Protein AF-0000000080067701 (afdb_homodimer)

Nearest PDB structures (foldseek):
  4epz-assembly1_A  TM=5.416E-01  e=2.377E-01  Bacteroides uniformis ATCC 8492
  5z2c-assembly6_F  TM=3.218E-01  e=1.099E+00  Homo sapiens
  5z2c-assembly5_E  TM=1.892E-01  e=2.682E-01  Homo sapiens
  4c0p-assembly3_C  TM=1.991E-01  e=1.712E+00  Homo sapiens
  4epz-assembly1_A  TM=5.376E-01  e=3.005E-01  Bacteroides uniformis ATCC 8492

pLDDT: mean 87.09, std 18.71, range [19.88, 98.88]

Foldseek 3Di:
DPPPPDDPPPDPPPPPPPDDPPPPPDPDDPPVVVQVVQLVVLVVLCPDPLLVVLLVQCLQFQQQLQFAPQRNHCPRCSRPVQPVLCSRGVLSSLLSSLLSQLLVCVVVVPCCSNPPVSVVSLVSSVVSLVVLLVVVVVDPDDLSSLLSSLSSLVSSQLSVQLPALWFPLLVSLQSNLSSVVVCCVPPNVPLPNQSVLLSLLVSQVLLLLLCLLPLLSRDDDLVSLVSSLVSHDQRSCRRQLERSVLVSLLRVLSPLLNCVVVVNDDPVRNLVSLVVSLVCLVPDDLVPDDHPDPPPLSSLSHQLSSLLSNLSSVCSNPVFPFLPDPSNVVSLCSNLVSLVVADLPHSSLLNNQSSLLSSLLSDDDPVSVVSSVVSLVSNCVRSVRDRCPSVVLSVVSNVVVVPDDPVRRTGDDSSVVQDDPPDPRGMGRRRD/DPPDPPPPPPDPPPPPPPDDPPDPPDPDDPVVVVQVVQLVVLVVLCPDPLLVVLLVQCLQFQQQLQFAPQRNHCPRCSRPVQPVLCSRGVLSSLLSSLLSQLLVCVVVVPCCSNPPVSVVSLVSSVVSLVVLLVVVVVDPDDLSSLLSSLNSLVSSQLSVQLPALWFPLLVSLQSNLSSVVVVCVPPNVPLPNQSVLLSLLVSQVLLLLLCLLPLLSRDDDLVSLVSSLVSHDQRSCRRQLERSVLVSLLRVLSPLLNCVVVVNDDPVRNLVSLVVSLVCLVPDDLVPDDHPDPPPLSSLSHQLSSLLSNLSSVCSNPVFPFLPDPSNVVSLCSNLVSLVVADLPHSSLLNRQSSLLSSLLSDDDPVSVVSSVVSLVSNCVRSVRDRCQSVVLSVVSNVVCVPDDPVRRTGDDSSVVQDDPPDPRGMGRRRD

InterPro domains:
  IPR021858 Fungal transcription factor [PF11951] (54-420)

Sequence (864 aa):
MEQDIHQQETPGTMNAAPTPPEAYPPRSDKPNADTQEMSNEVAEILRLPETETLLTHYDEFICPHQISEIGNNSDNPYRSYILPLARKQIGLLYAVLGFSASHLGQLTGDQTMHEATAVEYRMKAIRALSEEIRRSQASTLLEDEQDAVLAIIQILLLHDIAESGISTHGIHITGAMSVCKRLLISEGLSGHRQRAVFFLGNLAWLDIIRAFAGPERLCFSQDIRELVACASENTFEMVNGCPREVFLIIGGILEKSKEHTLGWLTSDEYQIAMLVAKHKLYSWDSKEKMYPSTDPRWLAVAETFRFACILRILRLLDDLRPAKSPEIQECVARILDASATIPSDCPLIELLILPLFMAGADSLAPHSQYYILSRFKEIERRSEIRNPVPRDLLEKVWAARAAQLPDDDKNISWTSFTHCPGIARQHDYLIIMEQDIHQQETPGTMNAAPTPPEAYPPRSDKPNADTQEMSNEVAEILRLPETETLLTHYDEFICPHQISEIGNNSDNPYRSYILPLARKQIGLLYAVLGFSASHLGQLTGDQTMHEATAVEYRMKAIRALSEEIRRSQASTLLEDEQDAVLAIIQILLLHDIAESGISTHGIHITGAMSVCKRLLISEGLSGHRQRAVFFLGNLAWLDIIRAFAGPERLCFSQDIRELVACASENTFEMVNGCPREVFLIIGGILEKSKEHTLGWLTSDEYQIAMLVAKHKLYSWDSKEKMYPSTDPRWLAVAETFRFACILRILRLLDDLRPAKSPEIQECVARILDASATIPSDCPLIELLILPLFMAGADSLAPHSQYYILSRFKEIERRSEIRNPVPRDLLEKVWAARAAQLPDDDKNISWTSFTHCPGIARQHDYLII

Solvent-accessible surface area (backbone atoms only — not comparable to full-atom values): 46259 Å² total; per-residue (Å²): 135,78,77,74,78,73,72,82,71,76,76,77,76,75,76,74,71,77,73,75,78,72,79,72,74,80,76,78,80,69,64,67,58,55,54,51,49,42,49,48,51,35,53,56,53,62,66,35,68,67,43,50,54,25,51,47,42,33,56,72,58,48,34,26,67,60,29,39,97,51,30,84,44,78,81,24,56,67,43,63,54,43,51,66,45,26,69,67,33,50,35,30,32,25,23,52,41,9,40,25,25,31,48,50,12,60,76,70,66,36,58,58,38,32,58,48,51,11,46,51,25,37,51,50,14,52,52,38,45,52,50,49,53,54,44,50,74,76,40,88,67,53,68,68,54,50,43,39,53,46,48,30,43,51,42,49,47,52,38,25,26,42,72,54,12,45,38,74,51,39,51,55,66,55,53,47,48,60,52,46,52,50,46,46,69,70,62,45,84,48,92,80,45,58,66,48,41,52,44,50,42,53,51,50,49,50,36,48,42,29,16,72,61,37,32,78,63,50,72,77,51,66,68,56,52,50,49,31,55,69,66,40,67,56,58,54,35,34,49,56,37,46,46,60,68,58,48,50,52,53,50,48,50,36,49,49,47,26,34,34,75,72,64,74,38,53,71,65,59,46,51,50,53,50,52,51,49,47,49,52,56,74,65,53,61,69,86,79,55,89,61,80,58,87,57,71,59,54,50,29,47,35,46,15,40,50,31,31,50,46,49,50,49,49,39,71,75,41,57,51,53,37,44,82,37,65,72,54,41,49,31,31,49,49,24,45,31,30,51,46,75,50,52,80,86,41,65,67,51,65,44,40,46,38,31,48,42,52,27,47,62,48,52,80,52,49,35,58,48,45,42,47,54,50,50,53,49,43,36,25,64,74,63,68,49,46,48,57,42,52,60,53,48,37,51,50,34,55,51,53,54,70,66,43,56,94,85,55,57,60,35,61,56,61,44,69,75,61,60,57,85,93,49,90,60,51,56,25,50,44,56,97,134,82,77,76,78,76,72,77,72,72,77,77,77,74,75,71,69,75,74,75,77,75,79,70,73,79,74,78,80,68,64,66,58,57,52,50,50,41,48,50,50,35,54,57,51,62,66,36,68,67,42,50,54,25,52,47,44,34,57,73,58,49,35,28,66,60,29,39,97,50,30,84,44,78,80,26,56,67,45,61,54,43,51,66,45,26,68,68,33,50,35,32,31,24,23,52,41,9,39,25,25,31,49,50,13,59,74,70,66,36,59,59,38,32,57,47,51,11,47,52,25,38,50,50,14,51,52,40,44,52,52,51,53,55,44,50,74,73,41,87,66,51,69,70,55,50,42,39,52,46,46,29,43,52,43,48,49,51,38,25,26,44,72,52,10,45,37,75,52,39,51,56,68,58,52,48,48,59,53,46,54,50,45,45,69,69,64,45,84,46,91,80,43,58,67,48,39,53,43,50,42,52,50,50,49,50,36,48,41,29,18,73,60,38,34,78,64,52,73,77,51,65,67,56,51,52,50,32,56,68,65,41,66,57,58,54,38,35,50,55,37,47,45,61,68,55,50,50,51,52,47,48,49,36,50,48,48,25,34,34,75,72,64,76,38,54,70,66,59,45,51,50,52,50,51,52,50,47,50,51,55,73,64,54,61,71,86,80,55,88,62,80,57,86,56,70,62,54,51,29,48,35,45,15,40,49,31,32,50,45,49,51,50,50,40,70,75,40,56,51,54,37,44,82,37,66,72,52,41,49,32,30,48,50,22,45,32,29,52,46,74,51,52,80,88,40,66,68,51,65,44,40,48,40,30,48,42,52,26,48,63,48,52,79,52,48,35,58,48,45,42,47,55,50,50,51,50,44,36,25,64,73,62,68,50,47,48,56,41,53,60,52,48,37,53,50,35,54,52,52,54,70,68,42,54,93,85,54,59,61,37,62,57,62,45,70,76,60,60,55,85,92,48,90,60,51,56,26,51,46,56,98

Secondary structure (DSSP, 8-state):
------------------------------HHHHHHHHHHHHHHHHHSHHHHHHHHHIIIIIGGGTSTTTTTSTT-HHHHTHHHHHTT-HHHHHHHHHHHHHHHHHHHT-HIIIIIIHHHHHHHHHHHHHHHHHHHHHSPPPHHHHHHHHHHHHHHHHHHHHHTSEEGGGHHHHHHHHHHHHHHHHT---TT-HHHHHHHHHHHHHHHHHHHH-GGG--S-HHHHHHHHHH--THHHHHH-S-HHHHHHHHHHHHHHHHHHTTSS-HHHHHHHHHHHHHHHHH--GGGS--SSS-THHHHHHHHHHHHHHHHHHHHH-TTS-TT-HHHHHHHHHHHHHHHTS-TT-GGGGG-HHHHHHHHHT--SHHHHHHHHHHHHHHHHHH----HHHHHHHHHHHHHHHTS-TT------GGGGS--TT-SS--EE---/------------------------------HHHHHHHHHHHHHHHHTSHHHHHHHHHIIIIIGGGTSTTTTTSTT-HHHHTHHHHHTT-HHHHHHHHHHHHHHHHHHHT-HIIIIIIHHHHHHHHHHHHHHHHHHHHHSPPPHHHHHHHHHHHHHHHHHHHHHTSEEGGGHHHHHHHHHHHHHHHHT---TT-HHHHHHHHHHHHHHHHHHHH-GGG--S-HHHHHHHHHH--THHHHHH-S-HHHHHHHHHHHHHHHHHHTTSS-HHHHHHHHHHHHHHHHH--GGGS--SSS-THHHHHHHHHHHHHHHHHHHHH-TTS-TT-HHHHHHHHHHHHHHHTS-TTSGGGGG-HHHHHHHHHT--SHHHHHHHHHHHHHHHHHH----HHHHHHHHHHHHHHHTS-TT------GGGGS--TT-SS--EE---

Structure (mmCIF, N/CA/C/O backbone):
data_AF-0000000080067701-model_v1
#
loop_
_entity.id
_entity.type
_entity.pdbx_description
1 polymer 'C6 zinc finger domain protein'
#
loop_
_atom_site.group_PDB
_atom_site.id
_atom_site.type_symbol
_atom_site.label_atom_id
_atom_site.label_alt_id
_atom_site.label_comp_id
_atom_site.label_asym_id
_atom_site.label_entity_id
_atom_site.label_seq_id
_atom_site.pdbx_PDB_ins_code
_atom_site.Cartn_x
_atom_site.Cartn_y
_atom_site.Cartn_z
_atom_site.occupancy
_atom_site.B_iso_or_equiv
_atom_site.auth_seq_id
_atom_site.auth_comp_id
_atom_site.auth_asym_id
_atom_site.auth_atom_id
_atom_site.pdbx_PDB_model_num
ATOM 1 N N . MET A 1 1 ? -5.16 -64.062 46.281 1 21.19 1 MET A N 1
ATOM 2 C CA . MET A 1 1 ? -6.207 -64.625 45.438 1 21.19 1 MET A CA 1
ATOM 3 C C . MET A 1 1 ? -5.91 -64.438 43.969 1 21.19 1 MET A C 1
ATOM 5 O O . MET A 1 1 ? -5.707 -63.312 43.531 1 21.19 1 MET A O 1
ATOM 9 N N . GLU A 1 2 ? -5.504 -65.438 43.25 1 21.88 2 GLU A N 1
ATOM 10 C CA . GLU A 1 2 ? -4.91 -66 42.031 1 21.88 2 GLU A CA 1
ATOM 11 C C . GLU A 1 2 ? -5.836 -65.812 40.844 1 21.88 2 GLU A C 1
ATOM 13 O O . GLU A 1 2 ? -6.469 -66.75 40.375 1 21.88 2 GLU A O 1
ATOM 18 N N . GLN A 1 3 ? -6.719 -64.688 41.031 1 22.36 3 GLN A N 1
ATOM 19 C CA . GLN A 1 3 ? -7.863 -64.938 40.156 1 22.36 3 GLN A CA 1
ATOM 20 C C . GLN A 1 3 ? -7.418 -65.188 38.719 1 22.36 3 GLN A C 1
ATOM 22 O O . GLN A 1 3 ? -6.477 -64.562 38.25 1 22.36 3 GLN A O 1
ATOM 27 N N . ASP A 1 4 ? -7.777 -66.312 38.188 1 20.3 4 ASP A N 1
ATOM 28 C CA . ASP A 1 4 ? -7.691 -67.188 37.031 1 20.3 4 ASP A CA 1
ATOM 29 C C . ASP A 1 4 ? -8.062 -66.438 35.75 1 20.3 4 ASP A C 1
ATOM 31 O O . ASP A 1 4 ? -9.219 -66.062 35.562 1 20.3 4 ASP A O 1
ATOM 35 N N . ILE A 1 5 ? -7.234 -65.438 35.406 1 24.92 5 ILE A N 1
ATOM 36 C CA . ILE A 1 5 ? -7.48 -64.562 34.281 1 24.92 5 ILE A CA 1
ATOM 37 C C . ILE A 1 5 ? -7.77 -65.375 33.031 1 24.92 5 ILE A C 1
ATOM 39 O O . ILE A 1 5 ? -6.91 -66.125 32.562 1 24.92 5 ILE A O 1
ATOM 43 N N . HIS A 1 6 ? -9.039 -65.875 33.031 1 21.75 6 HIS A N 1
ATOM 44 C CA . HIS A 1 6 ? -9.531 -66.75 32 1 21.75 6 HIS A CA 1
ATOM 45 C C . HIS A 1 6 ? -9.094 -66.312 30.609 1 21.75 6 HIS A C 1
ATOM 47 O O . HIS A 1 6 ? -8.938 -65.125 30.359 1 21.75 6 HIS A O 1
ATOM 53 N N . GLN A 1 7 ? -8.719 -67.25 29.719 1 21.45 7 GLN A N 1
ATOM 54 C CA . GLN A 1 7 ? -8.016 -67.562 28.484 1 21.45 7 GLN A CA 1
ATOM 55 C C . GLN A 1 7 ? -8.805 -67.125 27.266 1 21.45 7 GLN A C 1
ATOM 57 O O . GLN A 1 7 ? -8.359 -67.25 26.125 1 21.45 7 GLN A O 1
ATOM 62 N N . GLN A 1 8 ? -10.031 -66.312 27.453 1 22.77 8 GLN A N 1
ATOM 63 C CA . GLN A 1 8 ? -10.898 -66.75 26.359 1 22.77 8 GLN A CA 1
ATOM 64 C C . GLN A 1 8 ? -10.25 -66.438 25.016 1 22.77 8 GLN A C 1
ATOM 66 O O . GLN A 1 8 ? -9.688 -65.375 24.797 1 22.77 8 GLN A O 1
ATOM 71 N N . GLU A 1 9 ? -9.984 -67.438 24.203 1 22.25 9 GLU A N 1
ATOM 72 C CA . GLU A 1 9 ? -9.383 -67.688 22.891 1 22.25 9 GLU A CA 1
ATOM 73 C C . GLU A 1 9 ? -10.148 -66.938 21.797 1 22.25 9 GLU A C 1
ATOM 75 O O . GLU A 1 9 ? -11.312 -67.312 21.531 1 22.25 9 GLU A O 1
ATOM 80 N N . THR A 1 10 ? -10.359 -65.688 21.938 1 25.09 10 THR A N 1
ATOM 81 C CA . THR A 1 10 ? -11.352 -65.188 20.984 1 25.09 10 THR A CA 1
ATOM 82 C C . THR A 1 10 ? -11.031 -65.625 19.578 1 25.09 10 THR A C 1
ATOM 84 O O . THR A 1 10 ? -9.898 -65.5 19.125 1 25.09 10 THR A O 1
ATOM 87 N N . PRO A 1 11 ? -11.875 -66.5 19.031 1 24.53 11 PRO A N 1
ATOM 88 C CA . PRO A 1 11 ? -11.766 -67.188 17.75 1 24.53 11 PRO A CA 1
ATOM 89 C C . PRO A 1 11 ? -11.383 -66.25 16.609 1 24.53 11 PRO A C 1
ATOM 91 O O . PRO A 1 11 ? -11.617 -65.062 16.688 1 24.53 11 PRO A O 1
ATOM 94 N N . GLY A 1 12 ? -10.328 -66.625 15.82 1 22.75 12 GLY A N 1
ATOM 95 C CA . GLY A 1 12 ? -9.602 -66.125 14.664 1 22.75 12 GLY A CA 1
ATOM 96 C C . GLY A 1 12 ? -10.5 -65.812 13.477 1 22.75 12 GLY A C 1
ATOM 97 O O . GLY A 1 12 ? -10.992 -66.75 12.828 1 22.75 12 GLY A O 1
ATOM 98 N N . THR A 1 13 ? -11.664 -65.062 13.727 1 24.59 13 THR A N 1
ATOM 99 C CA . THR A 1 13 ? -12.625 -65.062 12.633 1 24.59 13 THR A CA 1
ATOM 100 C C . THR A 1 13 ? -11.914 -64.812 11.305 1 24.59 13 THR A C 1
ATOM 102 O O . THR A 1 13 ? -11.117 -63.844 11.18 1 24.59 13 THR A O 1
ATOM 105 N N . MET A 1 14 ? -11.711 -65.812 10.5 1 22.77 14 MET A N 1
ATOM 106 C CA . MET A 1 14 ? -11.164 -66 9.156 1 22.77 14 MET A CA 1
ATOM 107 C C . MET A 1 14 ? -11.75 -65 8.195 1 22.77 14 MET A C 1
ATOM 109 O O . MET A 1 14 ? -12.969 -64.875 8.023 1 22.77 14 MET A O 1
ATOM 113 N N . ASN A 1 15 ? -11.219 -63.75 8.242 1 22.22 15 ASN A N 1
ATOM 114 C CA . ASN A 1 15 ? -11.648 -62.656 7.371 1 22.22 15 ASN A CA 1
ATOM 115 C C . ASN A 1 15 ? -11.789 -63.125 5.926 1 22.22 15 ASN A C 1
ATOM 117 O O . ASN A 1 15 ? -10.828 -63.594 5.324 1 22.22 15 ASN A O 1
ATOM 121 N N . ALA A 1 16 ? -12.992 -63.719 5.617 1 27.73 16 ALA A N 1
ATOM 122 C CA . ALA A 1 16 ? -13.344 -64.188 4.289 1 27.73 16 ALA A CA 1
ATOM 123 C C . ALA A 1 16 ? -12.891 -63.219 3.201 1 27.73 16 ALA A C 1
ATOM 125 O O . ALA A 1 16 ? -13.07 -62.031 3.324 1 27.73 16 ALA A O 1
ATOM 126 N N . ALA A 1 17 ? -11.898 -63.625 2.41 1 29.47 17 ALA A N 1
ATOM 127 C CA . ALA A 1 17 ? -11.258 -63.031 1.242 1 29.47 17 ALA A CA 1
ATOM 128 C C . ALA A 1 17 ? -12.297 -62.531 0.242 1 29.47 17 ALA A C 1
ATOM 130 O O . ALA A 1 17 ? -13.195 -63.281 -0.153 1 29.47 17 ALA A O 1
ATOM 131 N N . PRO A 1 18 ? -12.734 -61.281 0.363 1 27.08 18 PRO A N 1
ATOM 132 C CA . PRO A 1 18 ? -13.828 -60.875 -0.535 1 27.08 18 PRO A CA 1
ATOM 133 C C . PRO A 1 18 ? -13.672 -61.469 -1.935 1 27.08 18 PRO A C 1
ATOM 135 O O . PRO A 1 18 ? -12.555 -61.781 -2.361 1 27.08 18 PRO A O 1
ATOM 138 N N . THR A 1 19 ? -14.625 -62.281 -2.414 1 27.88 19 THR A N 1
ATOM 139 C CA . THR A 1 19 ? -14.695 -62.906 -3.73 1 27.88 19 THR A CA 1
ATOM 140 C C . THR A 1 19 ? -14.328 -61.906 -4.824 1 27.88 19 THR A C 1
ATOM 142 O O . THR A 1 19 ? -14.648 -60.719 -4.715 1 27.88 19 THR A O 1
ATOM 145 N N . PRO A 1 20 ? -13.328 -62.312 -5.648 1 27.72 20 PRO A N 1
ATOM 146 C CA . PRO A 1 20 ? -12.812 -61.438 -6.719 1 27.72 20 PRO A CA 1
ATOM 147 C C . PRO A 1 20 ? -13.922 -60.844 -7.578 1 27.72 20 PRO A C 1
ATOM 149 O O . PRO A 1 20 ? -14.977 -61.469 -7.754 1 27.72 20 PRO A O 1
ATOM 152 N N . PRO A 1 21 ? -14.164 -59.531 -7.508 1 27.53 21 PRO A N 1
ATOM 153 C CA . PRO A 1 21 ? -15.289 -59 -8.266 1 27.53 21 PRO A CA 1
ATOM 154 C C . PRO A 1 21 ? -15.43 -59.625 -9.648 1 27.53 21 PRO A C 1
ATOM 156 O O . PRO A 1 21 ? -14.445 -60.094 -10.219 1 27.53 21 PRO A O 1
ATOM 159 N N . GLU A 1 22 ? -16.484 -60.375 -9.922 1 27.44 22 GLU A N 1
ATOM 160 C CA . GLU A 1 22 ? -16.812 -60.938 -11.211 1 27.44 22 GLU A CA 1
ATOM 161 C C . GLU A 1 22 ? -16.422 -60.031 -12.359 1 27.44 22 GLU A C 1
ATOM 163 O O . GLU A 1 22 ? -16.453 -58.812 -12.219 1 27.44 22 GLU A O 1
ATOM 168 N N . ALA A 1 23 ? -15.758 -60.594 -13.297 1 33.44 23 ALA A N 1
ATOM 169 C CA . ALA A 1 23 ? -15.297 -60.031 -14.57 1 33.44 23 ALA A CA 1
ATOM 170 C C . ALA A 1 23 ? -16.422 -59.281 -15.273 1 33.44 23 ALA A C 1
ATOM 172 O O . ALA A 1 23 ? -17.453 -59.844 -15.617 1 33.44 23 ALA A O 1
ATOM 173 N N . TYR A 1 24 ? -16.734 -58.031 -14.82 1 28.67 24 TYR A N 1
ATOM 174 C CA . TYR A 1 24 ? -17.781 -57.344 -15.57 1 28.67 24 TYR A CA 1
ATOM 175 C C . TYR A 1 24 ? -17.656 -57.625 -17.062 1 28.67 24 TYR A C 1
ATOM 177 O O . TYR A 1 24 ? -16.547 -57.719 -17.594 1 28.67 24 TYR A O 1
ATOM 185 N N . PRO A 1 25 ? -18.547 -58.219 -17.734 1 34.09 25 PRO A N 1
ATOM 186 C CA . PRO A 1 25 ? -18.453 -58.531 -19.172 1 34.09 25 PRO A CA 1
ATOM 187 C C . PRO A 1 25 ? -17.906 -57.344 -19.984 1 34.09 25 PRO A C 1
ATOM 189 O O . PRO A 1 25 ? -18.031 -56.188 -19.562 1 34.09 25 PRO A O 1
ATOM 192 N N . PRO A 1 26 ? -16.922 -57.625 -20.906 1 31.64 26 PRO A N 1
ATOM 193 C CA . PRO A 1 26 ? -16.344 -56.625 -21.781 1 31.64 26 PRO A CA 1
ATOM 194 C C . PRO A 1 26 ? -17.406 -55.75 -22.453 1 31.64 26 PRO A C 1
ATOM 196 O O . PRO A 1 26 ? -18.344 -56.25 -23.062 1 31.64 26 PRO A O 1
ATOM 199 N N . ARG A 1 27 ? -17.766 -54.656 -21.844 1 37.12 27 ARG A N 1
ATOM 200 C CA . ARG A 1 27 ? -18.703 -53.781 -22.531 1 37.12 27 ARG A CA 1
ATOM 201 C C . ARG A 1 27 ? -18.375 -53.719 -24.031 1 37.12 27 ARG A C 1
ATOM 203 O O . ARG A 1 27 ? -17.203 -53.656 -24.406 1 37.12 27 ARG A O 1
ATOM 210 N N . SER A 1 28 ? -19.156 -54.156 -24.891 1 33.69 28 SER A N 1
ATOM 211 C CA . SER A 1 28 ? -19.141 -54.031 -26.344 1 33.69 28 SER A CA 1
ATOM 212 C C . SER A 1 28 ? -18.625 -52.688 -26.797 1 33.69 28 SER A C 1
ATOM 214 O O . SER A 1 28 ? -18.766 -51.688 -26.062 1 33.69 28 SER A O 1
ATOM 216 N N . ASP A 1 29 ? -17.797 -52.531 -27.844 1 36.41 29 ASP A N 1
ATOM 217 C CA . ASP A 1 29 ? -16.938 -51.656 -28.625 1 36.41 29 ASP A CA 1
ATOM 218 C C . ASP A 1 29 ? -17.719 -50.406 -29.078 1 36.41 29 ASP A C 1
ATOM 220 O O . ASP A 1 29 ? -17.359 -49.781 -30.078 1 36.41 29 ASP A O 1
ATOM 224 N N . LYS A 1 30 ? -19.031 -50.094 -28.859 1 43.78 30 LYS A N 1
ATOM 225 C CA . LYS A 1 30 ? -19.578 -49.094 -29.797 1 43.78 30 LYS A CA 1
ATOM 226 C C . LYS A 1 30 ? -18.969 -47.719 -29.578 1 43.78 30 LYS A C 1
ATOM 228 O O . LYS A 1 30 ? -19.422 -46.969 -28.734 1 43.78 30 LYS A O 1
ATOM 233 N N . PRO A 1 31 ? -17.797 -47.406 -29.844 1 44.78 31 PRO A N 1
ATOM 234 C CA . PRO A 1 31 ? -17.094 -46.125 -29.797 1 44.78 31 PRO A CA 1
ATOM 235 C C . PRO A 1 31 ? -17.922 -44.969 -30.344 1 44.78 31 PRO A C 1
ATOM 237 O O . PRO A 1 31 ? -17.828 -43.844 -29.844 1 44.78 31 PRO A O 1
ATOM 240 N N . ASN A 1 32 ? -18.609 -45.156 -31.516 1 46.59 32 ASN A N 1
ATOM 241 C CA . ASN A 1 32 ? -19.281 -44.094 -32.281 1 46.59 32 ASN A CA 1
ATOM 242 C C . ASN A 1 32 ? -20.469 -43.531 -31.5 1 46.59 32 ASN A C 1
ATOM 244 O O . ASN A 1 32 ? -20.875 -42.375 -31.75 1 46.59 32 ASN A O 1
ATOM 248 N N . ALA A 1 33 ? -21.109 -44.312 -30.781 1 46.56 33 ALA A N 1
ATOM 249 C CA . ALA A 1 33 ? -22.297 -43.875 -30.078 1 46.56 33 ALA A CA 1
ATOM 250 C C . ALA A 1 33 ? -21.953 -42.906 -28.938 1 46.56 33 ALA A C 1
ATOM 252 O O . ALA A 1 33 ? -22.656 -41.938 -28.688 1 46.56 33 ALA A O 1
ATOM 253 N N . ASP A 1 34 ? -20.828 -43.156 -28.359 1 53.97 34 ASP A N 1
ATOM 254 C CA . ASP A 1 34 ? -20.422 -42.344 -27.219 1 53.97 34 ASP A CA 1
ATOM 255 C C . ASP A 1 34 ? -20.016 -40.938 -27.672 1 53.97 34 ASP A C 1
ATOM 257 O O . ASP A 1 34 ? -20.344 -39.969 -27 1 53.97 34 ASP A O 1
ATOM 261 N N . THR A 1 35 ? -19.406 -40.906 -28.859 1 59.06 35 THR A N 1
ATOM 262 C CA . THR A 1 35 ? -19 -39.625 -29.406 1 59.06 35 THR A CA 1
ATOM 263 C C . THR A 1 35 ? -20.203 -38.812 -29.828 1 59.06 35 THR A C 1
ATOM 265 O O . THR A 1 35 ? -20.266 -37.594 -29.609 1 59.06 35 THR A O 1
ATOM 268 N N . GLN A 1 36 ? -21.125 -39.562 -30.438 1 60.31 36 GLN A N 1
ATOM 269 C CA . GLN A 1 36 ? -22.328 -38.875 -30.875 1 60.31 36 GLN A CA 1
ATOM 270 C C . GLN A 1 36 ? -23.141 -38.375 -29.688 1 60.31 36 GLN A C 1
ATOM 272 O O . GLN A 1 36 ? -23.688 -37.281 -29.719 1 60.31 36 GLN A O 1
ATOM 277 N N . GLU A 1 37 ? -23.219 -39.125 -28.688 1 64.69 37 GLU A N 1
ATOM 278 C CA . GLU A 1 37 ? -23.953 -38.75 -27.5 1 64.69 37 GLU A CA 1
ATOM 279 C C . GLU A 1 37 ? -23.297 -37.531 -26.812 1 64.69 37 GLU A C 1
ATOM 281 O O . GLU A 1 37 ? -24 -36.625 -26.359 1 64.69 37 GLU A O 1
ATOM 286 N N . MET A 1 38 ? -22.031 -37.594 -26.859 1 70.94 38 MET A N 1
ATOM 287 C CA . MET A 1 38 ? -21.297 -36.5 -26.266 1 70.94 38 MET A CA 1
ATOM 288 C C . MET A 1 38 ? -21.531 -35.219 -27.062 1 70.94 38 MET A C 1
ATOM 290 O O . MET A 1 38 ? -21.703 -34.125 -26.469 1 70.94 38 MET A O 1
ATOM 294 N N . SER A 1 39 ? -21.594 -35.406 -28.344 1 75 39 SER A N 1
ATOM 295 C CA . SER A 1 39 ? -21.828 -34.25 -29.203 1 75 39 SER A CA 1
ATOM 296 C C . SER A 1 39 ? -23.234 -33.688 -29 1 75 39 SER A C 1
ATOM 298 O O . SER A 1 39 ? -23.422 -32.469 -28.984 1 75 39 SER A O 1
ATOM 300 N N . ASN A 1 40 ? -24.078 -34.625 -28.703 1 81.38 40 ASN A N 1
ATOM 301 C CA . ASN A 1 40 ? -25.453 -34.188 -28.484 1 81.38 40 ASN A CA 1
ATOM 302 C C . ASN A 1 40 ? -25.594 -33.469 -27.141 1 81.38 40 ASN A C 1
ATOM 304 O O . ASN A 1 40 ? -26.312 -32.469 -27.047 1 81.38 40 ASN A O 1
ATOM 308 N N . GLU A 1 41 ? -24.922 -34 -26.219 1 87.31 41 GLU A N 1
ATOM 309 C CA . GLU A 1 41 ? -24.969 -33.375 -24.906 1 87.31 41 GLU A CA 1
ATOM 310 C C . GLU A 1 41 ? -24.344 -31.984 -24.922 1 87.31 41 GLU A C 1
ATOM 312 O O . GLU A 1 41 ? -24.891 -31.047 -24.328 1 87.31 41 GLU A O 1
ATOM 317 N N . VAL A 1 42 ? -23.312 -31.812 -25.609 1 91.25 42 VAL A N 1
ATOM 318 C CA . VAL A 1 42 ? -22.641 -30.516 -25.766 1 91.25 42 VAL A CA 1
ATOM 319 C C . VAL A 1 42 ? -23.609 -29.531 -26.406 1 91.25 42 VAL A C 1
ATOM 321 O O . VAL A 1 42 ? -23.75 -28.391 -25.938 1 91.25 42 VAL A O 1
ATOM 324 N N . ALA A 1 43 ? -24.219 -30.016 -27.422 1 90.81 43 ALA A N 1
ATOM 325 C CA . ALA A 1 43 ? -25.156 -29.156 -28.141 1 90.81 43 ALA A CA 1
ATOM 326 C C . ALA A 1 43 ? -26.312 -28.719 -27.234 1 90.81 43 ALA A C 1
ATOM 328 O O . ALA A 1 43 ? -26.75 -27.562 -27.297 1 90.81 43 ALA A O 1
ATOM 329 N N . GLU A 1 44 ? -26.797 -29.547 -26.453 1 92.06 44 GLU A N 1
ATOM 330 C CA . GLU A 1 44 ? -27.906 -29.25 -25.547 1 92.06 44 GLU A CA 1
ATOM 331 C C . GLU A 1 44 ? -27.5 -28.203 -24.516 1 92.06 44 GLU A C 1
ATOM 333 O O . GLU A 1 44 ? -28.25 -27.266 -24.25 1 92.06 44 GLU A O 1
ATOM 338 N N . ILE A 1 45 ? -26.344 -28.391 -23.969 1 93 45 ILE A N 1
ATOM 339 C CA . ILE A 1 45 ? -25.859 -27.469 -22.938 1 93 45 ILE A CA 1
ATOM 340 C C . ILE A 1 45 ? -25.578 -26.109 -23.562 1 93 45 ILE A C 1
ATOM 342 O O . ILE A 1 45 ? -25.844 -25.078 -22.953 1 93 45 ILE A O 1
ATOM 346 N N . LEU A 1 46 ? -25.141 -26.078 -24.797 1 93.44 46 LEU A N 1
ATOM 347 C CA . LEU A 1 46 ? -24.766 -24.844 -25.484 1 93.44 46 LEU A CA 1
ATOM 348 C C . LEU A 1 46 ? -26 -24.016 -25.828 1 93.44 46 LEU A C 1
ATOM 350 O O . LEU A 1 46 ? -25.906 -22.797 -26.016 1 93.44 46 LEU A O 1
ATOM 354 N N . ARG A 1 47 ? -27.094 -24.672 -25.812 1 91.31 47 ARG A N 1
ATOM 355 C CA . ARG A 1 47 ? -28.328 -23.984 -26.188 1 91.31 47 ARG A CA 1
ATOM 356 C C . ARG A 1 47 ? -28.938 -23.266 -24.984 1 91.31 47 ARG A C 1
ATOM 358 O O . ARG A 1 47 ? -29.797 -22.391 -25.141 1 91.31 47 ARG A O 1
ATOM 365 N N . LEU A 1 48 ? -28.469 -23.625 -23.875 1 92 48 LEU A N 1
ATOM 366 C CA . LEU A 1 48 ? -29 -22.984 -22.672 1 92 48 LEU A CA 1
ATOM 367 C C . LEU A 1 48 ? -28.516 -21.547 -22.562 1 92 48 LEU A C 1
ATOM 369 O O . LEU A 1 48 ? -27.344 -21.25 -22.812 1 92 48 LEU A O 1
ATOM 373 N N . PRO A 1 49 ? -29.359 -20.609 -22.234 1 91 49 PRO A N 1
ATOM 374 C CA . PRO A 1 49 ? -28.969 -19.203 -22.109 1 91 49 PRO A CA 1
ATOM 375 C C . PRO A 1 49 ? -27.906 -18.984 -21.047 1 91 49 PRO A C 1
ATOM 377 O O . PRO A 1 49 ? -27.016 -18.156 -21.234 1 91 49 PRO A O 1
ATOM 380 N N . GLU A 1 50 ? -27.984 -19.625 -20 1 93.12 50 GLU A N 1
ATOM 381 C CA . GLU A 1 50 ? -27 -19.516 -18.922 1 93.12 50 GLU A CA 1
ATOM 382 C C . GLU A 1 50 ? -25.609 -19.875 -19.422 1 93.12 50 GLU A C 1
ATOM 384 O O . GLU A 1 50 ? -24.609 -19.281 -19 1 93.12 50 GLU A O 1
ATOM 389 N N . THR A 1 51 ? -25.625 -20.797 -20.297 1 95.5 51 THR A N 1
ATOM 390 C CA . THR A 1 51 ? -24.344 -21.25 -20.844 1 95.5 51 THR A CA 1
ATOM 391 C C . THR A 1 51 ? -23.672 -20.156 -21.641 1 95.5 51 THR A C 1
ATOM 393 O O . THR A 1 51 ? -22.453 -19.938 -21.531 1 95.5 51 THR A O 1
ATOM 396 N N . GLU A 1 52 ? -24.438 -19.469 -22.438 1 95.5 52 GLU A N 1
ATOM 397 C CA . GLU A 1 52 ? -23.875 -18.375 -23.234 1 95.5 52 GLU A CA 1
ATOM 398 C C . GLU A 1 52 ? -23.312 -17.281 -22.328 1 95.5 52 GLU A C 1
ATOM 400 O O . GLU A 1 52 ? -22.25 -16.734 -22.609 1 95.5 52 GLU A O 1
ATOM 405 N N . THR A 1 53 ? -24.031 -16.984 -21.344 1 96.94 53 THR A N 1
ATOM 406 C CA . THR A 1 53 ? -23.594 -15.969 -20.375 1 96.94 53 THR A CA 1
ATOM 407 C C . THR A 1 53 ? -22.281 -16.375 -19.719 1 96.94 53 THR A C 1
ATOM 409 O O . THR A 1 53 ? -21.359 -15.57 -19.609 1 96.94 53 THR A O 1
ATOM 412 N N . LEU A 1 54 ? -22.203 -17.594 -19.312 1 98 54 LEU A N 1
ATOM 413 C CA . LEU A 1 54 ? -21.031 -18.094 -18.609 1 98 54 LEU A CA 1
ATOM 414 C C . LEU A 1 54 ? -19.828 -18.203 -19.531 1 98 54 LEU A C 1
ATOM 416 O O . LEU A 1 54 ? -18.703 -17.891 -19.156 1 98 54 LEU A O 1
ATOM 420 N N . LEU A 1 55 ? -20.109 -18.625 -20.734 1 97.75 55 LEU A N 1
ATOM 421 C CA . LEU A 1 55 ? -19.031 -18.703 -21.703 1 97.75 55 LEU A CA 1
ATOM 422 C C . LEU A 1 55 ? -18.516 -17.312 -22.078 1 97.75 55 LEU A C 1
ATOM 424 O O . LEU A 1 55 ? -17.312 -17.109 -22.25 1 97.75 55 LEU A O 1
ATOM 428 N N . THR A 1 56 ? -19.406 -16.391 -22.188 1 97.06 56 THR A N 1
ATOM 429 C CA . THR A 1 56 ? -19.016 -15.016 -22.469 1 97.06 56 THR A CA 1
ATOM 430 C C . THR A 1 56 ? -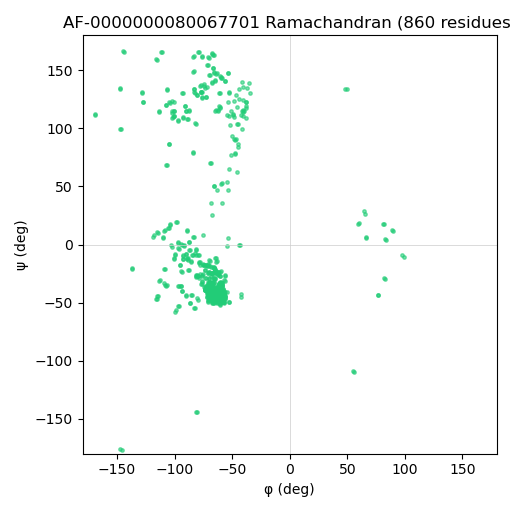18.203 -14.438 -21.312 1 97.06 56 THR A C 1
ATOM 432 O O . THR A 1 56 ? -17.219 -13.727 -21.531 1 97.06 56 THR A O 1
ATOM 435 N N . HIS A 1 57 ? -18.609 -14.734 -20.156 1 97.19 57 HIS A N 1
ATOM 436 C CA . HIS A 1 57 ? -17.875 -14.289 -18.969 1 97.19 57 HIS A CA 1
ATOM 437 C C . HIS A 1 57 ? -16.469 -14.867 -18.953 1 97.19 57 HIS A C 1
ATOM 439 O O . HIS A 1 57 ? -15.508 -14.164 -18.656 1 97.19 57 HIS A O 1
ATOM 445 N N . TYR A 1 58 ? -16.375 -16.125 -19.234 1 97.38 58 TYR A N 1
ATOM 446 C CA . TYR A 1 58 ? -15.055 -16.75 -19.312 1 97.38 58 TYR A CA 1
ATOM 447 C C . TYR A 1 58 ? -14.18 -16.047 -20.344 1 97.38 58 TYR A C 1
ATOM 449 O O . TYR A 1 58 ? -13.023 -15.711 -20.062 1 97.38 58 TYR A O 1
ATOM 457 N N . ASP A 1 59 ? -14.742 -15.805 -21.422 1 96.69 59 ASP A N 1
ATOM 458 C CA . ASP A 1 59 ? -14.016 -15.258 -22.562 1 96.69 59 ASP A CA 1
ATOM 459 C C . ASP A 1 59 ? -13.617 -13.805 -22.312 1 96.69 59 ASP A C 1
ATOM 461 O O . ASP A 1 59 ? -12.453 -13.438 -22.453 1 96.69 59 ASP A O 1
ATOM 465 N N . GLU A 1 60 ? -14.5 -13.031 -21.828 1 95.31 60 GLU A N 1
ATOM 466 C CA . GLU A 1 60 ? -14.32 -11.578 -21.812 1 95.31 60 GLU A CA 1
ATOM 467 C C . GLU A 1 60 ? -13.727 -11.117 -20.484 1 95.31 60 GLU A C 1
ATOM 469 O O . GLU A 1 60 ? -13.055 -10.086 -20.422 1 95.31 60 GLU A O 1
ATOM 474 N N . PHE A 1 61 ? -13.898 -11.891 -19.469 1 95.06 61 PHE A N 1
ATOM 475 C CA . PHE A 1 61 ? -13.461 -11.406 -18.172 1 95.06 61 PHE A CA 1
ATOM 476 C C . PHE A 1 61 ? -12.328 -12.273 -17.625 1 95.06 61 PHE A C 1
ATOM 478 O O . PHE A 1 61 ? -11.32 -11.766 -17.141 1 95.06 61 PHE A O 1
ATOM 485 N N . ILE A 1 62 ? -12.461 -13.531 -17.672 1 95.38 62 ILE A N 1
ATOM 486 C CA . ILE A 1 62 ? -11.516 -14.414 -17 1 95.38 62 ILE A CA 1
ATOM 487 C C . ILE A 1 62 ? -10.258 -14.562 -17.859 1 95.38 62 ILE A C 1
ATOM 489 O O . ILE A 1 62 ? -9.141 -14.398 -17.359 1 95.38 62 ILE A O 1
ATOM 493 N N . CYS A 1 63 ? -10.391 -14.812 -19.125 1 95.19 63 CYS A N 1
ATOM 494 C CA . CYS A 1 63 ? -9.281 -15.133 -20.031 1 95.19 63 CYS A CA 1
ATOM 495 C C . CYS A 1 63 ? -8.227 -14.031 -20 1 95.19 63 CYS A C 1
ATOM 497 O O . CYS A 1 63 ? -7.035 -14.312 -19.875 1 95.19 63 CYS A O 1
ATOM 499 N N . PRO A 1 64 ? -8.609 -12.805 -20.031 1 94.69 64 PRO A N 1
ATOM 500 C CA . PRO A 1 64 ? -7.598 -11.75 -20.109 1 94.69 64 PRO A CA 1
ATOM 501 C C . PRO A 1 64 ? -6.695 -11.703 -18.891 1 94.69 64 PRO A C 1
ATOM 503 O O . PRO A 1 64 ? -5.551 -11.242 -18.969 1 94.69 64 PRO A O 1
ATOM 506 N N . HIS A 1 65 ? -7.145 -12.211 -17.797 1 94 65 HIS A N 1
ATOM 507 C CA . HIS A 1 65 ? -6.387 -12.109 -16.547 1 94 65 HIS A CA 1
ATOM 508 C C . HIS A 1 65 ? -5.57 -13.375 -16.297 1 94 65 HIS A C 1
ATOM 510 O O . HIS A 1 65 ? -4.867 -13.477 -15.289 1 94 65 HIS A O 1
ATOM 516 N N . GLN A 1 66 ? -5.637 -14.32 -17.219 1 93.88 66 GLN A N 1
ATOM 517 C CA . GLN A 1 66 ? -4.938 -15.586 -17.031 1 93.88 66 GLN A CA 1
ATOM 518 C C . GLN A 1 66 ? -3.549 -15.547 -17.656 1 93.88 66 GLN A C 1
ATOM 520 O O . GLN A 1 66 ? -2.723 -16.438 -17.422 1 93.88 66 GLN A O 1
ATOM 525 N N . ILE A 1 67 ? -3.342 -14.539 -18.438 1 93.19 67 ILE A N 1
ATOM 526 C CA . ILE A 1 67 ? -2.062 -14.406 -19.125 1 93.19 67 ILE A CA 1
ATOM 527 C C . ILE A 1 67 ? -1.717 -12.93 -19.281 1 93.19 67 ILE A C 1
ATOM 529 O O . ILE A 1 67 ? -2.564 -12.125 -19.688 1 93.19 67 ILE A O 1
ATOM 533 N N . SER A 1 68 ? -0.512 -12.617 -18.984 1 90.44 68 SER A N 1
ATOM 534 C CA . SER A 1 68 ? -0.08 -11.227 -19.078 1 90.44 68 SER A CA 1
ATOM 535 C C . SER A 1 68 ? 0.334 -10.867 -20.5 1 90.44 68 SER A C 1
ATOM 537 O O . SER A 1 68 ? 0.605 -11.75 -21.312 1 90.44 68 SER A O 1
ATOM 539 N N . GLU A 1 69 ? 0.41 -9.578 -20.891 1 83.69 69 GLU A N 1
ATOM 540 C CA . GLU A 1 69 ? 0.86 -9.016 -22.172 1 83.69 69 GLU A CA 1
ATOM 541 C C . GLU A 1 69 ? -0.205 -9.172 -23.25 1 83.69 69 GLU A C 1
ATOM 543 O O . GLU A 1 69 ? -0.501 -8.219 -23.969 1 83.69 69 GLU A O 1
ATOM 548 N N . ILE A 1 70 ? -0.775 -10.352 -23.25 1 83.56 70 ILE A N 1
ATOM 549 C CA . ILE A 1 70 ? -1.731 -10.633 -24.312 1 83.56 70 ILE A CA 1
ATOM 550 C C . ILE A 1 70 ? -3.117 -10.141 -23.922 1 83.56 70 ILE A C 1
ATOM 552 O O . ILE A 1 70 ? -3.807 -9.492 -24.703 1 83.56 70 ILE A O 1
ATOM 556 N N . GLY A 1 71 ? -3.475 -10.367 -22.797 1 84.31 71 GLY A N 1
ATOM 557 C CA . GLY A 1 71 ? -4.738 -9.898 -22.25 1 84.31 71 GLY A CA 1
ATOM 558 C C . GLY A 1 71 ? -5.941 -10.328 -23.078 1 84.31 71 GLY A C 1
ATOM 559 O O . GLY A 1 71 ? -6.168 -11.523 -23.281 1 84.31 71 GLY A O 1
ATOM 560 N N . ASN A 1 72 ? -6.527 -9.344 -23.734 1 84.62 72 ASN A N 1
ATOM 561 C CA . ASN A 1 72 ? -7.797 -9.594 -24.422 1 84.62 72 ASN A CA 1
ATOM 562 C C . ASN A 1 72 ? -7.602 -9.859 -25.906 1 84.62 72 ASN A C 1
ATOM 564 O O . ASN A 1 72 ? -8.57 -9.922 -26.656 1 84.62 72 ASN A O 1
ATOM 568 N N . ASN A 1 73 ? -6.445 -10.195 -26.234 1 87.38 73 ASN A N 1
ATOM 569 C CA . ASN A 1 73 ? -6.16 -10.461 -27.641 1 87.38 73 ASN A CA 1
ATOM 570 C C . ASN A 1 73 ? -6.707 -11.82 -28.078 1 87.38 73 ASN A C 1
ATOM 572 O O . ASN A 1 73 ? -6.906 -12.711 -27.25 1 87.38 73 ASN A O 1
ATOM 576 N N . SER A 1 74 ? -6.832 -11.984 -29.328 1 85.62 74 SER A N 1
ATOM 577 C CA . SER A 1 74 ? -7.422 -13.203 -29.875 1 85.62 74 SER A CA 1
ATOM 578 C C . SER A 1 74 ? -6.469 -14.383 -29.75 1 85.62 74 SER A C 1
ATOM 580 O O . SER A 1 74 ? -6.902 -15.531 -29.703 1 85.62 74 SER A O 1
ATOM 582 N N . ASP A 1 75 ? -5.25 -14.133 -29.625 1 88.44 75 ASP A N 1
ATOM 583 C CA . ASP A 1 75 ? -4.266 -15.203 -29.562 1 88.44 75 ASP A CA 1
ATOM 584 C C . ASP A 1 75 ? -4.039 -15.656 -28.125 1 88.44 75 ASP A C 1
ATOM 586 O O . ASP A 1 75 ? -3.137 -16.453 -27.844 1 88.44 75 ASP A O 1
ATOM 590 N N . ASN A 1 76 ? -4.895 -15.203 -27.281 1 94.12 76 ASN A N 1
ATOM 591 C CA . ASN A 1 76 ? -4.875 -15.68 -25.906 1 94.12 76 ASN A CA 1
ATOM 592 C C . ASN A 1 76 ? -5.148 -17.188 -25.828 1 94.12 76 ASN A C 1
ATOM 594 O O . ASN A 1 76 ? -6.238 -17.641 -26.188 1 94.12 76 ASN A O 1
ATOM 598 N N . PRO A 1 77 ? -4.23 -17.906 -25.406 1 94.06 77 PRO A N 1
ATOM 599 C CA . PRO A 1 77 ? -4.387 -19.359 -25.422 1 94.06 77 PRO A CA 1
ATOM 600 C C . PRO A 1 77 ? -5.559 -19.844 -24.578 1 94.06 77 PRO A C 1
ATOM 602 O O . PRO A 1 77 ? -6.152 -20.875 -24.859 1 94.06 77 PRO A O 1
ATOM 605 N N . TYR A 1 78 ? -5.914 -19.109 -23.594 1 95.5 78 TYR A N 1
ATOM 606 C CA . TYR A 1 78 ? -7.059 -19.5 -22.766 1 95.5 78 TYR A CA 1
ATOM 607 C C . TYR A 1 78 ? -8.367 -19.328 -23.531 1 95.5 78 TYR A C 1
ATOM 609 O O . TYR A 1 78 ? -9.391 -19.906 -23.156 1 95.5 78 TYR A O 1
ATOM 617 N N . ARG A 1 79 ? -8.242 -18.594 -24.516 1 95.25 79 ARG A N 1
ATOM 618 C CA . ARG A 1 79 ? -9.352 -18.438 -25.438 1 95.25 79 ARG A CA 1
ATOM 619 C C . ARG A 1 79 ? -9.219 -19.375 -26.625 1 95.25 79 ARG A C 1
ATOM 621 O O . ARG A 1 79 ? -10.094 -20.219 -26.859 1 95.25 79 ARG A O 1
ATOM 628 N N . SER A 1 80 ? -8.156 -19.344 -27.25 1 95.25 80 SER A N 1
ATOM 629 C CA . SER A 1 80 ? -7.977 -19.984 -28.562 1 95.25 80 SER A CA 1
ATOM 630 C C . SER A 1 80 ? -7.832 -21.484 -28.406 1 95.25 80 SER A C 1
ATOM 632 O O . SER A 1 80 ? -8.172 -22.234 -29.328 1 95.25 80 SER A O 1
ATOM 634 N N . TYR A 1 81 ? -7.352 -21.906 -27.234 1 95.62 81 TYR A N 1
ATOM 635 C CA . TYR A 1 81 ? -7.184 -23.344 -27.031 1 95.62 81 TYR A CA 1
ATOM 636 C C . TYR A 1 81 ? -8.391 -23.938 -26.312 1 95.62 81 TYR A C 1
ATOM 638 O O . TYR A 1 81 ? -8.852 -25.031 -26.656 1 95.62 81 TYR A O 1
ATOM 646 N N . ILE A 1 82 ? -8.992 -23.234 -25.391 1 97.06 82 ILE A N 1
ATOM 647 C CA . ILE A 1 82 ? -9.953 -23.828 -24.453 1 97.06 82 ILE A CA 1
ATOM 648 C C . ILE A 1 82 ? -11.359 -23.734 -25.047 1 97.06 82 ILE A C 1
ATOM 650 O O . ILE A 1 82 ? -12.086 -24.734 -25.062 1 97.06 82 ILE A O 1
ATOM 654 N N . LEU A 1 83 ? -11.711 -22.688 -25.594 1 96.5 83 LEU A N 1
ATOM 655 C CA . LEU A 1 83 ? -13.102 -22.484 -25.969 1 96.5 83 LEU A CA 1
ATOM 656 C C . LEU A 1 83 ? -13.492 -23.391 -27.125 1 96.5 83 LEU A C 1
ATOM 658 O O . LEU A 1 83 ? -14.508 -24.078 -27.062 1 96.5 83 LEU A O 1
ATOM 662 N N . PRO A 1 84 ? -12.68 -23.469 -28.188 1 95.75 84 PRO A N 1
ATOM 663 C CA . PRO A 1 84 ? -13.047 -24.422 -29.234 1 95.75 84 PRO A CA 1
ATOM 664 C C . PRO A 1 84 ? -13.086 -25.859 -28.75 1 95.75 84 PRO A C 1
ATOM 666 O O . PRO A 1 84 ? -13.953 -26.641 -29.156 1 95.75 84 PRO A O 1
ATOM 669 N N . LEU A 1 85 ? -12.227 -26.203 -27.891 1 96 85 LEU A N 1
ATOM 670 C CA . LEU A 1 85 ? -12.172 -27.547 -27.344 1 96 85 LEU A CA 1
ATOM 671 C C . LEU A 1 85 ? -13.375 -27.828 -26.438 1 96 85 LEU A C 1
ATOM 673 O O . LEU A 1 85 ? -13.883 -28.938 -26.391 1 96 85 LEU A O 1
ATOM 677 N N . ALA A 1 86 ? -13.773 -26.812 -25.719 1 96.81 86 ALA A N 1
ATOM 678 C CA . ALA A 1 86 ? -14.914 -26.938 -24.812 1 96.81 86 ALA A CA 1
ATOM 679 C C . ALA A 1 86 ? -16.203 -27.188 -25.594 1 96.81 86 ALA A C 1
ATOM 681 O O . ALA A 1 86 ? -17.141 -27.797 -25.078 1 96.81 86 ALA A O 1
ATOM 682 N N . ARG A 1 87 ? -16.219 -26.812 -26.766 1 95.19 87 ARG A N 1
ATOM 683 C CA . ARG A 1 87 ? -17.406 -27.016 -27.594 1 95.19 87 ARG A CA 1
ATOM 684 C C . ARG A 1 87 ? -17.453 -28.438 -28.156 1 95.19 87 ARG A C 1
ATOM 686 O O . ARG A 1 87 ? -18.469 -28.859 -28.703 1 95.19 87 ARG A O 1
ATOM 693 N N . LYS A 1 88 ? -16.375 -29.141 -27.969 1 94.38 88 LYS A N 1
ATOM 694 C CA . LYS A 1 88 ? -16.281 -30.5 -28.484 1 94.38 88 LYS A CA 1
ATOM 695 C C . LYS A 1 88 ? -16.234 -31.516 -27.344 1 94.38 88 LYS A C 1
ATOM 697 O O . LYS A 1 88 ? -16.562 -32.688 -27.531 1 94.38 88 LYS A O 1
ATOM 702 N N . GLN A 1 89 ? -15.688 -31.109 -26.281 1 95.06 89 GLN A N 1
ATOM 703 C CA . GLN A 1 89 ? -15.469 -32 -25.141 1 95.06 89 GLN A CA 1
ATOM 704 C C . GLN A 1 89 ? -16.328 -31.578 -23.953 1 95.06 89 GLN A C 1
ATOM 706 O O . GLN A 1 89 ? -16.016 -30.594 -23.281 1 95.06 89 GLN A O 1
ATOM 711 N N . ILE A 1 90 ? -17.234 -32.375 -23.594 1 95.81 90 ILE A N 1
ATOM 712 C CA . ILE A 1 90 ? -18.266 -32 -22.625 1 95.81 90 ILE A CA 1
ATOM 713 C C . ILE A 1 90 ? -17.625 -31.797 -21.266 1 95.81 90 ILE A C 1
ATOM 715 O O . ILE A 1 90 ? -18.062 -30.922 -20.5 1 95.81 90 ILE A O 1
ATOM 719 N N . GLY A 1 91 ? -16.641 -32.625 -20.875 1 96.25 91 GLY A N 1
ATOM 720 C CA . GLY A 1 91 ? -15.969 -32.438 -19.609 1 96.25 91 GLY A CA 1
ATOM 721 C C . GLY A 1 91 ? -15.336 -31.062 -19.453 1 96.25 91 GLY A C 1
ATOM 722 O O . GLY A 1 91 ? -15.422 -30.438 -18.391 1 96.25 91 GLY A O 1
ATOM 723 N N . LEU A 1 92 ? -14.727 -30.625 -20.531 1 97.62 92 LEU A N 1
ATOM 724 C CA . LEU A 1 92 ? -14.102 -29.297 -20.516 1 97.62 92 LEU A CA 1
ATOM 725 C C . LEU A 1 92 ? -15.148 -28.203 -20.469 1 97.62 92 LEU A C 1
ATOM 727 O O . LEU A 1 92 ? -14.969 -27.188 -19.781 1 97.62 92 LEU A O 1
ATOM 731 N N . LEU A 1 93 ? -16.219 -28.422 -21.203 1 98.12 93 LEU A N 1
ATOM 732 C CA . LEU A 1 93 ? -17.312 -27.453 -21.156 1 98.12 93 LEU A CA 1
ATOM 733 C C . LEU A 1 93 ? -17.828 -27.297 -19.734 1 98.12 93 LEU A C 1
ATOM 735 O O . LEU A 1 93 ? -18 -26.172 -19.25 1 98.12 93 LEU A O 1
ATOM 739 N N . TYR A 1 94 ? -18 -28.344 -19.031 1 97.94 94 TYR A N 1
ATOM 740 C CA . TYR A 1 94 ? -18.453 -28.297 -17.641 1 97.94 94 TYR A CA 1
ATOM 741 C C . TYR A 1 94 ? -17.469 -27.547 -16.766 1 97.94 94 TYR A C 1
ATOM 743 O O . TYR A 1 94 ? -17.859 -26.75 -15.914 1 97.94 94 TYR A O 1
ATOM 751 N N . ALA A 1 95 ? -16.219 -27.828 -16.922 1 97.94 95 ALA A N 1
ATOM 752 C CA . ALA A 1 95 ? -15.188 -27.188 -16.109 1 97.94 95 ALA A CA 1
ATOM 753 C C . ALA A 1 95 ? -15.219 -25.672 -16.297 1 97.94 95 ALA A C 1
ATOM 755 O O . ALA A 1 95 ? -15.18 -24.906 -15.328 1 97.94 95 ALA A O 1
ATOM 756 N N . VAL A 1 96 ? -15.32 -25.266 -17.547 1 98.5 96 VAL A N 1
ATOM 757 C CA . VAL A 1 96 ? -15.336 -23.844 -17.875 1 98.5 96 VAL A CA 1
ATOM 758 C C . VAL A 1 96 ? -16.594 -23.188 -17.297 1 98.5 96 VAL A C 1
ATOM 760 O O . VAL A 1 96 ? -16.516 -22.125 -16.703 1 98.5 96 VAL A O 1
ATOM 763 N N . LEU A 1 97 ? -17.703 -23.859 -17.484 1 98.5 97 LEU A N 1
ATOM 764 C CA . LEU A 1 97 ? -18.953 -23.328 -16.969 1 98.5 97 LEU A CA 1
ATOM 765 C C . LEU A 1 97 ? -18.922 -23.25 -15.453 1 98.5 97 LEU A C 1
ATOM 767 O O . LEU A 1 97 ? -19.391 -22.266 -14.867 1 98.5 97 LEU A O 1
ATOM 771 N N . GLY A 1 98 ? -18.422 -24.25 -14.859 1 98.06 98 GLY A N 1
ATOM 772 C CA . GLY A 1 98 ? -18.312 -24.25 -13.406 1 98.06 98 GLY A CA 1
ATOM 773 C C . GLY A 1 98 ? -17.469 -23.109 -12.867 1 98.06 98 GLY A C 1
ATOM 774 O O . GLY A 1 98 ? -17.891 -22.406 -11.938 1 98.06 98 GLY A O 1
ATOM 775 N N . PHE A 1 99 ? -16.312 -22.922 -13.414 1 97.31 99 PHE A N 1
ATOM 776 C CA . PHE A 1 99 ? -15.414 -21.875 -12.961 1 97.31 99 PHE A CA 1
ATOM 777 C C . PHE A 1 99 ? -16.016 -20.5 -13.219 1 97.31 99 PHE A C 1
ATOM 779 O O . PHE A 1 99 ? -15.961 -19.609 -12.367 1 97.31 99 PHE A O 1
ATOM 786 N N . SER A 1 100 ? -16.609 -20.328 -14.367 1 98 100 SER A N 1
ATOM 787 C CA . SER A 1 100 ? -17.25 -19.062 -14.719 1 98 100 SER A CA 1
ATOM 788 C C . SER A 1 100 ? -18.406 -18.75 -13.773 1 98 100 SER A C 1
ATOM 790 O O . SER A 1 100 ? -18.578 -17.609 -13.359 1 98 100 SER A O 1
ATOM 792 N N . ALA A 1 101 ? -19.156 -19.766 -13.492 1 98 101 ALA A N 1
ATOM 793 C CA . ALA A 1 101 ? -20.281 -19.578 -12.578 1 98 101 ALA A CA 1
ATOM 794 C C . ALA A 1 101 ? -19.797 -19.172 -11.188 1 98 101 ALA A C 1
ATOM 796 O O . ALA A 1 101 ? -20.391 -18.312 -10.547 1 98 101 ALA A O 1
ATOM 797 N N . SER A 1 102 ? -18.812 -19.812 -10.797 1 96.81 102 SER A N 1
ATOM 798 C CA . SER A 1 102 ? -18.234 -19.484 -9.5 1 96.81 102 SER A CA 1
ATOM 799 C C . SER A 1 102 ? -17.75 -18.031 -9.453 1 96.81 102 SER A C 1
ATOM 801 O O . SER A 1 102 ? -18.078 -17.297 -8.523 1 96.81 102 SER A O 1
ATOM 803 N N . HIS A 1 103 ? -17.062 -17.625 -10.414 1 96 103 HIS A N 1
ATOM 804 C CA . HIS A 1 103 ? -16.484 -16.297 -10.484 1 96 103 HIS A CA 1
ATOM 805 C C . HIS A 1 103 ? -17.562 -15.227 -10.617 1 96 103 HIS A C 1
ATOM 807 O O . HIS A 1 103 ? -17.562 -14.234 -9.883 1 96 103 HIS A O 1
ATOM 813 N N . LEU A 1 104 ? -18.422 -15.453 -11.547 1 96.56 104 LEU A N 1
ATOM 814 C CA . LEU A 1 104 ? -19.484 -14.492 -11.797 1 96.56 104 LEU A CA 1
ATOM 815 C C . LEU A 1 104 ? -20.406 -14.375 -10.594 1 96.56 104 LEU A C 1
ATOM 817 O O . LEU A 1 104 ? -20.844 -13.273 -10.242 1 96.56 104 LEU A O 1
ATOM 821 N N . GLY A 1 105 ? -20.734 -15.5 -10.055 1 95.75 105 GLY A N 1
ATOM 822 C CA . GLY A 1 105 ? -21.562 -15.477 -8.859 1 95.75 105 GLY A CA 1
ATOM 823 C C . GLY A 1 105 ? -20.953 -14.672 -7.727 1 95.75 105 GLY A C 1
ATOM 824 O O . GLY A 1 105 ? -21.641 -13.914 -7.047 1 95.75 105 GLY A O 1
ATOM 825 N N . GLN A 1 106 ? -19.719 -14.859 -7.543 1 93.81 106 GLN A N 1
ATOM 826 C CA . GLN A 1 106 ? -19.016 -14.109 -6.516 1 93.81 106 GLN A CA 1
ATOM 827 C C . GLN A 1 106 ? -19.016 -12.617 -6.828 1 93.81 106 GLN A C 1
ATOM 829 O O . GLN A 1 106 ? -19.25 -11.789 -5.945 1 93.81 106 GLN A O 1
ATOM 834 N N . LEU A 1 107 ? -18.719 -12.281 -7.992 1 93.44 107 LEU A N 1
ATOM 835 C CA . LEU A 1 107 ? -18.625 -10.891 -8.438 1 93.44 107 LEU A CA 1
ATOM 836 C C . LEU A 1 107 ? -19.969 -10.18 -8.273 1 93.44 107 LEU A C 1
ATOM 838 O O . LEU A 1 107 ? -20.016 -9 -7.918 1 93.44 107 LEU A O 1
ATOM 842 N N . THR A 1 108 ? -21.016 -10.875 -8.5 1 94.75 108 THR A N 1
ATOM 843 C CA . THR A 1 108 ? -22.328 -10.242 -8.523 1 94.75 108 THR A CA 1
ATOM 844 C C . THR A 1 108 ? -23.062 -10.484 -7.203 1 94.75 108 THR A C 1
ATOM 846 O O . THR A 1 108 ? -24.172 -9.984 -7.004 1 94.75 108 THR A O 1
ATOM 849 N N . GLY A 1 109 ? -22.578 -11.328 -6.426 1 93.25 109 GLY A N 1
ATOM 850 C CA . GLY A 1 109 ? -23.234 -11.664 -5.172 1 93.25 109 GLY A CA 1
ATOM 851 C C . GLY A 1 109 ? -24.359 -12.664 -5.34 1 93.25 109 GLY A C 1
ATOM 852 O O . GLY A 1 109 ? -25.25 -12.75 -4.488 1 93.25 109 GLY A O 1
ATOM 853 N N . ASP A 1 110 ? -24.375 -13.344 -6.445 1 95.5 110 ASP A N 1
ATOM 854 C CA . ASP A 1 110 ? -25.359 -14.383 -6.703 1 95.5 110 ASP A CA 1
ATOM 855 C C . ASP A 1 110 ? -24.969 -15.703 -6.043 1 95.5 110 ASP A C 1
ATOM 857 O O . ASP A 1 110 ? -24.266 -16.516 -6.648 1 95.5 110 ASP A O 1
ATOM 861 N N . GLN A 1 111 ? -25.562 -16.031 -5.012 1 93.94 111 GLN A N 1
ATOM 862 C CA . GLN A 1 111 ? -25.188 -17.188 -4.203 1 93.94 111 GLN A CA 1
ATOM 863 C C . GLN A 1 111 ? -25.578 -18.5 -4.895 1 93.94 111 GLN A C 1
ATOM 865 O O . GLN A 1 111 ? -24.875 -19.5 -4.777 1 93.94 111 GLN A O 1
ATOM 870 N N . THR A 1 112 ? -26.672 -18.422 -5.508 1 95.19 112 THR A N 1
ATOM 871 C CA . THR A 1 112 ? -27.109 -19.625 -6.203 1 95.19 112 THR A CA 1
ATOM 872 C C . THR A 1 112 ? -26.125 -20 -7.305 1 95.19 112 THR A C 1
ATOM 874 O O . THR A 1 112 ? -25.766 -21.172 -7.445 1 95.19 112 THR A O 1
ATOM 877 N N . MET A 1 113 ? -25.75 -19.094 -8.062 1 94.5 113 MET A N 1
ATOM 878 C CA . MET A 1 113 ? -24.766 -19.328 -9.125 1 94.5 113 MET A CA 1
ATOM 879 C C . MET A 1 113 ? -23.438 -19.781 -8.539 1 94.5 113 MET A C 1
ATOM 881 O O . MET A 1 113 ? -22.828 -20.734 -9.031 1 94.5 113 MET A O 1
ATOM 885 N N . HIS A 1 114 ? -23.016 -19.203 -7.531 1 92.81 114 HIS A N 1
ATOM 886 C CA . HIS A 1 114 ? -21.719 -19.453 -6.91 1 92.81 114 HIS A CA 1
ATOM 887 C C . HIS A 1 114 ? -21.703 -20.812 -6.199 1 92.81 114 HIS A C 1
ATOM 889 O O . HIS A 1 114 ? -20.703 -21.531 -6.254 1 92.81 114 HIS A O 1
ATOM 895 N N . GLU A 1 115 ? -22.766 -21.156 -5.609 1 91.31 115 GLU A N 1
ATOM 896 C CA . GLU A 1 115 ? -22.734 -22.297 -4.707 1 91.31 115 GLU A CA 1
ATOM 897 C C . GLU A 1 115 ? -23.422 -23.516 -5.324 1 91.31 115 GLU A C 1
ATOM 899 O O . GLU A 1 115 ? -23 -24.641 -5.105 1 91.31 115 GLU A O 1
ATOM 904 N N . ALA A 1 116 ? -24.375 -23.297 -6.031 1 93.5 116 ALA A N 1
ATOM 905 C CA . ALA A 1 116 ? -25.109 -24.438 -6.57 1 93.5 116 ALA A CA 1
ATOM 906 C C . ALA A 1 116 ? -24.703 -24.734 -8.008 1 93.5 116 ALA A C 1
ATOM 908 O O . ALA A 1 116 ? -24.172 -25.797 -8.305 1 93.5 116 ALA A O 1
ATOM 909 N N . THR A 1 117 ? -24.859 -23.766 -8.828 1 95.75 117 THR A N 1
ATOM 910 C CA . THR A 1 117 ? -24.562 -23.969 -10.242 1 95.75 117 THR A CA 1
ATOM 911 C C . THR A 1 117 ? -23.094 -24.312 -10.453 1 95.75 117 THR A C 1
ATOM 913 O O . THR A 1 117 ? -22.781 -25.281 -11.164 1 95.75 117 THR A O 1
ATOM 916 N N . ALA A 1 118 ? -22.25 -23.562 -9.898 1 97.25 118 ALA A N 1
ATOM 917 C CA . ALA A 1 118 ? -20.812 -23.781 -10.023 1 97.25 118 ALA A CA 1
ATOM 918 C C . ALA A 1 118 ? -20.422 -25.172 -9.523 1 97.25 118 ALA A C 1
ATOM 920 O O . ALA A 1 118 ? -19.641 -25.875 -10.18 1 97.25 118 ALA A O 1
ATOM 921 N N . VAL A 1 119 ? -20.953 -25.578 -8.422 1 94.81 119 VAL A N 1
ATOM 922 C CA . VAL A 1 119 ? -20.625 -26.859 -7.816 1 94.81 119 VAL A CA 1
ATOM 923 C C . VAL A 1 119 ? -21.125 -28 -8.703 1 94.81 119 VAL A C 1
ATOM 925 O O . VAL A 1 119 ? -20.438 -29 -8.891 1 94.81 119 VAL A O 1
ATOM 928 N N . GLU A 1 120 ? -22.266 -27.797 -9.18 1 96.69 120 GLU A N 1
ATOM 929 C CA . GLU A 1 120 ? -22.828 -28.828 -10.055 1 96.69 120 GLU A CA 1
ATOM 930 C C . GLU A 1 120 ? -21.953 -29.047 -11.281 1 96.69 120 GLU A C 1
ATOM 932 O O . GLU A 1 120 ? -21.609 -30.172 -11.617 1 96.69 120 GLU A O 1
ATOM 937 N N . TYR A 1 121 ? -21.641 -27.984 -11.945 1 97.12 121 TYR A N 1
ATOM 938 C CA . TYR A 1 121 ? -20.797 -28.094 -13.133 1 97.12 121 TYR A CA 1
ATOM 939 C C . TYR A 1 121 ? -19.422 -28.641 -12.766 1 97.12 121 TYR A C 1
ATOM 941 O O . TYR A 1 121 ? -18.844 -29.422 -13.523 1 97.12 121 TYR A O 1
ATOM 949 N N . ARG A 1 122 ? -18.953 -28.234 -11.711 1 95.81 122 ARG A N 1
ATOM 950 C CA . ARG A 1 122 ? -17.656 -28.734 -11.258 1 95.81 122 ARG A CA 1
ATOM 951 C C . ARG A 1 122 ? -17.688 -30.234 -11.039 1 95.81 122 ARG A C 1
ATOM 953 O O . ARG A 1 122 ? -16.781 -30.953 -11.453 1 95.81 122 ARG A O 1
ATOM 960 N N . MET A 1 123 ? -18.719 -30.703 -10.422 1 95.31 123 MET A N 1
ATOM 961 C CA . MET A 1 123 ? -18.875 -32.125 -10.172 1 95.31 123 MET A CA 1
ATOM 962 C C . MET A 1 123 ? -18.969 -32.906 -11.477 1 95.31 123 MET A C 1
ATOM 964 O O . MET A 1 123 ? -18.375 -33.969 -11.625 1 95.31 123 MET A O 1
ATOM 968 N N . LYS A 1 124 ? -19.672 -32.375 -12.336 1 96.06 124 LYS A N 1
ATOM 969 C CA . LYS A 1 124 ? -19.797 -33 -13.648 1 96.06 124 LYS A CA 1
ATOM 970 C C . LYS A 1 124 ? -18.453 -33.062 -14.359 1 96.06 124 LYS A C 1
ATOM 972 O O . LYS A 1 124 ? -18.125 -34.062 -15.008 1 96.06 124 LYS A O 1
ATOM 977 N N . ALA A 1 125 ? -17.75 -31.984 -14.25 1 95.5 125 ALA A N 1
ATOM 978 C CA . ALA A 1 125 ? -16.422 -31.938 -14.859 1 95.5 125 ALA A CA 1
ATOM 979 C C . ALA A 1 125 ? -15.5 -32.969 -14.242 1 95.5 125 ALA A C 1
ATOM 981 O O . ALA A 1 125 ? -14.758 -33.656 -14.953 1 95.5 125 ALA A O 1
ATOM 982 N N . ILE A 1 126 ? -15.492 -33.094 -12.969 1 92.31 126 ILE A N 1
ATOM 983 C CA . ILE A 1 126 ? -14.648 -34.062 -12.258 1 92.31 126 ILE A CA 1
ATOM 984 C C . ILE A 1 126 ? -15.008 -35.469 -12.68 1 92.31 126 ILE A C 1
ATOM 986 O O . ILE A 1 126 ? -14.125 -36.312 -12.922 1 92.31 126 ILE A O 1
ATOM 990 N N . ARG A 1 127 ? -16.281 -35.75 -12.75 1 93.19 127 ARG A N 1
ATOM 991 C CA . ARG A 1 127 ? -16.734 -37.062 -13.188 1 93.19 127 ARG A CA 1
ATOM 992 C C . ARG A 1 127 ? -16.266 -37.375 -14.609 1 93.19 127 ARG A C 1
ATOM 994 O O . ARG A 1 127 ? -15.781 -38.469 -14.891 1 93.19 127 ARG A O 1
ATOM 1001 N N . ALA A 1 128 ? -16.469 -36.344 -15.43 1 91.94 128 ALA A N 1
ATOM 1002 C CA . ALA A 1 128 ? -16.031 -36.531 -16.812 1 91.94 128 ALA A CA 1
ATOM 1003 C C . ALA A 1 128 ? -14.531 -36.75 -16.875 1 91.94 128 ALA A C 1
ATOM 1005 O O . ALA A 1 128 ? -14.062 -37.594 -17.672 1 91.94 128 ALA A O 1
ATOM 1006 N N . LEU A 1 129 ? -13.812 -36.062 -16.125 1 91 129 LEU A N 1
ATOM 1007 C CA . LEU A 1 129 ? -12.359 -36.25 -16.078 1 91 129 LEU A CA 1
ATOM 1008 C C . LEU A 1 129 ? -11.992 -37.656 -15.609 1 91 129 LEU A C 1
ATOM 1010 O O . LEU A 1 129 ? -11.117 -38.281 -16.203 1 91 129 LEU A O 1
ATOM 1014 N N . SER A 1 130 ? -12.594 -38.094 -14.609 1 86.75 130 SER A N 1
ATOM 1015 C CA . SER A 1 130 ? -12.336 -39.438 -14.086 1 86.75 130 SER A CA 1
ATOM 1016 C C . SER A 1 130 ? -12.578 -40.5 -15.148 1 86.75 130 SER A C 1
ATOM 1018 O O . SER A 1 130 ? -11.812 -41.438 -15.258 1 86.75 130 SER A O 1
ATOM 1020 N N . GLU A 1 131 ? -13.633 -40.281 -15.82 1 87 131 GLU A N 1
ATOM 1021 C CA . GLU A 1 131 ? -13.961 -41.219 -16.891 1 87 131 GLU A CA 1
ATOM 1022 C C . GLU A 1 131 ? -12.898 -41.219 -17.984 1 87 131 GLU A C 1
ATOM 1024 O O . GLU A 1 131 ? -12.523 -42.25 -18.5 1 87 131 GLU A O 1
ATOM 1029 N N . GLU A 1 132 ? -12.5 -40.062 -18.312 1 84.06 132 GLU A N 1
ATOM 1030 C CA . GLU A 1 132 ? -11.484 -39.938 -19.359 1 84.06 132 GLU A CA 1
ATOM 1031 C C . GLU A 1 132 ? -10.156 -40.531 -18.906 1 84.06 132 GLU A C 1
ATOM 1033 O O . GLU A 1 132 ? -9.43 -41.125 -19.703 1 84.06 132 GLU A O 1
ATOM 1038 N N . ILE A 1 133 ? -9.805 -40.344 -17.734 1 82.38 133 ILE A N 1
ATOM 1039 C CA . ILE A 1 133 ? -8.57 -40.906 -17.188 1 82.38 133 ILE A CA 1
ATOM 1040 C C . ILE A 1 133 ? -8.648 -42.438 -17.203 1 82.38 133 ILE A C 1
ATOM 1042 O O . ILE A 1 133 ? -7.676 -43.094 -17.562 1 82.38 133 ILE A O 1
ATOM 1046 N N . ARG A 1 134 ? -9.766 -42.969 -16.844 1 81.81 134 ARG A N 1
ATOM 1047 C CA . ARG A 1 134 ? -9.961 -44.438 -16.875 1 81.81 134 ARG A CA 1
ATOM 1048 C C . ARG A 1 134 ? -9.828 -44.969 -18.312 1 81.81 134 ARG A C 1
ATOM 1050 O O . ARG A 1 134 ? -9.188 -45.969 -18.531 1 81.81 134 ARG A O 1
ATOM 1057 N N . ARG A 1 135 ? -10.414 -44.219 -19.172 1 81.5 135 ARG A N 1
ATOM 1058 C CA . ARG A 1 135 ? -10.328 -44.625 -20.578 1 81.5 135 ARG A CA 1
ATOM 1059 C C . ARG A 1 135 ? -8.891 -44.562 -21.078 1 81.5 135 ARG A C 1
ATOM 1061 O O . ARG A 1 135 ? -8.477 -45.406 -21.875 1 81.5 135 ARG A O 1
ATOM 1068 N N . SER A 1 136 ? -8.211 -43.562 -20.672 1 77.06 136 SER A N 1
ATOM 1069 C CA . SER A 1 136 ? -6.828 -43.375 -21.109 1 77.06 136 SER A CA 1
ATOM 1070 C C . SER A 1 136 ? -5.945 -44.531 -20.641 1 77.06 136 SER A C 1
ATOM 1072 O O . SER A 1 136 ? -4.891 -44.781 -21.234 1 77.06 136 SER A O 1
ATOM 1074 N N . GLN A 1 137 ? -6.336 -45.156 -19.578 1 75.31 137 GLN A N 1
ATOM 1075 C CA . GLN A 1 137 ? -5.598 -46.312 -19.078 1 75.31 137 GLN A CA 1
ATOM 1076 C C . GLN A 1 137 ? -5.867 -47.562 -19.922 1 75.31 137 GLN A C 1
ATOM 1078 O O . GLN A 1 137 ? -5.027 -48.469 -20 1 75.31 137 GLN A O 1
ATOM 1083 N N . ALA A 1 138 ? -7.023 -47.5 -20.484 1 75.31 138 ALA A N 1
ATOM 1084 C CA . ALA A 1 138 ? -7.449 -48.688 -21.234 1 75.31 138 ALA A CA 1
ATOM 1085 C C . ALA A 1 138 ? -7.102 -48.531 -22.719 1 75.31 138 ALA A C 1
ATOM 1087 O O . ALA A 1 138 ? -6.91 -49.531 -23.422 1 75.31 138 ALA A O 1
ATOM 1088 N N . SER A 1 139 ? -7.211 -47.281 -23.234 1 77.56 139 SER A N 1
ATOM 1089 C CA . SER A 1 139 ? -6.977 -47.031 -24.656 1 77.56 139 SER A CA 1
ATOM 1090 C C . SER A 1 139 ? -6.293 -45.688 -24.891 1 77.56 139 SER A C 1
ATOM 1092 O O . SER A 1 139 ? -6.238 -44.844 -23.984 1 77.56 139 SER A O 1
ATOM 1094 N N . THR A 1 140 ? -5.793 -45.562 -26.141 1 77.31 140 THR A N 1
ATOM 1095 C CA . THR A 1 140 ? -5.156 -44.312 -26.484 1 77.31 140 THR A CA 1
ATOM 1096 C C . THR A 1 140 ? -6.203 -43.25 -26.844 1 77.31 140 THR A C 1
ATOM 1098 O O . THR A 1 140 ? -7.07 -43.5 -27.688 1 77.31 140 THR A O 1
ATOM 1101 N N . LEU A 1 141 ? -6.051 -42.125 -26.188 1 81.56 141 LEU A N 1
ATOM 1102 C CA . LEU A 1 141 ? -6.969 -41.031 -26.453 1 81.56 141 LEU A CA 1
ATOM 1103 C C . LEU A 1 141 ? -6.527 -40.219 -27.688 1 81.56 141 LEU A C 1
ATOM 1105 O O . LEU A 1 141 ? -5.332 -40.156 -27.969 1 81.56 141 LEU A O 1
ATOM 1109 N N . LEU A 1 142 ? -7.508 -39.719 -28.344 1 83.81 142 LEU A N 1
ATOM 1110 C CA . LEU A 1 142 ? -7.207 -38.781 -29.438 1 83.81 142 LEU A CA 1
ATOM 1111 C C . LEU A 1 142 ? -6.57 -37.5 -28.922 1 83.81 142 LEU A C 1
ATOM 1113 O O . LEU A 1 142 ? -6.688 -37.188 -27.734 1 83.81 142 LEU A O 1
ATOM 1117 N N . GLU A 1 143 ? -5.98 -36.812 -29.812 1 84.06 143 GLU A N 1
ATOM 1118 C CA . GLU A 1 143 ? -5.238 -35.625 -29.453 1 84.06 143 GLU A CA 1
ATOM 1119 C C . GLU A 1 143 ? -6.133 -34.625 -28.719 1 84.06 143 GLU A C 1
ATOM 1121 O O . GLU A 1 143 ? -5.758 -34.094 -27.672 1 84.06 143 GLU A O 1
ATOM 1126 N N . ASP A 1 144 ? -7.246 -34.375 -29.281 1 88.69 144 ASP A N 1
ATOM 1127 C CA . ASP A 1 144 ? -8.172 -33.438 -28.672 1 88.69 144 ASP A CA 1
ATOM 1128 C C . ASP A 1 144 ? -8.609 -33.906 -27.281 1 88.69 144 ASP A C 1
ATOM 1130 O O . ASP A 1 144 ? -8.812 -33.094 -26.391 1 88.69 144 ASP A O 1
ATOM 1134 N N . GLU A 1 145 ? -8.758 -35.125 -27.172 1 88.44 145 GLU A N 1
ATOM 1135 C CA . GLU A 1 145 ? -9.156 -35.688 -25.875 1 88.44 145 GLU A CA 1
ATOM 1136 C C . GLU A 1 145 ? -8.039 -35.531 -24.844 1 88.44 145 GLU A C 1
ATOM 1138 O O . GLU A 1 145 ? -8.297 -35.219 -23.688 1 88.44 145 GLU A O 1
ATOM 1143 N N . GLN A 1 146 ? -6.871 -35.75 -25.297 1 86.62 146 GLN A N 1
ATOM 1144 C CA . GLN A 1 146 ? -5.719 -35.594 -24.422 1 86.62 146 GLN A CA 1
ATOM 1145 C C . GLN A 1 146 ? -5.586 -34.156 -23.953 1 86.62 146 GLN A C 1
ATOM 1147 O O . GLN A 1 146 ? -5.398 -33.875 -22.766 1 86.62 146 GLN A O 1
ATOM 1152 N N . ASP A 1 147 ? -5.691 -33.281 -24.906 1 90.75 147 ASP A N 1
ATOM 1153 C CA . ASP A 1 147 ? -5.609 -31.859 -24.609 1 90.75 147 ASP A CA 1
ATOM 1154 C C . ASP A 1 147 ? -6.73 -31.438 -23.656 1 90.75 147 ASP A C 1
ATOM 1156 O O . ASP A 1 147 ? -6.52 -30.609 -22.766 1 90.75 147 ASP A O 1
ATOM 1160 N N . ALA A 1 148 ? -7.844 -31.984 -23.875 1 92.19 148 ALA A N 1
ATOM 1161 C CA . ALA A 1 148 ? -8.992 -31.656 -23.031 1 92.19 148 ALA A CA 1
ATOM 1162 C C . ALA A 1 148 ? -8.758 -32.094 -21.578 1 92.19 148 ALA A C 1
ATOM 1164 O O . ALA A 1 148 ? -9.156 -31.375 -20.656 1 92.19 148 ALA A O 1
ATOM 1165 N N . VAL A 1 149 ? -8.195 -33.219 -21.438 1 90.81 149 VAL A N 1
ATOM 1166 C CA . VAL A 1 149 ? -7.91 -33.719 -20.078 1 90.81 149 VAL A CA 1
ATOM 1167 C C . VAL A 1 149 ? -6.996 -32.719 -19.359 1 90.81 149 VAL A C 1
ATOM 1169 O O . VAL A 1 149 ? -7.266 -32.344 -18.219 1 90.81 149 VAL A O 1
ATOM 1172 N N . LEU A 1 150 ? -5.938 -32.312 -19.984 1 92 150 LEU A N 1
ATOM 1173 C CA . LEU A 1 150 ? -5.008 -31.344 -19.406 1 92 150 LEU A CA 1
ATOM 1174 C C . LEU A 1 150 ? -5.707 -30.016 -19.109 1 92 150 LEU A C 1
ATOM 1176 O O . LEU A 1 150 ? -5.496 -29.422 -18.062 1 92 150 LEU A O 1
ATOM 1180 N N . ALA A 1 151 ? -6.516 -29.609 -20.031 1 95 151 ALA A N 1
ATOM 1181 C CA . ALA A 1 151 ? -7.246 -28.359 -19.875 1 95 151 ALA A CA 1
ATOM 1182 C C . ALA A 1 151 ? -8.234 -28.438 -18.703 1 95 151 ALA A C 1
ATOM 1184 O O . ALA A 1 151 ? -8.375 -27.484 -17.938 1 95 151 ALA A O 1
ATOM 1185 N N . ILE A 1 152 ? -8.945 -29.531 -18.609 1 95.19 152 ILE A N 1
ATOM 1186 C CA . ILE A 1 152 ? -9.891 -29.719 -17.516 1 95.19 152 ILE A CA 1
ATOM 1187 C C . ILE A 1 152 ? -9.164 -29.625 -16.172 1 95.19 152 ILE A C 1
ATOM 1189 O O . ILE A 1 152 ? -9.617 -28.906 -15.266 1 95.19 152 ILE A O 1
ATOM 1193 N N . ILE A 1 153 ? -8.078 -30.297 -16.062 1 93.38 153 ILE A N 1
ATOM 1194 C CA . ILE A 1 153 ? -7.309 -30.281 -14.82 1 93.38 153 ILE A CA 1
ATOM 1195 C C . ILE A 1 153 ? -6.891 -28.844 -14.492 1 93.38 153 ILE A C 1
ATOM 1197 O O . ILE A 1 153 ? -7.023 -28.391 -13.352 1 93.38 153 ILE A O 1
ATOM 1201 N N . GLN A 1 154 ? -6.422 -28.172 -15.453 1 93.88 154 GLN A N 1
ATOM 1202 C CA . GLN A 1 154 ? -5.984 -26.781 -15.258 1 93.88 154 GLN A CA 1
ATOM 1203 C C . GLN A 1 154 ? -7.137 -25.906 -14.766 1 93.88 154 GLN A C 1
ATOM 1205 O O . GLN A 1 154 ? -6.965 -25.109 -13.844 1 93.88 154 GLN A O 1
ATOM 1210 N N . ILE A 1 155 ? -8.266 -26 -15.367 1 95.94 155 ILE A N 1
ATOM 1211 C CA . ILE A 1 155 ? -9.406 -25.172 -15 1 95.94 155 ILE A CA 1
ATOM 1212 C C . ILE A 1 155 ? -9.898 -25.547 -13.602 1 95.94 155 ILE A C 1
ATOM 1214 O O . ILE A 1 155 ? -10.281 -24.688 -12.82 1 95.94 155 ILE A O 1
ATOM 1218 N N . LEU A 1 156 ? -9.906 -26.812 -13.328 1 94.69 156 LEU A N 1
ATOM 1219 C CA . LEU A 1 156 ? -10.312 -27.25 -12 1 94.69 156 LEU A CA 1
ATOM 1220 C C . LEU A 1 156 ? -9.367 -26.719 -10.93 1 94.69 156 LEU A C 1
ATOM 1222 O O . LEU A 1 156 ? -9.797 -26.344 -9.844 1 94.69 156 LEU A O 1
ATOM 1226 N N . LEU A 1 157 ? -8.148 -26.719 -11.25 1 93.69 157 LEU A N 1
ATOM 1227 C CA . LEU A 1 157 ? -7.168 -26.172 -10.32 1 93.69 157 LEU A CA 1
ATOM 1228 C C . LEU A 1 157 ? -7.375 -24.672 -10.133 1 93.69 157 LEU A C 1
ATOM 1230 O O . LEU A 1 157 ? -7.27 -24.156 -9.023 1 93.69 157 LEU A O 1
ATOM 1234 N N . LEU A 1 158 ? -7.629 -24 -11.227 1 93.56 158 LEU A N 1
ATOM 1235 C CA . LEU A 1 158 ? -7.926 -22.578 -11.125 1 93.56 158 LEU A CA 1
ATOM 1236 C C . LEU A 1 158 ? -9.148 -22.344 -10.242 1 93.56 158 LEU A C 1
ATOM 1238 O O . LEU A 1 158 ? -9.188 -21.375 -9.477 1 93.56 158 LEU A O 1
ATOM 1242 N N . HIS A 1 159 ? -10.07 -23.172 -10.422 1 93.94 159 HIS A N 1
ATOM 1243 C CA . HIS A 1 159 ? -11.266 -23.109 -9.586 1 93.94 159 HIS A CA 1
ATOM 1244 C C . HIS A 1 159 ? -10.914 -23.312 -8.117 1 93.94 159 HIS A C 1
ATOM 1246 O O . HIS A 1 159 ? -11.398 -22.562 -7.258 1 93.94 159 HIS A O 1
ATOM 1252 N N . ASP A 1 160 ? -10.102 -24.25 -7.816 1 92.88 160 ASP A N 1
ATOM 1253 C CA . ASP A 1 160 ? -9.648 -24.484 -6.449 1 92.88 160 ASP A CA 1
ATOM 1254 C C . ASP A 1 160 ? -8.93 -23.266 -5.891 1 92.88 160 ASP A C 1
ATOM 1256 O O . ASP A 1 160 ? -9.148 -22.875 -4.742 1 92.88 160 ASP A O 1
ATOM 1260 N N . ILE A 1 161 ? -8.086 -22.703 -6.684 1 93.31 161 ILE A N 1
ATOM 1261 C CA . ILE A 1 161 ? -7.301 -21.531 -6.293 1 93.31 161 ILE A CA 1
ATOM 1262 C C . ILE A 1 161 ? -8.234 -20.391 -5.922 1 93.31 161 ILE A C 1
ATOM 1264 O O . ILE A 1 161 ? -8.07 -19.75 -4.879 1 93.31 161 ILE A O 1
ATOM 1268 N N . ALA A 1 162 ? -9.203 -20.203 -6.719 1 92.38 162 ALA A N 1
ATOM 1269 C CA . ALA A 1 162 ? -10.125 -19.078 -6.535 1 92.38 162 ALA A CA 1
ATOM 1270 C C . ALA A 1 162 ? -11.039 -19.312 -5.34 1 92.38 162 ALA A C 1
ATOM 1272 O O . ALA A 1 162 ? -11.484 -18.344 -4.699 1 92.38 162 ALA A O 1
ATOM 1273 N N . GLU A 1 163 ? -11.297 -20.516 -5.062 1 89.94 163 GLU A N 1
ATOM 1274 C CA . GLU A 1 163 ? -12.258 -20.828 -4.008 1 89.94 163 GLU A CA 1
ATOM 1275 C C . GLU A 1 163 ? -11.586 -20.859 -2.637 1 89.94 163 GLU A C 1
ATOM 1277 O O . GLU A 1 163 ? -12.055 -20.203 -1.698 1 89.94 163 GLU A O 1
ATOM 1282 N N . SER A 1 164 ? -10.5 -21.609 -2.58 1 90.94 164 SER A N 1
ATOM 1283 C CA . SER A 1 164 ? -9.898 -21.797 -1.264 1 90.94 164 SER A CA 1
ATOM 1284 C C . SER A 1 164 ? -8.383 -21.672 -1.327 1 90.94 164 SER A C 1
ATOM 1286 O O . SER A 1 164 ? -7.723 -21.5 -0.297 1 90.94 164 SER A O 1
ATOM 1288 N N . GLY A 1 165 ? -7.875 -21.828 -2.494 1 92.06 165 GLY A N 1
ATOM 1289 C CA . GLY A 1 165 ? -6.426 -21.875 -2.635 1 92.06 165 GLY A CA 1
ATOM 1290 C C . GLY A 1 165 ? -5.832 -23.234 -2.34 1 92.06 165 GLY A C 1
ATOM 1291 O O . GLY A 1 165 ? -4.613 -23.406 -2.381 1 92.06 165 GLY A O 1
ATOM 1292 N N . ILE A 1 166 ? -6.668 -24.172 -2.096 1 90.38 166 ILE A N 1
ATOM 1293 C CA . ILE A 1 166 ? -6.234 -25.516 -1.692 1 90.38 166 ILE A CA 1
ATOM 1294 C C . ILE A 1 166 ? -6.875 -26.562 -2.6 1 90.38 166 ILE A C 1
ATOM 1296 O O . ILE A 1 166 ? -8.086 -26.516 -2.848 1 90.38 166 ILE A O 1
ATOM 1300 N N . SER A 1 167 ? -6.055 -27.328 -3.225 1 87.88 167 SER A N 1
ATOM 1301 C CA . SER A 1 167 ? -6.566 -28.516 -3.91 1 87.88 167 SER A CA 1
ATOM 1302 C C . SER A 1 167 ? -6.555 -29.734 -2.994 1 87.88 167 SER A C 1
ATOM 1304 O O . SER A 1 167 ? -5.488 -30.188 -2.586 1 87.88 167 SER A O 1
ATOM 1306 N N . THR A 1 168 ? -7.715 -30.203 -2.822 1 80.62 168 THR A N 1
ATOM 1307 C CA . THR A 1 168 ? -7.883 -31.25 -1.82 1 80.62 168 THR A CA 1
ATOM 1308 C C . THR A 1 168 ? -7.285 -32.562 -2.307 1 80.62 168 THR A C 1
ATOM 1310 O O . THR A 1 168 ? -7.543 -33 -3.434 1 80.62 168 THR A O 1
ATOM 1313 N N . HIS A 1 169 ? -6.48 -33.094 -1.553 1 71.44 169 HIS A N 1
ATOM 1314 C CA . HIS A 1 169 ? -5.84 -34.406 -1.707 1 71.44 169 HIS A CA 1
ATOM 1315 C C . HIS A 1 169 ? -4.902 -34.406 -2.91 1 71.44 169 HIS A C 1
ATOM 1317 O O . HIS A 1 169 ? -4.395 -35.469 -3.297 1 71.44 169 HIS A O 1
ATOM 1323 N N . GLY A 1 170 ? -4.66 -33.406 -3.537 1 71.38 170 GLY A N 1
ATOM 1324 C CA . GLY A 1 170 ? -3.68 -33.25 -4.602 1 71.38 170 GLY A CA 1
ATOM 1325 C C . GLY A 1 170 ? -4.004 -34.094 -5.828 1 71.38 170 GLY A C 1
ATOM 1326 O O . GLY A 1 170 ? -3.107 -34.438 -6.598 1 71.38 170 GLY A O 1
ATOM 1327 N N . ILE A 1 171 ? -5.152 -34.375 -6.098 1 73.12 171 ILE A N 1
ATOM 1328 C CA . ILE A 1 171 ? -5.516 -35.438 -7.039 1 73.12 171 ILE A CA 1
ATOM 1329 C C . ILE A 1 171 ? -5.406 -34.906 -8.469 1 73.12 171 ILE A C 1
ATOM 1331 O O . ILE A 1 171 ? -5.031 -35.656 -9.383 1 73.12 171 ILE A O 1
ATOM 1335 N N . HIS A 1 172 ? -5.57 -33.719 -8.633 1 77.31 172 HIS A N 1
ATOM 1336 C CA . HIS A 1 172 ? -5.617 -33.188 -9.984 1 77.31 172 HIS A CA 1
ATOM 1337 C C . HIS A 1 172 ? -4.238 -33.219 -10.641 1 77.31 172 HIS A C 1
ATOM 1339 O O . HIS A 1 172 ? -4.082 -33.719 -11.75 1 77.31 172 HIS A O 1
ATOM 1345 N N . ILE A 1 173 ? -3.291 -32.781 -9.961 1 78.88 173 ILE A N 1
ATOM 1346 C CA . ILE A 1 173 ? -1.947 -32.688 -10.523 1 78.88 173 ILE A CA 1
ATOM 1347 C C . ILE A 1 173 ? -1.385 -34.094 -10.703 1 78.88 173 ILE A C 1
ATOM 1349 O O . ILE A 1 173 ? -0.728 -34.375 -11.711 1 78.88 173 ILE A O 1
ATOM 1353 N N . THR A 1 174 ? -1.735 -34.969 -9.852 1 76.69 174 THR A N 1
ATOM 1354 C CA . THR A 1 174 ? -1.291 -36.344 -9.953 1 76.69 174 THR A CA 1
ATOM 1355 C C . THR A 1 174 ? -1.93 -37.031 -11.164 1 76.69 174 THR A C 1
ATOM 1357 O O . THR A 1 174 ? -1.271 -37.781 -11.867 1 76.69 174 THR A O 1
ATOM 1360 N N . GLY A 1 175 ? -3.152 -36.781 -11.359 1 73.19 175 GLY A N 1
ATOM 1361 C CA . GLY A 1 175 ? -3.83 -37.281 -12.539 1 73.19 175 GLY A CA 1
ATOM 1362 C C . GLY A 1 175 ? -3.217 -36.781 -13.836 1 73.19 175 GLY A C 1
ATOM 1363 O O . GLY A 1 175 ? -3.062 -37.562 -14.789 1 73.19 175 GLY A O 1
ATOM 1364 N N . ALA A 1 176 ? -2.867 -35.531 -13.867 1 76.56 176 ALA A N 1
ATOM 1365 C CA . ALA A 1 176 ? -2.238 -34.969 -15.047 1 76.56 176 ALA A CA 1
ATOM 1366 C C . ALA A 1 176 ? -0.945 -35.688 -15.398 1 76.56 176 ALA A C 1
ATOM 1368 O O . ALA A 1 176 ? -0.646 -35.906 -16.578 1 76.56 176 ALA A O 1
ATOM 1369 N N . MET A 1 177 ? -0.247 -36.094 -14.445 1 79.19 177 MET A N 1
ATOM 1370 C CA . MET A 1 177 ? 1.02 -36.781 -14.664 1 79.19 177 MET A CA 1
ATOM 1371 C C . MET A 1 177 ? 0.796 -38.125 -15.375 1 79.19 177 MET A C 1
ATOM 1373 O O . MET A 1 177 ? 1.584 -38.5 -16.234 1 79.19 177 MET A O 1
ATOM 1377 N N . SER A 1 178 ? -0.204 -38.781 -15.031 1 74 178 SER A N 1
ATOM 1378 C CA . SER A 1 178 ? -0.509 -40.031 -15.672 1 74 178 SER A CA 1
ATOM 1379 C C . SER A 1 178 ? -0.758 -39.875 -17.156 1 74 178 SER A C 1
ATOM 1381 O O . SER A 1 178 ? -0.286 -40.688 -17.969 1 74 178 SER A O 1
ATOM 1383 N N . VAL A 1 179 ? -1.396 -38.844 -17.484 1 74.38 179 VAL A N 1
ATOM 1384 C CA . VAL A 1 179 ? -1.689 -38.531 -18.875 1 74.38 179 VAL A CA 1
ATOM 1385 C C . VAL A 1 179 ? -0.413 -38.094 -19.594 1 74.38 179 VAL A C 1
ATOM 1387 O O . VAL A 1 179 ? -0.172 -38.5 -20.734 1 74.38 179 VAL A O 1
ATOM 1390 N N . CYS A 1 180 ? 0.327 -37.312 -18.953 1 77.75 180 CYS A N 1
ATOM 1391 C CA . CYS A 1 180 ? 1.57 -36.812 -19.516 1 77.75 180 CYS A CA 1
ATOM 1392 C C . CYS A 1 180 ? 2.516 -37.969 -19.875 1 77.75 180 CYS A C 1
ATOM 1394 O O . CYS A 1 180 ? 3.16 -37.938 -20.922 1 77.75 180 CYS A O 1
ATOM 1396 N N . LYS A 1 181 ? 2.615 -38.844 -19.031 1 74.88 181 LYS A N 1
ATOM 1397 C CA . LYS A 1 181 ? 3.482 -40 -19.281 1 74.88 181 LYS A CA 1
ATOM 1398 C C . LYS A 1 181 ? 3.088 -40.719 -20.562 1 74.88 181 LYS A C 1
ATOM 1400 O O . LYS A 1 181 ? 3.947 -41.094 -21.375 1 74.88 181 LYS A O 1
ATOM 1405 N N . ARG A 1 182 ? 1.964 -40.812 -20.719 1 71.62 182 ARG A N 1
ATOM 1406 C CA . ARG A 1 182 ? 1.48 -41.469 -21.922 1 71.62 182 ARG A CA 1
ATOM 1407 C C . ARG A 1 182 ? 1.742 -40.656 -23.172 1 71.62 182 ARG A C 1
ATOM 1409 O O . ARG A 1 182 ? 2.094 -41.188 -24.219 1 71.62 182 ARG A O 1
ATOM 1416 N N . LEU A 1 183 ? 1.446 -39.344 -23.031 1 72.88 183 LEU A N 1
ATOM 1417 C CA . LEU A 1 183 ? 1.691 -38.438 -24.141 1 72.88 183 LEU A CA 1
ATOM 1418 C C . LEU A 1 183 ? 3.16 -38.438 -24.547 1 72.88 183 LEU A C 1
ATOM 1420 O O . LEU A 1 183 ? 3.479 -38.406 -25.734 1 72.88 183 LEU A O 1
ATOM 1424 N N . LEU A 1 184 ? 3.945 -38.406 -23.609 1 68.81 184 LEU A N 1
ATOM 1425 C CA . LEU A 1 184 ? 5.383 -38.344 -23.859 1 68.81 184 LEU A CA 1
ATOM 1426 C C . LEU A 1 184 ? 5.867 -39.688 -24.453 1 68.81 184 LEU A C 1
ATOM 1428 O O . LEU A 1 184 ? 6.77 -39.688 -25.281 1 68.81 184 LEU A O 1
ATOM 1432 N N . ILE A 1 185 ? 5.359 -40.688 -23.969 1 61.75 185 ILE A N 1
ATOM 1433 C CA . ILE A 1 185 ? 5.766 -42.031 -24.422 1 61.75 185 ILE A CA 1
ATOM 1434 C C . ILE A 1 185 ? 5.324 -42.219 -25.875 1 61.75 185 ILE A C 1
ATOM 1436 O O . ILE A 1 185 ? 6.082 -42.75 -26.688 1 61.75 185 ILE A O 1
ATOM 1440 N N . SER A 1 186 ? 4.242 -41.844 -26.109 1 60.19 186 SER A N 1
ATOM 1441 C CA . SER A 1 186 ? 3.668 -42.188 -27.406 1 60.19 186 SER A CA 1
ATOM 1442 C C . SER A 1 186 ? 4.145 -41.219 -28.484 1 60.19 186 SER A C 1
ATOM 1444 O O . SER A 1 186 ? 4.504 -41.625 -29.594 1 60.19 186 SER A O 1
ATOM 1446 N N . GLU A 1 187 ? 3.973 -39.906 -28.297 1 60.5 187 GLU A N 1
ATOM 1447 C CA . GLU A 1 187 ? 4.086 -39 -29.422 1 60.5 187 GLU A CA 1
ATOM 1448 C C . GLU A 1 187 ? 5.234 -38 -29.219 1 60.5 187 GLU A C 1
ATOM 1450 O O . GLU A 1 187 ? 5.656 -37.344 -30.156 1 60.5 187 GLU A O 1
ATOM 1455 N N . GLY A 1 188 ? 5.984 -38.25 -28.172 1 61.06 188 GLY A N 1
ATOM 1456 C CA . GLY A 1 188 ? 6.902 -37.156 -27.906 1 61.06 188 GLY A CA 1
ATOM 1457 C C . GLY A 1 188 ? 6.223 -35.781 -27.922 1 61.06 188 GLY A C 1
ATOM 1458 O O . GLY A 1 188 ? 5.098 -35.656 -28.406 1 61.06 188 GLY A O 1
ATOM 1459 N N . LEU A 1 189 ? 6.426 -34.906 -27.016 1 62.78 189 LEU A N 1
ATOM 1460 C CA . LEU A 1 189 ? 5.914 -33.562 -27.078 1 62.78 189 LEU A CA 1
ATOM 1461 C C . LEU A 1 189 ? 6.555 -32.781 -28.234 1 62.78 189 LEU A C 1
ATOM 1463 O O . LEU A 1 189 ? 7.441 -31.969 -28.031 1 62.78 189 LEU A O 1
ATOM 1467 N N . SER A 1 190 ? 6.492 -33.5 -29.422 1 58.12 190 SER A N 1
ATOM 1468 C CA . SER A 1 190 ? 7.082 -32.875 -30.594 1 58.12 190 SER A CA 1
ATOM 1469 C C . SER A 1 190 ? 6.496 -31.469 -30.812 1 58.12 190 SER A C 1
ATOM 1471 O O . SER A 1 190 ? 5.43 -31.141 -30.281 1 58.12 190 SER A O 1
ATOM 1473 N N . GLY A 1 191 ? 7.254 -30.5 -31.344 1 60.59 191 GLY A N 1
ATOM 1474 C CA . GLY A 1 191 ? 7.004 -29.078 -31.594 1 60.59 191 GLY A CA 1
ATOM 1475 C C . GLY A 1 191 ? 5.637 -28.812 -32.188 1 60.59 191 GLY A C 1
ATOM 1476 O O . GLY A 1 191 ? 5.195 -27.672 -32.281 1 60.59 191 GLY A O 1
ATOM 1477 N N . HIS A 1 192 ? 4.867 -29.922 -32.406 1 65.56 192 HIS A N 1
ATOM 1478 C CA . HIS A 1 192 ? 3.607 -29.656 -33.094 1 65.56 192 HIS A CA 1
ATOM 1479 C C . HIS A 1 192 ? 2.439 -29.656 -32.125 1 65.56 192 HIS A C 1
ATOM 1481 O O . HIS A 1 192 ? 1.33 -29.25 -32.469 1 65.56 192 HIS A O 1
ATOM 1487 N N . ARG A 1 193 ? 2.691 -29.938 -30.844 1 84.69 193 ARG A N 1
ATOM 1488 C CA . ARG A 1 193 ? 1.598 -30 -29.891 1 84.69 193 ARG A CA 1
ATOM 1489 C C . ARG A 1 193 ? 1.604 -28.781 -28.969 1 84.69 193 ARG A C 1
ATOM 1491 O O . ARG A 1 193 ? 1.773 -28.906 -27.75 1 84.69 193 ARG A O 1
ATOM 1498 N N . GLN A 1 194 ? 1.313 -27.719 -29.547 1 87.12 194 GLN A N 1
ATOM 1499 C CA . GLN A 1 194 ? 1.424 -26.453 -28.859 1 87.12 194 GLN A CA 1
ATOM 1500 C C . GLN A 1 194 ? 0.435 -26.375 -27.703 1 87.12 194 GLN A C 1
ATOM 1502 O O . GLN A 1 194 ? 0.766 -25.859 -26.625 1 87.12 194 GLN A O 1
ATOM 1507 N N . ARG A 1 195 ? -0.706 -26.922 -27.922 1 90.38 195 ARG A N 1
ATOM 1508 C CA . ARG A 1 195 ? -1.711 -26.891 -26.875 1 90.38 195 ARG A CA 1
ATOM 1509 C C . ARG A 1 195 ? -1.264 -27.734 -25.672 1 90.38 195 ARG A C 1
ATOM 1511 O O . ARG A 1 195 ? -1.355 -27.281 -24.531 1 90.38 195 ARG A O 1
ATOM 1518 N N . ALA A 1 196 ? -0.839 -28.844 -25.984 1 89 196 ALA A N 1
ATOM 1519 C CA . ALA A 1 196 ? -0.387 -29.734 -24.922 1 89 196 ALA A CA 1
ATOM 1520 C C . ALA A 1 196 ? 0.786 -29.141 -24.156 1 89 196 ALA A C 1
ATOM 1522 O O . ALA A 1 196 ? 0.838 -29.219 -22.922 1 89 196 ALA A O 1
ATOM 1523 N N . VAL A 1 197 ? 1.681 -28.562 -24.875 1 89.5 197 VAL A N 1
ATOM 1524 C CA . VAL A 1 197 ? 2.855 -27.953 -24.266 1 89.5 197 VAL A CA 1
ATOM 1525 C C . VAL A 1 197 ? 2.422 -26.812 -23.344 1 89.5 197 VAL A C 1
ATOM 1527 O O . VAL A 1 197 ? 2.953 -26.656 -22.234 1 89.5 197 VAL A O 1
ATOM 1530 N N . PHE A 1 198 ? 1.488 -26.094 -23.797 1 93.5 198 PHE A N 1
ATOM 1531 C CA . PHE A 1 198 ? 0.974 -24.969 -23.031 1 93.5 198 PHE A CA 1
ATOM 1532 C C . PHE A 1 198 ? 0.386 -25.438 -21.703 1 93.5 198 PHE A C 1
ATOM 1534 O O . PHE A 1 198 ? 0.753 -24.953 -20.641 1 93.5 198 PHE A O 1
ATOM 1541 N N . PHE A 1 199 ? -0.44 -26.375 -21.734 1 93.06 199 PHE A N 1
ATOM 1542 C CA . PHE A 1 199 ? -1.109 -26.844 -20.531 1 93.06 199 PHE A CA 1
ATOM 1543 C C . PHE A 1 199 ? -0.132 -27.578 -19.625 1 93.06 199 PHE A C 1
ATOM 1545 O O . PHE A 1 199 ? -0.154 -27.406 -18.406 1 93.06 199 PHE A O 1
ATOM 1552 N N . LEU A 1 200 ? 0.686 -28.375 -20.203 1 90.31 200 LEU A N 1
ATOM 1553 C CA . LEU A 1 200 ? 1.653 -29.125 -19.422 1 90.31 200 LEU A CA 1
ATOM 1554 C C . LEU A 1 200 ? 2.621 -28.203 -18.703 1 90.31 200 LEU A C 1
ATOM 1556 O O . LEU A 1 200 ? 3.016 -28.453 -17.562 1 90.31 200 LEU A O 1
ATOM 1560 N N . GLY A 1 201 ? 3.023 -27.172 -19.406 1 92.38 201 GLY A N 1
ATOM 1561 C CA . GLY A 1 201 ? 3.896 -26.203 -18.797 1 92.38 201 GLY A CA 1
ATOM 1562 C C . GLY A 1 201 ? 3.289 -25.562 -17.562 1 92.38 201 GLY A C 1
ATOM 1563 O O . GLY A 1 201 ? 3.955 -25.422 -16.531 1 92.38 201 GLY A O 1
ATOM 1564 N N . ASN A 1 202 ? 2.078 -25.203 -17.625 1 94.25 202 ASN A N 1
ATOM 1565 C CA . ASN A 1 202 ? 1.389 -24.594 -16.5 1 94.25 202 ASN A CA 1
ATOM 1566 C C . ASN A 1 202 ? 1.203 -25.594 -15.359 1 94.25 202 ASN A C 1
ATOM 1568 O O . ASN A 1 202 ? 1.362 -25.234 -14.188 1 94.25 202 ASN A O 1
ATOM 1572 N N . LEU A 1 203 ? 0.896 -26.75 -15.727 1 93.31 203 LEU A N 1
ATOM 1573 C CA . LEU A 1 203 ? 0.705 -27.766 -14.711 1 93.31 203 LEU A CA 1
ATOM 1574 C C . LEU A 1 203 ? 2.023 -28.109 -14.016 1 93.31 203 LEU A C 1
ATOM 1576 O O . LEU A 1 203 ? 2.051 -28.344 -12.812 1 93.31 203 LEU A O 1
ATOM 1580 N N . ALA A 1 204 ? 3.045 -28.141 -14.789 1 94 204 ALA A N 1
ATOM 1581 C CA . ALA A 1 204 ? 4.363 -28.391 -14.211 1 94 204 ALA A CA 1
ATOM 1582 C C . ALA A 1 204 ? 4.75 -27.297 -13.227 1 94 204 ALA A C 1
ATOM 1584 O O . ALA A 1 204 ? 5.371 -27.578 -12.195 1 94 204 ALA A O 1
ATOM 1585 N N . TRP A 1 205 ? 4.426 -26.078 -13.547 1 96.12 205 TRP A N 1
ATOM 1586 C CA . TRP A 1 205 ? 4.703 -24.984 -12.617 1 96.12 205 TRP A CA 1
ATOM 1587 C C . TRP A 1 205 ? 3.857 -25.125 -11.359 1 96.12 205 TRP A C 1
ATOM 1589 O O . TRP A 1 205 ? 4.359 -24.938 -10.242 1 96.12 205 TRP A O 1
ATOM 1599 N N . LEU A 1 206 ? 2.633 -25.438 -11.516 1 95.12 206 LEU A N 1
ATOM 1600 C CA . LEU A 1 206 ? 1.769 -25.625 -10.359 1 95.12 206 LEU A CA 1
ATOM 1601 C C . LEU A 1 206 ? 2.275 -26.766 -9.477 1 95.12 206 LEU A C 1
ATOM 1603 O O . LEU A 1 206 ? 2.139 -26.719 -8.258 1 95.12 206 LEU A O 1
ATOM 1607 N N . ASP A 1 207 ? 2.816 -27.734 -10.125 1 94.44 207 ASP A N 1
ATOM 1608 C CA . ASP A 1 207 ? 3.443 -28.828 -9.391 1 94.44 207 ASP A CA 1
ATOM 1609 C C . ASP A 1 207 ? 4.582 -28.312 -8.508 1 94.44 207 ASP A C 1
ATOM 1611 O O . ASP A 1 207 ? 4.75 -28.766 -7.379 1 94.44 207 ASP A O 1
ATOM 1615 N N . ILE A 1 208 ? 5.309 -27.406 -9.055 1 96.62 208 ILE A N 1
ATOM 1616 C CA . ILE A 1 208 ? 6.391 -26.797 -8.289 1 96.62 208 ILE A CA 1
ATOM 1617 C C . ILE A 1 208 ? 5.812 -25.953 -7.152 1 96.62 208 ILE A C 1
ATOM 1619 O O . ILE A 1 208 ? 6.293 -26.031 -6.016 1 96.62 208 ILE A O 1
ATOM 1623 N N . ILE A 1 209 ? 4.82 -25.234 -7.426 1 96.25 209 ILE A N 1
ATOM 1624 C CA . ILE A 1 209 ? 4.176 -24.391 -6.418 1 96.25 209 ILE A CA 1
ATOM 1625 C C . ILE A 1 209 ? 3.707 -25.266 -5.25 1 96.25 209 ILE A C 1
ATOM 1627 O O . ILE A 1 209 ? 3.961 -24.938 -4.086 1 96.25 209 ILE A O 1
ATOM 1631 N N . ARG A 1 210 ? 3.039 -26.297 -5.555 1 93.5 210 ARG A N 1
ATOM 1632 C CA . ARG A 1 210 ? 2.578 -27.172 -4.488 1 93.5 210 ARG A CA 1
ATOM 1633 C C . ARG A 1 210 ? 3.754 -27.766 -3.713 1 93.5 210 ARG A C 1
ATOM 1635 O O . ARG A 1 210 ? 3.672 -27.938 -2.498 1 93.5 210 ARG A O 1
ATOM 1642 N N . ALA A 1 211 ? 4.844 -28 -4.43 1 94.88 211 ALA A N 1
ATOM 1643 C CA . ALA A 1 211 ? 6.016 -28.625 -3.818 1 94.88 211 ALA A CA 1
ATOM 1644 C C . ALA A 1 211 ? 6.746 -27.625 -2.914 1 94.88 211 ALA A C 1
ATOM 1646 O O . ALA A 1 211 ? 7.582 -28.031 -2.096 1 94.88 211 ALA A O 1
ATOM 1647 N N . PHE A 1 212 ? 6.504 -26.344 -3.047 1 96.31 212 PHE A N 1
ATOM 1648 C CA . PHE A 1 212 ? 7.078 -25.359 -2.139 1 96.31 212 PHE A CA 1
ATOM 1649 C C . PHE A 1 212 ? 6.656 -25.641 -0.701 1 96.31 212 PHE A C 1
ATOM 1651 O O . PHE A 1 212 ? 7.422 -25.391 0.233 1 96.31 212 PHE A O 1
ATOM 1658 N N . ALA A 1 213 ? 5.469 -26.156 -0.538 1 93.31 213 ALA A N 1
ATOM 1659 C CA . ALA A 1 213 ? 4.969 -26.453 0.802 1 93.31 213 ALA A CA 1
ATOM 1660 C C . ALA A 1 213 ? 5.551 -27.781 1.319 1 93.31 213 ALA A C 1
ATOM 1662 O O . ALA A 1 213 ? 5.688 -27.969 2.531 1 93.31 213 ALA A O 1
ATOM 1663 N N . GLY A 1 214 ? 5.875 -28.625 0.414 1 91.31 214 GLY A N 1
ATOM 1664 C CA . GLY A 1 214 ? 6.449 -29.922 0.715 1 91.31 214 GLY A CA 1
ATOM 1665 C C . GLY A 1 214 ? 6.992 -30.641 -0.511 1 91.31 214 GLY A C 1
ATOM 1666 O O . GLY A 1 214 ? 6.227 -31.125 -1.343 1 91.31 214 GLY A O 1
ATOM 1667 N N . PRO A 1 215 ? 8.297 -30.75 -0.517 1 92.56 215 PRO A N 1
ATOM 1668 C CA . PRO A 1 215 ? 8.914 -31.312 -1.723 1 92.56 215 PRO A CA 1
ATOM 1669 C C . PRO A 1 215 ? 8.438 -32.719 -2.035 1 92.56 215 PRO A C 1
ATOM 1671 O O . PRO A 1 215 ? 8.508 -33.156 -3.184 1 92.56 215 PRO A O 1
ATOM 1674 N N . GLU A 1 216 ? 7.945 -33.438 -1.059 1 88.38 216 GLU A N 1
ATOM 1675 C CA . GLU A 1 216 ? 7.469 -34.812 -1.259 1 88.38 216 GLU A CA 1
ATOM 1676 C C . GLU A 1 216 ? 6.258 -34.844 -2.188 1 88.38 216 GLU A C 1
ATOM 1678 O O . GLU A 1 216 ? 5.91 -35.875 -2.73 1 88.38 216 GLU A O 1
ATOM 1683 N N . ARG A 1 217 ? 5.691 -33.688 -2.463 1 88 217 ARG A N 1
ATOM 1684 C CA . ARG A 1 217 ? 4.48 -33.594 -3.271 1 88 217 ARG A CA 1
ATOM 1685 C C . ARG A 1 217 ? 4.816 -33.5 -4.754 1 88 217 ARG A C 1
ATOM 1687 O O . ARG A 1 217 ? 3.934 -33.594 -5.605 1 88 217 ARG A O 1
ATOM 1694 N N . LEU A 1 218 ? 6.035 -33.25 -5.07 1 92.5 218 LEU A N 1
ATOM 1695 C CA . LEU A 1 218 ? 6.461 -33.062 -6.449 1 92.5 218 LEU A CA 1
ATOM 1696 C C . LEU A 1 218 ? 6.203 -34.281 -7.293 1 92.5 218 LEU A C 1
ATOM 1698 O O . LEU A 1 218 ? 6.582 -35.406 -6.91 1 92.5 218 LEU A O 1
ATOM 1702 N N . CYS A 1 219 ? 5.57 -34.094 -8.461 1 89.75 219 CYS A N 1
ATOM 1703 C CA . CYS A 1 219 ? 5.164 -35.219 -9.273 1 89.75 219 CYS A CA 1
ATOM 1704 C C . CYS A 1 219 ? 5.918 -35.25 -10.602 1 89.75 219 CYS A C 1
ATOM 1706 O O . CYS A 1 219 ? 6.387 -36.312 -11.039 1 89.75 219 CYS A O 1
ATOM 1708 N N . PHE A 1 220 ? 6.055 -34.125 -11.258 1 91.25 220 PHE A N 1
ATOM 1709 C CA . PHE A 1 220 ? 6.684 -34.062 -12.57 1 91.25 220 PHE A CA 1
ATOM 1710 C C . PHE A 1 220 ? 8.195 -34.219 -12.453 1 91.25 220 PHE A C 1
ATOM 1712 O O . PHE A 1 220 ? 8.82 -33.656 -11.562 1 91.25 220 PHE A O 1
ATOM 1719 N N . SER A 1 221 ? 8.742 -34.969 -13.336 1 90.62 221 SER A N 1
ATOM 1720 C CA . SER A 1 221 ? 10.188 -35.156 -13.344 1 90.62 221 SER A CA 1
ATOM 1721 C C . SER A 1 221 ? 10.906 -33.969 -13.992 1 90.62 221 SER A C 1
ATOM 1723 O O . SER A 1 221 ? 10.281 -33.188 -14.688 1 90.62 221 SER A O 1
ATOM 1725 N N . GLN A 1 222 ? 12.203 -33.938 -13.758 1 92.81 222 GLN A N 1
ATOM 1726 C CA . GLN A 1 222 ? 13.016 -32.875 -14.344 1 92.81 222 GLN A CA 1
ATOM 1727 C C . GLN A 1 222 ? 13.031 -32.969 -15.859 1 92.81 222 GLN A C 1
ATOM 1729 O O . GLN A 1 222 ? 13.086 -31.969 -16.547 1 92.81 222 GLN A O 1
ATOM 1734 N N . ASP A 1 223 ? 12.906 -34.156 -16.359 1 89.25 223 ASP A N 1
ATOM 1735 C CA . ASP A 1 223 ? 12.898 -34.375 -17.812 1 89.25 223 ASP A CA 1
ATOM 1736 C C . ASP A 1 223 ? 11.672 -33.719 -18.438 1 89.25 223 ASP A C 1
ATOM 1738 O O . ASP A 1 223 ? 11.781 -33.094 -19.516 1 89.25 223 ASP A O 1
ATOM 1742 N N . ILE A 1 224 ? 10.625 -33.875 -17.797 1 87.94 224 ILE A N 1
ATOM 1743 C CA . ILE A 1 224 ? 9.391 -33.281 -18.297 1 87.94 224 ILE A CA 1
ATOM 1744 C C . ILE A 1 224 ? 9.5 -31.75 -18.25 1 87.94 224 ILE A C 1
ATOM 1746 O O . ILE A 1 224 ? 9.109 -31.078 -19.203 1 87.94 224 ILE A O 1
ATOM 1750 N N . ARG A 1 225 ? 10.031 -31.219 -17.219 1 93.44 225 ARG A N 1
ATOM 1751 C CA . ARG A 1 225 ? 10.203 -29.781 -17.094 1 93.44 225 ARG A CA 1
ATOM 1752 C C . ARG A 1 225 ? 11.141 -29.234 -18.156 1 93.44 225 ARG A C 1
ATOM 1754 O O . ARG A 1 225 ? 10.891 -28.188 -18.734 1 93.44 225 ARG A O 1
ATOM 1761 N N . GLU A 1 226 ? 12.172 -29.969 -18.422 1 92.5 226 GLU A N 1
ATOM 1762 C CA . GLU A 1 226 ? 13.102 -29.562 -19.469 1 92.5 226 GLU A CA 1
ATOM 1763 C C . GLU A 1 226 ? 12.438 -29.578 -20.844 1 92.5 226 GLU A C 1
ATOM 1765 O O . GLU A 1 226 ? 12.664 -28.688 -21.656 1 92.5 226 GLU A O 1
ATOM 1770 N N . LEU A 1 227 ? 11.656 -30.562 -21.031 1 87.62 227 LEU A N 1
ATOM 1771 C CA . LEU A 1 227 ? 10.953 -30.672 -22.297 1 87.62 227 LEU A CA 1
ATOM 1772 C C . LEU A 1 227 ? 10 -29.5 -22.516 1 87.62 227 LEU A C 1
ATOM 1774 O O . LEU A 1 227 ? 9.977 -28.906 -23.594 1 87.62 227 LEU A O 1
ATOM 1778 N N . VAL A 1 228 ? 9.273 -29.219 -21.469 1 87.88 228 VAL A N 1
ATOM 1779 C CA . VAL A 1 228 ? 8.297 -28.141 -21.594 1 87.88 228 VAL A CA 1
ATOM 1780 C C . VAL A 1 228 ? 9.023 -26.797 -21.719 1 87.88 228 VAL A C 1
ATOM 1782 O O . VAL A 1 228 ? 8.602 -25.938 -22.484 1 87.88 228 VAL A O 1
ATOM 1785 N N . ALA A 1 229 ? 10.109 -26.625 -20.969 1 91.19 229 ALA A N 1
ATOM 1786 C CA . ALA A 1 229 ? 10.883 -25.391 -21.047 1 91.19 229 ALA A CA 1
ATOM 1787 C C . ALA A 1 229 ? 11.43 -25.156 -22.453 1 91.19 229 ALA A C 1
ATOM 1789 O O . ALA A 1 229 ? 11.445 -24.031 -22.938 1 91.19 229 ALA A O 1
ATOM 1790 N N . CYS A 1 230 ? 11.797 -26.188 -23.078 1 88.38 230 CYS A N 1
ATOM 1791 C CA . CYS A 1 230 ? 12.375 -26.109 -24.422 1 88.38 230 CYS A CA 1
ATOM 1792 C C . CYS A 1 230 ? 11.289 -25.875 -25.469 1 88.38 230 CYS A C 1
ATOM 1794 O O . CYS A 1 230 ? 11.516 -25.156 -26.438 1 88.38 230 CYS A O 1
ATOM 1796 N N . ALA A 1 231 ? 10.188 -26.438 -25.188 1 86.25 231 ALA A N 1
ATOM 1797 C CA . ALA A 1 231 ? 9.133 -26.422 -26.203 1 86.25 231 ALA A CA 1
ATOM 1798 C C . ALA A 1 231 ? 8.273 -25.172 -26.062 1 86.25 231 ALA A C 1
ATOM 1800 O O . ALA A 1 231 ? 7.578 -24.781 -27.016 1 86.25 231 ALA A O 1
ATOM 1801 N N . SER A 1 232 ? 8.312 -24.625 -24.906 1 84.88 232 SER A N 1
ATOM 1802 C CA . SER A 1 232 ? 7.43 -23.5 -24.656 1 84.88 232 SER A CA 1
ATOM 1803 C C . SER A 1 232 ? 7.965 -22.219 -25.281 1 84.88 232 SER A C 1
ATOM 1805 O O . SER A 1 232 ? 9.18 -22 -25.328 1 84.88 232 SER A O 1
ATOM 1807 N N . GLU A 1 233 ? 7.172 -21.5 -25.875 1 80.44 233 GLU A N 1
ATOM 1808 C CA . GLU A 1 233 ? 7.559 -20.156 -26.297 1 80.44 233 GLU A CA 1
ATOM 1809 C C . GLU A 1 233 ? 7.465 -19.156 -25.141 1 80.44 233 GLU A C 1
ATOM 1811 O O . GLU A 1 233 ? 7.738 -19.5 -24 1 80.44 233 GLU A O 1
ATOM 1816 N N . ASN A 1 234 ? 7.074 -17.938 -25.406 1 86.38 234 ASN A N 1
ATOM 1817 C CA . ASN A 1 234 ? 7.059 -16.891 -24.391 1 86.38 234 ASN A CA 1
ATOM 1818 C C . ASN A 1 234 ? 5.789 -16.938 -23.547 1 86.38 234 ASN A C 1
ATOM 1820 O O . ASN A 1 234 ? 5.645 -16.172 -22.594 1 86.38 234 ASN A O 1
ATOM 1824 N N . THR A 1 235 ? 5.043 -17.938 -23.781 1 90.81 235 THR A N 1
ATOM 1825 C CA . THR A 1 235 ? 3.762 -17.984 -23.078 1 90.81 235 THR A CA 1
ATOM 1826 C C . THR A 1 235 ? 3.941 -18.5 -21.656 1 90.81 235 THR A C 1
ATOM 1828 O O . THR A 1 235 ? 3.164 -18.156 -20.766 1 90.81 235 THR A O 1
ATOM 1831 N N . PHE A 1 236 ? 4.961 -19.281 -21.469 1 94.5 236 PHE A N 1
ATOM 1832 C CA . PHE A 1 236 ? 5.203 -19.812 -20.141 1 94.5 236 PHE A CA 1
ATOM 1833 C C . PHE A 1 236 ? 5.398 -18.688 -19.125 1 94.5 236 PHE A C 1
ATOM 1835 O O . PHE A 1 236 ? 4.734 -18.656 -18.094 1 94.5 236 PHE A O 1
ATOM 1842 N N . GLU A 1 237 ? 6.242 -17.75 -19.484 1 95.94 237 GLU A N 1
ATOM 1843 C CA . GLU A 1 237 ? 6.516 -16.625 -18.594 1 95.94 237 GLU A CA 1
ATOM 1844 C C . GLU A 1 237 ? 5.293 -15.727 -18.469 1 95.94 237 GLU A C 1
ATOM 1846 O O . GLU A 1 237 ? 5.035 -15.18 -17.391 1 95.94 237 GLU A O 1
ATOM 1851 N N . MET A 1 238 ? 4.59 -15.625 -19.5 1 96 238 MET A N 1
ATOM 1852 C CA . MET A 1 238 ? 3.443 -14.719 -19.5 1 96 238 MET A CA 1
ATOM 1853 C C . MET A 1 238 ? 2.348 -15.219 -18.562 1 96 238 MET A C 1
ATOM 1855 O O . MET A 1 238 ? 1.559 -14.43 -18.047 1 96 238 MET A O 1
ATOM 1859 N N . VAL A 1 239 ? 2.32 -16.484 -18.328 1 96.31 239 VAL A N 1
ATOM 1860 C CA . VAL A 1 239 ? 1.306 -17.078 -17.453 1 96.31 239 VAL A CA 1
ATOM 1861 C C . VAL A 1 239 ? 1.848 -17.188 -16.031 1 96.31 239 VAL A C 1
ATOM 1863 O O . VAL A 1 239 ? 1.143 -16.875 -15.07 1 96.31 239 VAL A O 1
ATOM 1866 N N . ASN A 1 240 ? 3.104 -17.547 -15.969 1 96.56 240 ASN A N 1
ATOM 1867 C CA . ASN A 1 240 ? 3.609 -17.969 -14.664 1 96.56 240 ASN A CA 1
ATOM 1868 C C . ASN A 1 240 ? 4.562 -16.938 -14.078 1 96.56 240 ASN A C 1
ATOM 1870 O O . ASN A 1 240 ? 4.836 -16.938 -12.875 1 96.56 240 ASN A O 1
ATOM 1874 N N . GLY A 1 241 ? 5.125 -16.094 -14.883 1 96.62 241 GLY A N 1
ATOM 1875 C CA . GLY A 1 241 ? 6.047 -15.055 -14.453 1 96.62 241 GLY A CA 1
ATOM 1876 C C . GLY A 1 241 ? 7.465 -15.555 -14.266 1 96.62 241 GLY A C 1
ATOM 1877 O O . GLY A 1 241 ? 8.422 -14.82 -14.516 1 96.62 241 GLY A O 1
ATOM 1878 N N . CYS A 1 242 ? 7.629 -16.75 -13.938 1 97.12 242 CYS A N 1
ATOM 1879 C CA . CYS A 1 242 ? 8.93 -17.328 -13.625 1 97.12 242 CYS A CA 1
ATOM 1880 C C . CYS A 1 242 ? 9.734 -17.594 -14.891 1 97.12 242 CYS A C 1
ATOM 1882 O O . CYS A 1 242 ? 9.258 -18.281 -15.797 1 97.12 242 CYS A O 1
ATOM 1884 N N . PRO A 1 243 ? 10.969 -17.062 -14.945 1 96.44 243 PRO A N 1
ATOM 1885 C CA . PRO A 1 243 ? 11.82 -17.438 -16.078 1 96.44 243 PRO A CA 1
ATOM 1886 C C . PRO A 1 243 ? 12.078 -18.938 -16.141 1 96.44 243 PRO A C 1
ATOM 1888 O O . PRO A 1 243 ? 12.258 -19.578 -15.109 1 96.44 243 PRO A O 1
ATOM 1891 N N . ARG A 1 244 ? 12.156 -19.5 -17.312 1 95.06 244 ARG A N 1
ATOM 1892 C CA . ARG A 1 244 ? 12.281 -20.953 -17.516 1 95.06 244 ARG A CA 1
ATOM 1893 C C . ARG A 1 244 ? 13.555 -21.484 -16.875 1 95.06 244 ARG A C 1
ATOM 1895 O O . ARG A 1 244 ? 13.578 -22.609 -16.359 1 95.06 244 ARG A O 1
ATOM 1902 N N . GLU A 1 245 ? 14.602 -20.656 -16.875 1 95.38 245 GLU A N 1
ATOM 1903 C CA . GLU A 1 245 ? 15.836 -21.109 -16.25 1 95.38 245 GLU A CA 1
ATOM 1904 C C . GLU A 1 245 ? 15.672 -21.266 -14.734 1 95.38 245 GLU A C 1
ATOM 1906 O O . GLU A 1 245 ? 16.156 -22.234 -14.148 1 95.38 245 GLU A O 1
ATOM 1911 N N . VAL A 1 246 ? 15.031 -20.297 -14.188 1 97.44 246 VAL A N 1
ATOM 1912 C CA . VAL A 1 246 ? 14.758 -20.344 -12.758 1 97.44 246 VAL A CA 1
ATOM 1913 C C . VAL A 1 246 ? 13.82 -21.5 -12.445 1 97.44 246 VAL A C 1
ATOM 1915 O O . VAL A 1 246 ? 14.023 -22.219 -11.469 1 97.44 246 VAL A O 1
ATOM 1918 N N . PHE A 1 247 ? 12.914 -21.688 -13.367 1 97.62 247 PHE A N 1
ATOM 1919 C CA . PHE A 1 247 ? 11.969 -22.797 -13.297 1 97.62 247 PHE A CA 1
ATOM 1920 C C . PHE A 1 247 ? 12.703 -24.141 -13.258 1 97.62 247 PHE A C 1
ATOM 1922 O O . PHE A 1 247 ? 12.414 -24.984 -12.422 1 97.62 247 PHE A O 1
ATOM 1929 N N . LEU A 1 248 ? 13.633 -24.281 -14 1 97.44 248 LEU A N 1
ATOM 1930 C CA . LEU A 1 248 ? 14.398 -25.531 -14.078 1 97.44 248 LEU A CA 1
ATOM 1931 C C . LEU A 1 248 ? 15.281 -25.703 -12.844 1 97.44 248 LEU A C 1
ATOM 1933 O O . LEU A 1 248 ? 15.398 -26.797 -12.312 1 97.44 248 LEU A O 1
ATOM 1937 N N . ILE A 1 249 ? 15.805 -24.625 -12.391 1 98 249 ILE A N 1
ATOM 1938 C CA . ILE A 1 249 ? 16.688 -24.703 -11.234 1 98 249 ILE A CA 1
ATOM 1939 C C . ILE A 1 249 ? 15.898 -25.125 -9.992 1 98 249 ILE A C 1
ATOM 1941 O O . ILE A 1 249 ? 16.281 -26.062 -9.297 1 98 249 ILE A O 1
ATOM 1945 N N . ILE A 1 250 ? 14.812 -24.484 -9.758 1 98.38 250 ILE A N 1
ATOM 1946 C CA . ILE A 1 250 ? 14.047 -24.766 -8.547 1 98.38 250 ILE A CA 1
ATOM 1947 C C . ILE A 1 250 ? 13.398 -26.141 -8.648 1 98.38 250 ILE A C 1
ATOM 1949 O O . ILE A 1 250 ? 13.281 -26.859 -7.652 1 98.38 250 ILE A O 1
ATOM 1953 N N . GLY A 1 251 ? 12.984 -26.516 -9.883 1 97.88 251 GLY A N 1
ATOM 1954 C CA . GLY A 1 251 ? 12.484 -27.859 -10.078 1 97.88 251 GLY A CA 1
ATOM 1955 C C . GLY A 1 251 ? 13.492 -28.938 -9.719 1 97.88 251 GLY A C 1
ATOM 1956 O O . GLY A 1 251 ? 13.156 -29.906 -9.047 1 97.88 251 GLY A O 1
ATOM 1957 N N . GLY A 1 252 ? 14.68 -28.703 -10.133 1 97.38 252 GLY A N 1
ATOM 1958 C CA . GLY A 1 252 ? 15.742 -29.641 -9.828 1 97.38 252 GLY A CA 1
ATOM 1959 C C . GLY A 1 252 ? 16.016 -29.766 -8.344 1 97.38 252 GLY A C 1
ATOM 1960 O O . GLY A 1 252 ? 16.219 -30.875 -7.836 1 97.38 252 GLY A O 1
ATOM 1961 N N . ILE A 1 253 ? 15.969 -28.719 -7.672 1 97.44 253 ILE A N 1
ATOM 1962 C CA . ILE A 1 253 ? 16.297 -28.703 -6.25 1 97.44 253 ILE A CA 1
ATOM 1963 C C . ILE A 1 253 ? 15.164 -29.359 -5.457 1 97.44 253 ILE A C 1
ATOM 1965 O O . ILE A 1 253 ? 15.414 -30.047 -4.465 1 97.44 253 ILE A O 1
ATOM 1969 N N . LEU A 1 254 ? 14 -29.109 -5.875 1 97.81 254 LEU A N 1
ATOM 1970 C CA . LEU A 1 254 ? 12.875 -29.719 -5.18 1 97.81 254 LEU A CA 1
ATOM 1971 C C . LEU A 1 254 ? 12.867 -31.234 -5.398 1 97.81 254 LEU A C 1
ATOM 1973 O O . LEU A 1 254 ? 12.492 -32 -4.504 1 97.81 254 LEU A O 1
ATOM 1977 N N . GLU A 1 255 ? 13.297 -31.609 -6.531 1 96.88 255 GLU A N 1
ATOM 1978 C CA . GLU A 1 255 ? 13.453 -33.031 -6.777 1 96.88 255 GLU A CA 1
ATOM 1979 C C . GLU A 1 255 ? 14.516 -33.656 -5.875 1 96.88 255 GLU A C 1
ATOM 1981 O O . GLU A 1 255 ? 14.32 -34.719 -5.312 1 96.88 255 GLU A O 1
ATOM 1986 N N . LYS A 1 256 ? 15.625 -32.969 -5.742 1 97.25 256 LYS A N 1
ATOM 1987 C CA . LYS A 1 256 ? 16.688 -33.438 -4.844 1 97.25 256 LYS A CA 1
ATOM 1988 C C . LYS A 1 256 ? 16.203 -33.469 -3.396 1 97.25 256 LYS A C 1
ATOM 1990 O O . LYS A 1 256 ? 16.578 -34.375 -2.629 1 97.25 256 LYS A O 1
ATOM 1995 N N . SER A 1 257 ? 15.445 -32.531 -3.078 1 97.12 257 SER A N 1
ATOM 1996 C CA . SER A 1 257 ? 14.883 -32.469 -1.731 1 97.12 257 SER A CA 1
ATOM 1997 C C . SER A 1 257 ? 13.961 -33.656 -1.479 1 97.12 257 SER A C 1
ATOM 1999 O O . SER A 1 257 ? 13.984 -34.25 -0.396 1 97.12 257 SER A O 1
ATOM 2001 N N . LYS A 1 258 ? 13.164 -33.938 -2.432 1 95.62 258 LYS A N 1
ATOM 2002 C CA . LYS A 1 258 ? 12.297 -35.094 -2.342 1 95.62 258 LYS A CA 1
ATOM 2003 C C . LYS A 1 258 ? 13.125 -36.375 -2.195 1 95.62 258 LYS A C 1
ATOM 2005 O O . LYS A 1 258 ? 12.828 -37.219 -1.34 1 95.62 258 LYS A O 1
ATOM 2010 N N . GLU A 1 259 ? 14.125 -36.531 -2.955 1 96.38 259 GLU A N 1
ATOM 2011 C CA . GLU A 1 259 ? 15.008 -37.688 -2.895 1 96.38 259 GLU A CA 1
ATOM 2012 C C . GLU A 1 259 ? 15.664 -37.812 -1.521 1 96.38 259 GLU A C 1
ATOM 2014 O O . GLU A 1 259 ? 15.82 -38.906 -0.997 1 96.38 259 GLU A O 1
ATOM 2019 N N . HIS A 1 260 ? 16.031 -36.719 -1.031 1 96.31 260 HIS A N 1
ATOM 2020 C CA . HIS A 1 260 ? 16.656 -36.688 0.285 1 96.31 260 HIS A CA 1
ATOM 2021 C C . HIS A 1 260 ? 15.672 -37.156 1.364 1 96.31 260 HIS A C 1
ATOM 2023 O O . HIS A 1 260 ? 16.047 -37.938 2.246 1 96.31 260 HIS A O 1
ATOM 2029 N N . THR A 1 261 ? 14.523 -36.625 1.311 1 92.06 261 THR A N 1
ATOM 2030 C CA . THR A 1 261 ? 13.492 -37 2.271 1 92.06 261 THR A CA 1
ATOM 2031 C C . THR A 1 261 ? 13.18 -38.5 2.199 1 92.06 261 THR A C 1
ATOM 2033 O O . THR A 1 261 ? 12.891 -39.125 3.217 1 92.06 261 THR A O 1
ATOM 2036 N N . LEU A 1 262 ? 13.289 -39.062 1.009 1 91.88 262 LEU A N 1
ATOM 2037 C CA . LEU A 1 262 ? 13 -40.469 0.788 1 91.88 262 LEU A CA 1
ATOM 2038 C C . LEU A 1 262 ? 14.211 -41.344 1.122 1 91.88 262 LEU A C 1
ATOM 2040 O O . LEU A 1 262 ? 14.133 -42.562 1.074 1 91.88 262 LEU A O 1
ATOM 2044 N N . GLY A 1 263 ? 15.344 -40.719 1.369 1 92.94 263 GLY A N 1
ATOM 2045 C CA . GLY A 1 263 ? 16.547 -41.438 1.749 1 92.94 263 GLY A CA 1
ATOM 2046 C C . GLY A 1 263 ? 17.391 -41.875 0.56 1 92.94 263 GLY A C 1
ATOM 2047 O O . GLY A 1 263 ? 18.312 -42.656 0.705 1 92.94 263 GLY A O 1
ATOM 2048 N N . TRP A 1 264 ? 17.047 -41.312 -0.576 1 94.19 264 TRP A N 1
ATOM 2049 C CA . TRP A 1 264 ? 17.734 -41.719 -1.801 1 94.19 264 TRP A CA 1
ATOM 2050 C C . TRP A 1 264 ? 18.969 -40.875 -2.027 1 94.19 264 TRP A C 1
ATOM 2052 O O . TRP A 1 264 ? 19.812 -41.188 -2.869 1 94.19 264 TRP A O 1
ATOM 2062 N N . LEU A 1 265 ? 19.078 -39.812 -1.298 1 94.44 265 LEU A N 1
ATOM 2063 C CA . LEU A 1 265 ? 20.188 -38.844 -1.411 1 94.44 265 LEU A CA 1
ATOM 2064 C C . LEU A 1 265 ? 20.812 -38.594 -0.049 1 94.44 265 LEU A C 1
ATOM 2066 O O . LEU A 1 265 ? 20.109 -38.344 0.931 1 94.44 265 LEU A O 1
ATOM 2070 N N . THR A 1 266 ? 22.141 -38.688 -0.01 1 96.25 266 THR A N 1
ATOM 2071 C CA . THR A 1 266 ? 22.828 -38.438 1.252 1 96.25 266 THR A CA 1
ATOM 2072 C C . THR A 1 266 ? 22.766 -36.938 1.617 1 96.25 266 THR A C 1
ATOM 2074 O O . THR A 1 266 ? 22.547 -36.094 0.751 1 96.25 266 THR A O 1
ATOM 2077 N N . SER A 1 267 ? 23 -36.688 2.863 1 95.44 267 SER A N 1
ATOM 2078 C CA . SER A 1 267 ? 22.969 -35.312 3.346 1 95.44 267 SER A CA 1
ATOM 2079 C C . SER A 1 267 ? 24.047 -34.469 2.664 1 95.44 267 SER A C 1
ATOM 2081 O O . SER A 1 267 ? 23.812 -33.281 2.35 1 95.44 267 SER A O 1
ATOM 2083 N N . ASP A 1 268 ? 25.172 -35.031 2.416 1 96.38 268 ASP A N 1
ATOM 2084 C CA . ASP A 1 268 ? 26.25 -34.312 1.766 1 96.38 268 ASP A CA 1
ATOM 2085 C C . ASP A 1 268 ? 25.906 -33.969 0.318 1 96.38 268 ASP A C 1
ATOM 2087 O O . ASP A 1 268 ? 26.109 -32.844 -0.13 1 96.38 268 ASP A O 1
ATOM 2091 N N . GLU A 1 269 ? 25.391 -34.969 -0.297 1 96.38 269 GLU A N 1
ATOM 2092 C CA . GLU A 1 269 ? 24.984 -34.75 -1.682 1 96.38 269 GLU A CA 1
ATOM 2093 C C . GLU A 1 269 ? 23.891 -33.688 -1.772 1 96.38 269 GLU A C 1
ATOM 2095 O O . GLU A 1 269 ? 23.875 -32.875 -2.684 1 96.38 269 GLU A O 1
ATOM 2100 N N . TYR A 1 270 ? 23.031 -33.781 -0.848 1 97.19 270 TYR A N 1
ATOM 2101 C CA . TYR A 1 270 ? 21.922 -32.844 -0.766 1 97.19 270 TYR A CA 1
ATOM 2102 C C . TYR A 1 270 ? 22.422 -31.422 -0.551 1 97.19 270 TYR A C 1
ATOM 2104 O O . TYR A 1 270 ? 22.031 -30.5 -1.275 1 97.19 270 TYR A O 1
ATOM 2112 N N . GLN A 1 271 ? 23.344 -31.25 0.338 1 96.69 271 GLN A N 1
ATOM 2113 C CA . GLN A 1 271 ? 23.891 -29.938 0.661 1 96.69 271 GLN A CA 1
ATOM 2114 C C . GLN A 1 271 ? 24.641 -29.359 -0.527 1 96.69 271 GLN A C 1
ATOM 2116 O O . GLN A 1 271 ? 24.531 -28.172 -0.822 1 96.69 271 GLN A O 1
ATOM 2121 N N . ILE A 1 272 ? 25.344 -30.172 -1.195 1 96.81 272 ILE A N 1
ATOM 2122 C CA . ILE A 1 272 ? 26.109 -29.719 -2.354 1 96.81 272 ILE A CA 1
ATOM 2123 C C . ILE A 1 272 ? 25.156 -29.266 -3.457 1 96.81 272 ILE A C 1
ATOM 2125 O O . ILE A 1 272 ? 25.359 -28.203 -4.066 1 96.81 272 ILE A O 1
ATOM 2129 N N . ALA A 1 273 ? 24.109 -30.031 -3.678 1 97.12 273 ALA A N 1
ATOM 2130 C CA . ALA A 1 273 ? 23.141 -29.688 -4.707 1 97.12 273 ALA A CA 1
ATOM 2131 C C . ALA A 1 273 ? 22.484 -28.344 -4.406 1 97.12 273 ALA A C 1
ATOM 2133 O O . ALA A 1 273 ? 22.312 -27.516 -5.305 1 97.12 273 ALA A O 1
ATOM 2134 N N . MET A 1 274 ? 22.188 -28.125 -3.145 1 97.38 274 MET A N 1
ATOM 2135 C CA . MET A 1 274 ? 21.547 -26.891 -2.721 1 97.38 274 MET A CA 1
ATOM 2136 C C . MET A 1 274 ? 22.484 -25.703 -2.914 1 97.38 274 MET A C 1
ATOM 2138 O O . MET A 1 274 ? 22.078 -24.656 -3.416 1 97.38 274 MET A O 1
ATOM 2142 N N . LEU A 1 275 ? 23.688 -25.875 -2.566 1 97.56 275 LEU A N 1
ATOM 2143 C CA . LEU A 1 275 ? 24.656 -24.797 -2.662 1 97.56 275 LEU A CA 1
ATOM 2144 C C . LEU A 1 275 ? 24.938 -24.453 -4.117 1 97.56 275 LEU A C 1
ATOM 2146 O O . LEU A 1 275 ? 25.078 -23.281 -4.465 1 97.56 275 LEU A O 1
ATOM 2150 N N . VAL A 1 276 ? 25.031 -25.438 -4.93 1 97.38 276 VAL A N 1
ATOM 2151 C CA . VAL A 1 276 ? 25.25 -25.219 -6.352 1 97.38 276 VAL A CA 1
ATOM 2152 C C . VAL A 1 276 ? 24.078 -24.453 -6.953 1 97.38 276 VAL A C 1
ATOM 2154 O O . VAL A 1 276 ? 24.281 -23.5 -7.707 1 97.38 276 VAL A O 1
ATOM 2157 N N . ALA A 1 277 ? 22.875 -24.844 -6.633 1 97.94 277 ALA A N 1
ATOM 2158 C CA . ALA A 1 277 ? 21.672 -24.172 -7.141 1 97.94 277 ALA A CA 1
ATOM 2159 C C . ALA A 1 277 ? 21.625 -22.734 -6.66 1 97.94 277 ALA A C 1
ATOM 2161 O O . ALA A 1 277 ? 21.281 -21.828 -7.43 1 97.94 277 ALA A O 1
ATOM 2162 N N . LYS A 1 278 ? 21.906 -22.562 -5.402 1 97.88 278 LYS A N 1
ATOM 2163 C CA . LYS A 1 278 ? 21.953 -21.219 -4.844 1 97.88 278 LYS A CA 1
ATOM 2164 C C . LYS A 1 278 ? 22.938 -20.328 -5.617 1 97.88 278 LYS A C 1
ATOM 2166 O O . LYS A 1 278 ? 22.609 -19.203 -5.973 1 97.88 278 LYS A O 1
ATOM 2171 N N . HIS A 1 279 ? 24.062 -20.859 -5.906 1 97.69 279 HIS A N 1
ATOM 2172 C CA . HIS A 1 279 ? 25.094 -20.125 -6.645 1 97.69 279 HIS A CA 1
ATOM 2173 C C . HIS A 1 279 ? 24.625 -19.812 -8.062 1 97.69 279 HIS A C 1
ATOM 2175 O O . HIS A 1 279 ? 24.875 -18.719 -8.578 1 97.69 279 HIS A O 1
ATOM 2181 N N . LYS A 1 280 ? 24.016 -20.766 -8.68 1 97.38 280 LYS A N 1
ATOM 2182 C CA . LYS A 1 280 ? 23.484 -20.562 -10.023 1 97.38 280 LYS A CA 1
ATOM 2183 C C . LYS A 1 280 ? 22.5 -19.406 -10.047 1 97.38 280 LYS A C 1
ATOM 2185 O O . LYS A 1 280 ? 22.5 -18.594 -10.977 1 97.38 280 LYS A O 1
ATOM 2190 N N . LEU A 1 281 ? 21.688 -19.297 -9.047 1 98.06 281 LEU A N 1
ATOM 2191 C CA . LEU A 1 281 ? 20.672 -18.25 -8.992 1 98.06 281 LEU A CA 1
ATOM 2192 C C . LEU A 1 281 ? 21.312 -16.891 -8.695 1 98.06 281 LEU A C 1
ATOM 2194 O O . LEU A 1 281 ? 20.922 -15.883 -9.289 1 98.06 281 LEU A O 1
ATOM 2198 N N . TYR A 1 282 ? 22.281 -16.891 -7.844 1 96.81 282 TYR A N 1
ATOM 2199 C CA . TYR A 1 282 ? 22.969 -15.641 -7.551 1 96.81 282 TYR A CA 1
ATOM 2200 C C . TYR A 1 282 ? 23.734 -15.141 -8.766 1 96.81 282 TYR A C 1
ATOM 2202 O O . TYR A 1 282 ? 23.875 -13.938 -8.969 1 96.81 282 TYR A O 1
ATOM 2210 N N . SER A 1 283 ? 24.141 -16.062 -9.586 1 95 283 SER A N 1
ATOM 2211 C CA . SER A 1 283 ? 24.953 -15.719 -10.742 1 95 283 SER A CA 1
ATOM 2212 C C . SER A 1 283 ? 24.094 -15.484 -11.977 1 95 283 SER A C 1
ATOM 2214 O O . SER A 1 283 ? 24.594 -15.086 -13.031 1 95 283 SER A O 1
ATOM 2216 N N . TRP A 1 284 ? 22.844 -15.82 -11.836 1 93.81 284 TRP A N 1
ATOM 2217 C CA . TRP A 1 284 ? 21.922 -15.672 -12.953 1 93.81 284 TRP A CA 1
ATOM 2218 C C . TRP A 1 284 ? 21.766 -14.203 -13.336 1 93.81 284 TRP A C 1
ATOM 2220 O O . TRP A 1 284 ? 21.328 -13.383 -12.523 1 93.81 284 TRP A O 1
ATOM 2230 N N . ASP A 1 285 ? 22.172 -13.836 -14.492 1 89.38 285 ASP A N 1
ATOM 2231 C CA . ASP A 1 285 ? 22.094 -12.453 -14.945 1 89.38 285 ASP A CA 1
ATOM 2232 C C . ASP A 1 285 ? 20.75 -12.172 -15.633 1 89.38 285 ASP A C 1
ATOM 2234 O O . ASP A 1 285 ? 20.578 -12.492 -16.812 1 89.38 285 ASP A O 1
ATOM 2238 N N . SER A 1 286 ? 19.938 -11.492 -15.055 1 86.94 286 SER A N 1
ATOM 2239 C CA . SER A 1 286 ? 18.594 -11.211 -15.531 1 86.94 286 SER A CA 1
ATOM 2240 C C . SER A 1 286 ? 18.625 -10.281 -16.75 1 86.94 286 SER A C 1
ATOM 2242 O O . SER A 1 286 ? 17.719 -10.312 -17.578 1 86.94 286 SER A O 1
ATOM 2244 N N . LYS A 1 287 ? 19.609 -9.523 -16.953 1 86.12 287 LYS A N 1
ATOM 2245 C CA . LYS A 1 287 ? 19.656 -8.531 -18.031 1 86.12 287 LYS A CA 1
ATOM 2246 C C . LYS A 1 287 ? 19.969 -9.18 -19.375 1 86.12 287 LYS A C 1
ATOM 2248 O O . LYS A 1 287 ? 19.656 -8.617 -20.422 1 86.12 287 LYS A O 1
ATOM 2253 N N . GLU A 1 288 ? 20.438 -10.359 -19.328 1 83.88 288 GLU A N 1
ATOM 2254 C CA . GLU A 1 288 ? 20.875 -11.031 -20.547 1 83.88 288 GLU A CA 1
ATOM 2255 C C . GLU A 1 288 ? 19.859 -12.078 -21 1 83.88 288 GLU A C 1
ATOM 2257 O O . GLU A 1 288 ? 20.141 -12.859 -21.906 1 83.88 288 GLU A O 1
ATOM 2262 N N . LYS A 1 289 ? 18.734 -11.945 -20.484 1 86.06 289 LYS A N 1
ATOM 2263 C CA . LYS A 1 289 ? 17.766 -13.008 -20.797 1 86.06 289 LYS A CA 1
ATOM 2264 C C . LYS A 1 289 ? 16.641 -12.484 -21.688 1 86.06 289 LYS A C 1
ATOM 2266 O O . LYS A 1 289 ? 16.531 -11.281 -21.906 1 86.06 289 LYS A O 1
ATOM 2271 N N . MET A 1 290 ? 15.992 -13.508 -22.188 1 85.5 290 MET A N 1
ATOM 2272 C CA . MET A 1 290 ? 14.875 -13.18 -23.062 1 85.5 290 MET A CA 1
ATOM 2273 C C . MET A 1 290 ? 13.562 -13.125 -22.281 1 85.5 290 MET A C 1
ATOM 2275 O O . MET A 1 290 ? 13.281 -14.016 -21.484 1 85.5 290 MET A O 1
ATOM 2279 N N . TYR A 1 291 ? 12.914 -12 -22.562 1 92.31 291 TYR A N 1
ATOM 2280 C CA . TYR A 1 291 ? 11.617 -11.781 -21.922 1 92.31 291 TYR A CA 1
ATOM 2281 C C . TYR A 1 291 ? 10.5 -11.727 -22.953 1 92.31 291 TYR A C 1
ATOM 2283 O O . TYR A 1 291 ? 10.758 -11.602 -24.156 1 92.31 291 TYR A O 1
ATOM 2291 N N . PRO A 1 292 ? 9.297 -11.945 -22.531 1 92.25 292 PRO A N 1
ATOM 2292 C CA . PRO A 1 292 ? 8.172 -12 -23.469 1 92.25 292 PRO A CA 1
ATOM 2293 C C . PRO A 1 292 ? 8.031 -10.719 -24.297 1 92.25 292 PRO A C 1
ATOM 2295 O O . PRO A 1 292 ? 7.539 -10.766 -25.422 1 92.25 292 PRO A O 1
ATOM 2298 N N . SER A 1 293 ? 8.43 -9.609 -23.719 1 92.81 293 SER A N 1
ATOM 2299 C CA . SER A 1 293 ? 8.391 -8.344 -24.453 1 92.81 293 SER A CA 1
ATOM 2300 C C . SER A 1 293 ? 9.531 -7.422 -24.016 1 92.81 293 SER A C 1
ATOM 2302 O O . SER A 1 293 ? 10.336 -7.781 -23.156 1 92.81 293 SER A O 1
ATOM 2304 N N . THR A 1 294 ? 9.492 -6.215 -24.594 1 92.19 294 THR A N 1
ATOM 2305 C CA . THR A 1 294 ? 10.547 -5.246 -24.297 1 92.19 294 THR A CA 1
ATOM 2306 C C . THR A 1 294 ? 10.203 -4.434 -23.062 1 92.19 294 THR A C 1
ATOM 2308 O O . THR A 1 294 ? 10.953 -3.533 -22.672 1 92.19 294 THR A O 1
ATOM 2311 N N . ASP A 1 295 ? 9.109 -4.742 -22.469 1 94.12 295 ASP A N 1
ATOM 2312 C CA . ASP A 1 295 ? 8.742 -4.055 -21.234 1 94.12 295 ASP A CA 1
ATOM 2313 C C . ASP A 1 295 ? 9.797 -4.277 -20.156 1 94.12 295 ASP A C 1
ATOM 2315 O O . ASP A 1 295 ? 10.039 -5.414 -19.75 1 94.12 295 ASP A O 1
ATOM 2319 N N . PRO A 1 296 ? 10.422 -3.209 -19.719 1 93.31 296 PRO A N 1
ATOM 2320 C CA . PRO A 1 296 ? 11.5 -3.355 -18.734 1 93.31 296 PRO A CA 1
ATOM 2321 C C . PRO A 1 296 ? 11.016 -3.938 -17.406 1 93.31 296 PRO A C 1
ATOM 2323 O O . PRO A 1 296 ? 11.82 -4.434 -16.609 1 93.31 296 PRO A O 1
ATOM 2326 N N . ARG A 1 297 ? 9.773 -3.982 -17.172 1 96.62 297 ARG A N 1
ATOM 2327 C CA . ARG A 1 297 ? 9.227 -4.492 -15.914 1 96.62 297 ARG A CA 1
ATOM 2328 C C . ARG A 1 297 ? 9.328 -6.012 -15.852 1 96.62 297 ARG A C 1
ATOM 2330 O O . ARG A 1 297 ? 9.227 -6.602 -14.773 1 96.62 297 ARG A O 1
ATOM 2337 N N . TRP A 1 298 ? 9.516 -6.68 -16.891 1 97 298 TRP A N 1
ATOM 2338 C CA . TRP A 1 298 ? 9.75 -8.117 -16.891 1 97 298 TRP A CA 1
ATOM 2339 C C . TRP A 1 298 ? 11.016 -8.461 -16.109 1 97 298 TRP A C 1
ATOM 2341 O O . TRP A 1 298 ? 11.086 -9.508 -15.461 1 97 298 TRP A O 1
ATOM 2351 N N . LEU A 1 299 ? 11.938 -7.566 -16.219 1 97.44 299 LEU A N 1
ATOM 2352 C CA . LEU A 1 299 ? 13.148 -7.766 -15.438 1 97.44 299 LEU A CA 1
ATOM 2353 C C . LEU A 1 299 ? 12.836 -7.785 -13.945 1 97.44 299 LEU A C 1
ATOM 2355 O O . LEU A 1 299 ? 13.375 -8.609 -13.203 1 97.44 299 LEU A O 1
ATOM 2359 N N . ALA A 1 300 ? 12.008 -6.871 -13.539 1 97.88 300 ALA A N 1
ATOM 2360 C CA . ALA A 1 300 ? 11.594 -6.824 -12.141 1 97.88 300 ALA A CA 1
ATOM 2361 C C . ALA A 1 300 ? 10.859 -8.102 -11.742 1 97.88 300 ALA A C 1
ATOM 2363 O O . ALA A 1 300 ? 11.117 -8.664 -10.672 1 97.88 300 ALA A O 1
ATOM 2364 N N . VAL A 1 301 ? 9.992 -8.586 -12.602 1 98.31 301 VAL A N 1
ATOM 2365 C CA . VAL A 1 301 ? 9.281 -9.828 -12.344 1 98.31 301 VAL A CA 1
ATOM 2366 C C . VAL A 1 301 ? 10.281 -10.977 -12.172 1 98.31 301 VAL A C 1
ATOM 2368 O O . VAL A 1 301 ? 10.203 -11.734 -11.203 1 98.31 301 VAL A O 1
ATOM 2371 N N . ALA A 1 302 ? 11.188 -11.039 -13.039 1 98.19 302 ALA A N 1
ATOM 2372 C CA . ALA A 1 302 ? 12.195 -12.102 -13.008 1 98.19 302 ALA A CA 1
ATOM 2373 C C . ALA A 1 302 ? 13 -12.055 -11.711 1 98.19 302 ALA A C 1
ATOM 2375 O O . ALA A 1 302 ? 13.273 -13.094 -11.109 1 98.19 302 ALA A O 1
ATOM 2376 N N . GLU A 1 303 ? 13.312 -10.875 -11.297 1 98.19 303 GLU A N 1
ATOM 2377 C CA . GLU A 1 303 ? 14.094 -10.703 -10.07 1 98.19 303 GLU A CA 1
ATOM 2378 C C . GLU A 1 303 ? 13.312 -11.18 -8.852 1 98.19 303 GLU A C 1
ATOM 2380 O O . GLU A 1 303 ? 13.891 -11.773 -7.934 1 98.19 303 GLU A O 1
ATOM 2385 N N . THR A 1 304 ? 12.086 -10.906 -8.836 1 98.69 304 THR A N 1
ATOM 2386 C CA . THR A 1 304 ? 11.281 -11.359 -7.703 1 98.69 304 THR A CA 1
ATOM 2387 C C . THR A 1 304 ? 11.289 -12.883 -7.613 1 98.69 304 THR A C 1
ATOM 2389 O O . THR A 1 304 ? 11.453 -13.445 -6.527 1 98.69 304 THR A O 1
ATOM 2392 N N . PHE A 1 305 ? 11.164 -13.555 -8.734 1 98.62 305 PHE A N 1
ATOM 2393 C CA . PHE A 1 305 ? 11.172 -15.016 -8.734 1 98.62 305 PHE A CA 1
ATOM 2394 C C . PHE A 1 305 ? 12.547 -15.555 -8.383 1 98.62 305 PHE A C 1
ATOM 2396 O O . PHE A 1 305 ? 12.664 -16.531 -7.641 1 98.62 305 PHE A O 1
ATOM 2403 N N . ARG A 1 306 ? 13.531 -14.945 -8.938 1 98.5 306 ARG A N 1
ATOM 2404 C CA . ARG A 1 306 ? 14.898 -15.352 -8.633 1 98.5 306 ARG A CA 1
ATOM 2405 C C . ARG A 1 306 ? 15.141 -15.383 -7.129 1 98.5 306 ARG A C 1
ATOM 2407 O O . ARG A 1 306 ? 15.555 -16.406 -6.582 1 98.5 306 ARG A O 1
ATOM 2414 N N . PHE A 1 307 ? 14.781 -14.359 -6.484 1 98.75 307 PHE A N 1
ATOM 2415 C CA . PHE A 1 307 ? 15.094 -14.25 -5.062 1 98.75 307 PHE A CA 1
ATOM 2416 C C . PHE A 1 307 ? 14.086 -15.031 -4.227 1 98.75 307 PHE A C 1
ATOM 2418 O O . PHE A 1 307 ? 14.406 -15.5 -3.133 1 98.75 307 PHE A O 1
ATOM 2425 N N . ALA A 1 308 ? 12.883 -15.219 -4.711 1 98.75 308 ALA A N 1
ATOM 2426 C CA . ALA A 1 308 ? 11.953 -16.125 -4.035 1 98.75 308 ALA A CA 1
ATOM 2427 C C . ALA A 1 308 ? 12.5 -17.547 -4 1 98.75 308 ALA A C 1
ATOM 2429 O O . ALA A 1 308 ? 12.391 -18.234 -2.98 1 98.75 308 ALA A O 1
ATOM 2430 N N . CYS A 1 309 ? 13.07 -17.906 -5.109 1 98.69 309 CYS A N 1
ATOM 2431 C CA . CYS A 1 309 ? 13.633 -19.25 -5.191 1 98.69 309 CYS A CA 1
ATOM 2432 C C . CYS A 1 309 ? 14.883 -19.375 -4.328 1 98.69 309 CYS A C 1
ATOM 2434 O O . CYS A 1 309 ? 15.102 -20.391 -3.674 1 98.69 309 CYS A O 1
ATOM 2436 N N . ILE A 1 310 ? 15.672 -18.344 -4.285 1 98.69 310 ILE A N 1
ATOM 2437 C CA . ILE A 1 310 ? 16.828 -18.344 -3.395 1 98.69 310 ILE A CA 1
ATOM 2438 C C . ILE A 1 310 ? 16.359 -18.469 -1.947 1 98.69 310 ILE A C 1
ATOM 2440 O O . ILE A 1 310 ? 16.922 -19.266 -1.18 1 98.69 310 ILE A O 1
ATOM 2444 N N . LEU A 1 311 ? 15.359 -17.766 -1.634 1 98.5 311 LEU A N 1
ATOM 2445 C CA . LEU A 1 311 ? 14.805 -17.828 -0.283 1 98.5 311 LEU A CA 1
ATOM 2446 C C . LEU A 1 311 ? 14.352 -19.25 0.051 1 98.5 311 LEU A C 1
ATOM 2448 O O . LEU A 1 311 ? 14.594 -19.734 1.154 1 98.5 311 LEU A O 1
ATOM 2452 N N . ARG A 1 312 ? 13.711 -19.906 -0.881 1 98.25 312 ARG A N 1
ATOM 2453 C CA . ARG A 1 312 ? 13.258 -21.266 -0.646 1 98.25 312 ARG A CA 1
ATOM 2454 C C . ARG A 1 312 ? 14.438 -22.203 -0.431 1 98.25 312 ARG A C 1
ATOM 2456 O O . ARG A 1 312 ? 14.398 -23.062 0.453 1 98.25 312 ARG A O 1
ATOM 2463 N N . ILE A 1 313 ? 15.461 -22 -1.173 1 98.38 313 ILE A N 1
ATOM 2464 C CA . ILE A 1 313 ? 16.656 -22.812 -1.033 1 98.38 313 ILE A CA 1
ATOM 2465 C C . ILE A 1 313 ? 17.281 -22.578 0.342 1 98.38 313 ILE A C 1
ATOM 2467 O O . ILE A 1 313 ? 17.656 -23.531 1.026 1 98.38 313 ILE A O 1
ATOM 2471 N N . LEU A 1 314 ? 17.328 -21.375 0.748 1 98.38 314 LEU A N 1
ATOM 2472 C CA . LEU A 1 314 ? 17.891 -21.047 2.057 1 98.38 314 LEU A CA 1
ATOM 2473 C C . LEU A 1 314 ? 17.094 -21.719 3.168 1 98.38 314 LEU A C 1
ATOM 2475 O O . LEU A 1 314 ? 17.672 -22.234 4.129 1 98.38 314 LEU A O 1
ATOM 2479 N N . ARG A 1 315 ? 15.844 -21.797 2.998 1 97.81 315 ARG A N 1
ATOM 2480 C CA . ARG A 1 315 ? 14.984 -22.422 4.004 1 97.81 315 ARG A CA 1
ATOM 2481 C C . ARG A 1 315 ? 15.094 -23.938 3.965 1 97.81 315 ARG A C 1
ATOM 2483 O O . ARG A 1 315 ? 14.984 -24.609 4.996 1 97.81 315 ARG A O 1
ATOM 2490 N N . LEU A 1 316 ? 15.312 -24.438 2.789 1 96.88 316 LEU A N 1
ATOM 2491 C CA . LEU A 1 316 ? 15.531 -25.875 2.682 1 96.88 316 LEU A CA 1
ATOM 2492 C C . LEU A 1 316 ? 16.859 -26.266 3.309 1 96.88 316 LEU A C 1
ATOM 2494 O O . LEU A 1 316 ? 16.969 -27.328 3.922 1 96.88 316 LEU A O 1
ATOM 2498 N N . LEU A 1 317 ? 17.828 -25.391 3.215 1 96.25 317 LEU A N 1
ATOM 2499 C CA . LEU A 1 317 ? 19.141 -25.625 3.785 1 96.25 317 LEU A CA 1
ATOM 2500 C C . LEU A 1 317 ? 19.094 -25.547 5.309 1 96.25 317 LEU A C 1
ATOM 2502 O O . LEU A 1 317 ? 19.703 -26.375 5.992 1 96.25 317 LEU A O 1
ATOM 2506 N N . ASP A 1 318 ? 18.422 -24.531 5.777 1 96 318 ASP A N 1
ATOM 2507 C CA . ASP A 1 318 ? 18.297 -24.312 7.215 1 96 318 ASP A CA 1
ATOM 2508 C C . ASP A 1 318 ? 16.953 -23.672 7.551 1 96 318 ASP A C 1
ATOM 2510 O O . ASP A 1 318 ? 16.797 -22.453 7.527 1 96 318 ASP A O 1
ATOM 2514 N N . ASP A 1 319 ? 16.078 -24.531 7.977 1 94.75 319 ASP A N 1
ATOM 2515 C CA . ASP A 1 319 ? 14.703 -24.109 8.219 1 94.75 319 ASP A CA 1
ATOM 2516 C C . ASP A 1 319 ? 14.609 -23.297 9.516 1 94.75 319 ASP A C 1
ATOM 2518 O O . ASP A 1 319 ? 13.656 -22.531 9.703 1 94.75 319 ASP A O 1
ATOM 2522 N N . LEU A 1 320 ? 15.57 -23.375 10.344 1 96.06 320 LEU A N 1
ATOM 2523 C CA . LEU A 1 320 ? 15.5 -22.75 11.656 1 96.06 320 LEU A CA 1
ATOM 2524 C C . LEU A 1 320 ? 16.25 -21.422 11.648 1 96.06 320 LEU A C 1
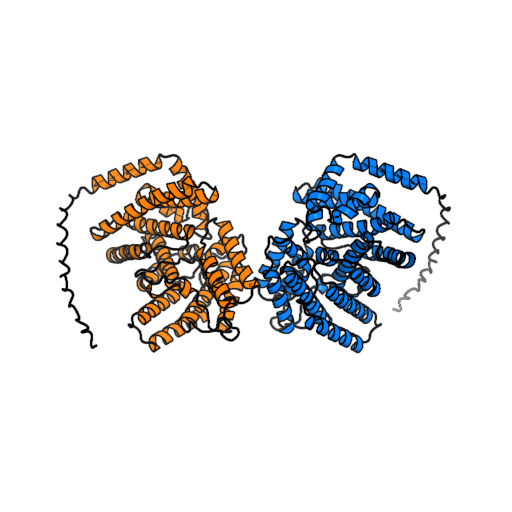ATOM 2526 O O . LEU A 1 320 ? 16.141 -20.625 12.594 1 96.06 320 LEU A O 1
ATOM 2530 N N . ARG A 1 321 ? 16.938 -21.188 10.586 1 96.88 321 ARG A N 1
ATOM 2531 C CA . ARG A 1 321 ? 17.672 -19.938 10.492 1 96.88 321 ARG A CA 1
ATOM 2532 C C . ARG A 1 321 ? 16.766 -18.75 10.758 1 96.88 321 ARG A C 1
ATOM 2534 O O . ARG A 1 321 ? 15.688 -18.641 10.172 1 96.88 321 ARG A O 1
ATOM 2541 N N . PRO A 1 322 ? 17.203 -17.859 11.617 1 97.62 322 PRO A N 1
ATOM 2542 C CA . PRO A 1 322 ? 16.344 -16.734 11.977 1 97.62 322 PRO A CA 1
ATOM 2543 C C . PRO A 1 322 ? 15.961 -15.875 10.766 1 97.62 322 PRO A C 1
ATOM 2545 O O . PRO A 1 322 ? 16.781 -15.656 9.875 1 97.62 322 PRO A O 1
ATOM 2548 N N . ALA A 1 323 ? 14.75 -15.383 10.75 1 97.69 323 ALA A N 1
ATOM 2549 C CA . ALA A 1 323 ? 14.266 -14.531 9.672 1 97.69 323 ALA A CA 1
ATOM 2550 C C . ALA A 1 323 ? 15.078 -13.242 9.578 1 97.69 323 ALA A C 1
ATOM 2552 O O . ALA A 1 323 ? 15.188 -12.648 8.508 1 97.69 323 ALA A O 1
ATOM 2553 N N . LYS A 1 324 ? 15.703 -12.867 10.68 1 96.69 324 LYS A N 1
ATOM 2554 C CA . LYS A 1 324 ? 16.438 -11.609 10.742 1 96.69 324 LYS A CA 1
ATOM 2555 C C . LYS A 1 324 ? 17.828 -11.758 10.133 1 96.69 324 LYS A C 1
ATOM 2557 O O . LYS A 1 324 ? 18.547 -10.766 9.977 1 96.69 324 LYS A O 1
ATOM 2562 N N . SER A 1 325 ? 18.172 -12.969 9.742 1 97.62 325 SER A N 1
ATOM 2563 C CA . SER A 1 325 ? 19.484 -13.172 9.125 1 97.62 325 SER A CA 1
ATOM 2564 C C . SER A 1 325 ? 19.672 -12.273 7.906 1 97.62 325 SER A C 1
ATOM 2566 O O . SER A 1 325 ? 18.75 -12.102 7.113 1 97.62 325 SER A O 1
ATOM 2568 N N . PRO A 1 326 ? 20.875 -11.727 7.723 1 97.44 326 PRO A N 1
ATOM 2569 C CA . PRO A 1 326 ? 21.109 -10.758 6.652 1 97.44 326 PRO A CA 1
ATOM 2570 C C . PRO A 1 326 ? 20.812 -11.32 5.266 1 97.44 326 PRO A C 1
ATOM 2572 O O . PRO A 1 326 ? 20.234 -10.633 4.422 1 97.44 326 PRO A O 1
ATOM 2575 N N . GLU A 1 327 ? 21.203 -12.523 5.043 1 97.88 327 GLU A N 1
ATOM 2576 C CA . GLU A 1 327 ? 20.984 -13.109 3.725 1 97.88 327 GLU A CA 1
ATOM 2577 C C . GLU A 1 327 ? 19.5 -13.258 3.426 1 97.88 327 GLU A C 1
ATOM 2579 O O . GLU A 1 327 ? 19.062 -13.016 2.301 1 97.88 327 GLU A O 1
ATOM 2584 N N . ILE A 1 328 ? 18.75 -13.672 4.445 1 98.5 328 ILE A N 1
ATOM 2585 C CA . ILE A 1 328 ? 17.297 -13.805 4.305 1 98.5 328 ILE A CA 1
ATOM 2586 C C . ILE A 1 328 ? 16.672 -12.445 4.031 1 98.5 328 ILE A C 1
ATOM 2588 O O . ILE A 1 328 ? 15.898 -12.289 3.09 1 98.5 328 ILE A O 1
ATOM 2592 N N . GLN A 1 329 ? 17.078 -11.469 4.797 1 98.44 329 GLN A N 1
ATOM 2593 C CA . GLN A 1 329 ? 16.5 -10.141 4.672 1 98.44 329 GLN A CA 1
ATOM 2594 C C . GLN A 1 329 ? 16.922 -9.477 3.357 1 98.44 329 GLN A C 1
ATOM 2596 O O . GLN A 1 329 ? 16.156 -8.703 2.779 1 98.44 329 GLN A O 1
ATOM 2601 N N . GLU A 1 330 ? 18.062 -9.82 2.863 1 98.19 330 GLU A N 1
ATOM 2602 C CA . GLU A 1 330 ? 18.453 -9.336 1.542 1 98.19 330 GLU A CA 1
ATOM 2603 C C . GLU A 1 330 ? 17.5 -9.836 0.465 1 98.19 330 GLU A C 1
ATOM 2605 O O . GLU A 1 330 ? 17.094 -9.07 -0.414 1 98.19 330 GLU A O 1
ATOM 2610 N N . CYS A 1 331 ? 17.141 -11.07 0.548 1 98.69 331 CYS A N 1
ATOM 2611 C CA . CYS A 1 331 ? 16.203 -11.633 -0.413 1 98.69 331 CYS A CA 1
ATOM 2612 C C . CYS A 1 331 ? 14.836 -10.969 -0.3 1 98.69 331 CYS A C 1
ATOM 2614 O O . CYS A 1 331 ? 14.227 -10.617 -1.312 1 98.69 331 CYS A O 1
ATOM 2616 N N . VAL A 1 332 ? 14.422 -10.766 0.943 1 98.81 332 VAL A N 1
ATOM 2617 C CA . VAL A 1 332 ? 13.141 -10.117 1.181 1 98.81 332 VAL A CA 1
ATOM 2618 C C . VAL A 1 332 ? 13.141 -8.719 0.556 1 98.81 332 VAL A C 1
ATOM 2620 O O . VAL A 1 332 ? 12.234 -8.367 -0.197 1 98.81 332 VAL A O 1
ATOM 2623 N N . ALA A 1 333 ? 14.195 -8.008 0.774 1 98.44 333 ALA A N 1
ATOM 2624 C CA . ALA A 1 333 ? 14.305 -6.637 0.275 1 98.44 333 ALA A CA 1
ATOM 2625 C C . ALA A 1 333 ? 14.312 -6.609 -1.251 1 98.44 333 ALA A C 1
ATOM 2627 O O . ALA A 1 333 ? 13.648 -5.773 -1.868 1 98.44 333 ALA A O 1
ATOM 2628 N N . ARG A 1 334 ? 15.039 -7.527 -1.841 1 98.44 334 ARG A N 1
ATOM 2629 C CA . ARG A 1 334 ? 15.156 -7.562 -3.295 1 98.44 334 ARG A CA 1
ATOM 2630 C C . ARG A 1 334 ? 13.812 -7.867 -3.941 1 98.44 334 ARG A C 1
ATOM 2632 O O . ARG A 1 334 ? 13.461 -7.281 -4.969 1 98.44 334 ARG A O 1
ATOM 2639 N N . ILE A 1 335 ? 13.062 -8.758 -3.352 1 98.81 335 ILE A N 1
ATOM 2640 C CA . ILE A 1 335 ? 11.75 -9.117 -3.883 1 98.81 335 ILE A CA 1
ATOM 2641 C C . ILE A 1 335 ? 10.805 -7.922 -3.779 1 98.81 335 ILE A C 1
ATOM 2643 O O . ILE A 1 335 ? 10.156 -7.547 -4.762 1 98.81 335 ILE A O 1
ATOM 2647 N N . LEU A 1 336 ? 10.789 -7.312 -2.584 1 98.88 336 LEU A N 1
ATOM 2648 C CA . LEU A 1 336 ? 9.859 -6.215 -2.354 1 98.88 336 LEU A CA 1
ATOM 2649 C C . LEU A 1 336 ? 10.219 -5.004 -3.209 1 98.88 336 LEU A C 1
ATOM 2651 O O . LEU A 1 336 ? 9.344 -4.379 -3.814 1 98.88 336 LEU A O 1
ATOM 2655 N N . ASP A 1 337 ? 11.43 -4.734 -3.326 1 98.56 337 ASP A N 1
ATOM 2656 C CA . ASP A 1 337 ? 11.867 -3.568 -4.09 1 98.56 337 ASP A CA 1
ATOM 2657 C C . ASP A 1 337 ? 11.617 -3.764 -5.582 1 98.56 337 ASP A C 1
ATOM 2659 O O . ASP A 1 337 ? 11.195 -2.836 -6.273 1 98.56 337 ASP A O 1
ATOM 2663 N N . ALA A 1 338 ? 11.875 -4.938 -6.062 1 98.44 338 ALA A N 1
ATOM 2664 C CA . ALA A 1 338 ? 11.578 -5.223 -7.465 1 98.44 338 ALA A CA 1
ATOM 2665 C C . ALA A 1 338 ? 10.086 -5.113 -7.742 1 98.44 338 ALA A C 1
ATOM 2667 O O . ALA A 1 338 ? 9.68 -4.543 -8.758 1 98.44 338 ALA A O 1
ATOM 2668 N N . SER A 1 339 ? 9.297 -5.625 -6.855 1 98.62 339 SER A N 1
ATOM 2669 C CA . SER A 1 339 ? 7.848 -5.586 -7.043 1 98.62 339 SER A CA 1
ATOM 2670 C C . SER A 1 339 ? 7.324 -4.156 -7.016 1 98.62 339 SER A C 1
ATOM 2672 O O . SER A 1 339 ? 6.312 -3.848 -7.648 1 98.62 339 SER A O 1
ATOM 2674 N N . ALA A 1 340 ? 8.016 -3.318 -6.289 1 98.31 340 ALA A N 1
ATOM 2675 C CA . ALA A 1 340 ? 7.582 -1.934 -6.121 1 98.31 340 ALA A CA 1
ATOM 2676 C C . ALA A 1 340 ? 7.707 -1.155 -7.426 1 98.31 340 ALA A C 1
ATOM 2678 O O . ALA A 1 340 ? 7.086 -0.103 -7.59 1 98.31 340 ALA A O 1
ATOM 2679 N N . THR A 1 341 ? 8.477 -1.629 -8.328 1 97.06 341 THR A N 1
ATOM 2680 C CA . THR A 1 341 ? 8.664 -0.956 -9.609 1 97.06 341 THR A CA 1
ATOM 2681 C C . THR A 1 341 ? 7.492 -1.237 -10.539 1 97.06 341 THR A C 1
ATOM 2683 O O . THR A 1 341 ? 7.352 -0.593 -11.586 1 97.06 341 THR A O 1
ATOM 2686 N N . ILE A 1 342 ? 6.641 -2.146 -10.148 1 97.69 342 ILE A N 1
ATOM 2687 C CA . ILE A 1 342 ? 5.488 -2.52 -10.961 1 97.69 342 ILE A CA 1
ATOM 2688 C C . ILE A 1 342 ? 4.238 -1.822 -10.43 1 97.69 342 ILE A C 1
ATOM 2690 O O . ILE A 1 342 ? 3.764 -2.135 -9.328 1 97.69 342 ILE A O 1
ATOM 2694 N N . PRO A 1 343 ? 3.719 -0.972 -11.234 1 96.25 343 PRO A N 1
ATOM 2695 C CA . PRO A 1 343 ? 2.541 -0.244 -10.758 1 96.25 343 PRO A CA 1
ATOM 2696 C C . PRO A 1 343 ? 1.32 -1.145 -10.586 1 96.25 343 PRO A C 1
ATOM 2698 O O . PRO A 1 343 ? 1.274 -2.242 -11.148 1 96.25 343 PRO A O 1
ATOM 2701 N N . SER A 1 344 ? 0.365 -0.638 -9.883 1 95.25 344 SER A N 1
ATOM 2702 C CA . SER A 1 344 ? -0.808 -1.426 -9.516 1 95.25 344 SER A CA 1
ATOM 2703 C C . SER A 1 344 ? -1.697 -1.687 -10.727 1 95.25 344 SER A C 1
ATOM 2705 O O . SER A 1 344 ? -2.459 -2.656 -10.75 1 95.25 344 SER A O 1
ATOM 2707 N N . ASP A 1 345 ? -1.62 -0.874 -11.703 1 93.31 345 ASP A N 1
ATOM 2708 C CA . ASP A 1 345 ? -2.492 -1.01 -12.867 1 93.31 345 ASP A CA 1
ATOM 2709 C C . ASP A 1 345 ? -1.839 -1.866 -13.945 1 93.31 345 ASP A C 1
ATOM 2711 O O . ASP A 1 345 ? -2.445 -2.135 -14.984 1 93.31 345 ASP A O 1
ATOM 2715 N N . CYS A 1 346 ? -0.643 -2.305 -13.664 1 95.75 346 CYS A N 1
ATOM 2716 C CA . CYS A 1 346 ? 0.075 -3.154 -14.609 1 95.75 346 CYS A CA 1
ATOM 2717 C C . CYS A 1 346 ? -0.344 -4.613 -14.461 1 95.75 346 CYS A C 1
ATOM 2719 O O . CYS A 1 346 ? -0.307 -5.16 -13.359 1 95.75 346 CYS A O 1
ATOM 2721 N N . PRO A 1 347 ? -0.601 -5.273 -15.562 1 94.56 347 PRO A N 1
ATOM 2722 C CA . PRO A 1 347 ? -1.035 -6.668 -15.484 1 94.56 347 PRO A CA 1
ATOM 2723 C C . PRO A 1 347 ? 0.044 -7.594 -14.93 1 94.56 347 PRO A C 1
ATOM 2725 O O . PRO A 1 347 ? -0.269 -8.664 -14.391 1 94.56 347 PRO A O 1
ATOM 2728 N N . LEU A 1 348 ? 1.25 -7.191 -14.977 1 97.25 348 LEU A N 1
ATOM 2729 C CA . LEU A 1 348 ? 2.357 -8.031 -14.531 1 97.25 348 LEU A CA 1
ATOM 2730 C C . LEU A 1 348 ? 2.287 -8.266 -13.023 1 97.25 348 LEU A C 1
ATOM 2732 O O . LEU A 1 348 ? 2.881 -9.219 -12.516 1 97.25 348 LEU A O 1
ATOM 2736 N N . ILE A 1 349 ? 1.556 -7.418 -12.312 1 97.25 349 ILE A N 1
ATOM 2737 C CA . ILE A 1 349 ? 1.491 -7.547 -10.867 1 97.25 349 ILE A CA 1
ATOM 2738 C C . ILE A 1 349 ? 0.783 -8.852 -10.492 1 97.25 349 ILE A C 1
ATOM 2740 O O . ILE A 1 349 ? 1.021 -9.406 -9.422 1 97.25 349 ILE A O 1
ATOM 2744 N N . GLU A 1 350 ? -0.043 -9.398 -11.375 1 96.44 350 GLU A N 1
ATOM 2745 C CA . GLU A 1 350 ? -0.822 -10.602 -11.117 1 96.44 350 GLU A CA 1
ATOM 2746 C C . GLU A 1 350 ? 0.077 -11.828 -11.031 1 96.44 350 GLU A C 1
ATOM 2748 O O . GLU A 1 350 ? -0.335 -12.875 -10.516 1 96.44 350 GLU A O 1
ATOM 2753 N N . LEU A 1 351 ? 1.285 -11.695 -11.461 1 97.38 351 LEU A N 1
ATOM 2754 C CA . LEU A 1 351 ? 2.238 -12.805 -11.484 1 97.38 351 LEU A CA 1
ATOM 2755 C C . LEU A 1 351 ? 2.965 -12.922 -10.148 1 97.38 351 LEU A C 1
ATOM 2757 O O . LEU A 1 351 ? 3.672 -13.906 -9.906 1 97.38 351 LEU A O 1
ATOM 2761 N N . LEU A 1 352 ? 2.742 -12.008 -9.219 1 98.25 352 LEU A N 1
ATOM 2762 C CA . LEU A 1 352 ? 3.732 -11.812 -8.164 1 98.25 352 LEU A CA 1
ATOM 2763 C C . LEU A 1 352 ? 3.25 -12.414 -6.848 1 98.25 352 LEU A C 1
ATOM 2765 O O . LEU A 1 352 ? 3.867 -12.203 -5.801 1 98.25 352 LEU A O 1
ATOM 2769 N N . ILE A 1 353 ? 2.254 -13.211 -6.875 1 98.06 353 ILE A N 1
ATOM 2770 C CA . ILE A 1 353 ? 1.7 -13.727 -5.625 1 98.06 353 ILE A CA 1
ATOM 2771 C C . ILE A 1 353 ? 2.74 -14.586 -4.914 1 98.06 353 ILE A C 1
ATOM 2773 O O . ILE A 1 353 ? 3.031 -14.375 -3.734 1 98.06 353 ILE A O 1
ATOM 2777 N N . LEU A 1 354 ? 3.373 -15.461 -5.574 1 98.56 354 LEU A N 1
ATOM 2778 C CA . LEU A 1 354 ? 4.316 -16.375 -4.941 1 98.56 354 LEU A CA 1
ATOM 2779 C C . LEU A 1 354 ? 5.535 -15.625 -4.414 1 98.56 354 LEU A C 1
ATOM 2781 O O . LEU A 1 354 ? 5.914 -15.789 -3.252 1 98.56 354 LEU A O 1
ATOM 2785 N N . PRO A 1 355 ? 6.141 -14.789 -5.262 1 98.81 355 PRO A N 1
ATOM 2786 C CA . PRO A 1 355 ? 7.297 -14.062 -4.727 1 98.81 355 PRO A CA 1
ATOM 2787 C C . PRO A 1 355 ? 6.945 -13.195 -3.523 1 98.81 355 PRO A C 1
ATOM 2789 O O . PRO A 1 355 ? 7.695 -13.156 -2.545 1 98.81 355 PRO A O 1
ATOM 2792 N N . LEU A 1 356 ? 5.824 -12.547 -3.604 1 98.81 356 LEU A N 1
ATOM 2793 C CA . LEU A 1 356 ? 5.402 -11.711 -2.48 1 98.81 356 LEU A CA 1
ATOM 2794 C C . LEU A 1 356 ? 5.148 -12.562 -1.24 1 98.81 356 LEU A C 1
ATOM 2796 O O . LEU A 1 356 ? 5.496 -12.164 -0.127 1 98.81 356 LEU A O 1
ATOM 2800 N N . PHE A 1 357 ? 4.598 -13.703 -1.426 1 98.81 357 PHE A N 1
ATOM 2801 C CA . PHE A 1 357 ? 4.34 -14.617 -0.317 1 98.81 357 PHE A CA 1
ATOM 2802 C C . PHE A 1 357 ? 5.648 -15.07 0.323 1 98.81 357 PHE A C 1
ATOM 2804 O O . PHE A 1 357 ? 5.777 -15.078 1.549 1 98.81 357 PHE A O 1
ATOM 2811 N N . MET A 1 358 ? 6.543 -15.406 -0.519 1 98.81 358 MET A N 1
ATOM 2812 C CA . MET A 1 358 ? 7.832 -15.867 -0.015 1 98.81 358 MET A CA 1
ATOM 2813 C C . MET A 1 358 ? 8.539 -14.773 0.777 1 98.81 358 MET A C 1
ATOM 2815 O O . MET A 1 358 ? 9.078 -15.023 1.854 1 98.81 358 MET A O 1
ATOM 2819 N N . ALA A 1 359 ? 8.516 -13.594 0.261 1 98.88 359 ALA A N 1
ATOM 2820 C CA . ALA A 1 359 ? 9.078 -12.469 1.003 1 98.88 359 ALA A CA 1
ATOM 2821 C C . ALA A 1 359 ? 8.305 -12.219 2.295 1 98.88 359 ALA A C 1
ATOM 2823 O O . ALA A 1 359 ? 8.898 -11.945 3.34 1 98.88 359 ALA A O 1
ATOM 2824 N N . GLY A 1 360 ? 7.008 -12.352 2.209 1 98.81 360 GLY A N 1
ATOM 2825 C CA . GLY A 1 360 ? 6.145 -12.102 3.35 1 98.81 360 GLY A CA 1
ATOM 2826 C C . GLY A 1 360 ? 6.41 -13.031 4.516 1 98.81 360 GLY A C 1
ATOM 2827 O O . GLY A 1 360 ? 6.375 -12.609 5.676 1 98.81 360 GLY A O 1
ATOM 2828 N N . ALA A 1 361 ? 6.684 -14.211 4.227 1 98.62 361 ALA A N 1
ATOM 2829 C CA . ALA A 1 361 ? 6.906 -15.203 5.273 1 98.62 361 ALA A CA 1
ATOM 2830 C C . ALA A 1 361 ? 8.102 -14.828 6.141 1 98.62 361 ALA A C 1
ATOM 2832 O O . ALA A 1 361 ? 8.156 -15.172 7.324 1 98.62 361 ALA A O 1
ATOM 2833 N N . ASP A 1 362 ? 9.016 -14.055 5.559 1 98.5 362 ASP A N 1
ATOM 2834 C CA . ASP A 1 362 ? 10.227 -13.68 6.285 1 98.5 362 ASP A CA 1
ATOM 2835 C C . ASP A 1 362 ? 10.273 -12.18 6.543 1 98.5 362 ASP A C 1
ATOM 2837 O O . ASP A 1 362 ? 11.32 -11.641 6.906 1 98.5 362 ASP A O 1
ATOM 2841 N N . SER A 1 363 ? 9.188 -11.516 6.281 1 98.12 363 SER A N 1
ATOM 2842 C CA . SER A 1 363 ? 9.125 -10.078 6.531 1 98.12 363 SER A CA 1
ATOM 2843 C C . SER A 1 363 ? 8.938 -9.781 8.016 1 98.12 363 SER A C 1
ATOM 2845 O O . SER A 1 363 ? 8.055 -10.352 8.664 1 98.12 363 SER A O 1
ATOM 2847 N N . LEU A 1 364 ? 9.773 -8.883 8.492 1 96.75 364 LEU A N 1
ATOM 2848 C CA . LEU A 1 364 ? 9.75 -8.578 9.922 1 96.75 364 LEU A CA 1
ATOM 2849 C C . LEU A 1 364 ? 9.148 -7.199 10.172 1 96.75 364 LEU A C 1
ATOM 2851 O O . LEU A 1 364 ? 8.461 -6.988 11.172 1 96.75 364 LEU A O 1
ATOM 2855 N N . ALA A 1 365 ? 9.375 -6.254 9.312 1 96.5 365 ALA A N 1
ATOM 2856 C CA . ALA A 1 365 ? 8.914 -4.879 9.492 1 96.5 365 ALA A CA 1
ATOM 2857 C C . ALA A 1 365 ? 7.422 -4.754 9.203 1 96.5 365 ALA A C 1
ATOM 2859 O O . ALA A 1 365 ? 6.953 -5.152 8.133 1 96.5 365 ALA A O 1
ATOM 2860 N N . PRO A 1 366 ? 6.672 -4.125 10.07 1 97.12 366 PRO A N 1
ATOM 2861 C CA . PRO A 1 366 ? 5.227 -3.971 9.883 1 97.12 366 PRO A CA 1
ATOM 2862 C C . PRO A 1 366 ? 4.875 -3.254 8.586 1 97.12 366 PRO A C 1
ATOM 2864 O O . PRO A 1 366 ? 3.902 -3.619 7.914 1 97.12 366 PRO A O 1
ATOM 2867 N N . HIS A 1 367 ? 5.598 -2.287 8.195 1 97.38 367 HIS A N 1
ATOM 2868 C CA . HIS A 1 367 ? 5.238 -1.564 6.977 1 97.38 367 HIS A CA 1
ATOM 2869 C C . HIS A 1 367 ? 5.465 -2.426 5.738 1 97.38 367 HIS A C 1
ATOM 2871 O O . HIS A 1 367 ? 4.75 -2.291 4.746 1 97.38 367 HIS A O 1
ATOM 2877 N N . SER A 1 368 ? 6.477 -3.303 5.812 1 98.44 368 SER A N 1
ATOM 2878 C CA . SER A 1 368 ? 6.672 -4.25 4.723 1 98.44 368 SER A CA 1
ATOM 2879 C C . SER A 1 368 ? 5.523 -5.25 4.645 1 98.44 368 SER A C 1
ATOM 2881 O O . SER A 1 368 ? 5.074 -5.605 3.555 1 98.44 368 SER A O 1
ATOM 2883 N N . GLN A 1 369 ? 5.117 -5.684 5.82 1 98.5 369 GLN A N 1
ATOM 2884 C CA . GLN A 1 369 ? 3.967 -6.578 5.875 1 98.5 369 GLN A CA 1
ATOM 2885 C C . GLN A 1 369 ? 2.721 -5.914 5.297 1 98.5 369 GLN A C 1
ATOM 2887 O O . GLN A 1 369 ? 1.988 -6.523 4.516 1 98.5 369 GLN A O 1
ATOM 2892 N N . TYR A 1 370 ? 2.545 -4.672 5.637 1 97.94 370 TYR A N 1
ATOM 2893 C CA . TYR A 1 370 ? 1.426 -3.9 5.102 1 97.94 370 TYR A CA 1
ATOM 2894 C C . TYR A 1 370 ? 1.527 -3.771 3.588 1 97.94 370 TYR A C 1
ATOM 2896 O O . TYR A 1 370 ? 0.528 -3.908 2.877 1 97.94 370 TYR A O 1
ATOM 2904 N N . TYR A 1 371 ? 2.73 -3.521 3.148 1 98.31 371 TYR A N 1
ATOM 2905 C CA . TYR A 1 371 ? 2.99 -3.416 1.718 1 98.31 371 TYR A CA 1
ATOM 2906 C C . TYR A 1 371 ? 2.561 -4.684 0.991 1 98.31 371 TYR A C 1
ATOM 2908 O O . TYR A 1 371 ? 1.858 -4.621 -0.021 1 98.31 371 TYR A O 1
ATOM 2916 N N . ILE A 1 372 ? 2.914 -5.777 1.505 1 98.62 372 ILE A N 1
ATOM 2917 C CA . ILE A 1 372 ? 2.633 -7.066 0.883 1 98.62 372 ILE A CA 1
ATOM 2918 C C . ILE A 1 372 ? 1.125 -7.293 0.826 1 98.62 372 ILE A C 1
ATOM 2920 O O . ILE A 1 372 ? 0.585 -7.664 -0.22 1 98.62 372 ILE A O 1
ATOM 2924 N N . LEU A 1 373 ? 0.492 -7.094 1.911 1 97.88 373 LEU A N 1
ATOM 2925 C CA . LEU A 1 373 ? -0.955 -7.277 1.952 1 97.88 373 LEU A CA 1
ATOM 2926 C C . LEU A 1 373 ? -1.652 -6.328 0.985 1 97.88 373 LEU A C 1
ATOM 2928 O O . LEU A 1 373 ? -2.643 -6.695 0.352 1 97.88 373 LEU A O 1
ATOM 2932 N N . SER A 1 374 ? -1.079 -5.133 0.904 1 97.06 374 SER A N 1
ATOM 2933 C CA . SER A 1 374 ? -1.644 -4.164 -0.03 1 97.06 374 SER A CA 1
ATOM 2934 C C . SER A 1 374 ? -1.473 -4.621 -1.474 1 97.06 374 SER A C 1
ATOM 2936 O O . SER A 1 374 ? -2.379 -4.461 -2.293 1 97.06 374 SER A O 1
ATOM 2938 N N . ARG A 1 375 ? -0.344 -5.207 -1.777 1 97.88 375 ARG A N 1
ATOM 2939 C CA . ARG A 1 375 ? -0.1 -5.707 -3.127 1 97.88 375 ARG A CA 1
ATOM 2940 C C . ARG A 1 375 ? -1.037 -6.863 -3.459 1 97.88 375 ARG A C 1
ATOM 2942 O O . ARG A 1 375 ? -1.555 -6.949 -4.574 1 97.88 375 ARG A O 1
ATOM 2949 N N . PHE A 1 376 ? -1.27 -7.738 -2.463 1 97.69 376 PHE A N 1
ATOM 2950 C CA . PHE A 1 376 ? -2.232 -8.82 -2.658 1 97.69 376 PHE A CA 1
ATOM 2951 C C . PHE A 1 376 ? -3.607 -8.258 -3.004 1 97.69 376 PHE A C 1
ATOM 2953 O O . PHE A 1 376 ? -4.281 -8.766 -3.904 1 97.69 376 PHE A O 1
ATOM 2960 N N . LYS A 1 377 ? -3.982 -7.246 -2.328 1 96.44 377 LYS A N 1
ATOM 2961 C CA . LYS A 1 377 ? -5.281 -6.629 -2.572 1 96.44 377 LYS A CA 1
ATOM 2962 C C . LYS A 1 377 ? -5.355 -6.035 -3.975 1 96.44 377 LYS A C 1
ATOM 2964 O O . LYS A 1 377 ? -6.387 -6.133 -4.645 1 96.44 377 LYS A O 1
ATOM 2969 N N . GLU A 1 378 ? -4.293 -5.406 -4.355 1 96.44 378 GLU A N 1
ATOM 2970 C CA . GLU A 1 378 ? -4.238 -4.84 -5.699 1 96.44 378 GLU A CA 1
ATOM 2971 C C . GLU A 1 378 ? -4.398 -5.922 -6.762 1 96.44 378 GLU A C 1
ATOM 2973 O O . GLU A 1 378 ? -5.117 -5.734 -7.746 1 96.44 378 GLU A O 1
ATOM 2978 N N . ILE A 1 379 ? -3.756 -7 -6.547 1 96.62 379 ILE A N 1
ATOM 2979 C CA . ILE A 1 379 ? -3.828 -8.125 -7.473 1 96.62 379 ILE A CA 1
ATOM 2980 C C . ILE A 1 379 ? -5.258 -8.656 -7.523 1 96.62 379 ILE A C 1
ATOM 2982 O O . ILE A 1 379 ? -5.805 -8.891 -8.602 1 96.62 379 ILE A O 1
ATOM 2986 N N . GLU A 1 380 ? -5.844 -8.859 -6.414 1 95.19 380 GLU A N 1
ATOM 2987 C CA . GLU A 1 380 ? -7.207 -9.367 -6.32 1 95.19 380 GLU A CA 1
ATOM 2988 C C . GLU A 1 380 ? -8.195 -8.438 -7.023 1 95.19 380 GLU A C 1
ATOM 2990 O O . GLU A 1 380 ? -9.102 -8.891 -7.715 1 95.19 380 GLU A O 1
ATOM 2995 N N . ARG A 1 381 ? -7.973 -7.203 -6.859 1 93.38 381 ARG A N 1
ATOM 2996 C CA . ARG A 1 381 ? -8.875 -6.223 -7.445 1 93.38 381 ARG A CA 1
ATOM 2997 C C . ARG A 1 381 ? -8.812 -6.266 -8.969 1 93.38 381 ARG A C 1
ATOM 2999 O O . ARG A 1 381 ? -9.828 -6.059 -9.641 1 93.38 381 ARG A O 1
ATOM 3006 N N . ARG A 1 382 ? -7.793 -6.527 -9.516 1 91.75 382 ARG A N 1
ATOM 3007 C CA . ARG A 1 382 ? -7.633 -6.547 -10.961 1 91.75 382 ARG A CA 1
ATOM 3008 C C . ARG A 1 382 ? -8.367 -7.73 -11.578 1 91.75 382 ARG A C 1
ATOM 3010 O O . ARG A 1 382 ? -9.117 -7.57 -12.547 1 91.75 382 ARG A O 1
ATOM 3017 N N . SER A 1 383 ? -8.141 -8.914 -11.008 1 87.31 383 SER A N 1
ATOM 3018 C CA . SER A 1 383 ? -8.68 -10.125 -11.609 1 87.31 383 SER A CA 1
ATOM 3019 C C . SER A 1 383 ? -10.008 -10.516 -10.969 1 87.31 383 SER A C 1
ATOM 3021 O O . SER A 1 383 ? -10.742 -11.352 -11.5 1 87.31 383 SER A O 1
ATOM 3023 N N . GLU A 1 384 ? -10.258 -9.977 -9.812 1 89.62 384 GLU A N 1
ATOM 3024 C CA . GLU A 1 384 ? -11.414 -10.344 -9 1 89.62 384 GLU A CA 1
ATOM 3025 C C . GLU A 1 384 ? -11.391 -11.828 -8.641 1 89.62 384 GLU A C 1
ATOM 3027 O O . GLU A 1 384 ? -12.438 -12.453 -8.484 1 89.62 384 GLU A O 1
ATOM 3032 N N . ILE A 1 385 ? -10.242 -12.406 -8.766 1 88.31 385 ILE A N 1
ATOM 3033 C CA . ILE A 1 385 ? -10 -13.758 -8.273 1 88.31 385 ILE A CA 1
ATOM 3034 C C . ILE A 1 385 ? -9.234 -13.703 -6.953 1 88.31 385 ILE A C 1
ATOM 3036 O O . ILE A 1 385 ? -8.164 -13.102 -6.875 1 88.31 385 ILE A O 1
ATOM 3040 N N . ARG A 1 386 ? -9.844 -14.297 -6.023 1 86.31 386 ARG A N 1
ATOM 3041 C CA . ARG A 1 386 ? -9.25 -14.25 -4.695 1 86.31 386 ARG A CA 1
ATOM 3042 C C . ARG A 1 386 ? -8.664 -15.602 -4.305 1 86.31 386 ARG A C 1
ATOM 3044 O O . ARG A 1 386 ? -9.344 -16.625 -4.402 1 86.31 386 ARG A O 1
ATOM 3051 N N . ASN A 1 387 ? -7.441 -15.656 -4.047 1 93.38 387 ASN A N 1
ATOM 3052 C CA . ASN A 1 387 ? -6.805 -16.766 -3.34 1 93.38 387 ASN A CA 1
ATOM 3053 C C . ASN A 1 387 ? -6.539 -16.406 -1.879 1 93.38 387 ASN A C 1
ATOM 3055 O O . ASN A 1 387 ? -5.648 -15.609 -1.579 1 93.38 387 ASN A O 1
ATOM 3059 N N . PRO A 1 388 ? -7.23 -16.969 -0.98 1 93.75 388 PRO A N 1
ATOM 3060 C CA . PRO A 1 388 ? -7.109 -16.531 0.416 1 93.75 388 PRO A CA 1
ATOM 3061 C C . PRO A 1 388 ? -5.867 -17.094 1.101 1 93.75 388 PRO A C 1
ATOM 3063 O O . PRO A 1 388 ? -5.461 -16.609 2.152 1 93.75 388 PRO A O 1
ATOM 3066 N N . VAL A 1 389 ? -5.254 -18.047 0.561 1 95.81 389 VAL A N 1
ATOM 3067 C CA . VAL A 1 389 ? -4.238 -18.844 1.232 1 95.81 389 VAL A CA 1
ATOM 3068 C C . VAL A 1 389 ? -3.02 -17.984 1.545 1 95.81 389 VAL A C 1
ATOM 3070 O O . VAL A 1 389 ? -2.521 -17.984 2.674 1 95.81 389 VAL A O 1
ATOM 3073 N N . PRO A 1 390 ? -2.531 -17.234 0.585 1 97.38 390 PRO A N 1
ATOM 3074 C CA . PRO A 1 390 ? -1.301 -16.484 0.863 1 97.38 390 PRO A CA 1
ATOM 3075 C C . PRO A 1 390 ? -1.438 -15.539 2.057 1 97.38 390 PRO A C 1
ATOM 3077 O O . PRO A 1 390 ? -0.6 -15.562 2.963 1 97.38 390 PRO A O 1
ATOM 3080 N N . ARG A 1 391 ? -2.482 -14.836 2.082 1 97.38 391 ARG A N 1
ATOM 3081 C CA . ARG A 1 391 ? -2.695 -13.898 3.18 1 97.38 391 ARG A CA 1
ATOM 3082 C C . ARG A 1 391 ? -2.902 -14.633 4.5 1 97.38 391 ARG A C 1
ATOM 3084 O O . ARG A 1 391 ? -2.291 -14.289 5.512 1 97.38 391 ARG A O 1
ATOM 3091 N N . ASP A 1 392 ? -3.705 -15.633 4.449 1 97.25 392 ASP A N 1
ATOM 3092 C CA . ASP A 1 392 ? -4.027 -16.391 5.656 1 97.25 392 ASP A CA 1
ATOM 3093 C C . ASP A 1 392 ? -2.771 -17.016 6.27 1 97.25 392 ASP A C 1
ATOM 3095 O O . ASP A 1 392 ? -2.568 -16.938 7.484 1 97.25 392 ASP A O 1
ATOM 3099 N N . LEU A 1 393 ? -1.99 -17.562 5.445 1 97.88 393 LEU A N 1
ATOM 3100 C CA . LEU A 1 393 ? -0.77 -18.203 5.922 1 97.88 393 LEU A CA 1
ATOM 3101 C C . LEU A 1 393 ? 0.198 -17.188 6.496 1 97.88 393 LEU A C 1
ATOM 3103 O O . LEU A 1 393 ? 0.818 -17.422 7.535 1 97.88 393 LEU A O 1
ATOM 3107 N N . LEU A 1 394 ? 0.307 -16.062 5.824 1 98.62 394 LEU A N 1
ATOM 3108 C CA . LEU A 1 394 ? 1.22 -15.039 6.309 1 98.62 394 LEU A CA 1
ATOM 3109 C C . LEU A 1 394 ? 0.778 -14.516 7.668 1 98.62 394 LEU A C 1
ATOM 3111 O O . LEU A 1 394 ? 1.603 -14.344 8.57 1 98.62 394 LEU A O 1
ATOM 3115 N N . GLU A 1 395 ? -0.463 -14.305 7.797 1 97.94 395 GLU A N 1
ATOM 3116 C CA . GLU A 1 395 ? -0.982 -13.805 9.062 1 97.94 395 GLU A CA 1
ATOM 3117 C C . GLU A 1 395 ? -0.728 -14.797 10.195 1 97.94 395 GLU A C 1
ATOM 3119 O O . GLU A 1 395 ? -0.405 -14.398 11.312 1 97.94 395 GLU A O 1
ATOM 3124 N N . LYS A 1 396 ? -0.803 -16.031 9.891 1 97.75 396 LYS A N 1
ATOM 3125 C CA . LYS A 1 396 ? -0.497 -17.062 10.875 1 97.75 396 LYS A CA 1
ATOM 3126 C C . LYS A 1 396 ? 0.982 -17.047 11.25 1 97.75 396 LYS A C 1
ATOM 3128 O O . LYS A 1 396 ? 1.328 -17.125 12.43 1 97.75 396 LYS A O 1
ATOM 3133 N N . VAL A 1 397 ? 1.794 -16.922 10.281 1 98.38 397 VAL A N 1
ATOM 3134 C CA . VAL A 1 397 ? 3.234 -16.891 10.508 1 98.38 397 VAL A CA 1
ATOM 3135 C C . VAL A 1 397 ? 3.6 -15.68 11.359 1 98.38 397 VAL A C 1
ATOM 3137 O O . VAL A 1 397 ? 4.348 -15.797 12.336 1 98.38 397 VAL A O 1
ATOM 3140 N N . TRP A 1 398 ? 3.062 -14.539 10.953 1 98.12 398 TRP A N 1
ATOM 3141 C CA . TRP A 1 398 ? 3.373 -13.305 11.664 1 98.12 398 TRP A CA 1
ATOM 3142 C C . TRP A 1 398 ? 2.861 -13.352 13.102 1 98.12 398 TRP A C 1
ATOM 3144 O O . TRP A 1 398 ? 3.543 -12.906 14.023 1 98.12 398 TRP A O 1
ATOM 3154 N N . ALA A 1 399 ? 1.674 -13.914 13.289 1 97.81 399 ALA A N 1
ATOM 3155 C CA . ALA A 1 399 ? 1.113 -14.062 14.625 1 97.81 399 ALA A CA 1
ATOM 3156 C C . ALA A 1 399 ? 1.963 -15 15.477 1 97.81 399 ALA A C 1
ATOM 3158 O O . ALA A 1 399 ? 2.238 -14.711 16.641 1 97.81 399 ALA A O 1
ATOM 3159 N N . ALA A 1 400 ? 2.361 -16.094 14.914 1 97.75 400 ALA A N 1
ATOM 3160 C CA . ALA A 1 400 ? 3.195 -17.047 15.625 1 97.75 400 ALA A CA 1
ATOM 3161 C C . ALA A 1 400 ? 4.543 -16.438 16 1 97.75 400 ALA A C 1
ATOM 3163 O O . ALA A 1 400 ? 5.059 -16.688 17.094 1 97.75 400 ALA A O 1
ATOM 3164 N N . ARG A 1 401 ? 5.086 -15.727 15.102 1 97 401 ARG A N 1
ATOM 3165 C CA . ARG A 1 401 ? 6.367 -15.078 15.359 1 97 401 ARG A CA 1
ATOM 3166 C C . ARG A 1 401 ? 6.242 -14.039 16.469 1 97 401 ARG A C 1
ATOM 3168 O O . ARG A 1 401 ? 7.125 -13.93 17.328 1 97 401 ARG A O 1
ATOM 3175 N N . ALA A 1 402 ? 5.184 -13.281 16.453 1 94.88 402 ALA A N 1
ATOM 3176 C CA . ALA A 1 402 ? 4.934 -12.281 17.484 1 94.88 402 ALA A CA 1
ATOM 3177 C C . ALA A 1 402 ? 4.777 -12.93 18.859 1 94.88 402 ALA A C 1
ATOM 3179 O O . ALA A 1 402 ? 5.066 -12.305 19.875 1 94.88 402 ALA A O 1
ATOM 3180 N N . ALA A 1 403 ? 4.398 -14.18 18.844 1 96.25 403 ALA A N 1
ATOM 3181 C CA . ALA A 1 403 ? 4.133 -14.891 20.094 1 96.25 403 ALA A CA 1
ATOM 3182 C C . ALA A 1 403 ? 5.398 -15.57 20.625 1 96.25 403 ALA A C 1
ATOM 3184 O O . ALA A 1 403 ? 5.41 -16.109 21.734 1 96.25 403 ALA A O 1
ATOM 3185 N N . GLN A 1 404 ? 6.402 -15.531 19.797 1 95.25 404 GLN A N 1
ATOM 3186 C CA . GLN A 1 404 ? 7.652 -16.156 20.234 1 95.25 404 GLN A CA 1
ATOM 3187 C C . GLN A 1 404 ? 8.266 -15.398 21.406 1 95.25 404 GLN A C 1
ATOM 3189 O O . GLN A 1 404 ? 8.094 -14.188 21.531 1 95.25 404 GLN A O 1
ATOM 3194 N N . LEU A 1 405 ? 8.984 -16.125 22.188 1 93.75 405 LEU A N 1
ATOM 3195 C CA . LEU A 1 405 ? 9.727 -15.5 23.281 1 93.75 405 LEU A CA 1
ATOM 3196 C C . LEU A 1 405 ? 10.82 -14.578 22.75 1 93.75 405 LEU A C 1
ATOM 3198 O O . LEU A 1 405 ? 11.375 -14.828 21.672 1 93.75 405 LEU A O 1
ATOM 3202 N N . PRO A 1 406 ? 11.141 -13.516 23.453 1 88.5 406 PRO A N 1
ATOM 3203 C CA . PRO A 1 406 ? 12.117 -12.531 22.969 1 88.5 406 PRO A CA 1
ATOM 3204 C C . PRO A 1 406 ? 13.469 -13.156 22.641 1 88.5 406 PRO A C 1
ATOM 3206 O O . PRO A 1 406 ? 14.172 -12.688 21.75 1 88.5 406 PRO A O 1
ATOM 3209 N N . ASP A 1 407 ? 13.781 -14.227 23.281 1 91.31 407 ASP A N 1
ATOM 3210 C CA . ASP A 1 407 ? 15.102 -14.828 23.109 1 91.31 407 ASP A CA 1
ATOM 3211 C C . ASP A 1 407 ? 15.055 -15.953 22.062 1 91.31 407 ASP A C 1
ATOM 3213 O O . ASP A 1 407 ? 16.094 -16.516 21.703 1 91.31 407 ASP A O 1
ATOM 3217 N N . ASP A 1 408 ? 13.906 -16.234 21.578 1 93.69 408 ASP A N 1
ATOM 3218 C CA . ASP A 1 408 ? 13.75 -17.266 20.562 1 93.69 408 ASP A CA 1
ATOM 3219 C C . ASP A 1 408 ? 13.703 -16.656 19.156 1 93.69 408 ASP A C 1
ATOM 3221 O O . ASP A 1 408 ? 12.68 -16.109 18.75 1 93.69 408 ASP A O 1
ATOM 3225 N N . ASP A 1 409 ? 14.742 -16.828 18.438 1 93.56 409 ASP A N 1
ATOM 3226 C CA . ASP A 1 409 ? 14.828 -16.203 17.125 1 93.56 409 ASP A CA 1
ATOM 3227 C C . ASP A 1 409 ? 14.711 -17.25 16.016 1 93.56 409 ASP A C 1
ATOM 3229 O O . ASP A 1 409 ? 14.977 -16.953 14.852 1 93.56 409 ASP A O 1
ATOM 3233 N N . LYS A 1 410 ? 14.312 -18.453 16.453 1 96.56 410 LYS A N 1
ATOM 3234 C CA . LYS A 1 410 ? 14.148 -19.5 15.445 1 96.56 410 LYS A CA 1
ATOM 3235 C C . LYS A 1 410 ? 13.047 -19.141 14.453 1 96.56 410 LYS A C 1
ATOM 3237 O O . LYS A 1 410 ? 12.023 -18.562 14.828 1 96.56 410 LYS A O 1
ATOM 3242 N N . ASN A 1 411 ? 13.242 -19.562 13.297 1 97.81 411 ASN A N 1
ATOM 3243 C CA . ASN A 1 411 ? 12.281 -19.266 12.234 1 97.81 411 ASN A CA 1
ATOM 3244 C C . ASN A 1 411 ? 10.953 -19.984 12.469 1 97.81 411 ASN A C 1
ATOM 3246 O O . ASN A 1 411 ? 10.93 -21.125 12.945 1 97.81 411 ASN A O 1
ATOM 3250 N N . ILE A 1 412 ? 9.859 -19.297 12.203 1 97.5 412 ILE A N 1
ATOM 3251 C CA . ILE A 1 412 ? 8.539 -19.891 12.062 1 97.5 412 ILE A CA 1
ATOM 3252 C C . ILE A 1 412 ? 8.266 -20.219 10.594 1 97.5 412 ILE A C 1
ATOM 3254 O O . ILE A 1 412 ? 8.031 -19.312 9.797 1 97.5 412 ILE A O 1
ATOM 3258 N N . SER A 1 413 ? 8.258 -21.438 10.297 1 96.69 413 SER A N 1
ATOM 3259 C CA . SER A 1 413 ? 8.086 -21.844 8.914 1 96.69 413 SER A CA 1
ATOM 3260 C C . SER A 1 413 ? 6.613 -21.859 8.516 1 96.69 413 SER A C 1
ATOM 3262 O O . SER A 1 413 ? 5.789 -22.469 9.195 1 96.69 413 SER A O 1
ATOM 3264 N N . TRP A 1 414 ? 6.34 -21.234 7.395 1 97.31 414 TRP A N 1
ATOM 3265 C CA . TRP A 1 414 ? 4.965 -21.25 6.906 1 97.31 414 TRP A CA 1
ATOM 3266 C C . TRP A 1 414 ? 4.531 -22.656 6.535 1 97.31 414 TRP A C 1
ATOM 3268 O O . TRP A 1 414 ? 3.338 -22.969 6.562 1 97.31 414 TRP A O 1
ATOM 3278 N N . THR A 1 415 ? 5.434 -23.531 6.223 1 95.56 415 THR A N 1
ATOM 3279 C CA . THR A 1 415 ? 5.113 -24.891 5.805 1 95.56 415 THR A CA 1
ATOM 3280 C C . THR A 1 415 ? 4.5 -25.688 6.957 1 95.56 415 THR A C 1
ATOM 3282 O O . THR A 1 415 ? 3.785 -26.672 6.73 1 95.56 415 THR A O 1
ATOM 3285 N N . SER A 1 416 ? 4.789 -25.297 8.148 1 93.88 416 SER A N 1
ATOM 3286 C CA . SER A 1 416 ? 4.219 -25.984 9.312 1 93.88 416 SER A CA 1
ATOM 3287 C C . SER A 1 416 ? 2.707 -25.797 9.367 1 93.88 416 SER A C 1
ATOM 3289 O O . SER A 1 416 ? 2.008 -26.594 9.992 1 93.88 416 SER A O 1
ATOM 3291 N N . PHE A 1 417 ? 2.242 -24.812 8.688 1 95.12 417 PHE A N 1
ATOM 3292 C CA . PHE A 1 417 ? 0.814 -24.531 8.695 1 95.12 417 PHE A CA 1
ATOM 3293 C C . PHE A 1 417 ? 0.121 -25.188 7.508 1 95.12 417 PHE A C 1
ATOM 3295 O O . PHE A 1 417 ? -1.091 -25.047 7.332 1 95.12 417 PHE A O 1
ATOM 3302 N N . THR A 1 418 ? 0.832 -25.875 6.699 1 93.44 418 THR A N 1
ATOM 3303 C CA . THR A 1 418 ? 0.258 -26.484 5.504 1 93.44 418 THR A CA 1
ATOM 3304 C C . THR A 1 418 ? 0.217 -28 5.641 1 93.44 418 THR A C 1
ATOM 3306 O O . THR A 1 418 ? -0.117 -28.703 4.688 1 93.44 418 THR A O 1
ATOM 3309 N N . HIS A 1 419 ? 0.548 -28.438 6.766 1 87.31 419 HIS A N 1
ATOM 3310 C CA . HIS A 1 419 ? 0.541 -29.875 7.02 1 87.31 419 HIS A CA 1
ATOM 3311 C C . HIS A 1 419 ? -0.657 -30.281 7.875 1 87.31 419 HIS A C 1
ATOM 3313 O O . HIS A 1 419 ? -0.902 -29.688 8.93 1 87.31 419 HIS A O 1
ATOM 3319 N N . CYS A 1 420 ? -1.389 -31.141 7.332 1 78.81 420 CYS A N 1
ATOM 3320 C CA . CYS A 1 420 ? -2.508 -31.719 8.07 1 78.81 420 CYS A CA 1
ATOM 3321 C C . CYS A 1 420 ? -2.15 -33.094 8.625 1 78.81 420 CYS A C 1
ATOM 3323 O O . CYS A 1 420 ? -2.059 -34.062 7.871 1 78.81 420 CYS A O 1
ATOM 3325 N N . PRO A 1 421 ? -2.033 -33.094 9.938 1 80.06 421 PRO A N 1
ATOM 3326 C CA . PRO A 1 421 ? -1.667 -34.375 10.516 1 80.06 421 PRO A CA 1
ATOM 3327 C C . PRO A 1 421 ? -2.748 -35.438 10.312 1 80.06 421 PRO A C 1
ATOM 3329 O O . PRO A 1 421 ? -3.939 -35.125 10.344 1 80.06 421 PRO A O 1
ATOM 3332 N N . GLY A 1 422 ? -2.439 -36.562 10.062 1 78.25 422 GLY A N 1
ATOM 3333 C CA . GLY A 1 422 ? -3.381 -37.656 10.055 1 78.25 422 GLY A CA 1
ATOM 3334 C C . GLY A 1 422 ? -3.863 -38.031 8.664 1 78.25 422 GLY A C 1
ATOM 3335 O O . GLY A 1 422 ? -4.629 -38.969 8.492 1 78.25 422 GLY A O 1
ATOM 3336 N N . ILE A 1 423 ? -3.484 -37.094 7.734 1 78.62 423 ILE A N 1
ATOM 3337 C CA . ILE A 1 423 ? -3.938 -37.469 6.395 1 78.62 423 ILE A CA 1
ATOM 3338 C C . ILE A 1 423 ? -2.752 -37.938 5.559 1 78.62 423 ILE A C 1
ATOM 3340 O O . ILE A 1 423 ? -1.651 -37.406 5.66 1 78.62 423 ILE A O 1
ATOM 3344 N N . ALA A 1 424 ? -3.004 -39.031 4.91 1 74 424 ALA A N 1
ATOM 3345 C CA . ALA A 1 424 ? -1.948 -39.625 4.105 1 74 424 ALA A CA 1
ATOM 3346 C C . ALA A 1 424 ? -1.565 -38.75 2.934 1 74 424 ALA A C 1
ATOM 3348 O O . ALA A 1 424 ? -0.382 -38.469 2.705 1 74 424 ALA A O 1
ATOM 3349 N N . ARG A 1 425 ? -2.637 -38.25 2.209 1 79.06 425 ARG A N 1
ATOM 3350 C CA . ARG A 1 425 ? -2.381 -37.344 1.091 1 79.06 425 ARG A CA 1
ATOM 3351 C C . ARG A 1 425 ? -2.654 -35.906 1.48 1 79.06 425 ARG A C 1
ATOM 3353 O O . ARG A 1 425 ? -3.807 -35.5 1.668 1 79.06 425 ARG A O 1
ATOM 3360 N N . GLN A 1 426 ? -1.614 -35.156 1.51 1 82.25 426 GLN A N 1
ATOM 3361 C CA . GLN A 1 426 ? -1.693 -33.781 1.98 1 82.25 426 GLN A CA 1
ATOM 3362 C C . GLN A 1 426 ? -2.428 -32.906 0.977 1 82.25 426 GLN A C 1
ATOM 3364 O O . GLN A 1 426 ? -2.459 -33.219 -0.218 1 82.25 426 GLN A O 1
ATOM 3369 N N . HIS A 1 427 ? -2.986 -31.906 1.404 1 85.81 427 HIS A N 1
ATOM 3370 C CA . HIS A 1 427 ? -3.592 -30.891 0.547 1 85.81 427 HIS A CA 1
ATOM 3371 C C . HIS A 1 427 ? -2.529 -30.109 -0.211 1 85.81 427 HIS A C 1
ATOM 3373 O O . HIS A 1 427 ? -1.396 -29.969 0.259 1 85.81 427 HIS A O 1
ATOM 3379 N N . ASP A 1 428 ? -2.943 -29.75 -1.424 1 88.94 428 ASP A N 1
ATOM 3380 C CA . ASP A 1 428 ? -2.059 -28.875 -2.193 1 88.94 428 ASP A CA 1
ATOM 3381 C C . ASP A 1 428 ? -2.371 -27.406 -1.933 1 88.94 428 ASP A C 1
ATOM 3383 O O . ASP A 1 428 ? -3.465 -26.938 -2.248 1 88.94 428 ASP A O 1
ATOM 3387 N N . TYR A 1 429 ? -1.439 -26.734 -1.357 1 88.31 429 TYR A N 1
ATOM 3388 C CA . TYR A 1 429 ? -1.549 -25.297 -1.209 1 88.31 429 TYR A CA 1
ATOM 3389 C C . TYR A 1 429 ? -1 -24.578 -2.436 1 88.31 429 TYR A C 1
ATOM 3391 O O . TYR A 1 429 ? 0.207 -24.609 -2.691 1 88.31 429 TYR A O 1
ATOM 3399 N N . LEU A 1 430 ? -1.831 -23.906 -3.125 1 91.69 430 LEU A N 1
ATOM 3400 C CA . LEU A 1 430 ? -1.478 -23.297 -4.402 1 91.69 430 LEU A CA 1
ATOM 3401 C C . LEU A 1 430 ? -1.303 -21.781 -4.258 1 91.69 430 LEU A C 1
ATOM 3403 O O . LEU A 1 430 ? -2.213 -21.016 -4.582 1 91.69 430 LEU A O 1
ATOM 3407 N N . ILE A 1 431 ? -0.103 -21.484 -3.889 1 92.25 431 ILE A N 1
ATOM 3408 C CA . ILE A 1 431 ? 0.223 -20.078 -3.615 1 92.25 431 ILE A CA 1
ATOM 3409 C C . ILE A 1 431 ? 0.578 -19.375 -4.918 1 92.25 431 ILE A C 1
ATOM 3411 O O . ILE A 1 431 ? 1.753 -19.281 -5.281 1 92.25 431 ILE A O 1
ATOM 3415 N N . ILE A 1 432 ? -0.531 -19 -5.664 1 92.75 432 ILE A N 1
ATOM 3416 C CA . ILE A 1 432 ? -0.334 -18.391 -6.977 1 92.75 432 ILE A CA 1
ATOM 3417 C C . ILE A 1 432 ? -1.465 -17.406 -7.262 1 92.75 432 ILE A C 1
ATOM 3419 O O . ILE A 1 432 ? -2.559 -17.531 -6.703 1 92.75 432 ILE A O 1
ATOM 3423 N N . MET B 1 1 ? 45.5 52.25 -28.906 1 21.16 1 MET B N 1
ATOM 3424 C CA . MET B 1 1 ? 44.625 53.375 -28.75 1 21.16 1 MET B CA 1
ATOM 3425 C C . MET B 1 1 ? 43.656 53.188 -27.578 1 21.16 1 MET B C 1
ATOM 3427 O O . MET B 1 1 ? 42.969 52.156 -27.5 1 21.16 1 MET B O 1
ATOM 3431 N N . GLU B 1 2 ? 43.938 53.906 -26.469 1 22 2 GLU B N 1
ATOM 3432 C CA . GLU B 1 2 ? 43.719 54.094 -25.047 1 22 2 GLU B CA 1
ATOM 3433 C C . GLU B 1 2 ? 42.281 54.562 -24.766 1 22 2 GLU B C 1
ATOM 3435 O O . GLU B 1 2 ? 42 55.75 -24.797 1 22 2 GLU B O 1
ATOM 3440 N N . GLN B 1 3 ? 41.375 53.969 -25.656 1 23.19 3 GLN B N 1
ATOM 3441 C CA . GLN B 1 3 ? 40.094 54.625 -25.672 1 23.19 3 GLN B CA 1
ATOM 3442 C C . GLN B 1 3 ? 39.531 54.75 -24.266 1 23.19 3 GLN B C 1
ATOM 3444 O O . GLN B 1 3 ? 39.531 53.812 -23.484 1 23.19 3 GLN B O 1
ATOM 3449 N N . ASP B 1 4 ? 39.5 56 -23.828 1 19.88 4 ASP B N 1
ATOM 3450 C CA . ASP B 1 4 ? 39.156 56.719 -22.609 1 19.88 4 ASP B CA 1
ATOM 3451 C C . ASP B 1 4 ? 37.75 56.312 -22.125 1 19.88 4 ASP B C 1
ATOM 3453 O O . ASP B 1 4 ? 36.812 56.312 -22.906 1 19.88 4 ASP B O 1
ATOM 3457 N N . ILE B 1 5 ? 37.688 55.469 -21.109 1 23.91 5 ILE B N 1
ATOM 3458 C CA . ILE B 1 5 ? 36.688 54.75 -20.312 1 23.91 5 ILE B CA 1
ATOM 3459 C C . ILE B 1 5 ? 35.75 55.75 -19.656 1 23.91 5 ILE B C 1
ATOM 3461 O O . ILE B 1 5 ? 35.812 56 -18.453 1 23.91 5 ILE B O 1
ATOM 3465 N N . HIS B 1 6 ? 35.469 56.938 -20.516 1 22.3 6 HIS B N 1
ATOM 3466 C CA . HIS B 1 6 ? 34.875 58 -19.719 1 22.3 6 HIS B CA 1
ATOM 3467 C C . HIS B 1 6 ? 33.625 57.469 -18.969 1 22.3 6 HIS B C 1
ATOM 3469 O O . HIS B 1 6 ? 32.781 56.812 -19.547 1 22.3 6 HIS B O 1
ATOM 3475 N N . GLN B 1 7 ? 33.719 57.375 -17.641 1 21.97 7 GLN B N 1
ATOM 3476 C CA . GLN B 1 7 ? 32.906 56.938 -16.516 1 21.97 7 GLN B CA 1
ATOM 3477 C C . GLN B 1 7 ? 31.656 57.781 -16.359 1 21.97 7 GLN B C 1
ATOM 3479 O O . GLN B 1 7 ? 31.719 58.938 -15.914 1 21.97 7 GLN B O 1
ATOM 3484 N N . GLN B 1 8 ? 30.938 58 -17.594 1 21.95 8 GLN B N 1
ATOM 3485 C CA . GLN B 1 8 ? 29.922 59.031 -17.375 1 21.95 8 GLN B CA 1
ATOM 3486 C C . GLN B 1 8 ? 29.062 58.719 -16.156 1 21.95 8 GLN B C 1
ATOM 3488 O O . GLN B 1 8 ? 28.625 57.594 -15.977 1 21.95 8 GLN B O 1
ATOM 3493 N N . GLU B 1 9 ? 29.156 59.562 -15.156 1 22.62 9 GLU B N 1
ATOM 3494 C CA . GLU B 1 9 ? 28.562 59.719 -13.828 1 22.62 9 GLU B CA 1
ATOM 3495 C C . GLU B 1 9 ? 27.047 59.844 -13.922 1 22.62 9 GLU B C 1
ATOM 3497 O O . GLU B 1 9 ? 26.531 60.781 -14.508 1 22.62 9 GLU B O 1
ATOM 3502 N N . THR B 1 10 ? 26.406 58.875 -14.602 1 25.22 10 THR B N 1
ATOM 3503 C CA . THR B 1 10 ? 25 59.188 -14.789 1 25.22 10 THR B CA 1
ATOM 3504 C C . THR B 1 10 ? 24.391 59.688 -13.484 1 25.22 10 THR B C 1
ATOM 3506 O O . THR B 1 10 ? 24.625 59.094 -12.422 1 25.22 10 THR B O 1
ATOM 3509 N N . PRO B 1 11 ? 23.906 60.938 -13.516 1 25.28 11 PRO B N 1
ATOM 3510 C CA . PRO B 1 11 ? 23.344 61.75 -12.445 1 25.28 11 PRO B CA 1
ATOM 3511 C C . PRO B 1 11 ? 22.297 61 -11.617 1 25.28 11 PRO B C 1
ATOM 3513 O O . PRO B 1 11 ? 21.672 60.031 -12.109 1 25.28 11 PRO B O 1
ATOM 3516 N N . GLY B 1 12 ? 22.531 60.938 -10.297 1 21.38 12 GLY B N 1
ATOM 3517 C CA . GLY B 1 12 ? 21.859 60.344 -9.141 1 21.38 12 GLY B CA 1
ATOM 3518 C C . GLY B 1 12 ? 20.422 60.781 -9 1 21.38 12 GLY B C 1
ATOM 3519 O O . GLY B 1 12 ? 20.141 61.938 -8.688 1 21.38 12 GLY B O 1
ATOM 3520 N N . THR B 1 13 ? 19.594 60.594 -10.141 1 24.98 13 THR B N 1
ATOM 3521 C CA . THR B 1 13 ? 18.25 61.125 -10.039 1 24.98 13 THR B CA 1
ATOM 3522 C C . THR B 1 13 ? 17.656 60.844 -8.648 1 24.98 13 THR B C 1
ATOM 3524 O O . THR B 1 13 ? 17.656 59.719 -8.172 1 24.98 13 THR B O 1
ATOM 3527 N N . MET B 1 14 ? 17.719 61.875 -7.812 1 22.14 14 MET B N 1
ATOM 3528 C CA . MET B 1 14 ? 17.172 62 -6.461 1 22.14 14 MET B CA 1
ATOM 3529 C C . MET B 1 14 ? 15.742 61.469 -6.402 1 22.14 14 MET B C 1
ATOM 3531 O O . MET B 1 14 ? 14.922 61.781 -7.258 1 22.14 14 MET B O 1
ATOM 3535 N N . ASN B 1 15 ? 15.586 60.281 -5.852 1 20.28 15 ASN B N 1
ATOM 3536 C CA . ASN B 1 15 ? 14.398 59.5 -5.512 1 20.28 15 ASN B CA 1
ATOM 3537 C C . ASN B 1 15 ? 13.352 60.344 -4.809 1 20.28 15 ASN B C 1
ATOM 3539 O O . ASN B 1 15 ? 13.562 60.781 -3.672 1 20.28 15 ASN B O 1
ATOM 3543 N N . ALA B 1 16 ? 12.867 61.375 -5.578 1 26.27 16 ALA B N 1
ATOM 3544 C CA . ALA B 1 16 ? 11.867 62.219 -4.926 1 26.27 16 ALA B CA 1
ATOM 3545 C C . ALA B 1 16 ? 10.93 61.406 -4.055 1 26.27 16 ALA B C 1
ATOM 3547 O O . ALA B 1 16 ? 10.352 60.406 -4.512 1 26.27 16 ALA B O 1
ATOM 3548 N N . ALA B 1 17 ? 11.078 61.562 -2.791 1 25.52 17 ALA B N 1
ATOM 3549 C CA . ALA B 1 17 ? 10.336 60.969 -1.685 1 25.52 17 ALA B CA 1
ATOM 3550 C C . ALA B 1 17 ? 8.828 61.094 -1.886 1 25.52 17 ALA B C 1
ATOM 3552 O O . ALA B 1 17 ? 8.336 62.188 -2.176 1 25.52 17 ALA B O 1
ATOM 3553 N N . PRO B 1 18 ? 8.203 60.094 -2.512 1 26.77 18 PRO B N 1
ATOM 3554 C CA . PRO B 1 18 ? 6.781 60.312 -2.77 1 26.77 18 PRO B CA 1
ATOM 3555 C C . PRO B 1 18 ? 6.086 61.031 -1.622 1 26.77 18 PRO B C 1
ATOM 3557 O O . PRO B 1 18 ? 6.551 61 -0.48 1 26.77 18 PRO B O 1
ATOM 3560 N N . THR B 1 19 ? 5.465 62.188 -1.895 1 28.56 19 THR B N 1
ATOM 3561 C CA . THR B 1 19 ? 4.676 63.031 -1.016 1 28.56 19 THR B CA 1
ATOM 3562 C C . THR B 1 19 ? 3.783 62.219 -0.103 1 28.56 19 THR B C 1
ATOM 3564 O O . THR B 1 19 ? 3.262 61.156 -0.516 1 28.56 19 THR B O 1
ATOM 3567 N N . PRO B 1 20 ? 3.908 62.438 1.21 1 26.97 20 PRO B N 1
ATOM 3568 C CA . PRO B 1 20 ? 3.193 61.688 2.244 1 26.97 20 PRO B CA 1
ATOM 3569 C C . PRO B 1 20 ? 1.697 61.562 1.961 1 26.97 20 PRO B C 1
ATOM 3571 O O . PRO B 1 20 ? 1.102 62.469 1.383 1 26.97 20 PRO B O 1
ATOM 3574 N N . PRO B 1 21 ? 1.193 60.344 1.624 1 27.89 21 PRO B N 1
ATOM 3575 C CA . PRO B 1 21 ? -0.221 60.219 1.269 1 27.89 21 PRO B CA 1
ATOM 3576 C C . PRO B 1 21 ? -1.138 61.062 2.158 1 27.89 21 PRO B C 1
ATOM 3578 O O . PRO B 1 21 ? -0.792 61.344 3.307 1 27.89 21 PRO B O 1
ATOM 3581 N N . GLU B 1 22 ? -1.809 62.031 1.621 1 29.94 22 GLU B N 1
ATOM 3582 C CA . GLU B 1 22 ? -2.805 62.906 2.25 1 29.94 22 GLU B CA 1
ATOM 3583 C C . GLU B 1 22 ? -3.666 62.125 3.238 1 29.94 22 GLU B C 1
ATOM 3585 O O . GLU B 1 22 ? -4.023 60.969 2.982 1 29.94 22 GLU B O 1
ATOM 3590 N N . ALA B 1 23 ? -3.721 62.531 4.516 1 32.81 23 ALA B N 1
ATOM 3591 C CA . ALA B 1 23 ? -4.48 62.062 5.664 1 32.81 23 ALA B CA 1
ATOM 3592 C C . ALA B 1 23 ? -5.941 61.812 5.297 1 32.81 23 ALA B C 1
ATOM 3594 O O . ALA B 1 23 ? -6.621 62.719 4.793 1 32.81 23 ALA B O 1
ATOM 3595 N N . TYR B 1 24 ? -6.309 60.625 4.793 1 30.53 24 TYR B N 1
ATOM 3596 C CA . TYR B 1 24 ? -7.711 60.312 4.543 1 30.53 24 TYR B CA 1
ATOM 3597 C C . TYR B 1 24 ? -8.594 60.781 5.684 1 30.53 24 TYR B C 1
ATOM 3599 O O . TYR B 1 24 ? -8.211 60.688 6.855 1 30.53 24 TYR B O 1
ATOM 3607 N N . PRO B 1 25 ? -9.43 61.75 5.523 1 33.91 25 PRO B N 1
ATOM 3608 C CA . PRO B 1 25 ? -10.281 62.25 6.605 1 33.91 25 PRO B CA 1
ATOM 3609 C C . PRO B 1 25 ? -10.852 61.125 7.48 1 33.91 25 PRO B C 1
ATOM 3611 O O . PRO B 1 25 ? -10.992 60 7.02 1 33.91 25 PRO B O 1
ATOM 3614 N N . PRO B 1 26 ? -10.805 61.312 8.828 1 31.19 26 PRO B N 1
ATOM 3615 C CA . PRO B 1 26 ? -11.336 60.312 9.766 1 31.19 26 PRO B CA 1
ATOM 3616 C C . PRO B 1 26 ? -12.758 59.875 9.414 1 31.19 26 PRO B C 1
ATOM 3618 O O . PRO B 1 26 ? -13.641 60.719 9.211 1 31.19 26 PRO B O 1
ATOM 3621 N N . ARG B 1 27 ? -12.93 58.812 8.664 1 36.66 27 ARG B N 1
ATOM 3622 C CA . ARG B 1 27 ? -14.289 58.312 8.422 1 36.66 27 ARG B CA 1
ATOM 3623 C C . ARG B 1 27 ? -15.117 58.375 9.703 1 36.66 27 ARG B C 1
ATOM 3625 O O . ARG B 1 27 ? -14.609 58.062 10.789 1 36.66 27 ARG B O 1
ATOM 3632 N N . SER B 1 28 ? -16.094 59.125 9.781 1 33.97 28 SER B N 1
ATOM 3633 C CA . SER B 1 28 ? -17.109 59.188 10.82 1 33.97 28 SER B CA 1
ATOM 3634 C C . SER B 1 28 ? -17.469 57.812 11.352 1 33.97 28 SER B C 1
ATOM 3636 O O . SER B 1 28 ? -17.375 56.812 10.625 1 33.97 28 SER B O 1
ATOM 3638 N N . ASP B 1 29 ? -17.594 57.562 12.672 1 36.53 29 ASP B N 1
ATOM 3639 C CA . ASP B 1 29 ? -17.781 56.531 13.68 1 36.53 29 ASP B CA 1
ATOM 3640 C C . ASP B 1 29 ? -19.016 55.688 13.359 1 36.53 29 ASP B C 1
ATOM 3642 O O . ASP B 1 29 ? -19.625 55.125 14.258 1 36.53 29 ASP B O 1
ATOM 3646 N N . LYS B 1 30 ? -19.812 55.719 12.305 1 44.03 30 LYS B N 1
ATOM 3647 C CA . LYS B 1 30 ? -21.109 55.062 12.492 1 44.03 30 LYS B CA 1
ATOM 3648 C C . LYS B 1 30 ? -20.938 53.562 12.609 1 44.03 30 LYS B C 1
ATOM 3650 O O . LYS B 1 30 ? -20.891 52.844 11.602 1 44.03 30 LYS B O 1
ATOM 3655 N N . PRO B 1 31 ? -20.422 52.969 13.57 1 44.5 31 PRO B N 1
ATOM 3656 C CA . PRO B 1 31 ? -20.266 51.531 13.883 1 44.5 31 PRO B CA 1
ATOM 3657 C C . PRO B 1 31 ? -21.531 50.719 13.57 1 44.5 31 PRO B C 1
ATOM 3659 O O . PRO B 1 31 ? -21.438 49.594 13.125 1 44.5 31 PRO B O 1
ATOM 3662 N N . ASN B 1 32 ? -22.75 51.25 13.906 1 46.62 32 ASN B N 1
ATOM 3663 C CA . ASN B 1 32 ? -24.016 50.531 13.852 1 46.62 32 ASN B CA 1
ATOM 3664 C C . ASN B 1 32 ? -24.422 50.219 12.414 1 46.62 32 ASN B C 1
ATOM 3666 O O . ASN B 1 32 ? -25.141 49.219 12.164 1 46.62 32 ASN B O 1
ATOM 3670 N N . ALA B 1 33 ? -24.156 51.062 11.547 1 46.69 33 ALA B N 1
ATOM 3671 C CA . ALA B 1 33 ? -24.578 50.875 10.164 1 46.69 33 ALA B CA 1
ATOM 3672 C C . ALA B 1 33 ? -23.812 49.75 9.492 1 46.69 33 ALA B C 1
ATOM 3674 O O . ALA B 1 33 ? -24.375 48.969 8.719 1 46.69 33 ALA B O 1
ATOM 3675 N N . ASP B 1 34 ? -22.594 49.625 9.867 1 54.22 34 ASP B N 1
ATOM 3676 C CA . ASP B 1 34 ? -21.75 48.625 9.258 1 54.22 34 ASP B CA 1
ATOM 3677 C C . ASP B 1 34 ? -22.156 47.219 9.703 1 54.22 34 ASP B C 1
ATOM 3679 O O . ASP B 1 34 ? -22.172 46.281 8.898 1 54.22 34 ASP B O 1
ATOM 3683 N N . THR B 1 35 ? -22.609 47.156 10.961 1 59.5 35 THR B N 1
ATOM 3684 C CA . THR B 1 35 ? -23.047 45.875 11.484 1 59.5 35 THR B CA 1
ATOM 3685 C C . THR B 1 35 ? -24.359 45.469 10.852 1 59.5 35 THR B C 1
ATOM 3687 O O . THR B 1 35 ? -24.562 44.281 10.523 1 59.5 35 THR B O 1
ATOM 3690 N N . GLN B 1 36 ? -25.203 46.5 10.719 1 61.09 36 GLN B N 1
ATOM 3691 C CA . GLN B 1 36 ? -26.5 46.188 10.117 1 61.09 36 GLN B CA 1
ATOM 3692 C C . GLN B 1 36 ? -26.344 45.781 8.648 1 61.09 36 GLN B C 1
ATOM 3694 O O . GLN B 1 36 ? -27.016 44.875 8.172 1 61.09 36 GLN B O 1
ATOM 3699 N N . GLU B 1 37 ? -25.5 46.438 7.992 1 65.56 37 GLU B N 1
ATOM 3700 C CA . GLU B 1 37 ? -25.266 46.125 6.586 1 65.56 37 GLU B CA 1
ATOM 3701 C C . GLU B 1 37 ? -24.672 44.719 6.426 1 65.56 37 GLU B C 1
ATOM 3703 O O . GLU B 1 37 ? -25.047 43.969 5.523 1 65.56 37 GLU B O 1
ATOM 3708 N N . MET B 1 38 ? -23.844 44.469 7.363 1 71.19 38 MET B N 1
ATOM 3709 C CA . MET B 1 38 ? -23.219 43.156 7.324 1 71.19 38 MET B CA 1
ATOM 3710 C C . MET B 1 38 ? -24.25 42.062 7.586 1 71.19 38 MET B C 1
ATOM 3712 O O . MET B 1 38 ? -24.234 41 6.93 1 71.19 38 MET B O 1
ATOM 3716 N N . SER B 1 39 ? -25.141 42.406 8.461 1 75.94 39 SER B N 1
ATOM 3717 C CA . SER B 1 39 ? -26.188 41.438 8.781 1 75.94 39 SER B CA 1
ATOM 3718 C C . SER B 1 39 ? -27.125 41.25 7.605 1 75.94 39 SER B C 1
ATOM 3720 O O . SER B 1 39 ? -27.562 40.125 7.332 1 75.94 39 SER B O 1
ATOM 3722 N N . ASN B 1 40 ? -27.266 42.312 6.918 1 81.56 40 ASN B N 1
ATOM 3723 C CA . ASN B 1 40 ? -28.141 42.219 5.75 1 81.56 40 ASN B CA 1
ATOM 3724 C C . ASN B 1 40 ? -27.484 41.438 4.621 1 81.56 40 ASN B C 1
ATOM 3726 O O . ASN B 1 40 ? -28.156 40.656 3.943 1 81.56 40 ASN B O 1
ATOM 3730 N N . GLU B 1 41 ? -26.266 41.688 4.496 1 87.19 41 GLU B N 1
ATOM 3731 C CA . GLU B 1 41 ? -25.531 40.938 3.459 1 87.19 41 GLU B CA 1
ATOM 3732 C C . GLU B 1 41 ? -25.484 39.469 3.756 1 87.19 41 GLU B C 1
ATOM 3734 O O . GLU B 1 41 ? -25.672 38.625 2.857 1 87.19 41 GLU B O 1
ATOM 3739 N N . VAL B 1 42 ? -25.297 39.125 4.949 1 91.31 42 VAL B N 1
ATOM 3740 C CA . VAL B 1 42 ? -25.281 37.719 5.367 1 91.31 42 VAL B CA 1
ATOM 3741 C C . VAL B 1 42 ? -26.625 37.062 5.055 1 91.31 42 VAL B C 1
ATOM 3743 O O . VAL B 1 42 ? -26.688 35.969 4.496 1 91.31 42 VAL B O 1
ATOM 3746 N N . ALA B 1 43 ? -27.625 37.781 5.398 1 90.75 43 ALA B N 1
ATOM 3747 C CA . ALA B 1 43 ? -28.969 37.281 5.164 1 90.75 43 ALA B CA 1
ATOM 3748 C C . ALA B 1 43 ? -29.219 37.062 3.676 1 90.75 43 ALA B C 1
ATOM 3750 O O . ALA B 1 43 ? -29.859 36.062 3.285 1 90.75 43 ALA B O 1
ATOM 3751 N N . GLU B 1 44 ? -28.797 37.906 2.879 1 91.94 44 GLU B N 1
ATOM 3752 C CA . GLU B 1 44 ? -28.984 37.812 1.435 1 91.94 44 GLU B CA 1
ATOM 3753 C C . GLU B 1 44 ? -28.266 36.594 0.866 1 91.94 44 GLU B C 1
ATOM 3755 O O . GLU B 1 44 ? -28.828 35.875 0.05 1 91.94 44 GLU B O 1
ATOM 3760 N N . ILE B 1 45 ? -27.047 36.406 1.295 1 93.12 45 ILE B N 1
ATOM 3761 C CA . ILE B 1 45 ? -26.25 35.312 0.8 1 93.12 45 ILE B CA 1
ATOM 3762 C C . ILE B 1 45 ? -26.844 33.969 1.287 1 93.12 45 ILE B C 1
ATOM 3764 O O . ILE B 1 45 ? -26.844 33 0.552 1 93.12 45 ILE B O 1
ATOM 3768 N N . LEU B 1 46 ? -27.406 33.969 2.473 1 93.5 46 LEU B N 1
ATOM 3769 C CA . LEU B 1 46 ? -27.953 32.75 3.08 1 93.5 46 LEU B CA 1
ATOM 3770 C C . LEU B 1 46 ? -29.219 32.312 2.369 1 93.5 46 LEU B C 1
ATOM 3772 O O . LEU B 1 46 ? -29.594 31.141 2.438 1 93.5 46 LEU B O 1
ATOM 3776 N N . ARG B 1 47 ? -29.797 33.219 1.657 1 91.25 47 ARG B N 1
ATOM 3777 C CA . ARG B 1 47 ? -31.062 32.906 0.987 1 91.25 47 ARG B CA 1
ATOM 3778 C C . ARG B 1 47 ? -30.812 32.25 -0.371 1 91.25 47 ARG B C 1
ATOM 3780 O O . ARG B 1 47 ? -31.719 31.641 -0.945 1 91.25 47 ARG B O 1
ATOM 3787 N N . LEU B 1 48 ? -29.641 32.344 -0.785 1 92 48 LEU B N 1
ATOM 3788 C CA . LEU B 1 48 ? -29.312 31.75 -2.074 1 92 48 LEU B CA 1
ATOM 3789 C C . LEU B 1 48 ? -29.266 30.234 -1.971 1 92 48 LEU B C 1
ATOM 3791 O O . LEU B 1 48 ? -28.734 29.672 -1.008 1 92 48 LEU B O 1
ATOM 3795 N N . PRO B 1 49 ? -29.859 29.516 -2.893 1 91 49 PRO B N 1
ATOM 3796 C CA . PRO B 1 49 ? -29.875 28.047 -2.861 1 91 49 PRO B CA 1
ATOM 3797 C C . PRO B 1 49 ? -28.469 27.453 -2.893 1 91 49 PRO B C 1
ATOM 3799 O O . PRO B 1 49 ? -28.203 26.453 -2.229 1 91 49 PRO B O 1
ATOM 3802 N N . GLU B 1 50 ? -27.625 27.984 -3.623 1 93.12 50 GLU B N 1
ATOM 3803 C CA . GLU B 1 50 ? -26.25 27.516 -3.703 1 93.12 50 GLU B CA 1
ATOM 3804 C C . GLU B 1 50 ? -25.562 27.562 -2.338 1 93.12 50 GLU B C 1
ATOM 3806 O O . GLU B 1 50 ? -24.75 26.688 -2.016 1 93.12 50 GLU B O 1
ATOM 3811 N N . THR B 1 51 ? -25.953 28.547 -1.627 1 95.56 51 THR B N 1
ATOM 3812 C CA . THR B 1 51 ? -25.359 28.719 -0.304 1 95.56 51 THR B CA 1
ATOM 3813 C C . THR B 1 51 ? -25.75 27.562 0.617 1 95.56 51 THR B C 1
ATOM 3815 O O . THR B 1 51 ? -24.906 27.031 1.352 1 95.56 51 THR B O 1
ATOM 3818 N N . GLU B 1 52 ? -26.969 27.188 0.573 1 95.56 52 GLU B N 1
ATOM 3819 C CA . GLU B 1 52 ? -27.422 26.078 1.403 1 95.56 52 GLU B CA 1
ATOM 3820 C C . GLU B 1 52 ? -26.703 24.781 1.039 1 95.56 52 GLU B C 1
ATOM 3822 O O . GLU B 1 52 ? -26.312 24.016 1.921 1 95.56 52 GLU B O 1
ATOM 3827 N N . THR B 1 53 ? -26.578 24.562 -0.198 1 96.94 53 THR B N 1
ATOM 3828 C CA . THR B 1 53 ? -25.875 23.391 -0.682 1 96.94 53 THR B CA 1
ATOM 3829 C C . THR B 1 53 ? -24.422 23.375 -0.195 1 96.94 53 THR B C 1
ATOM 3831 O O . THR B 1 53 ? -23.922 22.359 0.274 1 96.94 53 THR B O 1
ATOM 3834 N N . LEU B 1 54 ? -23.781 24.484 -0.296 1 98 54 LEU B N 1
ATOM 3835 C CA . LEU B 1 54 ? -22.375 24.594 0.061 1 98 54 LEU B CA 1
ATOM 3836 C C . LEU B 1 54 ? -22.188 24.484 1.571 1 98 54 LEU B C 1
ATOM 3838 O O . LEU B 1 54 ? -21.234 23.859 2.041 1 98 54 LEU B O 1
ATOM 3842 N N . LEU B 1 55 ? -23.094 25.094 2.279 1 97.75 55 LEU B N 1
ATOM 3843 C CA . LEU B 1 55 ? -23.016 25 3.734 1 97.75 55 LEU B CA 1
ATOM 3844 C C . LEU B 1 55 ? -23.281 23.562 4.199 1 97.75 55 LEU B C 1
ATOM 3846 O O . LEU B 1 55 ? -22.641 23.094 5.137 1 97.75 55 LEU B O 1
ATOM 3850 N N . THR B 1 56 ? -24.203 22.922 3.555 1 97.06 56 THR B N 1
ATOM 3851 C CA . THR B 1 56 ? -24.484 21.516 3.873 1 97.06 56 THR B CA 1
ATOM 3852 C C . THR B 1 56 ? -23.266 20.641 3.564 1 97.06 56 THR B C 1
ATOM 3854 O O . THR B 1 56 ? -22.953 19.734 4.332 1 97.06 56 THR B O 1
ATOM 3857 N N . HIS B 1 57 ? -22.656 20.906 2.49 1 97.12 57 HIS B N 1
ATOM 3858 C CA . HIS B 1 57 ? -21.453 20.172 2.113 1 97.12 57 HIS B CA 1
ATOM 3859 C C . HIS B 1 57 ? -20.344 20.375 3.139 1 97.12 57 HIS B C 1
ATOM 3861 O O . HIS B 1 57 ? -19.672 19.422 3.525 1 97.12 57 HIS B O 1
ATOM 3867 N N . TYR B 1 58 ? -20.172 21.594 3.549 1 97.38 58 TYR B N 1
ATOM 3868 C CA . TYR B 1 58 ? -19.172 21.859 4.59 1 97.38 58 TYR B CA 1
ATOM 3869 C C . TYR B 1 58 ? -19.484 21.062 5.852 1 97.38 58 TYR B C 1
ATOM 3871 O O . TYR B 1 58 ? -18.594 20.422 6.422 1 97.38 58 TYR B O 1
ATOM 3879 N N . ASP B 1 59 ? -20.672 21.094 6.207 1 96.75 59 ASP B N 1
ATOM 3880 C CA . ASP B 1 59 ? -21.125 20.5 7.465 1 96.75 59 ASP B CA 1
ATOM 3881 C C . ASP B 1 59 ? -21.047 18.984 7.406 1 96.75 59 ASP B C 1
ATOM 3883 O O . ASP B 1 59 ? -20.438 18.344 8.281 1 96.75 59 ASP B O 1
ATOM 3887 N N . GLU B 1 60 ? -21.5 18.406 6.363 1 95.31 60 GLU B N 1
ATOM 3888 C CA . GLU B 1 60 ? -21.719 16.953 6.32 1 95.31 60 GLU B CA 1
ATOM 3889 C C . GLU B 1 60 ? -20.516 16.234 5.75 1 95.31 60 GLU B C 1
ATOM 3891 O O . GLU B 1 60 ? -20.266 15.062 6.066 1 95.31 60 GLU B O 1
ATOM 3896 N N . PHE B 1 61 ? -19.734 16.906 4.988 1 95 61 PHE B N 1
ATOM 3897 C CA . PHE B 1 61 ? -18.656 16.203 4.32 1 95 61 PHE B CA 1
ATOM 3898 C C . PHE B 1 61 ? -17.297 16.703 4.805 1 95 61 PHE B C 1
ATOM 3900 O O . PHE B 1 61 ? -16.406 15.898 5.102 1 95 61 PHE B O 1
ATOM 3907 N N . ILE B 1 62 ? -17.109 17.953 4.879 1 95.38 62 ILE B N 1
ATOM 3908 C CA . ILE B 1 62 ? -15.781 18.484 5.156 1 95.38 62 ILE B CA 1
ATOM 3909 C C . ILE B 1 62 ? -15.492 18.406 6.652 1 95.38 62 ILE B C 1
ATOM 3911 O O . ILE B 1 62 ? -14.43 17.922 7.059 1 95.38 62 ILE B O 1
ATOM 3915 N N . CYS B 1 63 ? -16.406 18.797 7.504 1 95.25 63 CYS B N 1
ATOM 3916 C CA . CYS B 1 63 ? -16.203 18.922 8.938 1 95.25 63 CYS B CA 1
ATOM 3917 C C . CYS B 1 63 ? -15.758 17.594 9.547 1 95.25 63 CYS B C 1
ATOM 3919 O O . CYS B 1 63 ? -14.797 17.562 10.312 1 95.25 63 CYS B O 1
ATOM 3921 N N . PRO B 1 64 ? -16.344 16.516 9.156 1 94.75 64 PRO B N 1
ATOM 3922 C CA . PRO B 1 64 ? -15.984 15.25 9.812 1 94.75 64 PRO B CA 1
ATOM 3923 C C . PRO B 1 64 ? -14.531 14.852 9.562 1 94.75 64 PRO B C 1
ATOM 3925 O O . PRO B 1 64 ? -13.938 14.141 10.375 1 94.75 64 PRO B O 1
ATOM 3928 N N . HIS B 1 65 ? -13.938 15.344 8.531 1 93.94 65 HIS B N 1
ATOM 3929 C CA . HIS B 1 65 ? -12.586 14.93 8.172 1 93.94 65 HIS B CA 1
ATOM 3930 C C . HIS B 1 65 ? -11.547 15.914 8.695 1 93.94 65 HIS B C 1
ATOM 3932 O O . HIS B 1 65 ? -10.344 15.734 8.484 1 93.94 65 HIS B O 1
ATOM 3938 N N . GLN B 1 66 ? -12.016 16.938 9.414 1 93.69 66 GLN B N 1
ATOM 3939 C CA . GLN B 1 66 ? -11.094 17.969 9.906 1 93.69 66 GLN B CA 1
ATOM 3940 C C . GLN B 1 66 ? -10.609 17.641 11.312 1 93.69 66 GLN B C 1
ATOM 3942 O O . GLN B 1 66 ? -9.656 18.25 11.805 1 93.69 66 GLN B O 1
ATOM 3947 N N . ILE B 1 67 ? -11.258 16.703 11.891 1 93.12 67 ILE B N 1
ATOM 3948 C CA . ILE B 1 67 ? -10.906 16.312 13.258 1 93.12 67 ILE B CA 1
ATOM 3949 C C . ILE B 1 67 ? -11.156 14.82 13.453 1 93.12 67 ILE B C 1
ATOM 3951 O O . ILE B 1 67 ? -12.211 14.305 13.062 1 93.12 67 ILE B O 1
ATOM 3955 N N . SER B 1 68 ? -10.211 14.188 14.039 1 90.25 68 SER B N 1
ATOM 3956 C CA . SER B 1 68 ? -10.328 12.75 14.25 1 90.25 68 SER B CA 1
ATOM 3957 C C . SER B 1 68 ? -11.141 12.438 15.508 1 90.25 68 SER B C 1
ATOM 3959 O O . SER B 1 68 ? -11.305 13.297 16.375 1 90.25 68 SER B O 1
ATOM 3961 N N . GLU B 1 69 ? -11.68 11.227 15.711 1 83.69 69 GLU B N 1
ATOM 3962 C CA . GLU B 1 69 ? -12.398 10.695 16.859 1 83.69 69 GLU B CA 1
ATOM 3963 C C . GLU B 1 69 ? -13.828 11.227 16.906 1 83.69 69 GLU B C 1
ATOM 3965 O O . GLU B 1 69 ? -14.773 10.461 17.109 1 83.69 69 GLU B O 1
ATOM 3970 N N . ILE B 1 70 ? -13.93 12.508 16.656 1 83.44 70 ILE B N 1
ATOM 3971 C CA . ILE B 1 70 ? -15.242 13.133 16.766 1 83.44 70 ILE B CA 1
ATOM 3972 C C . ILE B 1 70 ? -16.016 12.969 15.469 1 83.44 70 ILE B C 1
ATOM 3974 O O . ILE B 1 70 ? -17.188 12.594 15.484 1 83.44 70 ILE B O 1
ATOM 3978 N N . GLY B 1 71 ? -15.43 13.148 14.453 1 83.69 71 GLY B N 1
ATOM 3979 C CA . GLY B 1 71 ? -16.016 12.969 13.133 1 83.69 71 GLY B CA 1
ATOM 3980 C C . GLY B 1 71 ? -17.281 13.766 12.93 1 83.69 71 GLY B C 1
ATOM 3981 O O . GLY B 1 71 ? -17.281 14.992 13.039 1 83.69 71 GLY B O 1
ATOM 3982 N N . ASN B 1 72 ? -18.391 13.039 12.891 1 83.94 72 ASN B N 1
ATOM 3983 C CA . ASN B 1 72 ? -19.656 13.664 12.516 1 83.94 72 ASN B CA 1
ATOM 3984 C C . ASN B 1 72 ? -20.484 14.023 13.742 1 83.94 72 ASN B C 1
ATOM 3986 O O . ASN B 1 72 ? -21.656 14.398 13.609 1 83.94 72 ASN B O 1
ATOM 3990 N N . ASN B 1 73 ? -19.859 14.094 14.812 1 87.12 73 ASN B N 1
ATOM 3991 C CA . ASN B 1 73 ? -20.578 14.422 16.031 1 87.12 73 ASN B CA 1
ATOM 3992 C C . ASN B 1 73 ? -20.906 15.914 16.109 1 87.12 73 ASN B C 1
ATOM 3994 O O . ASN B 1 73 ? -20.234 16.734 15.469 1 87.12 73 ASN B O 1
ATOM 3998 N N . SER B 1 74 ? -21.812 16.234 16.922 1 85.56 74 SER B N 1
ATOM 3999 C CA . SER B 1 74 ? -22.297 17.609 17.016 1 85.56 74 SER B CA 1
ATOM 4000 C C . SER B 1 74 ? -21.281 18.5 17.719 1 85.56 74 SER B C 1
ATOM 4002 O O . SER B 1 74 ? -21.234 19.719 17.5 1 85.56 74 SER B O 1
ATOM 4004 N N . ASP B 1 75 ? -20.438 17.953 18.469 1 88.44 75 ASP B N 1
ATOM 4005 C CA . ASP B 1 75 ? -19.469 18.734 19.219 1 88.44 75 ASP B CA 1
ATOM 4006 C C . ASP B 1 75 ? -18.188 18.953 18.406 1 88.44 75 ASP B C 1
ATOM 4008 O O . ASP B 1 75 ? -17.188 19.453 18.938 1 88.44 75 ASP B O 1
ATOM 4012 N N . ASN B 1 76 ? -18.281 18.641 17.156 1 94.19 76 ASN B N 1
ATOM 4013 C CA . ASN B 1 76 ? -17.188 18.953 16.25 1 94.19 76 ASN B CA 1
ATOM 4014 C C . ASN B 1 76 ? -16.938 20.453 16.156 1 94.19 76 ASN B C 1
ATOM 4016 O O . ASN B 1 76 ? -17.797 21.203 15.695 1 94.19 76 ASN B O 1
ATOM 4020 N N . PRO B 1 77 ? -15.859 20.875 16.578 1 94.06 77 PRO B N 1
ATOM 4021 C CA . PRO B 1 77 ? -15.609 22.328 16.641 1 94.06 77 PRO B CA 1
ATOM 4022 C C . PRO B 1 77 ? -15.68 22.984 15.273 1 94.06 77 PRO B C 1
ATOM 4024 O O . PRO B 1 77 ? -16.016 24.172 15.172 1 94.06 77 PRO B O 1
ATOM 4027 N N . TYR B 1 78 ? -15.414 22.266 14.25 1 95.44 78 TYR B N 1
ATOM 4028 C CA . TYR B 1 78 ? -15.516 22.828 12.906 1 95.44 78 TYR B CA 1
ATOM 4029 C C . TYR B 1 78 ? -16.969 23.062 12.523 1 95.44 78 TYR B C 1
ATOM 4031 O O . TYR B 1 78 ? -17.25 23.844 11.609 1 95.44 78 TYR B O 1
ATOM 4039 N N . ARG B 1 79 ? -17.766 22.453 13.234 1 95.25 79 ARG B N 1
ATOM 4040 C CA . ARG B 1 79 ? -19.188 22.672 13.094 1 95.25 79 ARG B CA 1
ATOM 4041 C C . ARG B 1 79 ? -19.703 23.672 14.133 1 95.25 79 ARG B C 1
ATOM 4043 O O . ARG B 1 79 ? -20.234 24.719 13.781 1 95.25 79 ARG B O 1
ATOM 4050 N N . SER B 1 80 ? -19.422 23.422 15.328 1 95.25 80 SER B N 1
ATOM 4051 C CA . SER B 1 80 ? -20.047 24.125 16.438 1 95.25 80 SER B CA 1
ATOM 4052 C C . SER B 1 80 ? -19.484 25.531 16.609 1 95.25 80 SER B C 1
ATOM 4054 O O . SER B 1 80 ? -20.156 26.422 17.109 1 95.25 80 SER B O 1
ATOM 4056 N N . TYR B 1 81 ? -18.234 25.703 16.141 1 95.69 81 TYR B N 1
ATOM 4057 C CA . TYR B 1 81 ? -17.625 27.016 16.266 1 95.69 81 TYR B CA 1
ATOM 4058 C C . TYR B 1 81 ? -17.766 27.828 14.977 1 95.69 81 TYR B C 1
ATOM 4060 O O . TYR B 1 81 ? -18.062 29.016 15.016 1 95.69 81 TYR B O 1
ATOM 4068 N N . ILE B 1 82 ? -17.703 27.203 13.82 1 97.06 82 ILE B N 1
ATOM 4069 C CA . ILE B 1 82 ? -17.547 27.906 12.555 1 97.06 82 ILE B CA 1
ATOM 4070 C C . ILE B 1 82 ? -18.906 28.25 11.984 1 97.06 82 ILE B C 1
ATOM 4072 O O . ILE B 1 82 ? -19.172 29.391 11.602 1 97.06 82 ILE B O 1
ATOM 4076 N N . LEU B 1 83 ? -19.797 27.359 12.016 1 96.5 83 LEU B N 1
ATOM 4077 C CA . LEU B 1 83 ? -21.047 27.562 11.289 1 96.5 83 LEU B CA 1
ATOM 4078 C C . LEU B 1 83 ? -21.891 28.656 11.945 1 96.5 83 LEU B C 1
ATOM 4080 O O . LEU B 1 83 ? -22.359 29.578 11.266 1 96.5 83 LEU B O 1
ATOM 4084 N N . PRO B 1 84 ? -22.062 28.656 13.258 1 95.81 84 PRO B N 1
ATOM 4085 C CA . PRO B 1 84 ? -22.797 29.766 13.859 1 95.81 84 PRO B CA 1
ATOM 4086 C C . PRO B 1 84 ? -22.125 31.125 13.633 1 95.81 84 PRO B C 1
ATOM 4088 O O . PRO B 1 84 ? -22.797 32.125 13.406 1 95.81 84 PRO B O 1
ATOM 4091 N N . LEU B 1 85 ? -20.859 31.125 13.656 1 96.06 85 LEU B N 1
ATOM 4092 C CA . LEU B 1 85 ? -20.094 32.344 13.461 1 96.06 85 LEU B CA 1
ATOM 4093 C C . LEU B 1 85 ? -20.203 32.812 12.008 1 96.06 85 LEU B C 1
ATOM 4095 O O . LEU B 1 85 ? -20.234 34.031 11.742 1 96.06 85 LEU B O 1
ATOM 4099 N N . ALA B 1 86 ? -20.234 31.875 11.117 1 96.88 86 ALA B N 1
ATOM 4100 C CA . ALA B 1 86 ? -20.344 32.188 9.695 1 96.88 86 ALA B CA 1
ATOM 4101 C C . ALA B 1 86 ? -21.688 32.844 9.375 1 96.88 86 ALA B C 1
ATOM 4103 O O . ALA B 1 86 ? -21.797 33.594 8.414 1 96.88 86 ALA B O 1
ATOM 4104 N N . ARG B 1 87 ? -22.609 32.625 10.148 1 95.31 87 ARG B N 1
ATOM 4105 C CA . ARG B 1 87 ? -23.922 33.219 9.938 1 95.31 87 ARG B CA 1
ATOM 4106 C C . ARG B 1 87 ? -23.984 34.625 10.461 1 95.31 87 ARG B C 1
ATOM 4108 O O . ARG B 1 87 ? -24.953 35.375 10.188 1 95.31 87 ARG B O 1
ATOM 4115 N N . LYS B 1 88 ? -22.953 35.031 11.133 1 94.5 88 LYS B N 1
ATOM 4116 C CA . LYS B 1 88 ? -22.906 36.375 11.711 1 94.5 88 LYS B CA 1
ATOM 4117 C C . LYS B 1 88 ? -21.828 37.219 11.039 1 94.5 88 LYS B C 1
ATOM 4119 O O . LYS B 1 88 ? -21.891 38.438 11.07 1 94.5 88 LYS B O 1
ATOM 4124 N N . GLN B 1 89 ? -20.828 36.562 10.633 1 95.25 89 GLN B N 1
ATOM 4125 C CA . GLN B 1 89 ? -19.672 37.25 10.07 1 95.25 89 GLN B CA 1
ATOM 4126 C C . GLN B 1 89 ? -19.516 36.938 8.586 1 95.25 89 GLN B C 1
ATOM 4128 O O . GLN B 1 89 ? -19.078 35.844 8.219 1 95.25 89 GLN B O 1
ATOM 4133 N N . ILE B 1 90 ? -19.672 37.906 7.781 1 95.94 90 ILE B N 1
ATOM 4134 C CA . ILE B 1 90 ? -19.781 37.719 6.34 1 95.94 90 ILE B CA 1
ATOM 4135 C C . ILE B 1 90 ? -18.453 37.188 5.789 1 95.94 90 ILE B C 1
ATOM 4137 O O . ILE B 1 90 ? -18.438 36.406 4.855 1 95.94 90 ILE B O 1
ATOM 4141 N N . GLY B 1 91 ? -17.328 37.688 6.297 1 96.31 91 GLY B N 1
ATOM 4142 C CA . GLY B 1 91 ? -16.031 37.219 5.832 1 96.31 91 GLY B CA 1
ATOM 4143 C C . GLY B 1 91 ? -15.859 35.719 6.027 1 96.31 91 GLY B C 1
ATOM 4144 O O . GLY B 1 91 ? -15.328 35.031 5.148 1 96.31 91 GLY B O 1
ATOM 4145 N N . LEU B 1 92 ? -16.297 35.25 7.164 1 97.62 92 LEU B N 1
ATOM 4146 C CA . LEU B 1 92 ? -16.203 33.812 7.445 1 97.62 92 LEU B CA 1
ATOM 4147 C C . LEU B 1 92 ? -17.156 33.031 6.566 1 97.62 92 LEU B C 1
ATOM 4149 O O . LEU B 1 92 ? -16.812 31.922 6.102 1 97.62 92 LEU B O 1
ATOM 4153 N N . LEU B 1 93 ? -18.328 33.562 6.367 1 98.19 93 LEU B N 1
ATOM 4154 C CA . LEU B 1 93 ? -19.281 32.938 5.469 1 98.19 93 LEU B CA 1
ATOM 4155 C C . LEU B 1 93 ? -18.672 32.75 4.078 1 98.19 93 LEU B C 1
ATOM 4157 O O . LEU B 1 93 ? -18.75 31.672 3.498 1 98.19 93 LEU B O 1
ATOM 4161 N N . TYR B 1 94 ? -18.047 33.719 3.586 1 98 94 TYR B N 1
ATOM 4162 C CA . TYR B 1 94 ? -17.406 33.656 2.277 1 98 94 TYR B CA 1
ATOM 4163 C C . TYR B 1 94 ? -16.312 32.594 2.264 1 98 94 TYR B C 1
ATOM 4165 O O . TYR B 1 94 ? -16.172 31.844 1.297 1 98 94 TYR B O 1
ATOM 4173 N N . ALA B 1 95 ? -15.5 32.562 3.273 1 97.94 95 ALA B N 1
ATOM 4174 C CA . ALA B 1 95 ? -14.414 31.609 3.344 1 97.94 95 ALA B CA 1
ATOM 4175 C C . ALA B 1 95 ? -14.945 30.172 3.295 1 97.94 95 ALA B C 1
ATOM 4177 O O . ALA B 1 95 ? -14.43 29.344 2.549 1 97.94 95 ALA B O 1
ATOM 4178 N N . VAL B 1 96 ? -15.992 29.938 4.07 1 98.5 96 VAL B N 1
ATOM 41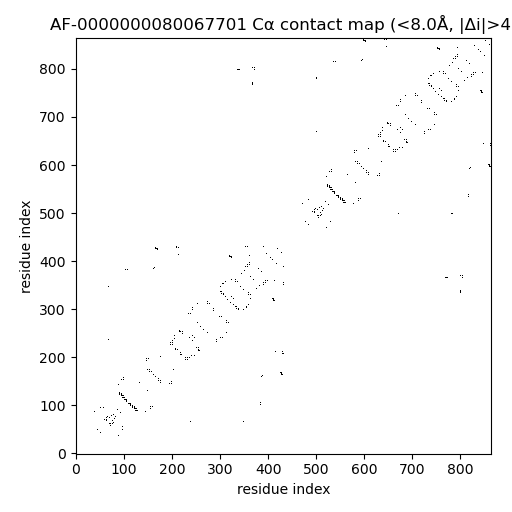79 C CA . VAL B 1 96 ? -16.594 28.609 4.141 1 98.5 96 VAL B CA 1
ATOM 4180 C C . VAL B 1 96 ? -17.188 28.25 2.783 1 98.5 96 VAL B C 1
ATOM 4182 O O . VAL B 1 96 ? -16.984 27.125 2.291 1 98.5 96 VAL B O 1
ATOM 4185 N N . LEU B 1 97 ? -17.906 29.188 2.211 1 98.5 97 LEU B N 1
ATOM 4186 C CA . LEU B 1 97 ? -18.516 28.938 0.913 1 98.5 97 LEU B CA 1
ATOM 4187 C C . LEU B 1 97 ? -17.453 28.703 -0.157 1 98.5 97 LEU B C 1
ATOM 4189 O O . LEU B 1 97 ? -17.609 27.812 -1.001 1 98.5 97 LEU B O 1
ATOM 4193 N N . GLY B 1 98 ? -16.438 29.469 -0.109 1 98.06 98 GLY B N 1
ATOM 4194 C CA . GLY B 1 98 ? -15.367 29.297 -1.07 1 98.06 98 GLY B CA 1
ATOM 4195 C C . GLY B 1 98 ? -14.711 27.938 -0.991 1 98.06 98 GLY B C 1
ATOM 4196 O O . GLY B 1 98 ? -14.523 27.266 -2.012 1 98.06 98 GLY B O 1
ATOM 4197 N N . PHE B 1 99 ? -14.352 27.516 0.193 1 97.31 99 PHE B N 1
ATOM 4198 C CA . PHE B 1 99 ? -13.711 26.234 0.387 1 97.31 99 PHE B CA 1
ATOM 4199 C C . PHE B 1 99 ? -14.641 25.094 -0.002 1 97.31 99 PHE B C 1
ATOM 4201 O O . PHE B 1 99 ? -14.227 24.141 -0.671 1 97.31 99 PHE B O 1
ATOM 4208 N N . SER B 1 100 ? -15.875 25.203 0.384 1 98 100 SER B N 1
ATOM 4209 C CA . SER B 1 100 ? -16.859 24.188 0.054 1 98 100 SER B CA 1
ATOM 4210 C C . SER B 1 100 ? -17.062 24.078 -1.454 1 98 100 SER B C 1
ATOM 4212 O O . SER B 1 100 ? -17.172 22.969 -1.99 1 98 100 SER B O 1
ATOM 4214 N N . ALA B 1 101 ? -17.125 25.203 -2.082 1 98 101 ALA B N 1
ATOM 4215 C CA . ALA B 1 101 ? -17.297 25.219 -3.535 1 98 101 ALA B CA 1
ATOM 4216 C C . ALA B 1 101 ? -16.094 24.562 -4.227 1 98 101 ALA B C 1
ATOM 4218 O O . ALA B 1 101 ? -16.266 23.812 -5.188 1 98 101 ALA B O 1
ATOM 4219 N N . SER B 1 102 ? -15 24.875 -3.752 1 96.75 102 SER B N 1
ATOM 4220 C CA . SER B 1 102 ? -13.789 24.281 -4.312 1 96.75 102 SER B CA 1
ATOM 4221 C C . SER B 1 102 ? -13.797 22.766 -4.156 1 96.75 102 SER B C 1
ATOM 4223 O O . SER B 1 102 ? -13.547 22.047 -5.121 1 96.75 102 SER B O 1
ATOM 4225 N N . HIS B 1 103 ? -14.102 22.297 -3.033 1 95.94 103 HIS B N 1
ATOM 4226 C CA . HIS B 1 103 ? -14.094 20.875 -2.723 1 95.94 103 HIS B CA 1
ATOM 4227 C C . HIS B 1 103 ? -15.18 20.125 -3.492 1 95.94 103 HIS B C 1
ATOM 4229 O O . HIS B 1 103 ? -14.922 19.094 -4.109 1 95.94 103 HIS B O 1
ATOM 4235 N N . LEU B 1 104 ? -16.344 20.672 -3.414 1 96.56 104 LEU B N 1
ATOM 4236 C CA . LEU B 1 104 ? -17.484 20.047 -4.078 1 96.56 104 LEU B CA 1
ATOM 4237 C C . LEU B 1 104 ? -17.297 20.031 -5.59 1 96.56 104 LEU B C 1
ATOM 4239 O O . LEU B 1 104 ? -17.625 19.047 -6.258 1 96.56 104 LEU B O 1
ATOM 4243 N N . GLY B 1 105 ? -16.844 21.141 -6.082 1 95.81 105 GLY B N 1
ATOM 4244 C CA . GLY B 1 105 ? -16.578 21.203 -7.508 1 95.81 105 GLY B CA 1
ATOM 4245 C C . GLY B 1 105 ? -15.578 20.156 -7.969 1 95.81 105 GLY B C 1
ATOM 4246 O O . GLY B 1 105 ? -15.766 19.516 -9.016 1 95.81 105 GLY B O 1
ATOM 4247 N N . GLN B 1 106 ? -14.578 20 -7.211 1 93.75 106 GLN B N 1
ATOM 4248 C CA . GLN B 1 106 ? -13.578 18.984 -7.523 1 93.75 106 GLN B CA 1
ATOM 4249 C C . GLN B 1 106 ? -14.18 17.578 -7.457 1 93.75 106 GLN B C 1
ATOM 4251 O O . GLN B 1 106 ? -13.922 16.75 -8.328 1 93.75 106 GLN B O 1
ATOM 4256 N N . LEU B 1 107 ? -14.891 17.312 -6.461 1 93.31 107 LEU B N 1
ATOM 4257 C CA . LEU B 1 107 ? -15.492 16 -6.23 1 93.31 107 LEU B CA 1
ATOM 4258 C C . LEU B 1 107 ? -16.453 15.641 -7.352 1 93.31 107 LEU B C 1
ATOM 4260 O O . LEU B 1 107 ? -16.531 14.477 -7.758 1 93.31 107 LEU B O 1
ATOM 4264 N N . THR B 1 108 ? -17.141 16.594 -7.863 1 94.69 108 THR B N 1
ATOM 4265 C CA . THR B 1 108 ? -18.203 16.328 -8.836 1 94.69 108 THR B CA 1
ATOM 4266 C C . THR B 1 108 ? -17.703 16.594 -10.258 1 94.69 108 THR B C 1
ATOM 4268 O O . THR B 1 108 ? -18.438 16.375 -11.227 1 94.69 108 THR B O 1
ATOM 4271 N N . GLY B 1 109 ? -16.609 17.203 -10.375 1 93.19 109 GLY B N 1
ATOM 4272 C CA . GLY B 1 109 ? -16.094 17.562 -11.68 1 93.19 109 GLY B CA 1
ATOM 4273 C C . GLY B 1 109 ? -16.719 18.828 -12.25 1 93.19 109 GLY B C 1
ATOM 4274 O O . GLY B 1 109 ? -16.703 19.047 -13.461 1 93.19 109 GLY B O 1
ATOM 4275 N N . ASP B 1 110 ? -17.328 19.609 -11.406 1 95.5 110 ASP B N 1
ATOM 4276 C CA . ASP B 1 110 ? -17.906 20.891 -11.812 1 95.5 110 ASP B CA 1
ATOM 4277 C C . ASP B 1 110 ? -16.859 21.984 -11.859 1 95.5 110 ASP B C 1
ATOM 4279 O O . ASP B 1 110 ? -16.609 22.656 -10.852 1 95.5 110 ASP B O 1
ATOM 4283 N N . GLN B 1 111 ? -16.453 22.344 -12.969 1 93.88 111 GLN B N 1
ATOM 4284 C CA . GLN B 1 111 ? -15.344 23.281 -13.164 1 93.88 111 GLN B CA 1
ATOM 4285 C C . GLN B 1 111 ? -15.766 24.703 -12.812 1 93.88 111 GLN B C 1
ATOM 4287 O O . GLN B 1 111 ? -14.961 25.484 -12.297 1 93.88 111 GLN B O 1
ATOM 4292 N N . THR B 1 112 ? -16.953 24.984 -13.133 1 95.19 112 THR B N 1
ATOM 4293 C CA . THR B 1 112 ? -17.422 26.328 -12.82 1 95.19 112 THR B CA 1
ATOM 4294 C C . THR B 1 112 ? -17.438 26.562 -11.312 1 95.19 112 THR B C 1
ATOM 4296 O O . THR B 1 112 ? -17.016 27.609 -10.836 1 95.19 112 THR B O 1
ATOM 4299 N N . MET B 1 113 ? -17.922 25.656 -10.594 1 94.62 113 MET B N 1
ATOM 4300 C CA . MET B 1 113 ? -17.953 25.75 -9.141 1 94.62 113 MET B CA 1
ATOM 4301 C C . MET B 1 113 ? -16.531 25.781 -8.57 1 94.62 113 MET B C 1
ATOM 4303 O O . MET B 1 113 ? -16.234 26.609 -7.699 1 94.62 113 MET B O 1
ATOM 4307 N N . HIS B 1 114 ? -15.703 25.016 -9.055 1 92.81 114 HIS B N 1
ATOM 4308 C CA . HIS B 1 114 ? -14.344 24.859 -8.562 1 92.81 114 HIS B CA 1
ATOM 4309 C C . HIS B 1 114 ? -13.492 26.078 -8.914 1 92.81 114 HIS B C 1
ATOM 4311 O O . HIS B 1 114 ? -12.672 26.531 -8.109 1 92.81 114 HIS B O 1
ATOM 4317 N N . GLU B 1 115 ? -13.727 26.641 -10.039 1 91.06 115 GLU B N 1
ATOM 4318 C CA . GLU B 1 115 ? -12.781 27.641 -10.531 1 91.06 115 GLU B CA 1
ATOM 4319 C C . GLU B 1 115 ? -13.375 29.047 -10.438 1 91.06 115 GLU B C 1
ATOM 4321 O O . GLU B 1 115 ? -12.656 30 -10.141 1 91.06 115 GLU B O 1
ATOM 4326 N N . ALA B 1 116 ? -14.555 29.156 -10.641 1 93.38 116 ALA B N 1
ATOM 4327 C CA . ALA B 1 116 ? -15.133 30.5 -10.648 1 93.38 116 ALA B CA 1
ATOM 4328 C C . ALA B 1 116 ? -15.789 30.812 -9.312 1 93.38 116 ALA B C 1
ATOM 4330 O O . ALA B 1 116 ? -15.375 31.75 -8.617 1 93.38 116 ALA B O 1
ATOM 4331 N N . THR B 1 117 ? -16.688 30 -8.938 1 95.81 117 THR B N 1
ATOM 4332 C CA . THR B 1 117 ? -17.438 30.266 -7.707 1 95.81 117 THR B CA 1
ATOM 4333 C C . THR B 1 117 ? -16.5 30.25 -6.5 1 95.81 117 THR B C 1
ATOM 4335 O O . THR B 1 117 ? -16.547 31.172 -5.672 1 95.81 117 THR B O 1
ATOM 4338 N N . ALA B 1 118 ? -15.734 29.25 -6.391 1 97.25 118 ALA B N 1
ATOM 4339 C CA . ALA B 1 118 ? -14.797 29.109 -5.277 1 97.25 118 ALA B CA 1
ATOM 4340 C C . ALA B 1 118 ? -13.844 30.297 -5.211 1 97.25 118 ALA B C 1
ATOM 4342 O O . ALA B 1 118 ? -13.594 30.844 -4.133 1 97.25 118 ALA B O 1
ATOM 4343 N N . VAL B 1 119 ? -13.344 30.734 -6.309 1 94.81 119 VAL B N 1
ATOM 4344 C CA . VAL B 1 119 ? -12.383 31.812 -6.375 1 94.81 119 VAL B CA 1
ATOM 4345 C C . VAL B 1 119 ? -13.047 33.125 -5.973 1 94.81 119 VAL B C 1
ATOM 4347 O O . VAL B 1 119 ? -12.461 33.938 -5.254 1 94.81 119 VAL B O 1
ATOM 4350 N N . GLU B 1 120 ? -14.195 33.281 -6.445 1 96.69 120 GLU B N 1
ATOM 4351 C CA . GLU B 1 120 ? -14.93 34.5 -6.109 1 96.69 120 GLU B CA 1
ATOM 4352 C C . GLU B 1 120 ? -15.141 34.594 -4.605 1 96.69 120 GLU B C 1
ATOM 4354 O O . GLU B 1 120 ? -14.859 35.656 -4.012 1 96.69 120 GLU B O 1
ATOM 4359 N N . TYR B 1 121 ? -15.656 33.562 -4.02 1 97.19 121 TYR B N 1
ATOM 4360 C CA . TYR B 1 121 ? -15.883 33.594 -2.58 1 97.19 121 TYR B CA 1
ATOM 4361 C C . TYR B 1 121 ? -14.562 33.75 -1.824 1 97.19 121 TYR B C 1
ATOM 4363 O O . TYR B 1 121 ? -14.5 34.438 -0.799 1 97.19 121 TYR B O 1
ATOM 4371 N N . ARG B 1 122 ? -13.617 33.125 -2.293 1 95.94 122 ARG B N 1
ATOM 4372 C CA . ARG B 1 122 ? -12.305 33.219 -1.66 1 95.94 122 ARG B CA 1
ATOM 4373 C C . ARG B 1 122 ? -11.797 34.656 -1.682 1 95.94 122 ARG B C 1
ATOM 4375 O O . ARG B 1 122 ? -11.297 35.156 -0.676 1 95.94 122 ARG B O 1
ATOM 4382 N N . MET B 1 123 ? -11.938 35.312 -2.789 1 95.44 123 MET B N 1
ATOM 4383 C CA . MET B 1 123 ? -11.5 36.688 -2.914 1 95.44 123 MET B CA 1
ATOM 4384 C C . MET B 1 123 ? -12.289 37.594 -1.973 1 95.44 123 MET B C 1
ATOM 4386 O O . MET B 1 123 ? -11.719 38.5 -1.345 1 95.44 123 MET B O 1
ATOM 4390 N N . LYS B 1 124 ? -13.5 37.344 -1.91 1 96.12 124 LYS B N 1
ATOM 4391 C CA . LYS B 1 124 ? -14.336 38.125 -0.998 1 96.12 124 LYS B CA 1
ATOM 4392 C C . LYS B 1 124 ? -13.914 37.906 0.452 1 96.12 124 LYS B C 1
ATOM 4394 O O . LYS B 1 124 ? -13.898 38.844 1.246 1 96.12 124 LYS B O 1
ATOM 4399 N N . ALA B 1 125 ? -13.625 36.688 0.742 1 95.62 125 ALA B N 1
ATOM 4400 C CA . ALA B 1 125 ? -13.172 36.375 2.094 1 95.62 125 ALA B CA 1
ATOM 4401 C C . ALA B 1 125 ? -11.859 37.062 2.412 1 95.62 125 ALA B C 1
ATOM 4403 O O . ALA B 1 125 ? -11.688 37.594 3.508 1 95.62 125 ALA B O 1
ATOM 4404 N N . ILE B 1 126 ? -10.938 37.062 1.527 1 92.44 126 ILE B N 1
ATOM 4405 C CA . ILE B 1 126 ? -9.633 37.688 1.707 1 92.44 126 ILE B CA 1
ATOM 4406 C C . ILE B 1 126 ? -9.812 39.188 1.905 1 92.44 126 ILE B C 1
ATOM 4408 O O . ILE B 1 126 ? -9.18 39.781 2.777 1 92.44 126 ILE B O 1
ATOM 4412 N N . ARG B 1 127 ? -10.656 39.781 1.103 1 93.25 127 ARG B N 1
ATOM 4413 C CA . ARG B 1 127 ? -10.938 41.188 1.238 1 93.25 127 ARG B CA 1
ATOM 4414 C C . ARG B 1 127 ? -11.531 41.531 2.604 1 93.25 127 ARG B C 1
ATOM 4416 O O . ARG B 1 127 ? -11.133 42.469 3.26 1 93.25 127 ARG B O 1
ATOM 4423 N N . ALA B 1 128 ? -12.492 40.688 2.936 1 92.12 128 ALA B N 1
ATOM 4424 C CA . ALA B 1 128 ? -13.117 40.875 4.242 1 92.12 128 ALA B CA 1
ATOM 4425 C C . ALA B 1 128 ? -12.094 40.75 5.367 1 92.12 128 ALA B C 1
ATOM 4427 O O . ALA B 1 128 ? -12.133 41.5 6.34 1 92.12 128 ALA B O 1
ATOM 4428 N N . LEU B 1 129 ? -11.266 39.812 5.246 1 91.19 129 LEU B N 1
ATOM 4429 C CA . LEU B 1 129 ? -10.211 39.594 6.234 1 91.19 129 LEU B CA 1
ATOM 4430 C C . LEU B 1 129 ? -9.281 40.812 6.32 1 91.19 129 LEU B C 1
ATOM 4432 O O . LEU B 1 129 ? -8.953 41.25 7.414 1 91.19 129 LEU B O 1
ATOM 4436 N N . SER B 1 130 ? -8.883 41.281 5.242 1 86.88 130 SER B N 1
ATOM 4437 C CA . SER B 1 130 ? -8 42.469 5.191 1 86.88 130 SER B CA 1
ATOM 4438 C C . SER B 1 130 ? -8.633 43.656 5.887 1 86.88 130 SER B C 1
ATOM 4440 O O . SER B 1 130 ? -7.953 44.406 6.602 1 86.88 130 SER B O 1
ATOM 4442 N N . GLU B 1 131 ? -9.859 43.781 5.609 1 87.06 131 GLU B N 1
ATOM 4443 C CA . GLU B 1 131 ? -10.578 44.875 6.242 1 87.06 131 GLU B CA 1
ATOM 4444 C C . GLU B 1 131 ? -10.633 44.719 7.754 1 87.06 131 GLU B C 1
ATOM 4446 O O . GLU B 1 131 ? -10.469 45.688 8.5 1 87.06 131 GLU B O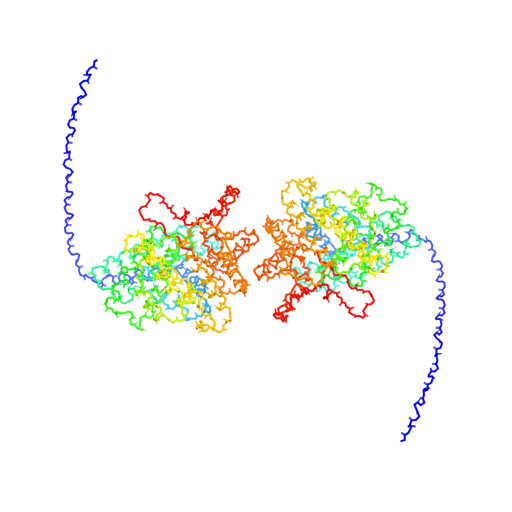 1
ATOM 4451 N N . GLU B 1 132 ? -10.898 43.531 8.156 1 84.25 132 GLU B N 1
ATOM 4452 C CA . GLU B 1 132 ? -10.969 43.25 9.586 1 84.25 132 GLU B CA 1
ATOM 4453 C C . GLU B 1 132 ? -9.609 43.438 10.258 1 84.25 132 GLU B C 1
ATOM 4455 O O . GLU B 1 132 ? -9.539 43.906 11.398 1 84.25 132 GLU B O 1
ATOM 4460 N N . ILE B 1 133 ? -8.594 43.062 9.648 1 82.5 133 ILE B N 1
ATOM 4461 C CA . ILE B 1 133 ? -7.25 43.219 10.18 1 82.5 133 ILE B CA 1
ATOM 4462 C C . ILE B 1 133 ? -6.926 44.719 10.305 1 82.5 133 ILE B C 1
ATOM 4464 O O . ILE B 1 133 ? -6.355 45.156 11.312 1 82.5 133 ILE B O 1
ATOM 4468 N N . ARG B 1 134 ? -7.297 45.5 9.336 1 82 134 ARG B N 1
ATOM 4469 C CA . ARG B 1 134 ? -7.09 46.938 9.383 1 82 134 ARG B CA 1
ATOM 4470 C C . ARG B 1 134 ? -7.855 47.562 10.547 1 82 134 ARG B C 1
ATOM 4472 O O . ARG B 1 134 ? -7.32 48.406 11.266 1 82 134 ARG B O 1
ATOM 4479 N N . ARG B 1 135 ? -9.031 47.094 10.664 1 81.62 135 ARG B N 1
ATOM 4480 C CA . ARG B 1 135 ? -9.852 47.594 11.758 1 81.62 135 ARG B CA 1
ATOM 4481 C C . ARG B 1 135 ? -9.242 47.219 13.109 1 81.62 135 ARG B C 1
ATOM 4483 O O . ARG B 1 135 ? -9.305 48.031 14.055 1 81.62 135 ARG B O 1
ATOM 4490 N N . SER B 1 136 ? -8.75 46.062 13.203 1 77.25 136 SER B N 1
ATOM 4491 C CA . SER B 1 136 ? -8.172 45.594 14.453 1 77.25 136 SER B CA 1
ATOM 4492 C C . SER B 1 136 ? -6.957 46.406 14.859 1 77.25 136 SER B C 1
ATOM 4494 O O . SER B 1 136 ? -6.59 46.469 16.031 1 77.25 136 SER B O 1
ATOM 4496 N N . GLN B 1 137 ? -6.324 47.031 13.891 1 75.38 137 GLN B N 1
ATOM 4497 C CA . GLN B 1 137 ? -5.188 47.875 14.172 1 75.38 137 GLN B CA 1
ATOM 4498 C C . GLN B 1 137 ? -5.645 49.25 14.719 1 75.38 137 GLN B C 1
ATOM 4500 O O . GLN B 1 137 ? -4.91 49.906 15.461 1 75.38 137 GLN B O 1
ATOM 4505 N N . ALA B 1 138 ? -6.844 49.531 14.312 1 75.38 138 ALA B N 1
ATOM 4506 C CA . ALA B 1 138 ? -7.359 50.844 14.672 1 75.38 138 ALA B CA 1
ATOM 4507 C C . ALA B 1 138 ? -8.188 50.781 15.953 1 75.38 138 ALA B C 1
ATOM 4509 O O . ALA B 1 138 ? -8.273 51.75 16.703 1 75.38 138 ALA B O 1
ATOM 4510 N N . SER B 1 139 ? -8.938 49.625 16.109 1 77.69 139 SER B N 1
ATOM 4511 C CA . SER B 1 139 ? -9.828 49.5 17.25 1 77.69 139 SER B CA 1
ATOM 4512 C C . SER B 1 139 ? -9.867 48.031 17.75 1 77.69 139 SER B C 1
ATOM 4514 O O . SER B 1 139 ? -9.406 47.125 17.062 1 77.69 139 SER B O 1
ATOM 4516 N N . THR B 1 140 ? -10.445 47.938 18.984 1 77.56 140 THR B N 1
ATOM 4517 C CA . THR B 1 140 ? -10.586 46.594 19.531 1 77.56 140 THR B CA 1
ATOM 4518 C C . THR B 1 140 ? -11.797 45.906 18.953 1 77.56 140 THR B C 1
ATOM 4520 O O . THR B 1 140 ? -12.906 46.438 18.969 1 77.56 140 THR B O 1
ATOM 4523 N N . LEU B 1 141 ? -11.516 44.719 18.469 1 81.81 141 LEU B N 1
ATOM 4524 C CA . LEU B 1 141 ? -12.602 43.906 17.891 1 81.81 141 LEU B CA 1
ATOM 4525 C C . LEU B 1 141 ? -13.359 43.156 18.984 1 81.81 141 LEU B C 1
ATOM 4527 O O . LEU B 1 141 ? -12.781 42.812 20.016 1 81.81 141 LEU B O 1
ATOM 4531 N N . LEU B 1 142 ? -14.602 42.969 18.703 1 83.88 142 LEU B N 1
ATOM 4532 C CA . LEU B 1 142 ? -15.398 42.125 19.594 1 83.88 142 LEU B CA 1
ATOM 4533 C C . LEU B 1 142 ? -14.93 40.688 19.531 1 83.88 142 LEU B C 1
ATOM 4535 O O . LEU B 1 142 ? -14.273 40.281 18.578 1 83.88 142 LEU B O 1
ATOM 4539 N N . GLU B 1 143 ? -15.328 39.969 20.5 1 84.19 143 GLU B N 1
ATOM 4540 C CA . GLU B 1 143 ? -14.883 38.562 20.625 1 84.19 143 GLU B CA 1
ATOM 4541 C C . GLU B 1 143 ? -15.227 37.781 19.391 1 84.19 143 GLU B C 1
ATOM 4543 O O . GLU B 1 143 ? -14.375 37.062 18.844 1 84.19 143 GLU B O 1
ATOM 4548 N N . ASP B 1 144 ? -16.438 37.875 18.984 1 88.88 144 ASP B N 1
ATOM 4549 C CA . ASP B 1 144 ? -16.875 37.125 17.812 1 88.88 144 ASP B CA 1
ATOM 4550 C C . ASP B 1 144 ? -16.078 37.562 16.578 1 88.88 144 ASP B C 1
ATOM 4552 O O . ASP B 1 144 ? -15.797 36.719 15.703 1 88.88 144 ASP B O 1
ATOM 4556 N N . GLU B 1 145 ? -15.789 38.75 16.516 1 88.62 145 GLU B N 1
ATOM 4557 C CA . GLU B 1 145 ? -15.023 39.25 15.383 1 88.62 145 GLU B CA 1
ATOM 4558 C C . GLU B 1 145 ? -13.586 38.75 15.414 1 88.62 145 GLU B C 1
ATOM 4560 O O . GLU B 1 145 ? -13.023 38.406 14.375 1 88.62 145 GLU B O 1
ATOM 4565 N N . GLN B 1 146 ? -13.055 38.719 16.578 1 86.81 146 GLN B N 1
ATOM 4566 C CA . GLN B 1 146 ? -11.711 38.156 16.734 1 86.81 146 GLN B CA 1
ATOM 4567 C C . GLN B 1 146 ? -11.664 36.688 16.344 1 86.81 146 GLN B C 1
ATOM 4569 O O . GLN B 1 146 ? -10.781 36.281 15.602 1 86.81 146 GLN B O 1
ATOM 4574 N N . ASP B 1 147 ? -12.617 35.969 16.859 1 90.94 147 ASP B N 1
ATOM 4575 C CA . ASP B 1 147 ? -12.703 34.562 16.547 1 90.94 147 ASP B CA 1
ATOM 4576 C C . ASP B 1 147 ? -12.906 34.344 15.047 1 90.94 147 ASP B C 1
ATOM 4578 O O . ASP B 1 147 ? -12.352 33.375 14.469 1 90.94 147 ASP B O 1
ATOM 4582 N N . ALA B 1 148 ? -13.664 35.188 14.477 1 92.31 148 ALA B N 1
ATOM 4583 C CA . ALA B 1 148 ? -13.938 35.062 13.039 1 92.31 148 ALA B CA 1
ATOM 4584 C C . ALA B 1 148 ? -12.664 35.281 12.227 1 92.31 148 ALA B C 1
ATOM 4586 O O . ALA B 1 148 ? -12.453 34.594 11.211 1 92.31 148 ALA B O 1
ATOM 4587 N N . VAL B 1 149 ? -11.883 36.219 12.633 1 90.94 149 VAL B N 1
ATOM 4588 C CA . VAL B 1 149 ? -10.633 36.469 11.93 1 90.94 149 VAL B CA 1
ATOM 4589 C C . VAL B 1 149 ? -9.766 35.188 11.945 1 90.94 149 VAL B C 1
ATOM 4591 O O . VAL B 1 149 ? -9.25 34.781 10.906 1 90.94 149 VAL B O 1
ATOM 4594 N N . LEU B 1 150 ? -9.609 34.594 13.086 1 92 150 LEU B N 1
ATOM 4595 C CA . LEU B 1 150 ? -8.82 33.375 13.219 1 92 150 LEU B CA 1
ATOM 4596 C C . LEU B 1 150 ? -9.422 32.25 12.383 1 92 150 LEU B C 1
ATOM 4598 O O . LEU B 1 150 ? -8.695 31.5 11.711 1 92 150 LEU B O 1
ATOM 4602 N N . ALA B 1 151 ? -10.711 32.156 12.414 1 95.12 151 ALA B N 1
ATOM 4603 C CA . ALA B 1 151 ? -11.406 31.109 11.656 1 95.12 151 ALA B CA 1
ATOM 4604 C C . ALA B 1 151 ? -11.242 31.312 10.156 1 95.12 151 ALA B C 1
ATOM 4606 O O . ALA B 1 151 ? -11.047 30.359 9.406 1 95.12 151 ALA B O 1
ATOM 4607 N N . ILE B 1 152 ? -11.367 32.531 9.711 1 95.31 152 ILE B N 1
ATOM 4608 C CA . ILE B 1 152 ? -11.195 32.844 8.297 1 95.31 152 ILE B CA 1
ATOM 4609 C C . ILE B 1 152 ? -9.805 32.438 7.84 1 95.31 152 ILE B C 1
ATOM 4611 O O . ILE B 1 152 ? -9.656 31.781 6.809 1 95.31 152 ILE B O 1
ATOM 4615 N N . ILE B 1 153 ? -8.812 32.781 8.586 1 93.56 153 ILE B N 1
ATOM 4616 C CA . ILE B 1 153 ? -7.441 32.438 8.242 1 93.56 153 ILE B CA 1
ATOM 4617 C C . ILE B 1 153 ? -7.289 30.938 8.141 1 93.56 153 ILE B C 1
ATOM 4619 O O . ILE B 1 153 ? -6.695 30.422 7.191 1 93.56 153 ILE B O 1
ATOM 4623 N N . GLN B 1 154 ? -7.824 30.25 9.078 1 93.94 154 GLN B N 1
ATOM 4624 C CA . GLN B 1 154 ? -7.738 28.797 9.094 1 93.94 154 GLN B CA 1
ATOM 4625 C C . GLN B 1 154 ? -8.391 28.203 7.852 1 93.94 154 GLN B C 1
ATOM 4627 O O . GLN B 1 154 ? -7.836 27.297 7.227 1 93.94 154 GLN B O 1
ATOM 4632 N N . ILE B 1 155 ? -9.539 28.641 7.5 1 96 155 ILE B N 1
ATOM 4633 C CA . ILE B 1 155 ? -10.266 28.094 6.355 1 96 155 ILE B CA 1
ATOM 4634 C C . ILE B 1 155 ? -9.523 28.438 5.066 1 96 155 ILE B C 1
ATOM 4636 O O . ILE B 1 155 ? -9.453 27.609 4.148 1 96 155 ILE B O 1
ATOM 4640 N N . LEU B 1 156 ? -9.016 29.625 5.004 1 94.88 156 LEU B N 1
ATOM 4641 C CA . LEU B 1 156 ? -8.258 30.016 3.82 1 94.88 156 LEU B CA 1
ATOM 4642 C C . LEU B 1 156 ? -7.008 29.156 3.666 1 94.88 156 LEU B C 1
ATOM 4644 O O . LEU B 1 156 ? -6.637 28.797 2.547 1 94.88 156 LEU B O 1
ATOM 4648 N N . LEU B 1 157 ? -6.406 28.875 4.742 1 93.88 157 LEU B N 1
ATOM 4649 C CA . LEU B 1 157 ? -5.238 28.016 4.703 1 93.88 157 LEU B CA 1
ATOM 4650 C C . LEU B 1 157 ? -5.629 26.594 4.266 1 93.88 157 LEU B C 1
ATOM 4652 O O . LEU B 1 157 ? -4.91 25.969 3.49 1 93.88 157 LEU B O 1
ATOM 4656 N N . LEU B 1 158 ? -6.73 26.109 4.797 1 93.56 158 LEU B N 1
ATOM 4657 C CA . LEU B 1 158 ? -7.223 24.812 4.359 1 93.56 158 LEU B CA 1
ATOM 4658 C C . LEU B 1 158 ? -7.488 24.797 2.859 1 93.56 158 LEU B C 1
ATOM 4660 O O . LEU B 1 158 ? -7.227 23.797 2.184 1 93.56 158 LEU B O 1
ATOM 4664 N N . HIS B 1 159 ? -8.031 25.859 2.436 1 94 159 HIS B N 1
ATOM 4665 C CA . HIS B 1 159 ? -8.266 26.031 1.006 1 94 159 HIS B CA 1
ATOM 4666 C C . HIS B 1 159 ? -6.957 25.969 0.221 1 94 159 HIS B C 1
ATOM 4668 O O . HIS B 1 159 ? -6.871 25.297 -0.805 1 94 159 HIS B O 1
ATOM 4674 N N . ASP B 1 160 ? -5.961 26.641 0.688 1 93 160 ASP B N 1
ATOM 4675 C CA . ASP B 1 160 ? -4.645 26.609 0.059 1 93 160 ASP B CA 1
ATOM 4676 C C . ASP B 1 160 ? -4.09 25.188 0.029 1 93 160 ASP B C 1
ATOM 4678 O O . ASP B 1 160 ? -3.539 24.75 -0.985 1 93 160 ASP B O 1
ATOM 4682 N N . ILE B 1 161 ? -4.211 24.516 1.114 1 93.31 161 ILE B N 1
ATOM 4683 C CA . ILE B 1 161 ? -3.707 23.156 1.258 1 93.31 161 ILE B CA 1
ATOM 4684 C C . ILE B 1 161 ? -4.371 22.25 0.224 1 93.31 161 ILE B C 1
ATOM 4686 O O . ILE B 1 161 ? -3.691 21.484 -0.47 1 93.31 161 ILE B O 1
ATOM 4690 N N . ALA B 1 162 ? -5.625 22.406 0.089 1 92.44 162 ALA B N 1
ATOM 4691 C CA . ALA B 1 162 ? -6.402 21.531 -0.793 1 92.44 162 ALA B CA 1
ATOM 4692 C C . ALA B 1 162 ? -6.133 21.859 -2.26 1 92.44 162 ALA B C 1
ATOM 4694 O O . ALA B 1 162 ? -6.227 20.984 -3.123 1 92.44 162 ALA B O 1
ATOM 4695 N N . GLU B 1 163 ? -5.805 23.062 -2.512 1 90.06 163 GLU B N 1
ATOM 4696 C CA . GLU B 1 163 ? -5.645 23.484 -3.898 1 90.06 163 GLU B CA 1
ATOM 4697 C C . GLU B 1 163 ? -4.23 23.203 -4.402 1 90.06 163 GLU B C 1
ATOM 4699 O O . GLU B 1 163 ? -4.055 22.594 -5.465 1 90.06 163 GLU B O 1
ATOM 4704 N N . SER B 1 164 ? -3.268 23.641 -3.609 1 91 164 SER B N 1
ATOM 4705 C CA . SER B 1 164 ? -1.899 23.531 -4.105 1 91 164 SER B CA 1
ATOM 4706 C C . SER B 1 164 ? -0.957 23.031 -3.018 1 91 164 SER B C 1
ATOM 4708 O O . SER B 1 164 ? 0.163 22.609 -3.309 1 91 164 SER B O 1
ATOM 4710 N N . GLY B 1 165 ? -1.371 23.188 -1.812 1 92.31 165 GLY B N 1
ATOM 4711 C CA . GLY B 1 165 ? -0.486 22.875 -0.701 1 92.31 165 GLY B CA 1
ATOM 4712 C C . GLY B 1 165 ? 0.465 24 -0.354 1 92.31 165 GLY B C 1
ATOM 4713 O O . GLY B 1 165 ? 1.298 23.859 0.544 1 92.31 165 GLY B O 1
ATOM 4714 N N . ILE B 1 166 ? 0.309 25.094 -1.021 1 90.94 166 ILE B N 1
ATOM 4715 C CA . ILE B 1 166 ? 1.218 26.219 -0.865 1 90.94 166 ILE B CA 1
ATOM 4716 C C . ILE B 1 166 ? 0.42 27.484 -0.557 1 90.94 166 ILE B C 1
ATOM 4718 O O . ILE B 1 166 ? -0.572 27.781 -1.229 1 90.94 166 ILE B O 1
ATOM 4722 N N . SER B 1 167 ? 0.728 28.078 0.544 1 88.31 167 SER B N 1
ATOM 4723 C CA . SER B 1 167 ? 0.203 29.406 0.803 1 88.31 167 SER B CA 1
ATOM 4724 C C . SER B 1 167 ? 1.155 30.484 0.292 1 88.31 167 SER B C 1
ATOM 4726 O O . SER B 1 167 ? 2.268 30.641 0.802 1 88.31 167 SER B O 1
ATOM 4728 N N . THR B 1 168 ? 0.613 31.219 -0.599 1 80.88 168 THR B N 1
ATOM 4729 C CA . THR B 1 168 ? 1.462 32.156 -1.313 1 80.88 168 THR B CA 1
ATOM 4730 C C . THR B 1 168 ? 1.854 33.312 -0.41 1 80.88 168 THR B C 1
ATOM 4732 O O . THR B 1 168 ? 0.999 33.906 0.248 1 80.88 168 THR B O 1
ATOM 4735 N N . HIS B 1 169 ? 3.059 33.562 -0.317 1 71.56 169 HIS B N 1
ATOM 4736 C CA . HIS B 1 169 ? 3.707 34.688 0.375 1 71.56 169 HIS B CA 1
ATOM 4737 C C . HIS B 1 169 ? 3.5 34.594 1.883 1 71.56 169 HIS B C 1
ATOM 4739 O O . HIS B 1 169 ? 3.84 35.5 2.619 1 71.56 169 HIS B O 1
ATOM 4745 N N . GLY B 1 170 ? 2.963 33.625 2.385 1 71.38 170 GLY B N 1
ATOM 4746 C CA . GLY B 1 170 ? 2.85 33.344 3.809 1 71.38 170 GLY B CA 1
ATOM 4747 C C . GLY B 1 170 ? 1.993 34.344 4.547 1 71.38 170 GLY B C 1
ATOM 4748 O O . GLY B 1 170 ? 2.16 34.562 5.75 1 71.38 170 GLY B O 1
ATOM 4749 N N . ILE B 1 171 ? 1.111 34.969 3.973 1 73.44 171 ILE B N 1
ATOM 4750 C CA . ILE B 1 171 ? 0.471 36.156 4.504 1 73.44 171 ILE B CA 1
ATOM 4751 C C . ILE B 1 171 ? -0.576 35.75 5.543 1 73.44 171 ILE B C 1
ATOM 4753 O O . ILE B 1 171 ? -0.769 36.469 6.535 1 73.44 171 ILE B O 1
ATOM 4757 N N . HIS B 1 172 ? -1.102 34.688 5.418 1 77.31 172 HIS B N 1
ATOM 4758 C CA . HIS B 1 172 ? -2.207 34.312 6.293 1 77.31 172 HIS B CA 1
ATOM 4759 C C . HIS B 1 172 ? -1.724 34.062 7.719 1 77.31 172 HIS B C 1
ATOM 4761 O O . HIS B 1 172 ? -2.26 34.625 8.672 1 77.31 172 HIS B O 1
ATOM 4767 N N . ILE B 1 173 ? -0.721 33.344 7.848 1 78.69 173 ILE B N 1
ATOM 4768 C CA . ILE B 1 173 ? -0.228 32.969 9.172 1 78.69 173 ILE B CA 1
ATOM 4769 C C . ILE B 1 173 ? 0.378 34.219 9.844 1 78.69 173 ILE B C 1
ATOM 4771 O O . ILE B 1 173 ? 0.199 34.438 11.047 1 78.69 173 ILE B O 1
ATOM 4775 N N . THR B 1 174 ? 0.953 35.031 9.094 1 76.94 174 THR B N 1
ATOM 4776 C CA . THR B 1 174 ? 1.523 36.281 9.625 1 76.94 174 THR B CA 1
ATOM 4777 C C . THR B 1 174 ? 0.424 37.219 10.109 1 76.94 174 THR B C 1
ATOM 4779 O O . THR B 1 174 ? 0.564 37.844 11.148 1 76.94 174 THR B O 1
ATOM 4782 N N . GLY B 1 175 ? -0.605 37.281 9.367 1 73.62 175 GLY B N 1
ATOM 4783 C CA . GLY B 1 175 ? -1.76 38.062 9.797 1 73.62 175 GLY B CA 1
ATOM 4784 C C . GLY B 1 175 ? -2.373 37.562 11.086 1 73.62 175 GLY B C 1
ATOM 4785 O O . GLY B 1 175 ? -2.74 38.344 11.953 1 73.62 175 GLY B O 1
ATOM 4786 N N . ALA B 1 176 ? -2.469 36.281 11.219 1 76.56 176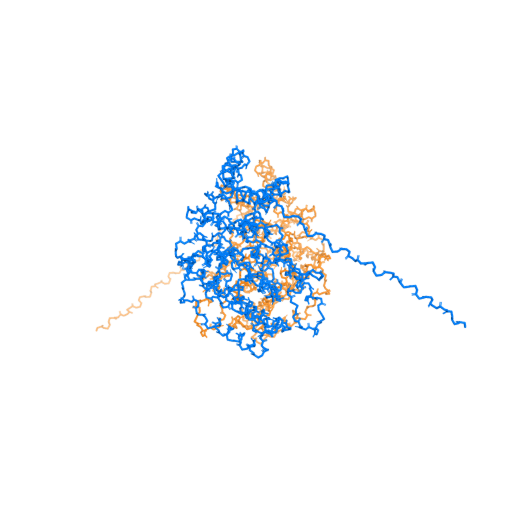 ALA B N 1
ATOM 4787 C CA . ALA B 1 176 ? -3.008 35.688 12.438 1 76.56 176 ALA B CA 1
ATOM 4788 C C . ALA B 1 176 ? -2.193 36.094 13.664 1 76.56 176 ALA B C 1
ATOM 4790 O O . ALA B 1 176 ? -2.754 36.344 14.727 1 76.56 176 ALA B O 1
ATOM 4791 N N . MET B 1 177 ? -0.952 36.219 13.516 1 79.19 177 MET B N 1
ATOM 4792 C CA . MET B 1 177 ? -0.073 36.594 14.617 1 79.19 177 MET B CA 1
ATOM 4793 C C . MET B 1 177 ? -0.38 38 15.102 1 79.19 177 MET B C 1
ATOM 4795 O O . MET B 1 177 ? -0.359 38.25 16.312 1 79.19 177 MET B O 1
ATOM 4799 N N . SER B 1 178 ? -0.65 38.812 14.227 1 74.5 178 SER B N 1
ATOM 4800 C CA . SER B 1 178 ? -0.973 40.188 14.594 1 74.5 178 SER B CA 1
ATOM 4801 C C . SER B 1 178 ? -2.225 40.25 15.461 1 74.5 178 SER B C 1
ATOM 4803 O O . SER B 1 178 ? -2.27 41 16.453 1 74.5 178 SER B O 1
ATOM 4805 N N . VAL B 1 179 ? -3.143 39.469 15.125 1 74.94 179 VAL B N 1
ATOM 4806 C CA . VAL B 1 179 ? -4.391 39.406 15.883 1 74.94 179 VAL B CA 1
ATOM 4807 C C . VAL B 1 179 ? -4.141 38.75 17.234 1 74.94 179 VAL B C 1
ATOM 4809 O O . VAL B 1 179 ? -4.68 39.188 18.266 1 74.94 179 VAL B O 1
ATOM 4812 N N . CYS B 1 180 ? -3.398 37.75 17.219 1 78.19 180 CYS B N 1
ATOM 4813 C CA . CYS B 1 180 ? -3.088 37 18.438 1 78.19 180 CYS B CA 1
ATOM 4814 C C . CYS B 1 180 ? -2.408 37.906 19.469 1 78.19 180 CYS B C 1
ATOM 4816 O O . CYS B 1 180 ? -2.709 37.812 20.656 1 78.19 180 CYS B O 1
ATOM 4818 N N . LYS B 1 181 ? -1.521 38.625 19.047 1 75.06 181 LYS B N 1
ATOM 4819 C CA . LYS B 1 181 ? -0.823 39.562 19.938 1 75.06 181 LYS B CA 1
ATOM 4820 C C . LYS B 1 181 ? -1.805 40.469 20.656 1 75.06 181 LYS B C 1
ATOM 4822 O O . LYS B 1 181 ? -1.688 40.688 21.859 1 75.06 181 LYS B O 1
ATOM 4827 N N . ARG B 1 182 ? -2.662 40.844 19.984 1 71.81 182 ARG B N 1
ATOM 4828 C CA . ARG B 1 182 ? -3.654 41.75 20.578 1 71.81 182 ARG B CA 1
ATOM 4829 C C . ARG B 1 182 ? -4.551 41 21.562 1 71.81 182 ARG B C 1
ATOM 4831 O O . ARG B 1 182 ? -4.91 41.531 22.609 1 71.81 182 ARG B O 1
ATOM 4838 N N . LEU B 1 183 ? -4.973 39.812 21.109 1 73.25 183 LEU B N 1
ATOM 4839 C CA . LEU B 1 183 ? -5.805 38.969 21.969 1 73.25 183 LEU B CA 1
ATOM 4840 C C . LEU B 1 183 ? -5.094 38.656 23.297 1 73.25 183 LEU B C 1
ATOM 4842 O O . LEU B 1 183 ? -5.723 38.656 24.359 1 73.25 183 LEU B O 1
ATOM 4846 N N . LEU B 1 184 ? -3.912 38.344 23.156 1 69.31 184 LEU B N 1
ATOM 4847 C CA . LEU B 1 184 ? -3.129 37.969 24.344 1 69.31 184 LEU B CA 1
ATOM 4848 C C . LEU B 1 184 ? -2.881 39.188 25.234 1 69.31 184 LEU B C 1
ATOM 4850 O O . LEU B 1 184 ? -2.854 39.062 26.453 1 69.31 184 LEU B O 1
ATOM 4854 N N . ILE B 1 185 ? -2.627 40.25 24.641 1 61.88 185 ILE B N 1
ATOM 4855 C CA . ILE B 1 185 ? -2.34 41.469 25.375 1 61.88 185 ILE B CA 1
ATOM 4856 C C . ILE B 1 185 ? -3.592 41.938 26.125 1 61.88 185 ILE B C 1
ATOM 4858 O O . ILE B 1 185 ? -3.518 42.344 27.281 1 61.88 185 ILE B O 1
ATOM 4862 N N . SER B 1 186 ? -4.578 41.844 25.5 1 60.44 186 SER B N 1
ATOM 4863 C CA . SER B 1 186 ? -5.785 42.438 26.047 1 60.44 186 SER B CA 1
ATOM 4864 C C . SER B 1 186 ? -6.457 41.5 27.047 1 60.44 186 SER B C 1
ATOM 4866 O O . SER B 1 186 ? -6.879 41.938 28.125 1 60.44 186 SER B O 1
ATOM 4868 N N . GLU B 1 187 ? -6.762 40.281 26.672 1 60.62 187 GLU B N 1
ATOM 4869 C CA . GLU B 1 187 ? -7.699 39.5 27.453 1 60.62 187 GLU B CA 1
ATOM 4870 C C . GLU B 1 187 ? -7.031 38.219 28 1 60.62 187 GLU B C 1
ATOM 4872 O O . GLU B 1 187 ? -7.57 37.562 28.891 1 60.62 187 GLU B O 1
ATOM 4877 N N . GLY B 1 188 ? -5.742 38.156 27.766 1 61.34 188 GLY B N 1
ATOM 4878 C CA . GLY B 1 188 ? -5.223 36.844 28.109 1 61.34 188 GLY B CA 1
ATOM 4879 C C . GLY B 1 188 ? -6.031 35.719 27.5 1 61.34 188 GLY B C 1
ATOM 4880 O O . GLY B 1 188 ? -7.16 35.938 27.047 1 61.34 188 GLY B O 1
ATOM 4881 N N . LEU B 1 189 ? -5.488 34.719 26.906 1 63.19 189 LEU B N 1
ATOM 4882 C CA . LEU B 1 189 ? -6.234 33.531 26.453 1 63.19 189 LEU B CA 1
ATOM 4883 C C . LEU B 1 189 ? -6.801 32.75 27.641 1 63.19 189 LEU B C 1
ATOM 4885 O O . LEU B 1 189 ? -6.27 31.719 28.016 1 63.19 189 LEU B O 1
ATOM 4889 N N . SER B 1 19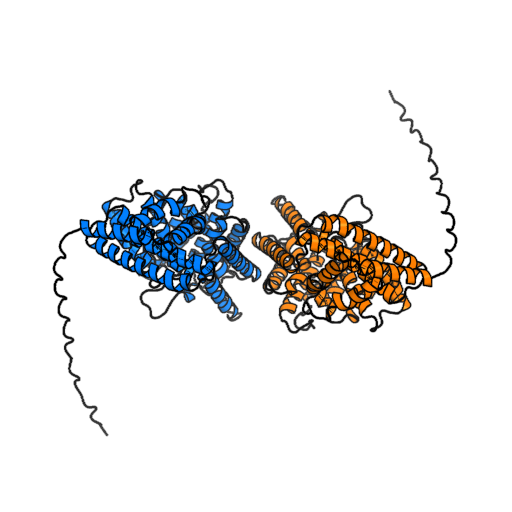0 ? -7.484 33.594 28.5 1 58.31 190 SER B N 1
ATOM 4890 C CA . SER B 1 190 ? -8.062 32.969 29.688 1 58.31 190 SER B CA 1
ATOM 4891 C C . SER B 1 190 ? -8.961 31.781 29.297 1 58.31 190 SER B C 1
ATOM 4893 O O . SER B 1 190 ? -9.391 31.688 28.141 1 58.31 190 SER B O 1
ATOM 4895 N N . GLY B 1 191 ? -9.062 30.719 30.094 1 60.81 191 GLY B N 1
ATOM 4896 C CA . GLY B 1 191 ? -9.773 29.453 29.953 1 60.81 191 GLY B CA 1
ATOM 4897 C C . GLY B 1 191 ? -11.18 29.609 29.406 1 60.81 191 GLY B C 1
ATOM 4898 O O . GLY B 1 191 ? -11.812 28.625 29.016 1 60.81 191 GLY B O 1
ATOM 4899 N N . HIS B 1 192 ? -11.555 30.875 29.156 1 65.88 192 HIS B N 1
ATOM 4900 C CA . HIS B 1 192 ? -12.945 31.016 28.734 1 65.88 192 HIS B CA 1
ATOM 4901 C C . HIS B 1 192 ? -13.047 31.234 27.234 1 65.88 192 HIS B C 1
ATOM 4903 O O . HIS B 1 192 ? -14.141 31.156 26.672 1 65.88 192 HIS B O 1
ATOM 4909 N N . ARG B 1 193 ? -11.938 31.281 26.531 1 84.81 193 ARG B N 1
ATOM 4910 C CA . ARG B 1 193 ? -11.984 31.516 25.094 1 84.81 193 ARG B CA 1
ATOM 4911 C C . ARG B 1 193 ? -11.648 30.25 24.328 1 84.81 193 ARG B C 1
ATOM 4913 O O . ARG B 1 193 ? -10.664 30.203 23.594 1 84.81 193 ARG B O 1
ATOM 4920 N N . GLN B 1 194 ? -12.516 29.359 24.422 1 87.06 194 GLN B N 1
ATOM 4921 C CA . GLN B 1 194 ? -12.273 28.031 23.875 1 87.06 194 GLN B CA 1
ATOM 4922 C C . GLN B 1 194 ? -12.148 28.078 22.344 1 87.06 194 GLN B C 1
ATOM 4924 O O . GLN B 1 194 ? -11.312 27.391 21.766 1 87.06 194 GLN B O 1
ATOM 4929 N N . ARG B 1 195 ? -12.945 28.922 21.766 1 90.5 195 ARG B N 1
ATOM 4930 C CA . ARG B 1 195 ? -12.891 29.047 20.312 1 90.5 195 ARG B CA 1
ATOM 4931 C C . ARG B 1 195 ? -11.547 29.609 19.875 1 90.5 195 ARG B C 1
ATOM 4933 O O . ARG B 1 195 ? -10.922 29.078 18.938 1 90.5 195 ARG B O 1
ATOM 4940 N N . ALA B 1 196 ? -11.195 30.609 20.5 1 89.06 196 ALA B N 1
ATOM 4941 C CA . ALA B 1 196 ? -9.93 31.25 20.156 1 89.06 196 ALA B CA 1
ATOM 4942 C C . ALA B 1 196 ? -8.758 30.297 20.375 1 89.06 196 ALA B C 1
ATOM 4944 O O . ALA B 1 196 ? -7.844 30.234 19.547 1 89.06 196 ALA B O 1
ATOM 4945 N N . VAL B 1 197 ? -8.805 29.578 21.438 1 89.5 197 VAL B N 1
ATOM 4946 C CA . VAL B 1 197 ? -7.742 28.625 21.766 1 89.5 197 VAL B CA 1
ATOM 4947 C C . VAL B 1 197 ? -7.68 27.547 20.688 1 89.5 197 VAL B C 1
ATOM 4949 O O . VAL B 1 197 ? -6.594 27.141 20.266 1 89.5 197 VAL B O 1
ATOM 4952 N N . PHE B 1 198 ? -8.812 27.125 20.297 1 93.5 198 PHE B N 1
ATOM 4953 C CA . PHE B 1 198 ? -8.898 26.094 19.266 1 93.5 198 PHE B CA 1
ATOM 4954 C C . PHE B 1 198 ? -8.258 26.562 17.969 1 93.5 198 PHE B C 1
ATOM 4956 O O . PHE B 1 198 ? -7.395 25.891 17.406 1 93.5 198 PHE B O 1
ATOM 4963 N N . PHE B 1 199 ? -8.602 27.688 17.516 1 93.12 199 PHE B N 1
ATOM 4964 C CA . PHE B 1 199 ? -8.102 28.172 16.234 1 93.12 199 PHE B CA 1
ATOM 4965 C C . PHE B 1 199 ? -6.621 28.547 16.344 1 93.12 199 PHE B C 1
ATOM 4967 O O . PHE B 1 199 ? -5.836 28.25 15.445 1 93.12 199 PHE B O 1
ATOM 4974 N N . LEU B 1 200 ? -6.277 29.156 17.422 1 90.44 200 LEU B N 1
ATOM 4975 C CA . LEU B 1 200 ? -4.887 29.562 17.609 1 90.44 200 LEU B CA 1
ATOM 4976 C C . LEU B 1 200 ? -3.973 28.344 17.672 1 90.44 200 LEU B C 1
ATOM 4978 O O . LEU B 1 200 ? -2.848 28.375 17.172 1 90.44 200 LEU B O 1
ATOM 4982 N N . GLY B 1 201 ? -4.453 27.328 18.359 1 92.31 201 GLY B N 1
ATOM 4983 C CA . GLY B 1 201 ? -3.68 26.109 18.422 1 92.31 201 GLY B CA 1
ATOM 4984 C C . GLY B 1 201 ? -3.391 25.516 17.047 1 92.31 201 GLY B C 1
ATOM 4985 O O . GLY B 1 201 ? -2.26 25.109 16.766 1 92.31 201 GLY B O 1
ATOM 4986 N N . ASN B 1 202 ? -4.348 25.5 16.219 1 94.25 202 ASN B N 1
ATOM 4987 C CA . ASN B 1 202 ? -4.172 24.969 14.867 1 94.25 202 ASN B CA 1
ATOM 4988 C C . ASN B 1 202 ? -3.252 25.844 14.039 1 94.25 202 ASN B C 1
ATOM 4990 O O . ASN B 1 202 ? -2.42 25.344 13.281 1 94.25 202 ASN B O 1
ATOM 4994 N N . LEU B 1 203 ? -3.436 27.078 14.211 1 93.44 203 LEU B N 1
ATOM 4995 C CA . LEU B 1 203 ? -2.596 28.016 13.461 1 93.44 203 LEU B CA 1
ATOM 4996 C C . LEU B 1 203 ? -1.146 27.922 13.93 1 93.44 203 LEU B C 1
ATOM 4998 O O . LEU B 1 203 ? -0.223 28.031 13.117 1 93.44 203 LEU B O 1
ATOM 5002 N N . ALA B 1 204 ? -0.983 27.781 15.195 1 94.06 204 ALA B N 1
ATOM 5003 C CA . ALA B 1 204 ? 0.368 27.625 15.727 1 94.06 204 ALA B CA 1
ATOM 5004 C C . ALA B 1 204 ? 1.04 26.375 15.172 1 94.06 204 ALA B C 1
ATOM 5006 O O . ALA B 1 204 ? 2.244 26.375 14.906 1 94.06 204 ALA B O 1
ATOM 5007 N N . TRP B 1 205 ? 0.297 25.312 15.047 1 96.19 205 TRP B N 1
ATOM 5008 C CA . TRP B 1 205 ? 0.853 24.094 14.461 1 96.19 205 TRP B CA 1
ATOM 5009 C C . TRP B 1 205 ? 1.194 24.312 12.992 1 96.19 205 TRP B C 1
ATOM 5011 O O . TRP B 1 205 ? 2.26 23.891 12.531 1 96.19 205 TRP B O 1
ATOM 5021 N N . LEU B 1 206 ? 0.335 24.938 12.289 1 95.25 206 LEU B N 1
ATOM 5022 C CA . LEU B 1 206 ? 0.609 25.219 10.883 1 95.25 206 LEU B CA 1
ATOM 5023 C C . LEU B 1 206 ? 1.846 26.094 10.734 1 95.25 206 LEU B C 1
ATOM 5025 O O . LEU B 1 206 ? 2.596 25.969 9.766 1 95.25 206 LEU B O 1
ATOM 5029 N N . ASP B 1 207 ? 2.014 26.969 11.672 1 94.56 207 ASP B N 1
ATOM 5030 C CA . ASP B 1 207 ? 3.223 27.781 11.703 1 94.56 207 ASP B CA 1
ATOM 5031 C C . ASP B 1 207 ? 4.473 26.906 11.812 1 94.56 207 ASP B C 1
ATOM 5033 O O . ASP B 1 207 ? 5.488 27.188 11.172 1 94.56 207 ASP B O 1
ATOM 5037 N N . ILE B 1 208 ? 4.348 25.906 12.609 1 96.62 208 ILE B N 1
ATOM 5038 C CA . ILE B 1 208 ? 5.453 24.969 12.75 1 96.62 208 ILE B CA 1
ATOM 5039 C C . ILE B 1 208 ? 5.648 24.188 11.453 1 96.62 208 ILE B C 1
ATOM 5041 O O . ILE B 1 208 ? 6.777 24.016 10.984 1 96.62 208 ILE B O 1
ATOM 5045 N N . ILE B 1 209 ? 4.605 23.766 10.867 1 96.19 209 ILE B N 1
ATOM 5046 C CA . ILE B 1 209 ? 4.664 23.031 9.617 1 96.19 209 ILE B CA 1
ATOM 5047 C C . ILE B 1 209 ? 5.379 23.844 8.555 1 96.19 209 ILE B C 1
ATOM 5049 O O . ILE B 1 209 ? 6.277 23.359 7.871 1 96.19 209 ILE B O 1
ATOM 5053 N N . ARG B 1 210 ? 4.973 25.047 8.422 1 93.62 210 ARG B N 1
ATOM 5054 C CA . ARG B 1 210 ? 5.625 25.906 7.438 1 93.62 210 ARG B CA 1
ATOM 5055 C C . ARG B 1 210 ? 7.105 26.078 7.77 1 93.62 210 ARG B C 1
ATOM 5057 O O . ARG B 1 210 ? 7.941 26.156 6.867 1 93.62 210 ARG B O 1
ATOM 5064 N N . ALA B 1 211 ? 7.398 26.125 9.062 1 94.94 211 ALA B N 1
ATOM 5065 C CA . ALA B 1 211 ? 8.773 26.359 9.508 1 94.94 211 ALA B CA 1
ATOM 5066 C C . ALA B 1 211 ? 9.641 25.125 9.266 1 94.94 211 ALA B C 1
ATOM 5068 O O . ALA B 1 211 ? 10.875 25.219 9.297 1 94.94 211 ALA B O 1
ATOM 5069 N N . PHE B 1 212 ? 9.062 23.969 9.062 1 96.44 212 PHE B N 1
ATOM 5070 C CA . PHE B 1 212 ? 9.828 22.781 8.711 1 96.44 212 PHE B CA 1
ATOM 5071 C C . PHE B 1 212 ? 10.617 23 7.426 1 96.44 212 PHE B C 1
ATOM 5073 O O . PHE B 1 212 ? 11.719 22.469 7.266 1 96.44 212 PHE B O 1
ATOM 5080 N N . ALA B 1 213 ? 10.047 23.781 6.539 1 93.44 213 ALA B N 1
ATOM 5081 C CA . ALA B 1 213 ? 10.719 24.062 5.273 1 93.44 213 ALA B CA 1
ATOM 5082 C C . ALA B 1 213 ? 11.797 25.125 5.445 1 93.44 213 ALA B C 1
ATOM 5084 O O . ALA B 1 213 ? 12.781 25.156 4.699 1 93.44 213 ALA B O 1
ATOM 5085 N N . GLY B 1 214 ? 11.617 25.953 6.406 1 91.5 214 GLY B N 1
ATOM 5086 C CA . GLY B 1 214 ? 12.539 27.031 6.727 1 91.5 214 GLY B CA 1
ATOM 5087 C C . GLY B 1 214 ? 12.234 27.703 8.055 1 91.5 214 GLY B C 1
ATOM 5088 O O . GLY B 1 214 ? 11.266 28.469 8.164 1 91.5 214 GLY B O 1
ATOM 5089 N N . PRO B 1 215 ? 13.133 27.5 8.977 1 92.5 215 PRO B N 1
ATOM 5090 C CA . PRO B 1 215 ? 12.859 28 10.328 1 92.5 215 PRO B CA 1
ATOM 5091 C C . PRO B 1 215 ? 12.672 29.516 10.359 1 92.5 215 PRO B C 1
ATOM 5093 O O . PRO B 1 215 ? 12.031 30.031 11.273 1 92.5 215 PRO B O 1
ATOM 5096 N N . GLU B 1 216 ? 13.203 30.219 9.398 1 88.5 216 GLU B N 1
ATOM 5097 C CA . GLU B 1 216 ? 13.086 31.672 9.352 1 88.5 216 GLU B CA 1
ATOM 5098 C C . GLU B 1 216 ? 11.633 32.125 9.18 1 88.5 216 GLU B C 1
ATOM 5100 O O . GLU B 1 216 ? 11.289 33.25 9.438 1 88.5 216 GLU B O 1
ATOM 5105 N N . ARG B 1 217 ? 10.773 31.188 8.867 1 88.12 217 ARG B N 1
ATOM 5106 C CA . ARG B 1 217 ? 9.375 31.5 8.586 1 88.12 217 ARG B CA 1
ATOM 510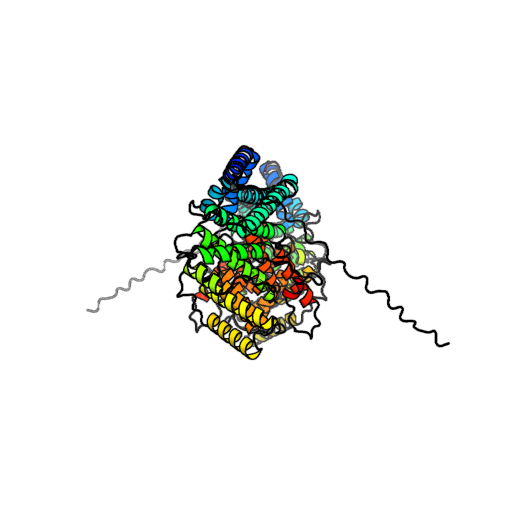7 C C . ARG B 1 217 ? 8.539 31.453 9.867 1 88.12 217 ARG B C 1
ATOM 5109 O O . ARG B 1 217 ? 7.383 31.875 9.875 1 88.12 217 ARG B O 1
ATOM 5116 N N . LEU B 1 218 ? 9.078 30.938 10.922 1 92.62 218 LEU B N 1
ATOM 5117 C CA . LEU B 1 218 ? 8.352 30.781 12.172 1 92.62 218 LEU B CA 1
ATOM 5118 C C . LEU B 1 218 ? 7.898 32.125 12.727 1 92.62 218 LEU B C 1
ATOM 5120 O O . LEU B 1 218 ? 8.695 33.062 12.828 1 92.62 218 LEU B O 1
ATOM 5124 N N . CYS B 1 219 ? 6.609 32.219 13.094 1 89.94 219 CYS B N 1
ATOM 5125 C CA . CYS B 1 219 ? 6.055 33.5 13.516 1 89.94 219 CYS B CA 1
ATOM 5126 C C . CYS B 1 219 ? 5.645 33.438 14.984 1 89.94 219 CYS B C 1
ATOM 5128 O O . CYS B 1 219 ? 5.922 34.375 15.734 1 89.94 219 CYS B O 1
ATOM 5130 N N . PHE B 1 220 ? 5 32.406 15.422 1 91.38 220 PHE B N 1
ATOM 5131 C CA . PHE B 1 220 ? 4.496 32.312 16.781 1 91.38 220 PHE B CA 1
ATOM 5132 C C . PHE B 1 220 ? 5.637 32.062 17.766 1 91.38 220 PHE B C 1
ATOM 5134 O O . PHE B 1 220 ? 6.52 31.25 17.516 1 91.38 220 PHE B O 1
ATOM 5141 N N . SER B 1 221 ? 5.598 32.75 18.844 1 90.69 221 SER B N 1
ATOM 5142 C CA . SER B 1 221 ? 6.613 32.562 19.875 1 90.69 221 SER B CA 1
ATOM 5143 C C . SER B 1 221 ? 6.344 31.328 20.703 1 90.69 221 SER B C 1
ATOM 5145 O O . SER B 1 221 ? 5.238 30.781 20.688 1 90.69 221 SER B O 1
ATOM 5147 N N . GLN B 1 222 ? 7.379 30.938 21.453 1 92.94 222 GLN B N 1
ATOM 5148 C CA . GLN B 1 222 ? 7.25 29.766 22.312 1 92.94 222 GLN B CA 1
ATOM 5149 C C . GLN B 1 222 ? 6.223 30.016 23.422 1 92.94 222 GLN B C 1
ATOM 5151 O O . GLN B 1 222 ? 5.52 29.094 23.844 1 92.94 222 GLN B O 1
ATOM 5156 N N . ASP B 1 223 ? 6.098 31.234 23.812 1 89.44 223 ASP B N 1
ATOM 5157 C CA . ASP B 1 223 ? 5.137 31.578 24.859 1 89.44 223 ASP B CA 1
ATOM 5158 C C . ASP B 1 223 ? 3.703 31.328 24.391 1 89.44 223 ASP B C 1
ATOM 5160 O O . ASP B 1 223 ? 2.875 30.828 25.156 1 89.44 223 ASP B O 1
ATOM 5164 N N . ILE B 1 224 ? 3.48 31.703 23.203 1 88 224 ILE B N 1
ATOM 5165 C CA . ILE B 1 224 ? 2.15 31.484 22.641 1 88 224 ILE B CA 1
ATOM 5166 C C . ILE B 1 224 ? 1.869 29.984 22.531 1 88 224 ILE B C 1
ATOM 5168 O O . ILE B 1 224 ? 0.772 29.531 22.859 1 88 224 ILE B O 1
ATOM 5172 N N . ARG B 1 225 ? 2.809 29.234 22.109 1 93.5 225 ARG B N 1
ATOM 5173 C CA . ARG B 1 225 ? 2.645 27.797 21.984 1 93.5 225 ARG B CA 1
ATOM 5174 C C . ARG B 1 225 ? 2.391 27.156 23.344 1 93.5 225 ARG B C 1
ATOM 5176 O O . ARG B 1 225 ? 1.551 26.25 23.469 1 93.5 225 ARG B O 1
ATOM 5183 N N . GLU B 1 226 ? 3.088 27.609 24.312 1 92.5 226 GLU B N 1
ATOM 5184 C CA . GLU B 1 226 ? 2.885 27.094 25.672 1 92.5 226 GLU B CA 1
ATOM 5185 C C . GLU B 1 226 ? 1.485 27.422 26.172 1 92.5 226 GLU B C 1
ATOM 5187 O O . GLU B 1 226 ? 0.843 26.594 26.828 1 92.5 226 GLU B O 1
ATOM 5192 N N . LEU B 1 227 ? 1.076 28.578 25.875 1 87.75 227 LEU B N 1
ATOM 5193 C CA . LEU B 1 227 ? -0.252 29.016 26.281 1 87.75 227 LEU B CA 1
ATOM 5194 C C . LEU B 1 227 ? -1.332 28.141 25.656 1 87.75 227 LEU B C 1
ATOM 5196 O O . LEU B 1 227 ? -2.254 27.688 26.344 1 87.75 227 LEU B O 1
ATOM 5200 N N . VAL B 1 228 ? -1.175 27.953 24.359 1 87.81 228 VAL B N 1
ATOM 5201 C CA . VAL B 1 228 ? -2.182 27.172 23.656 1 87.81 228 VAL B CA 1
ATOM 5202 C C . VAL B 1 228 ? -2.125 25.719 24.125 1 87.81 228 VAL B C 1
ATOM 5204 O O . VAL B 1 228 ? -3.162 25.078 24.281 1 87.81 228 VAL B O 1
ATOM 5207 N N . ALA B 1 229 ? -0.918 25.203 24.328 1 91.06 229 ALA B N 1
ATOM 5208 C CA . ALA B 1 229 ? -0.761 23.812 24.781 1 91.06 229 ALA B CA 1
ATOM 5209 C C . ALA B 1 229 ? -1.43 23.609 26.141 1 91.06 229 ALA B C 1
ATOM 5211 O O . ALA B 1 229 ? -2.043 22.562 26.391 1 91.06 229 ALA B O 1
ATOM 5212 N N . CYS B 1 230 ? -1.354 24.562 26.969 1 88.38 230 CYS B N 1
ATOM 5213 C CA . CYS B 1 230 ? -1.916 24.484 28.312 1 88.38 230 CYS B CA 1
ATOM 5214 C C . CYS B 1 230 ? -3.432 24.641 28.266 1 88.38 230 CYS B C 1
ATOM 5216 O O . CYS B 1 230 ? -4.141 23.984 29.047 1 88.38 230 CYS B O 1
ATOM 5218 N N . ALA B 1 231 ? -3.846 25.438 27.359 1 86.25 231 ALA B N 1
ATOM 5219 C CA . ALA B 1 231 ? -5.262 25.781 27.344 1 86.25 231 ALA B CA 1
ATOM 5220 C C . ALA B 1 231 ? -6.066 24.781 26.531 1 86.25 231 ALA B C 1
ATOM 5222 O O . ALA B 1 231 ? -7.285 24.672 26.672 1 86.25 231 ALA B O 1
ATOM 5223 N N . SER B 1 232 ? -5.367 24.125 25.672 1 84.75 232 SER B N 1
ATOM 5224 C CA . SER B 1 232 ? -6.062 23.234 24.75 1 84.75 232 SER B CA 1
ATOM 5225 C C . SER B 1 232 ? -6.473 21.938 25.453 1 84.75 232 SER B C 1
ATOM 5227 O O . SER B 1 232 ? -5.746 21.438 26.312 1 84.75 232 SER B O 1
ATOM 5229 N N . GLU B 1 233 ? -7.602 21.516 25.219 1 80.31 233 GLU B N 1
ATOM 5230 C CA . GLU B 1 233 ? -7.984 20.172 25.656 1 80.31 233 GLU B CA 1
ATOM 5231 C C . GLU B 1 233 ? -7.488 19.109 24.672 1 80.31 233 GLU B C 1
ATOM 5233 O O . GLU B 1 233 ? -6.414 19.266 24.078 1 80.31 233 GLU B O 1
ATOM 5238 N N . ASN B 1 234 ? -8.242 18.062 24.453 1 86.31 234 ASN B N 1
ATOM 5239 C CA . ASN B 1 234 ? -7.809 16.938 23.625 1 86.31 234 ASN B CA 1
ATOM 5240 C C . ASN B 1 234 ? -8.062 17.219 22.141 1 86.31 234 ASN B C 1
ATOM 5242 O O . ASN B 1 234 ? -7.707 16.406 21.281 1 86.31 234 ASN B O 1
ATOM 5246 N N . THR B 1 235 ? -8.469 18.391 21.875 1 90.62 235 THR B N 1
ATOM 5247 C CA . THR B 1 235 ? -8.828 18.688 20.5 1 90.62 235 THR B CA 1
ATOM 5248 C C . THR B 1 235 ? -7.586 18.984 19.672 1 90.62 235 THR B C 1
ATOM 5250 O O . THR B 1 235 ? -7.574 18.75 18.453 1 90.62 235 THR B O 1
ATOM 5253 N N . PHE B 1 236 ? -6.57 19.469 20.344 1 94.5 236 PHE B N 1
ATOM 5254 C CA . PHE B 1 236 ? -5.344 19.781 19.609 1 94.5 236 PHE B CA 1
ATOM 5255 C C . PHE B 1 236 ? -4.793 18.547 18.922 1 94.5 236 PHE B C 1
ATOM 5257 O O . PHE B 1 236 ? -4.527 18.562 17.719 1 94.5 236 PHE B O 1
ATOM 5264 N N . GLU B 1 237 ? -4.703 17.469 19.641 1 95.94 237 GLU B N 1
ATOM 5265 C CA . GLU B 1 237 ? -4.188 16.219 19.094 1 95.94 237 GLU B CA 1
ATOM 5266 C C . GLU B 1 237 ? -5.137 15.641 18.047 1 95.94 237 GLU B C 1
ATOM 5268 O O . GLU B 1 237 ? -4.699 15.07 17.047 1 95.94 237 GLU B O 1
ATOM 5273 N N . MET B 1 238 ? -6.359 15.836 18.281 1 96.06 238 MET B N 1
ATOM 5274 C CA . MET B 1 238 ? -7.359 15.258 17.375 1 96.06 238 MET B CA 1
ATOM 5275 C C . MET B 1 238 ? -7.32 15.922 16.016 1 96.06 238 MET B C 1
ATOM 5277 O O . MET B 1 238 ? -7.684 15.312 15.008 1 96.06 238 MET B O 1
ATOM 5281 N N . VAL B 1 239 ? -6.855 17.125 15.961 1 96.25 239 VAL B N 1
ATOM 5282 C CA . VAL B 1 239 ? -6.789 17.859 14.695 1 96.25 239 VAL B CA 1
ATOM 5283 C C . VAL B 1 239 ? -5.406 17.672 14.07 1 96.25 239 VAL B C 1
ATOM 5285 O O . VAL B 1 239 ? -5.289 17.469 12.859 1 96.25 239 VAL B O 1
ATOM 5288 N N . ASN B 1 240 ? -4.426 17.703 14.938 1 96.56 240 ASN B N 1
ATOM 5289 C CA . ASN B 1 240 ? -3.074 17.844 14.406 1 96.56 240 ASN B CA 1
ATOM 5290 C C . ASN B 1 240 ? -2.285 16.547 14.547 1 96.56 240 ASN B C 1
ATOM 5292 O O . ASN B 1 240 ? -1.262 16.359 13.883 1 96.56 240 ASN B O 1
ATOM 5296 N N . GLY B 1 241 ? -2.678 15.672 15.422 1 96.69 241 GLY B N 1
ATOM 5297 C CA . GLY B 1 241 ? -2.02 14.398 15.648 1 96.69 241 GLY B CA 1
ATOM 5298 C C . GLY B 1 241 ? -0.81 14.5 16.562 1 96.69 241 GLY B C 1
ATOM 5299 O O . GLY B 1 241 ? -0.526 13.578 17.328 1 96.69 241 GLY B O 1
ATOM 5300 N N . CYS B 1 242 ? -0.168 15.578 16.562 1 97.19 242 CYS B N 1
ATOM 5301 C CA . CYS B 1 242 ? 1.069 15.773 17.312 1 97.19 242 CYS B CA 1
ATOM 5302 C C . CYS B 1 242 ? 0.787 15.953 18.797 1 97.19 242 CYS B C 1
ATOM 5304 O O . CYS B 1 242 ? 0.006 16.828 19.188 1 97.19 242 CYS B O 1
ATOM 5306 N N . PRO B 1 243 ? 1.457 15.141 19.641 1 96.5 243 PRO B N 1
ATOM 5307 C CA . PRO B 1 243 ? 1.333 15.414 21.062 1 96.5 243 PRO B CA 1
ATOM 5308 C C . PRO B 1 243 ? 1.84 16.797 21.453 1 96.5 243 PRO B C 1
ATOM 5310 O O . PRO B 1 243 ? 2.846 17.266 20.906 1 96.5 243 PRO B O 1
ATOM 5313 N N . ARG B 1 244 ? 1.225 17.438 22.406 1 95.19 244 ARG B N 1
ATOM 5314 C CA . ARG B 1 244 ? 1.532 18.812 22.797 1 95.19 244 ARG B CA 1
ATOM 5315 C C . ARG B 1 244 ? 2.971 18.938 23.281 1 95.19 244 ARG B C 1
ATOM 5317 O O . ARG B 1 244 ? 3.627 19.953 23.047 1 95.19 244 ARG B O 1
ATOM 5324 N N . GLU B 1 245 ? 3.461 17.875 23.906 1 95.44 245 GLU B N 1
ATOM 5325 C CA . GLU B 1 245 ? 4.844 17.938 24.375 1 95.44 245 GLU B CA 1
ATOM 5326 C C . GLU B 1 245 ? 5.816 17.969 23.203 1 95.44 245 GLU B C 1
ATOM 5328 O O . GLU B 1 245 ? 6.797 18.719 23.219 1 95.44 245 GLU B O 1
ATOM 5333 N N . VAL B 1 246 ? 5.523 17.141 22.266 1 97.44 246 VAL B N 1
ATOM 5334 C CA . VAL B 1 246 ? 6.348 17.109 21.062 1 97.44 246 VAL B CA 1
ATOM 5335 C C . VAL B 1 246 ? 6.23 18.422 20.312 1 97.44 246 VAL B C 1
ATOM 5337 O O . VAL B 1 246 ? 7.23 18.969 19.828 1 97.44 246 VAL B O 1
ATOM 5340 N N . PHE B 1 247 ? 5.02 18.938 20.344 1 97.56 247 PHE B N 1
ATOM 5341 C CA . PHE B 1 247 ? 4.711 20.234 19.75 1 97.56 247 PHE B CA 1
ATOM 5342 C C . PHE B 1 247 ? 5.566 21.328 20.375 1 97.56 247 PHE B C 1
ATOM 5344 O O . PHE B 1 247 ? 6.168 22.141 19.672 1 97.56 247 PHE B O 1
ATOM 5351 N N . LEU B 1 248 ? 5.727 21.312 21.578 1 97.44 248 LEU B N 1
ATOM 5352 C CA . LEU B 1 248 ? 6.5 22.328 22.281 1 97.44 248 LEU B CA 1
ATOM 5353 C C . LEU B 1 248 ? 7.992 22.141 22.047 1 97.44 248 LEU B C 1
ATOM 5355 O O . LEU B 1 248 ? 8.719 23.109 21.859 1 97.44 248 LEU B O 1
ATOM 5359 N N . ILE B 1 249 ? 8.406 20.922 21.984 1 98 249 ILE B N 1
ATOM 5360 C CA . ILE B 1 249 ? 9.82 20.656 21.781 1 98 249 ILE B CA 1
ATOM 5361 C C . ILE B 1 249 ? 10.25 21.125 20.406 1 98 249 ILE B C 1
ATOM 5363 O O . ILE B 1 249 ? 11.227 21.859 20.266 1 98 249 ILE B O 1
ATOM 5367 N N . ILE B 1 250 ? 9.523 20.766 19.406 1 98.38 250 ILE B N 1
ATOM 5368 C CA . ILE B 1 250 ? 9.914 21.094 18.047 1 98.38 250 ILE B CA 1
ATOM 5369 C C . ILE B 1 250 ? 9.758 22.594 17.812 1 98.38 250 ILE B C 1
ATOM 5371 O O . ILE B 1 250 ? 10.555 23.203 17.094 1 98.38 250 ILE B O 1
ATOM 5375 N N . GLY B 1 251 ? 8.711 23.188 18.438 1 97.88 251 GLY B N 1
ATOM 5376 C CA . GLY B 1 251 ? 8.578 24.641 18.375 1 97.88 251 GLY B CA 1
ATOM 5377 C C . GLY B 1 251 ? 9.781 25.375 18.938 1 97.88 251 GLY B C 1
ATOM 5378 O O . GLY B 1 251 ? 10.273 26.328 18.328 1 97.88 251 GLY B O 1
ATOM 5379 N N . GLY B 1 252 ? 10.227 24.891 20.031 1 97.38 252 GLY B N 1
ATOM 5380 C CA . GLY B 1 252 ? 11.398 25.484 20.656 1 97.38 252 GLY B CA 1
ATOM 5381 C C . GLY B 1 252 ? 12.648 25.391 19.797 1 97.38 252 GLY B C 1
ATOM 5382 O O . GLY B 1 252 ? 13.414 26.359 19.703 1 97.38 252 GLY B O 1
ATOM 5383 N N . ILE B 1 253 ? 12.805 24.328 19.172 1 97.5 253 ILE B N 1
ATOM 5384 C CA . ILE B 1 253 ? 14.008 24.078 18.391 1 97.5 253 ILE B CA 1
ATOM 5385 C C . ILE B 1 253 ? 13.969 24.922 17.109 1 97.5 253 ILE B C 1
ATOM 5387 O O . ILE B 1 253 ? 15 25.406 16.641 1 97.5 253 ILE B O 1
ATOM 5391 N N . LEU B 1 254 ? 12.836 25.016 16.562 1 97.88 254 LEU B N 1
ATOM 5392 C CA . LEU B 1 254 ? 12.719 25.812 15.359 1 97.88 254 LEU B CA 1
ATOM 5393 C C . LEU B 1 254 ? 12.945 27.297 15.672 1 97.88 254 LEU B C 1
ATOM 5395 O O . LEU B 1 254 ? 13.508 28.031 14.859 1 97.88 254 LEU B O 1
ATOM 5399 N N . GLU B 1 255 ? 12.547 27.672 16.828 1 96.88 255 GLU B N 1
ATOM 5400 C CA . GLU B 1 255 ? 12.836 29.031 17.25 1 96.88 255 GLU B CA 1
ATOM 5401 C C . GLU B 1 255 ? 14.336 29.25 17.422 1 96.88 255 GLU B C 1
ATOM 5403 O O . GLU B 1 255 ? 14.867 30.281 17 1 96.88 255 GLU B O 1
ATOM 5408 N N . LYS B 1 256 ? 15.008 28.312 18.016 1 97.31 256 LYS B N 1
ATOM 5409 C CA . LYS B 1 256 ? 16.453 28.406 18.156 1 97.31 256 LYS B CA 1
ATOM 5410 C C . LYS B 1 256 ? 17.141 28.406 16.797 1 97.31 256 LYS B C 1
ATOM 5412 O O . LYS B 1 256 ? 18.156 29.078 16.609 1 97.31 256 LYS B O 1
ATOM 5417 N N . SER B 1 257 ? 16.625 27.641 15.953 1 97.12 257 SER B N 1
ATOM 5418 C CA . SER B 1 257 ? 17.156 27.594 14.602 1 97.12 257 SER B CA 1
ATOM 5419 C C . SER B 1 257 ? 17.016 28.953 13.906 1 97.12 257 SER B C 1
ATOM 5421 O O . SER B 1 257 ? 17.938 29.406 13.211 1 97.12 257 SER B O 1
ATOM 5423 N N . LYS B 1 258 ? 15.883 29.516 14.055 1 95.62 258 LYS B N 1
ATOM 5424 C CA . LYS B 1 258 ? 15.656 30.844 13.523 1 95.62 258 LYS B CA 1
ATOM 5425 C C . LYS B 1 258 ? 16.641 31.859 14.125 1 95.62 258 LYS B C 1
ATOM 5427 O O . LYS B 1 258 ? 17.25 32.656 13.406 1 95.62 258 LYS B O 1
ATOM 5432 N N . GLU B 1 259 ? 16.828 31.812 15.383 1 96.31 259 GLU B N 1
ATOM 5433 C CA . GLU B 1 259 ? 17.766 32.688 16.078 1 96.31 259 GLU B CA 1
ATOM 5434 C C . GLU B 1 259 ? 19.188 32.5 15.562 1 96.31 259 GLU B C 1
ATOM 5436 O O . GLU B 1 259 ? 19.938 33.469 15.422 1 96.31 259 GLU B O 1
ATOM 5441 N N . HIS B 1 260 ? 19.484 31.297 15.344 1 96.31 260 HIS B N 1
ATOM 5442 C CA . HIS B 1 260 ? 20.812 31 14.844 1 96.31 260 HIS B CA 1
ATOM 5443 C C . HIS B 1 260 ? 21.016 31.562 13.445 1 96.31 260 HIS B C 1
ATOM 5445 O O . HIS B 1 260 ? 22.078 32.125 13.148 1 96.31 260 HIS B O 1
ATOM 5451 N N . THR B 1 261 ? 20.078 31.375 12.625 1 92 261 THR B N 1
ATOM 5452 C CA . THR B 1 261 ? 20.141 31.891 11.266 1 92 261 THR B CA 1
ATOM 5453 C C . THR B 1 261 ? 20.25 33.406 11.266 1 92 261 THR B C 1
ATOM 5455 O O . THR B 1 261 ? 20.922 33.969 10.398 1 92 261 THR B O 1
ATOM 5458 N N . LEU B 1 262 ? 19.656 34.062 12.25 1 91.81 262 LEU B N 1
ATOM 5459 C CA . LEU B 1 262 ? 19.656 35.5 12.359 1 91.81 262 LEU B CA 1
ATOM 5460 C C . LEU B 1 262 ? 20.922 36 13.055 1 91.81 262 LEU B C 1
ATOM 5462 O O . LEU B 1 262 ? 21.141 37.188 13.164 1 91.81 262 LEU B O 1
ATOM 5466 N N . GLY B 1 263 ? 21.703 35.094 13.602 1 92.81 263 GLY B N 1
ATOM 5467 C CA . GLY B 1 263 ? 22.969 35.438 14.242 1 92.81 263 GLY B CA 1
ATOM 5468 C C . GLY B 1 263 ? 22.812 35.75 15.719 1 92.81 263 GLY B C 1
ATOM 5469 O O . GLY B 1 263 ? 23.734 36.281 16.344 1 92.81 263 GLY B O 1
ATOM 5470 N N . TRP B 1 264 ? 21.656 35.438 16.219 1 94.12 264 TRP B N 1
ATOM 5471 C CA . TRP B 1 264 ? 21.359 35.781 17.609 1 94.12 264 TRP B CA 1
ATOM 5472 C C . TRP B 1 264 ? 21.812 34.656 18.547 1 94.12 264 TRP B C 1
ATOM 5474 O O . TRP B 1 264 ? 21.875 34.844 19.766 1 94.12 264 TRP B O 1
ATOM 5484 N N . LEU B 1 265 ? 22.141 33.531 17.984 1 94.38 265 LEU B N 1
ATOM 5485 C CA . LEU B 1 265 ? 22.562 32.344 18.734 1 94.38 265 LEU B CA 1
ATOM 5486 C C . LEU B 1 265 ? 23.875 31.797 18.188 1 94.38 265 LEU B C 1
ATOM 5488 O O . LEU B 1 265 ? 24.031 31.641 16.969 1 94.38 265 LEU B O 1
ATOM 5492 N N . THR B 1 266 ? 24.812 31.547 19.094 1 96.19 266 THR B N 1
ATOM 5493 C CA . THR B 1 266 ? 26.094 31 18.656 1 96.19 266 THR B CA 1
ATOM 5494 C C . THR B 1 266 ? 25.922 29.547 18.188 1 96.19 266 THR B C 1
ATOM 5496 O O . THR B 1 266 ? 24.953 28.875 18.547 1 96.19 266 THR B O 1
ATOM 5499 N N . SER B 1 267 ? 26.875 29.094 17.422 1 95.38 267 SER B N 1
ATOM 5500 C CA . SER B 1 267 ? 26.844 27.719 16.922 1 95.38 267 SER B CA 1
ATOM 5501 C C . SER B 1 267 ? 26.875 26.719 18.062 1 95.38 267 SER B C 1
ATOM 5503 O O . SER B 1 267 ? 26.219 25.672 18 1 95.38 267 SER B O 1
ATOM 5505 N N . ASP B 1 268 ? 27.609 27.016 19.062 1 96.38 268 ASP B N 1
ATOM 5506 C CA . ASP B 1 268 ? 27.703 26.109 20.219 1 96.38 268 ASP B CA 1
ATOM 5507 C C . ASP B 1 268 ? 26.375 26.031 20.969 1 96.38 268 ASP B C 1
ATOM 5509 O O . ASP B 1 268 ? 25.922 24.938 21.312 1 96.38 268 ASP B O 1
ATOM 5513 N N . GLU B 1 269 ? 25.859 27.172 21.172 1 96.44 269 GLU B N 1
ATOM 5514 C CA . GLU B 1 269 ? 24.578 27.203 21.844 1 96.44 269 GLU B CA 1
ATOM 5515 C C . GLU B 1 269 ? 23.5 26.484 21.031 1 96.44 269 GLU B C 1
ATOM 5517 O O . GLU B 1 269 ? 22.656 25.781 21.578 1 96.44 269 GLU B O 1
ATOM 5522 N N . TYR B 1 270 ? 23.594 26.703 19.781 1 97.19 270 TYR B N 1
ATOM 5523 C CA . TYR B 1 270 ? 22.656 26.078 18.844 1 97.19 270 TYR B CA 1
ATOM 5524 C C . TYR B 1 270 ? 22.781 24.547 18.891 1 97.19 270 TYR B C 1
ATOM 5526 O O . TYR B 1 270 ? 21.781 23.844 19.047 1 97.19 270 TYR B O 1
ATOM 5534 N N . GLN B 1 271 ? 23.984 24.078 18.875 1 96.69 271 GLN B N 1
ATOM 5535 C CA . GLN B 1 271 ? 24.234 22.641 18.891 1 96.69 271 GLN B CA 1
ATOM 5536 C C . GLN B 1 271 ? 23.781 22 20.203 1 96.69 271 GLN B C 1
ATOM 5538 O O . GLN B 1 271 ? 23.188 20.922 20.203 1 96.69 271 GLN B O 1
ATOM 5543 N N . ILE B 1 272 ? 23.984 22.672 21.234 1 96.94 272 ILE B N 1
ATOM 5544 C CA . ILE B 1 272 ? 23.594 22.156 22.547 1 96.94 272 ILE B CA 1
ATOM 5545 C C . ILE B 1 272 ? 22.062 22.078 22.625 1 96.94 272 ILE B C 1
ATOM 5547 O O . ILE B 1 272 ? 21.516 21.078 23.094 1 96.94 272 ILE B O 1
ATOM 5551 N N . ALA B 1 273 ? 21.406 23.109 22.141 1 97.19 273 ALA B N 1
ATOM 5552 C CA . ALA B 1 273 ? 19.953 23.125 22.156 1 97.19 273 ALA B CA 1
ATOM 5553 C C . ALA B 1 273 ? 19.375 21.969 21.344 1 97.19 273 ALA B C 1
ATOM 5555 O O . ALA B 1 273 ? 18.422 21.312 21.781 1 97.19 273 ALA B O 1
ATOM 5556 N N . MET B 1 274 ? 20 21.719 20.219 1 97.38 274 MET B N 1
ATOM 5557 C CA . MET B 1 274 ? 19.547 20.641 19.344 1 97.38 274 MET B CA 1
ATOM 5558 C C . MET B 1 274 ? 19.75 19.281 20.016 1 97.38 274 MET B C 1
ATOM 5560 O O . MET B 1 274 ? 18.859 18.422 19.969 1 97.38 274 MET B O 1
ATOM 5564 N N . LEU B 1 275 ? 20.828 19.109 20.609 1 97.62 275 LEU B N 1
ATOM 5565 C CA . LEU B 1 275 ? 21.156 17.844 21.234 1 97.62 275 LEU B CA 1
ATOM 5566 C C . LEU B 1 275 ? 20.25 17.578 22.438 1 97.62 275 LEU B C 1
ATOM 5568 O O . LEU B 1 275 ? 19.812 16.453 22.656 1 97.62 275 LEU B O 1
ATOM 5572 N N . VAL B 1 276 ? 20 18.594 23.172 1 97.44 276 VAL B N 1
ATOM 5573 C CA . VAL B 1 276 ? 19.109 18.469 24.328 1 97.44 276 VAL B CA 1
ATOM 5574 C C . VAL B 1 276 ? 17.703 18.094 23.859 1 97.44 276 VAL B C 1
ATOM 5576 O O . VAL B 1 276 ? 17.062 17.203 24.422 1 97.44 276 VAL B O 1
ATOM 5579 N N . ALA B 1 277 ? 17.203 18.75 22.828 1 97.94 277 ALA B N 1
ATOM 5580 C CA . ALA B 1 277 ? 15.875 18.453 22.297 1 97.94 277 ALA B CA 1
ATOM 5581 C C . ALA B 1 277 ? 15.805 17.031 21.75 1 97.94 277 ALA B C 1
ATOM 5583 O O . ALA B 1 277 ? 14.812 16.328 21.969 1 97.94 277 ALA B O 1
ATOM 5584 N N . LYS B 1 278 ? 16.828 16.672 21.031 1 97.94 278 LYS B N 1
ATOM 5585 C CA . LYS B 1 278 ? 16.906 15.305 20.531 1 97.94 278 LYS B CA 1
ATOM 5586 C C . LYS B 1 278 ? 16.812 14.289 21.672 1 97.94 278 LYS B C 1
ATOM 5588 O O . LYS B 1 278 ? 16.062 13.32 21.578 1 97.94 278 LYS B O 1
ATOM 5593 N N . HIS B 1 279 ? 17.516 14.531 22.719 1 97.69 279 HIS B N 1
ATOM 5594 C CA . HIS B 1 279 ? 17.5 13.641 23.875 1 97.69 279 HIS B CA 1
ATOM 5595 C C . HIS B 1 279 ? 16.125 13.602 24.531 1 97.69 279 HIS B C 1
ATOM 5597 O O . HIS B 1 279 ? 15.672 12.539 24.953 1 97.69 279 HIS B O 1
ATOM 5603 N N . LYS B 1 280 ? 15.539 14.75 24.625 1 97.38 280 LYS B N 1
ATOM 5604 C CA . LYS B 1 280 ? 14.195 14.828 25.203 1 97.38 280 LYS B CA 1
ATOM 5605 C C . LYS B 1 280 ? 13.211 13.969 24.406 1 97.38 280 LYS B C 1
ATOM 5607 O O . LYS B 1 280 ? 12.367 13.281 24.984 1 97.38 280 LYS B O 1
ATOM 5612 N N . LEU B 1 281 ? 13.336 13.961 23.125 1 98.12 281 LEU B N 1
ATOM 5613 C CA . LEU B 1 281 ? 12.43 13.203 22.266 1 98.12 281 LEU B CA 1
ATOM 5614 C C . LEU B 1 281 ? 12.719 11.711 22.359 1 98.12 281 LEU B C 1
ATOM 5616 O O . LEU B 1 281 ? 11.797 10.891 22.406 1 98.12 281 LEU B O 1
ATOM 5620 N N . TYR B 1 282 ? 13.977 11.383 22.438 1 96.75 282 TYR B N 1
ATOM 5621 C CA . TYR B 1 282 ? 14.32 9.969 22.562 1 96.75 282 TYR B CA 1
ATOM 5622 C C . TYR B 1 282 ? 13.875 9.422 23.922 1 96.75 282 TYR B C 1
ATOM 5624 O O . TYR B 1 282 ? 13.523 8.242 24.031 1 96.75 282 TYR B O 1
ATOM 5632 N N . SER B 1 283 ? 13.82 10.297 24.875 1 95 283 SER B N 1
ATOM 5633 C CA . SER B 1 283 ? 13.477 9.875 26.234 1 95 283 SER B CA 1
ATOM 5634 C C . SER B 1 283 ? 11.977 10 26.484 1 95 283 SER B C 1
ATOM 5636 O O . SER B 1 283 ? 11.484 9.602 27.547 1 95 283 SER B O 1
ATOM 5638 N N . TRP B 1 284 ? 11.312 10.617 25.562 1 93.88 284 TRP B N 1
ATOM 5639 C CA . TRP B 1 284 ? 9.875 10.828 25.703 1 93.88 284 TRP B CA 1
ATOM 5640 C C . TRP B 1 284 ? 9.133 9.492 25.703 1 93.88 284 TRP B C 1
ATOM 5642 O O . TRP B 1 284 ? 9.195 8.734 24.734 1 93.88 284 TRP B O 1
ATOM 5652 N N . ASP B 1 285 ? 8.516 9.156 26.781 1 89.62 285 ASP B N 1
ATOM 5653 C CA . ASP B 1 285 ? 7.793 7.891 26.891 1 89.62 285 ASP B CA 1
ATOM 5654 C C . ASP B 1 285 ? 6.348 8.039 26.422 1 89.62 285 ASP B C 1
ATOM 5656 O O . ASP B 1 285 ? 5.492 8.508 27.172 1 89.62 285 ASP B O 1
ATOM 5660 N N . SER B 1 286 ? 6.031 7.539 25.375 1 87.38 286 SER B N 1
ATOM 5661 C CA . SER B 1 286 ? 4.719 7.66 24.75 1 87.38 286 SER B CA 1
ATOM 5662 C C . SER B 1 286 ? 3.658 6.887 25.531 1 87.38 286 SER B C 1
ATOM 5664 O O . SER B 1 286 ? 2.477 7.238 25.5 1 87.38 286 SER B O 1
ATOM 5666 N N . LYS B 1 287 ? 3.977 5.93 26.281 1 86.38 287 LYS B N 1
ATOM 5667 C CA . LYS B 1 287 ? 3.018 5.07 26.984 1 86.38 287 LYS B CA 1
ATOM 5668 C C . LYS B 1 287 ? 2.449 5.766 28.219 1 86.38 287 LYS B C 1
ATOM 5670 O O . LYS B 1 287 ? 1.363 5.418 28.688 1 86.38 287 LYS B O 1
ATOM 5675 N N . GLU B 1 288 ? 3.09 6.766 28.641 1 84 288 GLU B N 1
ATOM 5676 C CA . GLU B 1 288 ? 2.705 7.418 29.891 1 84 288 GLU B CA 1
ATOM 5677 C C . GLU B 1 288 ? 1.975 8.734 29.609 1 84 288 GLU B C 1
ATOM 5679 O O . GLU B 1 288 ? 1.729 9.508 30.547 1 84 288 GLU B O 1
ATOM 5684 N N . LYS B 1 289 ? 1.528 8.852 28.438 1 86.5 289 LYS B N 1
ATOM 5685 C CA . LYS B 1 289 ? 0.933 10.141 28.109 1 86.5 289 LYS B CA 1
ATOM 5686 C C . LYS B 1 289 ? -0.575 10.016 27.906 1 86.5 289 LYS B C 1
ATOM 5688 O O . LYS B 1 289 ? -1.108 8.906 27.859 1 86.5 289 LYS B O 1
ATOM 5693 N N . MET B 1 290 ? -1.086 11.211 27.922 1 85.44 290 MET B N 1
ATOM 5694 C CA . MET B 1 290 ? -2.533 11.266 27.734 1 85.44 290 MET B CA 1
ATOM 5695 C C . MET B 1 290 ? -2.885 11.469 26.266 1 85.44 290 MET B C 1
ATOM 5697 O O . MET B 1 290 ? -2.297 12.312 25.578 1 85.44 290 MET B O 1
ATOM 5701 N N . TYR B 1 291 ? -3.797 10.57 25.875 1 92.38 291 TYR B N 1
ATOM 5702 C CA . TYR B 1 291 ? -4.277 10.617 24.5 1 92.38 291 TYR B CA 1
ATOM 5703 C C . TYR B 1 291 ? -5.762 10.961 24.453 1 92.38 291 TYR B C 1
ATOM 5705 O O . TYR B 1 291 ? -6.453 10.906 25.484 1 92.38 291 TYR B O 1
ATOM 5713 N N . PRO B 1 292 ? -6.227 11.445 23.344 1 92.31 292 PRO B N 1
ATOM 5714 C CA . PRO B 1 292 ? -7.621 11.875 23.234 1 92.31 292 PRO B CA 1
ATOM 5715 C C . PRO B 1 292 ? -8.609 10.773 23.594 1 92.31 292 PRO B C 1
ATOM 5717 O O . PRO B 1 292 ? -9.711 11.055 24.078 1 92.31 292 PRO B O 1
ATOM 5720 N N . SER B 1 293 ? -8.234 9.539 23.328 1 92.75 293 SER B N 1
ATOM 5721 C CA . SER B 1 293 ? -9.078 8.406 23.688 1 92.75 293 SER B CA 1
ATOM 5722 C C . SER B 1 293 ? -8.242 7.191 24.078 1 92.75 293 SER B C 1
ATOM 5724 O O . SER B 1 293 ? -7.012 7.25 24.062 1 92.75 293 SER B O 1
ATOM 5726 N N . THR B 1 294 ? -8.969 6.102 24.344 1 92.25 294 THR B N 1
ATOM 5727 C CA . THR B 1 294 ? -8.297 4.875 24.781 1 92.25 294 THR B CA 1
ATOM 5728 C C . THR B 1 294 ? -7.867 4.047 23.562 1 92.25 294 THR B C 1
ATOM 5730 O O . THR B 1 294 ? -7.328 2.949 23.719 1 92.25 294 THR B O 1
ATOM 5733 N N . ASP B 1 295 ? -8.117 4.555 22.422 1 94.19 295 ASP B N 1
ATOM 5734 C CA . ASP B 1 295 ? -7.684 3.855 21.219 1 94.19 295 ASP B CA 1
ATOM 5735 C C . ASP B 1 295 ? -6.164 3.693 21.203 1 94.19 295 ASP B C 1
ATOM 5737 O O . ASP B 1 295 ? -5.43 4.684 21.188 1 94.19 295 ASP B O 1
ATOM 5741 N N . PRO B 1 296 ? -5.707 2.475 21.203 1 93.38 296 PRO B N 1
ATOM 5742 C CA . PRO B 1 296 ? -4.262 2.246 21.266 1 93.38 296 PRO B CA 1
ATOM 5743 C C . PRO B 1 296 ? -3.525 2.791 20.047 1 93.38 296 PRO B C 1
ATOM 5745 O O . PRO B 1 296 ? -2.309 2.986 20.078 1 93.38 296 PRO B O 1
ATOM 5748 N N . ARG B 1 297 ? -4.18 3.109 19 1 96.69 297 ARG B N 1
ATOM 5749 C CA . ARG B 1 297 ? -3.551 3.605 17.781 1 96.69 297 ARG B CA 1
ATOM 5750 C C . ARG B 1 297 ? -3.057 5.035 17.969 1 96.69 297 ARG B C 1
ATOM 5752 O O . ARG B 1 297 ? -2.23 5.516 17.188 1 96.69 297 ARG B O 1
ATOM 5759 N N . TRP B 1 298 ? -3.494 5.742 18.922 1 97 298 TRP B N 1
ATOM 5760 C CA . TRP B 1 298 ? -2.967 7.066 19.234 1 97 298 TRP B CA 1
ATOM 5761 C C . TRP B 1 298 ? -1.487 6.992 19.594 1 97 298 TRP B C 1
ATOM 5763 O O . TRP B 1 298 ? -0.724 7.914 19.297 1 97 298 TRP B O 1
ATOM 5773 N N . LEU B 1 299 ? -1.171 5.91 20.219 1 97.44 299 LEU B N 1
ATOM 5774 C CA . LEU B 1 299 ? 0.242 5.711 20.531 1 97.44 299 LEU B CA 1
ATOM 5775 C C . LEU B 1 299 ? 1.072 5.652 19.25 1 97.44 299 LEU B C 1
ATOM 5777 O O . LEU B 1 299 ? 2.16 6.227 19.188 1 97.44 299 LEU B O 1
ATOM 5781 N N . ALA B 1 300 ? 0.568 4.934 18.281 1 97.88 300 ALA B N 1
ATOM 5782 C CA . ALA B 1 300 ? 1.245 4.852 17 1 97.88 300 ALA B CA 1
ATOM 5783 C C . ALA B 1 300 ? 1.354 6.223 16.344 1 97.88 300 ALA B C 1
ATOM 5785 O O . ALA B 1 300 ? 2.41 6.586 15.812 1 97.88 300 ALA B O 1
ATOM 5786 N N . VAL B 1 301 ? 0.293 7 16.406 1 98.31 301 VAL B N 1
ATOM 5787 C CA . VAL B 1 301 ? 0.307 8.352 15.859 1 98.31 301 VAL B CA 1
ATOM 5788 C C . VAL B 1 301 ? 1.385 9.18 16.547 1 98.31 301 VAL B C 1
ATOM 5790 O O . VAL B 1 301 ? 2.201 9.828 15.891 1 98.31 301 VAL B O 1
ATOM 5793 N N . ALA B 1 302 ? 1.421 9.109 17.812 1 98.25 302 ALA B N 1
ATOM 5794 C CA . ALA B 1 302 ? 2.389 9.867 18.594 1 98.25 302 ALA B CA 1
ATOM 5795 C C . ALA B 1 302 ? 3.818 9.484 18.219 1 98.25 302 ALA B C 1
ATOM 5797 O O . ALA B 1 302 ? 4.688 10.352 18.094 1 98.25 302 ALA B O 1
ATOM 5798 N N . GLU B 1 303 ? 4.016 8.227 18.016 1 98.19 303 GLU B N 1
ATOM 5799 C CA . GLU B 1 303 ? 5.344 7.734 17.672 1 98.19 303 GLU B CA 1
ATOM 5800 C C . GLU B 1 303 ? 5.789 8.258 16.312 1 98.19 303 GLU B C 1
ATOM 5802 O O . GLU B 1 303 ? 6.965 8.586 16.125 1 98.19 303 GLU B O 1
ATOM 5807 N N . THR B 1 304 ? 4.91 8.297 15.414 1 98.75 304 THR B N 1
ATOM 5808 C CA . THR B 1 304 ? 5.27 8.82 14.102 1 98.75 304 THR B CA 1
ATOM 5809 C C . THR B 1 304 ? 5.723 10.273 14.203 1 98.75 304 THR B C 1
ATOM 5811 O O . THR B 1 304 ? 6.727 10.664 13.602 1 98.75 304 THR B O 1
ATOM 5814 N N . PHE B 1 305 ? 5.031 11.078 14.984 1 98.62 305 PHE B N 1
ATOM 5815 C CA . PHE B 1 305 ? 5.395 12.484 15.141 1 98.62 305 PHE B CA 1
ATOM 5816 C C . PHE B 1 305 ? 6.703 12.617 15.906 1 98.62 305 PHE B C 1
ATOM 5818 O O . PHE B 1 305 ? 7.543 13.453 15.562 1 98.62 305 PHE B O 1
ATOM 5825 N N . ARG B 1 306 ? 6.832 11.836 16.922 1 98.5 306 ARG B N 1
ATOM 5826 C CA . ARG B 1 306 ? 8.07 11.852 17.703 1 98.5 306 ARG B CA 1
ATOM 5827 C C . ARG B 1 306 ? 9.281 11.664 16.797 1 98.5 306 ARG B C 1
ATOM 5829 O O . ARG B 1 306 ? 10.203 12.484 16.812 1 98.5 306 ARG B O 1
ATOM 5836 N N . PHE B 1 307 ? 9.227 10.711 15.984 1 98.75 307 PHE B N 1
ATOM 5837 C CA . PHE B 1 307 ? 10.391 10.375 15.18 1 98.75 307 PHE B CA 1
ATOM 5838 C C . PHE B 1 307 ? 10.492 11.297 13.969 1 98.75 307 PHE B C 1
ATOM 5840 O O . PHE B 1 307 ? 11.594 11.562 13.469 1 98.75 307 PHE B O 1
ATOM 5847 N N . ALA B 1 308 ? 9.398 11.82 13.492 1 98.75 308 ALA B N 1
ATOM 5848 C CA . ALA B 1 308 ? 9.469 12.852 12.461 1 98.75 308 ALA B CA 1
ATOM 5849 C C . ALA B 1 308 ? 10.219 14.078 12.961 1 98.75 308 ALA B C 1
ATOM 5851 O O . ALA B 1 308 ? 11.031 14.664 12.242 1 98.75 308 ALA B O 1
ATOM 5852 N N . CYS B 1 309 ? 9.93 14.398 14.195 1 98.69 309 CYS B N 1
ATOM 5853 C CA . CYS B 1 309 ? 10.594 15.555 14.789 1 98.69 309 CYS B CA 1
ATOM 5854 C C . CYS B 1 309 ? 12.062 15.266 15.055 1 98.69 309 CYS B C 1
ATOM 5856 O O . CYS B 1 309 ? 12.922 16.125 14.844 1 98.69 309 CYS B O 1
ATOM 5858 N N . ILE B 1 310 ? 12.367 14.062 15.461 1 98.69 310 ILE B N 1
ATOM 5859 C CA . ILE B 1 310 ? 13.758 13.68 15.633 1 98.69 310 ILE B CA 1
ATOM 5860 C C . ILE B 1 310 ? 14.492 13.781 14.297 1 98.69 310 ILE B C 1
ATOM 5862 O O . ILE B 1 310 ? 15.594 14.312 14.219 1 98.69 310 ILE B O 1
ATOM 5866 N N . LEU B 1 311 ? 13.844 13.312 13.297 1 98.5 311 LEU B N 1
ATOM 5867 C CA . LEU B 1 311 ? 14.43 13.375 11.961 1 98.5 311 LEU B CA 1
ATOM 586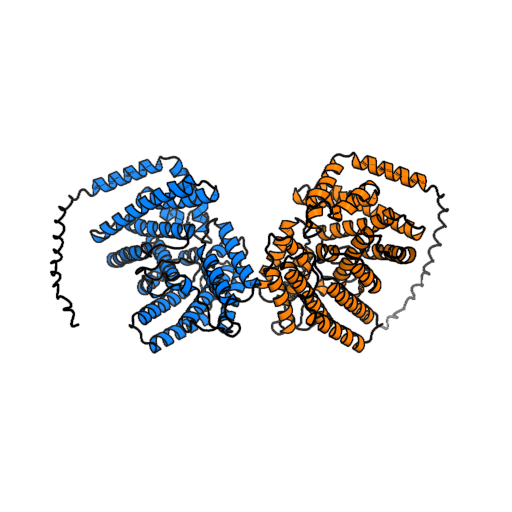8 C C . LEU B 1 311 ? 14.711 14.812 11.555 1 98.5 311 LEU B C 1
ATOM 5870 O O . LEU B 1 311 ? 15.766 15.117 10.984 1 98.5 311 LEU B O 1
ATOM 5874 N N . ARG B 1 312 ? 13.797 15.703 11.844 1 98.25 312 ARG B N 1
ATOM 5875 C CA . ARG B 1 312 ? 14 17.109 11.508 1 98.25 312 ARG B CA 1
ATOM 5876 C C . ARG B 1 312 ? 15.18 17.703 12.273 1 98.25 312 ARG B C 1
ATOM 5878 O O . ARG B 1 312 ? 15.984 18.438 11.711 1 98.25 312 ARG B O 1
ATOM 5885 N N . ILE B 1 313 ? 15.305 17.312 13.492 1 98.38 313 ILE B N 1
ATOM 5886 C CA . ILE B 1 313 ? 16.422 17.781 14.312 1 98.38 313 ILE B CA 1
ATOM 5887 C C . ILE B 1 313 ? 17.734 17.266 13.742 1 98.38 313 ILE B C 1
ATOM 5889 O O . ILE B 1 313 ? 18.703 18.016 13.617 1 98.38 313 ILE B O 1
ATOM 5893 N N . LEU B 1 314 ? 17.734 16.031 13.367 1 98.38 314 LEU B N 1
ATOM 5894 C CA . LEU B 1 314 ? 18.938 15.445 12.789 1 98.38 314 LEU B CA 1
ATOM 5895 C C . LEU B 1 314 ? 19.344 16.188 11.516 1 98.38 314 LEU B C 1
ATOM 5897 O O . LEU B 1 314 ? 20.531 16.438 11.289 1 98.38 314 LEU B O 1
ATOM 5901 N N . ARG B 1 315 ? 18.406 16.594 10.773 1 97.81 315 ARG B N 1
ATOM 5902 C CA . ARG B 1 315 ? 18.688 17.297 9.531 1 97.81 315 ARG B CA 1
ATOM 5903 C C . ARG B 1 315 ? 19.109 18.734 9.797 1 97.81 315 ARG B C 1
ATOM 5905 O O . ARG B 1 315 ? 19.922 19.297 9.055 1 97.81 315 ARG B O 1
ATOM 5912 N N . LEU B 1 316 ? 18.578 19.281 10.836 1 96.94 316 LEU B N 1
ATOM 5913 C CA . LEU B 1 316 ? 19 20.625 11.219 1 96.94 316 LEU B CA 1
ATOM 5914 C C . LEU B 1 316 ? 20.438 20.609 11.742 1 96.94 316 LEU B C 1
ATOM 5916 O O . LEU B 1 316 ? 21.203 21.547 11.5 1 96.94 316 LEU B O 1
ATOM 5920 N N . LEU B 1 317 ? 20.781 19.531 12.383 1 96.25 317 LEU B N 1
ATOM 5921 C CA . LEU B 1 317 ? 22.141 19.375 12.922 1 96.25 317 LEU B CA 1
ATOM 5922 C C . LEU B 1 317 ? 23.141 19.156 11.805 1 96.25 317 LEU B C 1
ATOM 5924 O O . LEU B 1 317 ? 24.234 19.719 11.828 1 96.25 317 LEU B O 1
ATOM 5928 N N . ASP B 1 318 ? 22.766 18.297 10.898 1 96.06 318 ASP B N 1
ATOM 5929 C CA . ASP B 1 318 ? 23.609 17.953 9.766 1 96.06 318 ASP B CA 1
ATOM 5930 C C . ASP B 1 318 ? 22.781 17.656 8.516 1 96.06 318 ASP B C 1
ATOM 5932 O O . ASP B 1 318 ? 22.359 16.531 8.297 1 96.06 318 ASP B O 1
ATOM 5936 N N . ASP B 1 319 ? 22.719 18.641 7.699 1 94.81 319 ASP B N 1
ATOM 5937 C CA . ASP B 1 319 ? 21.859 18.562 6.52 1 94.81 319 ASP B CA 1
ATOM 5938 C C . ASP B 1 319 ? 22.484 17.672 5.453 1 94.81 319 ASP B C 1
ATOM 5940 O O . ASP B 1 319 ? 21.781 17.156 4.566 1 94.81 319 ASP B O 1
ATOM 5944 N N . LEU B 1 320 ? 23.734 17.422 5.539 1 96.12 320 LEU B N 1
ATOM 5945 C CA . LEU B 1 320 ? 24.438 16.688 4.492 1 96.12 320 LEU B CA 1
ATOM 5946 C C . LEU B 1 320 ? 24.609 15.219 4.879 1 96.12 320 LEU B C 1
ATOM 5948 O O . LEU B 1 320 ? 24.984 14.398 4.047 1 96.12 320 LEU B O 1
ATOM 5952 N N . ARG B 1 321 ? 24.266 14.945 6.082 1 96.88 321 ARG B N 1
ATOM 5953 C CA . ARG B 1 321 ? 24.375 13.555 6.531 1 96.88 321 ARG B CA 1
ATOM 5954 C C . ARG B 1 321 ? 23.656 12.609 5.582 1 96.88 321 ARG B C 1
ATOM 5956 O O . ARG B 1 321 ? 22.484 12.844 5.234 1 96.88 321 ARG B O 1
ATOM 5963 N N . PRO B 1 322 ? 24.328 11.555 5.176 1 97.62 322 PRO B N 1
ATOM 5964 C CA . PRO B 1 322 ? 23.703 10.648 4.203 1 97.62 322 PRO B CA 1
ATOM 5965 C C . PRO B 1 322 ? 22.391 10.047 4.711 1 97.62 322 PRO B C 1
ATOM 5967 O O . PRO B 1 322 ? 22.281 9.719 5.891 1 97.62 322 PRO B O 1
ATOM 5970 N N . ALA B 1 323 ? 21.453 9.891 3.811 1 97.75 323 ALA B N 1
ATOM 5971 C CA . ALA B 1 323 ? 20.156 9.305 4.152 1 97.75 323 ALA B CA 1
ATOM 5972 C C . ALA B 1 323 ? 20.312 7.871 4.645 1 97.75 323 ALA B C 1
ATOM 5974 O O . ALA B 1 323 ? 19.5 7.383 5.426 1 97.75 323 ALA B O 1
ATOM 5975 N N . LYS B 1 324 ? 21.391 7.23 4.27 1 96.75 324 LYS B N 1
ATOM 5976 C CA . LYS B 1 324 ? 21.625 5.828 4.605 1 96.75 324 LYS B CA 1
ATOM 5977 C C . LYS B 1 324 ? 22.172 5.68 6.02 1 96.75 324 LYS B C 1
ATOM 5979 O O . LYS B 1 324 ? 22.297 4.566 6.531 1 96.75 324 LYS B O 1
ATOM 5984 N N . SER B 1 325 ? 22.438 6.805 6.668 1 97.69 325 SER B N 1
ATOM 5985 C CA . SER B 1 325 ? 22.938 6.738 8.039 1 97.69 325 SER B CA 1
ATOM 5986 C C . SER B 1 325 ? 22 5.957 8.938 1 97.69 325 SER B C 1
ATOM 5988 O O . SER B 1 325 ? 20.781 6.109 8.844 1 97.69 325 SER B O 1
ATOM 5990 N N . PRO B 1 326 ? 22.547 5.148 9.844 1 97.5 326 PRO B N 1
ATOM 5991 C CA . PRO B 1 326 ? 21.719 4.266 10.672 1 97.5 326 PRO B CA 1
ATOM 5992 C C . PRO B 1 326 ? 20.688 5.027 11.508 1 97.5 326 PRO B C 1
ATOM 5994 O O . PRO B 1 326 ? 19.547 4.594 11.633 1 97.5 326 PRO B O 1
ATOM 5997 N N . GLU B 1 327 ? 21.094 6.105 12.062 1 97.88 327 GLU B N 1
ATOM 5998 C CA . GLU B 1 327 ? 20.188 6.863 12.914 1 97.88 327 GLU B CA 1
ATOM 5999 C C . GLU B 1 327 ? 19.016 7.414 12.102 1 97.88 327 GLU B C 1
ATOM 6001 O O . GLU B 1 327 ? 17.875 7.414 12.57 1 97.88 327 GLU B O 1
ATOM 6006 N N . ILE B 1 328 ? 19.312 7.883 10.891 1 98.56 328 ILE B N 1
ATOM 6007 C CA . ILE B 1 328 ? 18.281 8.398 10.008 1 98.56 328 ILE B CA 1
ATOM 6008 C C . ILE B 1 328 ? 17.328 7.27 9.625 1 98.56 328 ILE B C 1
ATOM 6010 O O . ILE B 1 328 ? 16.109 7.414 9.734 1 98.56 328 ILE B O 1
ATOM 6014 N N . GLN B 1 329 ? 17.891 6.148 9.273 1 98.44 329 GLN B N 1
ATOM 6015 C CA . GLN B 1 329 ? 17.078 5.027 8.82 1 98.44 329 GLN B CA 1
ATOM 6016 C C . GLN B 1 329 ? 16.281 4.43 9.977 1 98.44 329 GLN B C 1
ATOM 6018 O O . GLN B 1 329 ? 15.164 3.941 9.773 1 98.44 329 GLN B O 1
ATOM 6023 N N . GLU B 1 330 ? 16.797 4.52 11.148 1 98.19 330 GLU B N 1
ATOM 6024 C CA . GLU B 1 330 ? 16.016 4.098 12.312 1 98.19 330 GLU B CA 1
ATOM 6025 C C . GLU B 1 330 ? 14.742 4.934 12.461 1 98.19 330 GLU B C 1
ATOM 6027 O O . GLU B 1 330 ? 13.672 4.395 12.719 1 98.19 330 GLU B O 1
ATOM 6032 N N . CYS B 1 331 ? 14.875 6.211 12.281 1 98.69 331 CYS B N 1
ATOM 6033 C CA . CYS B 1 331 ? 13.719 7.094 12.367 1 98.69 331 CYS B CA 1
ATOM 6034 C C . CYS B 1 331 ? 12.711 6.785 11.273 1 98.69 331 CYS B C 1
ATOM 6036 O O . CYS B 1 331 ? 11.508 6.707 11.531 1 98.69 331 CYS B O 1
ATOM 6038 N N . VAL B 1 332 ? 13.242 6.566 10.078 1 98.81 332 VAL B N 1
ATOM 6039 C CA . VAL B 1 332 ? 12.383 6.238 8.945 1 98.81 332 VAL B CA 1
ATOM 6040 C C . VAL B 1 332 ? 11.594 4.965 9.25 1 98.81 332 VAL B C 1
ATOM 6042 O O . VAL B 1 332 ? 10.367 4.934 9.109 1 98.81 332 VAL B O 1
ATOM 6045 N N . ALA B 1 333 ? 12.281 3.986 9.758 1 98.5 333 ALA B N 1
ATOM 6046 C CA . ALA B 1 333 ? 11.656 2.695 10.039 1 98.5 333 ALA B CA 1
ATOM 6047 C C . ALA B 1 333 ? 10.594 2.824 11.125 1 98.5 333 ALA B C 1
ATOM 6049 O O . ALA B 1 333 ? 9.508 2.25 11.016 1 98.5 333 ALA B O 1
ATOM 6050 N N . ARG B 1 334 ? 10.906 3.578 12.141 1 98.44 334 ARG B N 1
ATOM 6051 C CA . ARG B 1 334 ? 9.984 3.734 13.258 1 98.44 334 ARG B CA 1
ATOM 6052 C C . ARG B 1 334 ? 8.703 4.438 12.82 1 98.44 334 ARG B C 1
ATOM 6054 O O . ARG B 1 334 ? 7.609 4.062 13.242 1 98.44 334 ARG B O 1
ATOM 6061 N N . ILE B 1 335 ? 8.836 5.43 11.977 1 98.81 335 ILE B N 1
ATOM 6062 C CA . ILE B 1 335 ? 7.672 6.156 11.477 1 98.81 335 ILE B CA 1
ATOM 6063 C C . ILE B 1 335 ? 6.809 5.227 10.625 1 98.81 335 ILE B C 1
ATOM 6065 O O . ILE B 1 335 ? 5.598 5.133 10.836 1 98.81 335 ILE B O 1
ATOM 6069 N N . LEU B 1 336 ? 7.473 4.531 9.703 1 98.88 336 LEU B N 1
ATOM 6070 C CA . LEU B 1 336 ? 6.734 3.684 8.773 1 98.88 336 LEU B CA 1
ATOM 6071 C C . LEU B 1 336 ? 6.078 2.52 9.508 1 98.88 336 LEU B C 1
ATOM 6073 O O . LEU B 1 336 ? 4.91 2.201 9.266 1 98.88 336 LEU B O 1
ATOM 6077 N N . ASP B 1 337 ? 6.746 1.965 10.406 1 98.56 337 ASP B N 1
ATOM 6078 C CA . ASP B 1 337 ? 6.215 0.814 11.133 1 98.56 337 ASP B CA 1
ATOM 6079 C C . ASP B 1 337 ? 5.059 1.222 12.039 1 98.56 337 ASP B C 1
ATOM 6081 O O . ASP B 1 337 ? 4.055 0.508 12.133 1 98.56 337 ASP B O 1
ATOM 6085 N N . ALA B 1 338 ? 5.188 2.328 12.672 1 98.44 338 ALA B N 1
ATOM 6086 C CA . ALA B 1 338 ? 4.086 2.82 13.5 1 98.44 338 ALA B CA 1
ATOM 6087 C C . ALA B 1 338 ? 2.855 3.125 12.648 1 98.44 338 ALA B C 1
ATOM 6089 O O . ALA B 1 338 ? 1.732 2.783 13.023 1 98.44 338 ALA B O 1
ATOM 6090 N N . SER B 1 339 ? 3.07 3.734 11.523 1 98.69 339 SER B N 1
ATOM 6091 C CA . SER B 1 339 ? 1.957 4.086 10.648 1 98.69 339 SER B CA 1
ATOM 6092 C C . SER B 1 339 ? 1.263 2.838 10.109 1 98.69 339 SER B C 1
ATOM 6094 O O . SER B 1 339 ? 0.063 2.863 9.828 1 98.69 339 SER B O 1
ATOM 6096 N N . ALA B 1 340 ? 2.023 1.77 9.984 1 98.38 340 ALA B N 1
ATOM 6097 C CA . ALA B 1 340 ? 1.5 0.532 9.414 1 98.38 340 ALA B CA 1
ATOM 6098 C C . ALA B 1 340 ? 0.481 -0.115 10.352 1 98.38 340 ALA B C 1
ATOM 6100 O O . ALA B 1 340 ? -0.317 -0.953 9.93 1 98.38 340 ALA B O 1
ATOM 6101 N N . THR B 1 341 ? 0.486 0.245 11.578 1 97.06 341 THR B N 1
ATOM 6102 C CA . THR B 1 341 ? -0.447 -0.317 12.547 1 97.06 341 THR B CA 1
ATOM 6103 C C . THR B 1 341 ? -1.815 0.349 12.43 1 97.06 341 THR B C 1
ATOM 6105 O O . THR B 1 341 ? -2.793 -0.123 13.016 1 97.06 341 THR B O 1
ATOM 6108 N N . ILE B 1 342 ? -1.885 1.394 11.656 1 97.69 342 ILE B N 1
ATOM 6109 C CA . ILE B 1 342 ? -3.131 2.129 11.469 1 97.69 342 ILE B CA 1
ATOM 6110 C C . ILE B 1 342 ? -3.781 1.72 10.148 1 97.69 342 ILE B C 1
ATOM 6112 O O . ILE B 1 342 ? -3.262 2.029 9.07 1 97.69 342 ILE B O 1
ATOM 6116 N N . PRO B 1 343 ? -4.898 1.12 10.273 1 96.25 343 PRO B N 1
ATOM 6117 C CA . PRO B 1 343 ? -5.547 0.67 9.039 1 96.25 343 PRO B CA 1
ATOM 6118 C C . PRO B 1 343 ? -6.027 1.829 8.164 1 96.25 343 PRO B C 1
ATOM 6120 O O . PRO B 1 343 ? -6.176 2.953 8.656 1 96.25 343 PRO B O 1
ATOM 6123 N N . SER B 1 344 ? -6.309 1.516 6.953 1 95.25 344 SER B N 1
ATOM 6124 C CA . SER B 1 344 ? -6.648 2.533 5.961 1 95.25 344 SER B CA 1
ATOM 6125 C C . SER B 1 344 ? -8.023 3.133 6.234 1 95.25 344 SER B C 1
ATOM 6127 O O . SER B 1 344 ? -8.305 4.266 5.832 1 95.25 344 SER B O 1
ATOM 6129 N N . ASP B 1 345 ? -8.852 2.428 6.891 1 93.38 345 ASP B N 1
ATOM 6130 C CA . ASP B 1 345 ? -10.219 2.898 7.121 1 93.38 345 ASP B CA 1
ATOM 6131 C C . ASP B 1 345 ? -10.312 3.672 8.438 1 93.38 345 ASP B C 1
ATOM 6133 O O . ASP B 1 345 ? -11.375 4.199 8.773 1 93.38 345 ASP B O 1
ATOM 6137 N N . CYS B 1 346 ? -9.195 3.746 9.117 1 95.75 346 CYS B N 1
ATOM 6138 C CA . CYS B 1 346 ? -9.156 4.48 10.375 1 95.75 346 CYS B CA 1
ATOM 6139 C C . CYS B 1 346 ? -8.961 5.973 10.133 1 95.75 346 CYS B C 1
ATOM 6141 O O . CYS B 1 346 ? -8.031 6.375 9.438 1 95.75 346 CYS B O 1
ATOM 6143 N N . PRO B 1 347 ? -9.742 6.797 10.797 1 94.69 347 PRO B N 1
ATOM 6144 C CA . PRO B 1 347 ? -9.633 8.242 10.586 1 94.69 347 PRO B CA 1
ATOM 6145 C C . PRO B 1 347 ? -8.281 8.797 11.031 1 94.69 347 PRO B C 1
ATOM 6147 O O . PRO B 1 347 ? -7.848 9.844 10.547 1 94.69 347 PRO B O 1
ATOM 6150 N N . LEU B 1 348 ? -7.605 8.117 11.867 1 97.25 348 LEU B N 1
ATOM 6151 C CA . LEU B 1 348 ? -6.336 8.602 12.406 1 97.25 348 LEU B CA 1
ATOM 6152 C C . LEU B 1 348 ? -5.277 8.688 11.312 1 97.25 348 LEU B C 1
ATOM 6154 O O . LEU B 1 348 ? -4.281 9.398 11.461 1 97.25 348 LEU B O 1
ATOM 6158 N N . ILE B 1 349 ? -5.484 7.961 10.219 1 97.19 349 ILE B N 1
ATOM 6159 C CA . ILE B 1 349 ? -4.484 7.949 9.156 1 97.19 349 ILE B CA 1
ATOM 6160 C C . ILE B 1 349 ? -4.375 9.336 8.531 1 97.19 349 ILE B C 1
ATOM 6162 O O . ILE B 1 349 ? -3.328 9.703 8 1 97.19 349 ILE B O 1
ATOM 6166 N N . GLU B 1 350 ? -5.414 10.18 8.641 1 96.44 350 GLU B N 1
ATOM 6167 C CA . GLU B 1 350 ? -5.453 11.508 8.039 1 96.44 350 GLU B CA 1
ATOM 6168 C C . GLU B 1 350 ? -4.48 12.461 8.734 1 96.44 350 GLU B C 1
ATOM 6170 O O . GLU B 1 350 ? -4.145 13.516 8.195 1 96.44 350 GLU B O 1
ATOM 6175 N N . LEU B 1 351 ? -3.99 12.062 9.859 1 97.38 351 LEU B N 1
ATOM 6176 C CA . LEU B 1 351 ? -3.092 12.891 10.656 1 97.38 351 LEU B CA 1
ATOM 6177 C C . LEU B 1 351 ? -1.642 12.688 10.227 1 97.38 351 LEU B C 1
ATOM 6179 O O . LEU B 1 351 ? -0.752 13.422 10.664 1 97.38 351 LEU B O 1
ATOM 6183 N N . LEU B 1 352 ? -1.372 11.773 9.312 1 98.25 352 LEU B N 1
ATOM 6184 C CA . LEU B 1 352 ? -0.021 11.227 9.234 1 98.25 352 LEU B CA 1
ATOM 6185 C C . LEU B 1 352 ? 0.722 11.789 8.023 1 98.25 352 LEU B C 1
ATOM 6187 O O . LEU B 1 352 ? 1.813 11.32 7.691 1 98.25 352 LEU B O 1
ATOM 6191 N N . ILE B 1 353 ? 0.229 12.805 7.426 1 98.12 353 ILE B N 1
ATOM 6192 C CA . ILE B 1 353 ? 0.857 13.305 6.211 1 98.12 353 ILE B CA 1
ATOM 6193 C C . ILE B 1 353 ? 2.27 13.797 6.523 1 98.12 353 ILE B C 1
ATOM 6195 O O . ILE B 1 353 ? 3.232 13.406 5.863 1 98.12 353 ILE B O 1
ATOM 6199 N N . LEU B 1 354 ? 2.449 14.555 7.527 1 98.56 354 LEU B N 1
ATOM 6200 C CA . LEU B 1 354 ? 3.754 15.125 7.836 1 98.56 354 LEU B CA 1
ATOM 6201 C C . LEU B 1 354 ? 4.75 14.039 8.219 1 98.56 354 LEU B C 1
ATOM 6203 O O . LEU B 1 354 ? 5.855 13.984 7.68 1 98.56 354 LEU B O 1
ATOM 6207 N N . PRO B 1 355 ? 4.359 13.164 9.156 1 98.81 355 PRO B N 1
ATOM 6208 C CA . PRO B 1 355 ? 5.328 12.125 9.508 1 98.81 355 PRO B CA 1
ATOM 6209 C C . PRO B 1 355 ? 5.707 11.25 8.312 1 98.81 355 PRO B C 1
ATOM 6211 O O . PRO B 1 355 ? 6.883 10.922 8.133 1 98.81 355 PRO B O 1
ATOM 6214 N N . LEU B 1 356 ? 4.738 10.914 7.52 1 98.81 356 LEU B N 1
ATOM 6215 C CA . LEU B 1 356 ? 5.027 10.109 6.34 1 98.81 356 LEU B CA 1
ATOM 6216 C C . LEU B 1 356 ? 5.934 10.859 5.371 1 98.81 356 LEU B C 1
ATOM 6218 O O . LEU B 1 356 ? 6.84 10.273 4.777 1 98.81 356 LEU B O 1
ATOM 6222 N N . PHE B 1 357 ? 5.715 12.125 5.254 1 98.81 357 PHE B N 1
ATOM 6223 C CA . PHE B 1 357 ? 6.547 12.953 4.387 1 98.81 357 PHE B CA 1
ATOM 6224 C C . PHE B 1 357 ? 7.984 12.992 4.887 1 98.81 357 PHE B C 1
ATOM 6226 O O . PHE B 1 357 ? 8.922 12.836 4.105 1 98.81 357 PHE B O 1
ATOM 6233 N N . MET B 1 358 ? 8.086 13.172 6.141 1 98.81 358 MET B N 1
ATOM 6234 C CA . MET B 1 358 ? 9.422 13.234 6.727 1 98.81 358 MET B CA 1
ATOM 6235 C C . MET B 1 358 ? 10.164 11.922 6.531 1 98.81 358 MET B C 1
ATOM 6237 O O . MET B 1 358 ? 11.344 11.914 6.168 1 98.81 358 MET B O 1
ATOM 6241 N N . ALA B 1 359 ? 9.492 10.836 6.758 1 98.88 359 ALA B N 1
ATOM 6242 C CA . ALA B 1 359 ? 10.102 9.531 6.5 1 98.88 359 ALA B CA 1
ATOM 6243 C C . ALA B 1 359 ? 10.422 9.359 5.016 1 98.88 359 ALA B C 1
ATOM 6245 O O . ALA B 1 359 ? 11.477 8.836 4.656 1 98.88 359 ALA B O 1
ATOM 6246 N N . GLY B 1 360 ? 9.531 9.828 4.188 1 98.81 360 GLY B N 1
ATOM 6247 C CA . GLY B 1 360 ? 9.68 9.688 2.748 1 98.81 360 GLY B CA 1
ATOM 6248 C C . GLY B 1 360 ? 10.906 10.398 2.209 1 98.81 360 GLY B C 1
ATOM 6249 O O . GLY B 1 360 ? 11.586 9.883 1.315 1 98.81 360 GLY B O 1
ATOM 6250 N N . ALA B 1 361 ? 11.18 11.484 2.736 1 98.62 361 ALA B N 1
ATOM 6251 C CA . ALA B 1 361 ? 12.312 12.281 2.256 1 98.62 361 ALA B CA 1
ATOM 6252 C C . ALA B 1 361 ? 13.625 11.531 2.434 1 98.62 361 ALA B C 1
ATOM 6254 O O . ALA B 1 361 ? 14.578 11.734 1.674 1 98.62 361 ALA B O 1
ATOM 6255 N N . ASP B 1 362 ? 13.633 10.609 3.398 1 98.5 362 ASP B N 1
ATOM 6256 C CA . ASP B 1 362 ? 14.859 9.875 3.686 1 98.5 362 ASP B CA 1
ATOM 6257 C C . ASP B 1 362 ? 14.695 8.383 3.373 1 98.5 362 ASP B C 1
ATOM 6259 O O . ASP B 1 362 ? 15.516 7.566 3.779 1 98.5 362 ASP B O 1
ATOM 6263 N N . SER B 1 363 ? 13.625 8.047 2.73 1 98.06 363 SER B N 1
ATOM 6264 C CA . SER B 1 363 ? 13.391 6.652 2.355 1 98.06 363 SER B CA 1
ATOM 6265 C C . SER B 1 363 ? 14.227 6.262 1.142 1 98.06 363 SER B C 1
ATOM 6267 O O . SER B 1 363 ? 14.234 6.969 0.132 1 98.06 363 SER B O 1
ATOM 6269 N N . LEU B 1 364 ? 14.891 5.129 1.278 1 96.69 364 LEU B N 1
ATOM 6270 C CA . LEU B 1 364 ? 15.781 4.695 0.214 1 96.69 364 LEU B CA 1
ATOM 6271 C C . LEU B 1 364 ? 15.211 3.49 -0.525 1 96.69 364 LEU B C 1
ATOM 6273 O O . LEU B 1 364 ? 15.414 3.342 -1.731 1 96.69 364 LEU B O 1
ATOM 6277 N N . ALA B 1 365 ? 14.516 2.635 0.135 1 96.5 365 ALA B N 1
ATOM 6278 C CA . ALA B 1 365 ? 13.984 1.406 -0.452 1 96.5 365 ALA B CA 1
ATOM 6279 C C . ALA B 1 365 ? 12.75 1.69 -1.299 1 96.5 365 ALA B C 1
ATOM 6281 O O . ALA B 1 365 ? 11.789 2.301 -0.821 1 96.5 365 ALA B O 1
ATOM 6282 N N . PRO B 1 366 ? 12.688 1.179 -2.508 1 97.12 366 PRO B N 1
ATOM 6283 C CA . PRO B 1 366 ? 11.547 1.413 -3.393 1 97.12 366 PRO B CA 1
ATOM 6284 C C . PRO B 1 366 ? 10.219 0.947 -2.787 1 97.12 366 PRO B C 1
ATOM 6286 O O . PRO B 1 366 ? 9.195 1.613 -2.947 1 97.12 366 PRO B O 1
ATOM 6289 N N . HIS B 1 367 ? 10.195 -0.119 -2.102 1 97.31 367 HIS B N 1
ATOM 6290 C CA . HIS B 1 367 ? 8.93 -0.597 -1.561 1 97.31 367 HIS B CA 1
ATOM 6291 C C . HIS B 1 367 ? 8.445 0.302 -0.43 1 97.31 367 HIS B C 1
ATOM 6293 O O . HIS B 1 367 ? 7.234 0.459 -0.235 1 97.31 367 HIS B O 1
ATOM 6299 N N . SER B 1 368 ? 9.391 0.876 0.321 1 98.44 368 SER B N 1
ATOM 6300 C CA . SER B 1 368 ? 9.008 1.854 1.334 1 98.44 368 SER B CA 1
ATOM 6301 C C . SER B 1 368 ? 8.438 3.115 0.696 1 98.44 368 SER B C 1
ATOM 6303 O O . SER B 1 368 ? 7.469 3.686 1.2 1 98.44 368 SER B O 1
ATOM 6305 N N . GLN B 1 369 ? 9.086 3.51 -0.383 1 98.5 369 GLN B N 1
ATOM 6306 C CA . GLN B 1 369 ? 8.578 4.656 -1.126 1 98.5 369 GLN B CA 1
ATOM 6307 C C . GLN B 1 369 ? 7.172 4.391 -1.654 1 98.5 369 GLN B C 1
ATOM 6309 O O . GLN B 1 369 ? 6.289 5.246 -1.544 1 98.5 369 GLN B O 1
ATOM 6314 N N . TYR B 1 370 ? 6.973 3.209 -2.154 1 97.94 370 TYR B N 1
ATOM 6315 C CA . TYR B 1 370 ? 5.656 2.807 -2.635 1 97.94 370 TYR B CA 1
ATOM 6316 C C . TYR B 1 370 ? 4.637 2.811 -1.501 1 97.94 370 TYR B C 1
ATOM 6318 O O . TYR B 1 370 ? 3.506 3.27 -1.677 1 97.94 370 TYR B O 1
ATOM 6326 N N . TYR B 1 371 ? 5.086 2.305 -0.386 1 98.31 371 TYR B N 1
ATOM 6327 C CA . TYR B 1 371 ? 4.238 2.289 0.8 1 98.31 371 TYR B CA 1
ATOM 6328 C C . TYR B 1 371 ? 3.764 3.695 1.151 1 98.31 371 TYR B C 1
ATOM 6330 O O . TYR B 1 371 ? 2.572 3.918 1.379 1 98.31 371 TYR B O 1
ATOM 6338 N N . ILE B 1 372 ? 4.629 4.609 1.163 1 98.62 372 ILE B N 1
ATOM 6339 C CA . ILE B 1 372 ? 4.332 5.988 1.544 1 98.62 372 ILE B CA 1
ATOM 6340 C C . ILE B 1 372 ? 3.336 6.59 0.56 1 98.62 372 ILE B C 1
ATOM 6342 O O . ILE B 1 372 ? 2.338 7.191 0.967 1 98.62 372 ILE B O 1
ATOM 6346 N N . LEU B 1 373 ? 3.607 6.441 -0.677 1 97.88 373 LEU B N 1
ATOM 6347 C CA . LEU B 1 373 ? 2.711 6.98 -1.693 1 97.88 373 LEU B CA 1
ATOM 6348 C C . LEU B 1 373 ? 1.328 6.344 -1.59 1 97.88 373 LEU B C 1
ATOM 6350 O O . LEU B 1 373 ? 0.314 7.016 -1.789 1 97.88 373 LEU B O 1
ATOM 6354 N N . SER B 1 374 ? 1.359 5.059 -1.254 1 97.06 374 SER B N 1
ATOM 6355 C CA . SER B 1 374 ? 0.086 4.367 -1.084 1 97.06 374 SER B CA 1
ATOM 6356 C C . SER B 1 374 ? -0.688 4.918 0.109 1 97.06 374 SER B C 1
ATOM 6358 O O . SER B 1 374 ? -1.908 5.082 0.043 1 97.06 374 SER B O 1
ATOM 6360 N N . ARG B 1 375 ? 0.005 5.227 1.169 1 97.88 375 ARG B N 1
ATOM 6361 C CA . ARG B 1 375 ? -0.643 5.789 2.35 1 97.88 375 ARG B CA 1
ATOM 6362 C C . ARG B 1 375 ? -1.213 7.172 2.055 1 97.88 375 ARG B C 1
ATOM 6364 O O . ARG B 1 375 ? -2.316 7.5 2.498 1 97.88 375 ARG B O 1
ATOM 6371 N N . PHE B 1 376 ? -0.448 7.965 1.275 1 97.62 376 PHE B N 1
ATOM 6372 C CA . PHE B 1 376 ? -0.958 9.266 0.857 1 97.62 376 PHE B CA 1
ATOM 6373 C C . PHE B 1 376 ? -2.266 9.117 0.089 1 97.62 376 PHE B C 1
ATOM 6375 O O . PHE B 1 376 ? -3.215 9.867 0.315 1 97.62 376 PHE B O 1
ATOM 6382 N N . LYS B 1 377 ? -2.305 8.164 -0.76 1 96.44 377 LYS B N 1
ATOM 6383 C CA . LYS B 1 377 ? -3.504 7.93 -1.558 1 96.44 377 LYS B CA 1
ATOM 6384 C C . LYS B 1 377 ? -4.68 7.523 -0.673 1 96.44 377 LYS B C 1
ATOM 6386 O O . LYS B 1 377 ? -5.816 7.945 -0.907 1 96.44 377 LYS B O 1
ATOM 6391 N N . GLU B 1 378 ? -4.391 6.695 0.276 1 96.44 378 GLU B N 1
ATOM 6392 C CA . GLU B 1 378 ? -5.434 6.277 1.21 1 96.44 378 GLU B CA 1
ATOM 6393 C C . GLU B 1 378 ? -6.008 7.469 1.972 1 96.44 378 GLU B C 1
ATOM 6395 O O . GLU B 1 378 ? -7.223 7.57 2.148 1 96.44 378 GLU B O 1
ATOM 6400 N N . ILE B 1 379 ? -5.145 8.312 2.377 1 96.56 379 ILE B N 1
ATOM 6401 C CA . ILE B 1 379 ? -5.559 9.508 3.109 1 96.56 379 ILE B CA 1
ATOM 6402 C C . ILE B 1 379 ? -6.418 10.391 2.211 1 96.56 379 ILE B C 1
ATOM 6404 O O . ILE B 1 379 ? -7.48 10.859 2.625 1 96.56 379 ILE B O 1
ATOM 6408 N N . GLU B 1 380 ? -5.996 10.617 1.043 1 95.12 380 GLU B N 1
ATOM 6409 C CA . GLU B 1 380 ? -6.719 11.438 0.082 1 95.12 380 GLU B CA 1
ATOM 6410 C C . GLU B 1 380 ? -8.109 10.867 -0.203 1 95.12 380 GLU B C 1
ATOM 6412 O O . GLU B 1 380 ? -9.086 11.609 -0.296 1 95.12 380 GLU B O 1
ATOM 6417 N N . ARG B 1 381 ? -8.156 9.602 -0.307 1 93.31 381 ARG B N 1
ATOM 6418 C CA . ARG B 1 381 ? -9.422 8.953 -0.626 1 93.31 381 ARG B CA 1
ATOM 6419 C C . ARG B 1 381 ? -10.43 9.133 0.503 1 93.31 381 ARG B C 1
ATOM 6421 O O . ARG B 1 381 ? -11.633 9.258 0.256 1 93.31 381 ARG B O 1
ATOM 6428 N N . ARG B 1 382 ? -10.055 9.188 1.632 1 91.62 382 ARG B N 1
ATOM 6429 C CA . ARG B 1 382 ? -10.953 9.312 2.773 1 91.62 382 ARG B CA 1
ATOM 6430 C C . ARG B 1 382 ? -11.578 10.703 2.822 1 91.62 382 ARG B C 1
ATOM 6432 O O . ARG B 1 382 ? -12.797 10.836 2.957 1 91.62 382 ARG B O 1
ATOM 6439 N N . SER B 1 383 ? -10.719 11.719 2.697 1 87 383 SER B N 1
ATOM 6440 C CA . SER B 1 383 ? -11.195 13.086 2.873 1 87 383 SER B CA 1
ATOM 6441 C C . SER B 1 383 ? -11.539 13.727 1.534 1 87 383 SER B C 1
ATOM 6443 O O . SER B 1 383 ? -12.203 14.773 1.49 1 87 383 SER B O 1
ATOM 6445 N N . GLU B 1 384 ? -11.047 13.148 0.489 1 89.31 384 GLU B N 1
ATOM 6446 C CA . GLU B 1 384 ? -11.164 13.703 -0.855 1 89.31 384 GLU B CA 1
ATOM 6447 C C . GLU B 1 384 ? -10.523 15.086 -0.94 1 89.31 384 GLU B C 1
ATOM 6449 O O . GLU B 1 384 ? -10.953 15.922 -1.739 1 89.31 384 GLU B O 1
ATOM 6454 N N . ILE B 1 385 ? -9.711 15.375 0.021 1 88.25 385 ILE B N 1
ATOM 6455 C CA . ILE B 1 385 ? -8.867 16.562 -0.016 1 88.25 385 ILE B CA 1
ATOM 6456 C C . ILE B 1 385 ? -7.449 16.188 -0.439 1 88.25 385 ILE B C 1
ATOM 6458 O O . ILE B 1 385 ? -6.82 15.328 0.184 1 88.25 385 ILE B O 1
ATOM 6462 N N . ARG B 1 386 ? -7.07 16.812 -1.46 1 86.25 386 ARG B N 1
ATOM 6463 C CA . ARG B 1 386 ? -5.758 16.484 -2.008 1 86.25 386 ARG B CA 1
ATOM 6464 C C . ARG B 1 386 ? -4.75 17.594 -1.734 1 86.25 386 ARG B C 1
ATOM 6466 O O . ARG B 1 386 ? -5.02 18.766 -2.018 1 86.25 386 ARG B O 1
ATOM 6473 N N . ASN B 1 387 ? -3.73 17.312 -1.066 1 93.38 387 ASN B N 1
ATOM 6474 C CA . ASN B 1 387 ? -2.529 18.141 -1.007 1 93.38 387 ASN B CA 1
ATOM 6475 C C . ASN B 1 387 ? -1.419 17.578 -1.892 1 93.38 387 ASN B C 1
ATOM 6477 O O . ASN B 1 387 ? -0.817 16.547 -1.567 1 93.38 387 ASN B O 1
ATOM 6481 N N . PRO B 1 388 ? -1.115 18.188 -2.961 1 93.88 388 PRO B N 1
ATOM 6482 C CA . PRO B 1 388 ? -0.167 17.609 -3.908 1 93.88 388 PRO B CA 1
ATOM 6483 C C . PRO B 1 388 ? 1.285 17.766 -3.465 1 93.88 388 PRO B C 1
ATOM 6485 O O . PRO B 1 388 ? 2.168 17.062 -3.971 1 93.88 388 PRO B O 1
ATOM 6488 N N . VAL B 1 389 ? 1.559 18.578 -2.555 1 95.94 389 VAL B N 1
ATOM 6489 C CA . VAL B 1 389 ? 2.91 19.031 -2.236 1 95.94 389 VAL B CA 1
ATOM 6490 C C . VAL B 1 389 ? 3.73 17.859 -1.701 1 95.94 389 VAL B C 1
ATOM 6492 O O . VAL B 1 389 ? 4.852 17.609 -2.154 1 95.94 389 VAL B O 1
ATOM 6495 N N . PRO B 1 390 ? 3.205 17.094 -0.762 1 97.38 390 PRO B N 1
ATOM 6496 C CA . PRO B 1 390 ? 4.039 16.047 -0.181 1 97.38 390 PRO B CA 1
ATOM 6497 C C . PRO B 1 390 ? 4.539 15.039 -1.224 1 97.38 390 PRO B C 1
ATOM 6499 O O . PRO B 1 390 ? 5.738 14.758 -1.284 1 97.38 390 PRO B O 1
ATOM 6502 N N . ARG B 1 391 ? 3.684 14.617 -2.039 1 97.38 391 ARG B N 1
ATOM 6503 C CA . ARG B 1 391 ? 4.07 13.656 -3.066 1 97.38 391 ARG B CA 1
ATOM 6504 C C . ARG B 1 391 ? 5.031 14.289 -4.07 1 97.38 391 ARG B C 1
ATOM 6506 O O . ARG B 1 391 ? 6.062 13.695 -4.406 1 97.38 391 ARG B O 1
ATOM 6513 N N . ASP B 1 392 ? 4.703 15.453 -4.5 1 97.31 392 ASP B N 1
ATOM 6514 C CA . ASP B 1 392 ? 5.516 16.141 -5.504 1 97.31 392 ASP B CA 1
ATOM 6515 C C . ASP B 1 392 ? 6.941 16.359 -5.004 1 97.31 392 ASP B C 1
ATOM 6517 O O . ASP B 1 392 ? 7.906 16.125 -5.734 1 97.31 392 ASP B O 1
ATOM 6521 N N . LEU B 1 393 ? 7.031 16.781 -3.812 1 97.88 393 LEU B N 1
ATOM 6522 C CA . LEU B 1 393 ? 8.344 17.031 -3.234 1 97.88 393 LEU B CA 1
ATOM 6523 C C . LEU B 1 393 ? 9.141 15.742 -3.082 1 97.88 393 LEU B C 1
ATOM 6525 O O . LEU B 1 393 ? 10.336 15.711 -3.369 1 97.88 393 LEU B O 1
ATOM 6529 N N . LEU B 1 394 ? 8.469 14.711 -2.643 1 98.62 394 LEU B N 1
ATOM 6530 C CA . LEU B 1 394 ? 9.164 13.438 -2.459 1 98.62 394 LEU B CA 1
ATOM 6531 C C . LEU B 1 394 ? 9.672 12.906 -3.791 1 98.62 394 LEU B C 1
ATOM 6533 O O . LEU B 1 394 ? 10.812 12.438 -3.879 1 98.62 394 LEU B O 1
ATOM 6537 N N . GLU B 1 395 ? 8.867 13.008 -4.762 1 97.94 395 GLU B N 1
ATOM 6538 C CA . GLU B 1 395 ? 9.273 12.523 -6.078 1 97.94 395 GLU B CA 1
ATOM 6539 C C . GLU B 1 395 ? 10.477 13.297 -6.602 1 97.94 395 GLU B C 1
ATOM 6541 O O . GLU B 1 395 ? 11.375 12.719 -7.223 1 97.94 395 GLU B O 1
ATOM 6546 N N . LYS B 1 396 ? 10.531 14.539 -6.305 1 97.75 396 LYS B N 1
ATOM 6547 C CA . LYS B 1 396 ? 11.688 15.352 -6.688 1 97.75 396 LYS B CA 1
ATOM 6548 C C . LYS B 1 396 ? 12.938 14.914 -5.93 1 97.75 396 LYS B C 1
ATOM 6550 O O . LYS B 1 396 ? 14.016 14.789 -6.52 1 97.75 396 LYS B O 1
ATOM 6555 N N . VAL B 1 397 ? 12.789 14.688 -4.684 1 98.38 397 VAL B N 1
ATOM 6556 C CA . VAL B 1 397 ? 13.906 14.273 -3.848 1 98.38 397 VAL B CA 1
ATOM 6557 C C . VAL B 1 397 ? 14.438 12.922 -4.328 1 98.38 397 VAL B C 1
ATOM 6559 O O . VAL B 1 397 ? 15.648 12.75 -4.496 1 98.38 397 VAL B O 1
ATOM 6562 N N . TRP B 1 398 ? 13.516 12.008 -4.539 1 98.19 398 TRP B N 1
ATOM 6563 C CA . TRP B 1 398 ? 13.898 10.664 -4.957 1 98.19 398 TRP B CA 1
ATOM 6564 C C . TRP B 1 398 ? 14.562 10.688 -6.328 1 98.19 398 TRP B C 1
ATOM 6566 O O . TRP B 1 398 ? 15.555 9.992 -6.559 1 98.19 398 TRP B O 1
ATOM 6576 N N . ALA B 1 399 ? 14.031 11.516 -7.227 1 97.81 399 ALA B N 1
ATOM 6577 C CA . ALA B 1 399 ? 14.625 11.656 -8.555 1 97.81 399 ALA B CA 1
ATOM 6578 C C . ALA B 1 399 ? 16.031 12.258 -8.477 1 97.81 399 ALA B C 1
ATOM 6580 O O . ALA B 1 399 ? 16.953 11.789 -9.141 1 97.81 399 ALA B O 1
ATOM 6581 N N . ALA B 1 400 ? 16.172 13.266 -7.676 1 97.81 400 ALA B N 1
ATOM 6582 C CA . ALA B 1 400 ? 17.469 13.914 -7.508 1 97.81 400 ALA B CA 1
ATOM 6583 C C . ALA B 1 400 ? 18.484 12.953 -6.895 1 97.81 400 ALA B C 1
ATOM 6585 O O . ALA B 1 400 ? 19.656 12.938 -7.289 1 97.81 400 ALA B O 1
ATOM 6586 N N . ARG B 1 401 ? 18.047 12.203 -5.953 1 97 401 ARG B N 1
ATOM 6587 C CA . ARG B 1 401 ? 18.938 11.234 -5.312 1 97 401 ARG B CA 1
ATOM 6588 C C . ARG B 1 401 ? 19.359 10.156 -6.301 1 97 401 ARG B C 1
ATOM 6590 O O . ARG B 1 401 ? 20.531 9.742 -6.305 1 97 401 ARG B O 1
ATOM 6597 N N . ALA B 1 402 ? 18.438 9.695 -7.102 1 94.94 402 ALA B N 1
ATOM 6598 C CA . ALA B 1 402 ? 18.734 8.68 -8.109 1 94.94 402 ALA B CA 1
ATOM 6599 C C . ALA B 1 402 ? 19.75 9.203 -9.133 1 94.94 402 ALA B C 1
ATOM 6601 O O . ALA B 1 402 ? 20.5 8.422 -9.727 1 94.94 402 ALA B O 1
ATOM 6602 N N . ALA B 1 403 ? 19.797 10.5 -9.258 1 96.31 403 ALA B N 1
ATOM 6603 C CA . ALA B 1 403 ? 20.672 11.125 -10.258 1 96.31 403 ALA B CA 1
ATOM 6604 C C . ALA B 1 403 ? 22.047 11.406 -9.68 1 96.31 403 ALA B C 1
ATOM 6606 O O . ALA B 1 403 ? 22.969 11.805 -10.406 1 96.31 403 ALA B O 1
ATOM 6607 N N . GLN B 1 404 ? 22.156 11.211 -8.398 1 95.31 404 GLN B N 1
ATOM 6608 C CA . GLN B 1 404 ? 23.453 11.453 -7.77 1 95.31 404 GLN B CA 1
ATOM 6609 C C . GLN B 1 404 ? 24.5 10.453 -8.258 1 95.31 404 GLN B C 1
ATOM 6611 O O . GLN B 1 404 ? 24.156 9.312 -8.602 1 95.31 404 GLN B O 1
ATOM 6616 N N . LEU B 1 405 ? 25.719 10.883 -8.242 1 93.88 405 LEU B N 1
ATOM 6617 C CA . LEU B 1 405 ? 26.828 9.992 -8.578 1 93.88 405 LEU B CA 1
ATOM 6618 C C . LEU B 1 405 ? 26.953 8.883 -7.539 1 93.88 405 LEU B C 1
ATOM 6620 O O . LEU B 1 405 ? 26.656 9.086 -6.359 1 93.88 405 LEU B O 1
ATOM 6624 N N . PRO B 1 406 ? 27.375 7.703 -7.926 1 88.62 406 PRO B N 1
ATOM 6625 C CA . PRO B 1 406 ? 27.453 6.559 -7.012 1 88.62 406 PRO B CA 1
ATOM 6626 C C . PRO B 1 406 ? 28.312 6.844 -5.773 1 88.62 406 PRO B C 1
ATOM 6628 O O . PRO B 1 406 ? 28.031 6.305 -4.699 1 88.62 406 PRO B O 1
ATOM 6631 N N . ASP B 1 407 ? 29.219 7.73 -5.891 1 91.44 407 ASP B N 1
ATOM 6632 C CA . ASP B 1 407 ? 30.125 7.988 -4.777 1 91.44 407 ASP B CA 1
ATOM 6633 C C . ASP B 1 407 ? 29.656 9.188 -3.951 1 91.44 407 ASP B C 1
ATOM 6635 O O . ASP B 1 407 ? 30.234 9.492 -2.91 1 91.44 407 ASP B O 1
ATOM 6639 N N . ASP B 1 408 ? 28.609 9.805 -4.371 1 93.81 408 ASP B N 1
ATOM 6640 C CA . ASP B 1 408 ? 28.047 10.945 -3.645 1 93.81 408 ASP B CA 1
ATOM 6641 C C . ASP B 1 408 ? 26.891 10.508 -2.746 1 93.81 408 ASP B C 1
ATOM 6643 O O . ASP B 1 408 ? 25.781 10.281 -3.225 1 93.81 408 ASP B O 1
ATOM 6647 N N . ASP B 1 409 ? 27.156 10.477 -1.5 1 93.56 409 ASP B N 1
ATOM 6648 C CA . ASP B 1 409 ? 26.125 9.992 -0.571 1 93.56 409 ASP B CA 1
ATOM 6649 C C . ASP B 1 409 ? 25.547 11.148 0.246 1 93.56 409 ASP B C 1
ATOM 6651 O O . ASP B 1 409 ? 24.844 10.922 1.229 1 93.56 409 ASP B O 1
ATOM 6655 N N . LYS B 1 410 ? 25.875 12.359 -0.212 1 96.56 410 LYS B N 1
ATOM 6656 C CA . LYS B 1 410 ? 25.344 13.508 0.501 1 96.56 410 LYS B CA 1
ATOM 6657 C C . LYS B 1 410 ? 23.812 13.547 0.403 1 96.56 410 LYS B C 1
ATOM 6659 O O . LYS B 1 410 ? 23.25 13.227 -0.641 1 96.56 410 LYS B O 1
ATOM 6664 N N . ASN B 1 411 ? 23.234 14.016 1.41 1 97.88 411 ASN B N 1
ATOM 6665 C CA . ASN B 1 411 ? 21.781 14.086 1.466 1 97.88 411 ASN B CA 1
ATOM 6666 C C . ASN B 1 411 ? 21.234 15.094 0.461 1 97.88 411 ASN B C 1
ATOM 6668 O O . ASN B 1 411 ? 21.828 16.141 0.247 1 97.88 411 ASN B O 1
ATOM 6672 N N . ILE B 1 412 ? 20.141 14.75 -0.199 1 97.5 412 ILE B N 1
ATOM 6673 C CA . ILE B 1 412 ? 19.312 15.672 -0.952 1 97.5 412 ILE B CA 1
ATOM 6674 C C . ILE B 1 412 ? 18.188 16.203 -0.058 1 97.5 412 ILE B C 1
ATOM 6676 O O . ILE B 1 412 ? 17.234 15.469 0.255 1 97.5 412 ILE B O 1
ATOM 6680 N N . SER B 1 413 ? 18.281 17.406 0.273 1 96.69 413 SER B N 1
ATOM 6681 C CA . SER B 1 413 ? 17.297 17.984 1.186 1 96.69 413 SER B CA 1
ATOM 6682 C C . SER B 1 413 ? 16.031 18.422 0.444 1 96.69 413 SER B C 1
ATOM 6684 O O . SER B 1 413 ? 16.109 19.156 -0.544 1 96.69 413 SER B O 1
ATOM 6686 N N . TRP B 1 414 ? 14.922 18 0.99 1 97.38 414 TRP B N 1
ATOM 6687 C CA . TRP B 1 414 ? 13.656 18.406 0.381 1 97.38 414 TRP B CA 1
ATOM 6688 C C . TRP B 1 414 ? 13.461 19.922 0.494 1 97.38 414 TRP B C 1
ATOM 6690 O O . TRP B 1 414 ? 12.75 20.516 -0.318 1 97.38 414 TRP B O 1
ATOM 6700 N N . THR B 1 415 ? 14.078 20.562 1.442 1 95.69 415 THR B N 1
ATOM 6701 C CA . THR B 1 415 ? 13.906 22 1.663 1 95.69 415 THR B CA 1
ATOM 6702 C C . THR B 1 415 ? 14.492 22.797 0.502 1 95.69 415 THR B C 1
ATOM 6704 O O . THR B 1 415 ? 14.094 23.938 0.264 1 95.69 415 THR B O 1
ATOM 6707 N N . SER B 1 416 ? 15.414 22.234 -0.199 1 94 416 SER B N 1
ATOM 6708 C CA . SER B 1 416 ? 16.016 22.922 -1.343 1 94 416 SER B CA 1
ATOM 6709 C C . SER B 1 416 ? 14.984 23.125 -2.455 1 94 416 SER B C 1
ATOM 6711 O O . SER B 1 416 ? 15.148 24.016 -3.293 1 94 416 SER B O 1
ATOM 6713 N N . PHE B 1 417 ? 13.953 22.344 -2.404 1 95.19 417 PHE B N 1
ATOM 6714 C CA . PHE B 1 417 ? 12.93 22.422 -3.434 1 95.19 417 PHE B CA 1
ATOM 6715 C C . PHE B 1 417 ? 11.805 23.359 -3.004 1 95.19 417 PHE B C 1
ATOM 6717 O O . PHE B 1 417 ? 10.836 23.562 -3.744 1 95.19 417 PHE B O 1
ATOM 6724 N N . THR B 1 418 ? 11.883 23.922 -1.854 1 93.62 418 THR B N 1
ATOM 6725 C CA . THR B 1 418 ? 10.82 24.797 -1.344 1 93.62 418 THR B CA 1
ATOM 6726 C C . THR B 1 418 ? 11.281 26.25 -1.311 1 93.62 418 THR B C 1
ATOM 6728 O O . THR B 1 418 ? 10.57 27.109 -0.803 1 93.62 418 THR B O 1
ATOM 6731 N N . HIS B 1 419 ? 12.406 26.453 -1.819 1 87.44 419 HIS B N 1
ATOM 6732 C CA . HIS B 1 419 ? 12.945 27.812 -1.853 1 87.44 419 HIS B CA 1
ATOM 6733 C C . HIS B 1 419 ? 12.836 28.406 -3.252 1 87.44 419 HIS B C 1
ATOM 6735 O O . HIS B 1 419 ? 13.266 27.797 -4.23 1 87.44 419 HIS B O 1
ATOM 6741 N N . CYS B 1 420 ? 12.172 29.484 -3.301 1 79 420 CYS B N 1
ATOM 6742 C CA . CYS B 1 420 ? 12.086 30.234 -4.543 1 79 420 CYS B CA 1
ATOM 6743 C C . CYS B 1 420 ? 13.055 31.406 -4.535 1 79 420 CYS B C 1
ATOM 6745 O O . CYS B 1 420 ? 12.836 32.406 -3.832 1 79 420 CYS B O 1
ATOM 6747 N N . PRO B 1 421 ? 14.055 31.25 -5.387 1 80.5 421 PRO B N 1
ATOM 6748 C CA . PRO B 1 421 ? 15.031 32.344 -5.398 1 80.5 421 PRO B CA 1
ATOM 6749 C C . PRO B 1 421 ? 14.43 33.656 -5.887 1 80.5 421 PRO B C 1
ATOM 6751 O O . PRO B 1 421 ? 13.57 33.656 -6.77 1 80.5 421 PRO B O 1
ATOM 6754 N N . GLY B 1 422 ? 14.75 34.688 -5.379 1 78.69 422 GLY B N 1
ATOM 6755 C CA . GLY B 1 422 ? 14.391 36 -5.902 1 78.69 422 GLY B CA 1
ATOM 6756 C C . GLY B 1 422 ? 13.18 36.594 -5.215 1 78.69 422 GLY B C 1
ATOM 6757 O O . GLY B 1 422 ? 12.773 37.719 -5.523 1 78.69 422 GLY B O 1
ATOM 6758 N N . ILE B 1 423 ? 12.555 35.719 -4.391 1 78.69 423 ILE B N 1
ATOM 6759 C CA . ILE B 1 423 ? 11.406 36.312 -3.715 1 78.69 423 ILE B CA 1
ATOM 6760 C C . ILE B 1 423 ? 11.742 36.562 -2.244 1 78.69 423 ILE B C 1
ATOM 6762 O O . ILE B 1 423 ? 12.414 35.75 -1.61 1 78.69 423 ILE B O 1
ATOM 6766 N N . ALA B 1 424 ? 11.398 37.75 -1.845 1 74.06 424 ALA B N 1
ATOM 6767 C CA . ALA B 1 424 ? 11.703 38.156 -0.474 1 74.06 424 ALA B CA 1
ATOM 6768 C C . ALA B 1 424 ? 10.922 37.312 0.531 1 74.06 424 ALA B C 1
ATOM 6770 O O . ALA B 1 424 ? 11.5 36.781 1.485 1 74.06 424 ALA B O 1
ATOM 6771 N N . ARG B 1 425 ? 9.57 37.188 0.246 1 79.12 425 ARG B N 1
ATOM 6772 C CA . ARG B 1 425 ? 8.742 36.344 1.124 1 79.12 425 ARG B CA 1
ATOM 6773 C C . ARG B 1 425 ? 8.461 35 0.496 1 79.12 425 ARG B C 1
ATOM 6775 O O . ARG B 1 425 ? 7.715 34.906 -0.481 1 79.12 425 ARG B O 1
ATOM 6782 N N . GLN B 1 426 ? 8.984 34.031 1.124 1 82.62 426 GLN B N 1
ATOM 6783 C CA . GLN B 1 426 ? 8.906 32.688 0.581 1 82.62 426 GLN B CA 1
ATOM 6784 C C . GLN B 1 426 ? 7.488 32.125 0.689 1 82.62 426 GLN B C 1
ATOM 6786 O O . GLN B 1 426 ? 6.715 32.531 1.556 1 82.62 426 GLN B O 1
ATOM 6791 N N . HIS B 1 427 ? 7.156 31.25 -0.118 1 86.19 427 HIS B N 1
ATOM 6792 C CA . HIS B 1 427 ? 5.895 30.516 -0.037 1 86.19 427 HIS B CA 1
ATOM 6793 C C . HIS B 1 427 ? 5.887 29.562 1.154 1 86.19 427 HIS B C 1
ATOM 6795 O O . HIS B 1 427 ? 6.941 29.109 1.591 1 86.19 427 HIS B O 1
ATOM 6801 N N . ASP B 1 428 ? 4.676 29.453 1.696 1 89.12 428 ASP B N 1
ATOM 6802 C CA . ASP B 1 428 ? 4.52 28.469 2.766 1 89.12 428 ASP B CA 1
ATOM 6803 C C . ASP B 1 428 ? 4.117 27.109 2.205 1 89.12 428 ASP B C 1
ATOM 6805 O O . ASP B 1 428 ? 3.045 26.953 1.617 1 89.12 428 ASP B O 1
ATOM 6809 N N . TYR B 1 429 ? 4.984 26.172 2.369 1 88.69 429 TYR B N 1
ATOM 6810 C CA . TYR B 1 429 ? 4.652 24.797 2.033 1 88.69 429 TYR B CA 1
ATOM 6811 C C . TYR B 1 429 ? 3.99 24.094 3.213 1 88.69 429 TYR B C 1
ATOM 6813 O O . TYR B 1 429 ? 4.637 23.828 4.23 1 88.69 429 TYR B O 1
ATOM 6821 N N . LEU B 1 430 ? 2.773 23.734 3.049 1 91.88 430 LEU B N 1
ATOM 6822 C CA . LEU B 1 430 ? 1.97 23.188 4.141 1 91.88 430 LEU B CA 1
ATOM 6823 C C . LEU B 1 430 ? 1.806 21.688 4.004 1 91.88 430 LEU B C 1
ATOM 6825 O O . LEU B 1 430 ? 0.777 21.203 3.518 1 91.88 430 LEU B O 1
ATOM 6829 N N . ILE B 1 431 ? 2.793 21.031 4.543 1 92.44 431 ILE B N 1
ATOM 6830 C CA . ILE B 1 431 ? 2.852 19.578 4.426 1 92.44 431 ILE B CA 1
ATOM 6831 C C . ILE B 1 431 ? 2.006 18.938 5.523 1 92.44 431 ILE B C 1
ATOM 6833 O O . ILE B 1 431 ? 2.521 18.594 6.586 1 92.44 431 ILE B O 1
ATOM 6837 N N . ILE B 1 432 ? 0.652 18.953 5.254 1 92.75 432 ILE B N 1
ATOM 6838 C CA . ILE B 1 432 ? -0.278 18.438 6.254 1 92.75 432 ILE B CA 1
ATOM 6839 C C . ILE B 1 432 ? -1.48 17.797 5.562 1 92.75 432 ILE B C 1
ATOM 6841 O O . ILE B 1 432 ? -1.796 18.125 4.418 1 92.75 432 ILE B O 1
#

Radius of gyration: 35.81 Å; Cα contacts (8 Å, |Δi|>4): 1146; chains: 2; bounding box: 76×131×78 Å

Organism: NCBI:txid656916